Protein AF-0000000070730181 (afdb_homodimer)

Sequence (974 aa):
MPPKPFPQLSTDQENDLKLNTEQWALTNGLVMYPPNFDLHQVNVAPITLFPTPIPKTSFEQAIKVQKLYNELYINLITKRKDWLIDILQSLAEFDPDFSGKLFDVYQESITDGVLQPLSLGIFRSDYMVDSSEQQIKQIEFNTVSVSFGGLSTKIGQLQSFLNSTGFYDKKYNFRYYDEDELPISSSASDIAQGLADGNYFYNGEVANKDTIILFVVQPNERNCFDQRIIEYALFQEHGIRSFRVTLEDVDQMITKNNDKLYVKSTMDEISVVYYRSGYGPGDYDSNPTKTWNARLFLEKSQAIKCPSILTQLSGSKKIQQLLTNESVIKQTLPNIDDEELSSLLSTFVRILPFDDTEQGQEAAKLAFEKPENFVLKPQREGGGNNIYKQDIPAFLNKISKKDWGAYILMELINPETYRNKILRNGQTYHENIVSELGVFGTIVFDEQAGAIKSNKNAGWLLRSKFETSDEGGVAAGFGCVDNVYLYMPPKPFPQLSTDQENDLKLNTEQWALTNGLVMYPPNFDLHQVNVAPITLFPTPIPKTSFEQAIKVQKLYNELYINLITKRKDWLIDILQSLAEFDPDFSGKLFDVYQESITDGVLQPLSLGIFRSDYMVDSSEQQIKQIEFNTVSVSFGGLSTKIGQLQSFLNSTGFYDKKYNFRYYDEDELPISSSASDIAQGLADGNYFYNGEVANKDTIILFVVQPNERNCFDQRIIEYALFQEHGIRSFRVTLEDVDQMITKNNDKLYVKSTMDEISVVYYRSGYGPGDYDSNPTKTWNARLFLEKSQAIKCPSILTQLSGSKKIQQLLTNESVIKQTLPNIDDEELSSLLSTFVRILPFDDTEQGQEAAKLAFEKPENFVLKPQREGGGNNIYKQDIPAFLNKISKKDWGAYILMELINPETYRNKILRNGQTYHENIVSELGVFGTIVFDEQAGAIKSNKNAGWLLRSKFETSDEGGVAAGFGCVDNVYLY

pLDDT: mean 93.7, std 7.51, range [55.31, 98.94]

Nearest PDB structures (foldseek):
  1m0w-assembly1_B  TM=9.375E-01  e=1.917E-59  Saccharomyces cerevisiae
  1m0t-assembly1_A  TM=8.238E-01  e=1.088E-54  Saccharomyces cerevisiae
  1m0t-assembly1_B  TM=8.202E-01  e=9.733E-55  Saccharomyces cerevisiae
  8fbz-assembly1_B  TM=9.272E-01  e=2.894E-43  Homo sapiens
  2wyo-assembly2_A  TM=8.475E-01  e=1.582E-35  Trypanosoma brucei

Secondary structure (DSSP, 8-state):
-PPPPPP---HHHHHHHHHHHHHHHHHHT-EEPPTT--TTEEEEPPEESSPEEE-HHHHHHHHHHHHHHHHHHHHHHHTSHHHHHHHHHHHHHH-TTTHHHHHHHHHHHTTT--S--EEEEEEEEEEEEETTTTEEEEEEEE-SS---HHHHHHHHHHHHHHHHTTTTSTTSSS-SS-GGGS----HHHHHHHHHHHHHHHHTTS---SSSEEEEEE-TT-TTHHHHHHHHHHHHHHH---EEEEEGGGHHHHEEEETTEEEETTT-PEEEEEEESS-SSGGGGSSSHHHHHHHHHHHHSSSSEEET-HHHHHHT-HHHHHHTTSHHHHHHH-TT--HHHHHHHHTTPPPEEE-SSSHHHHHHHHHHHH-GGGEEEEESS-STT--EETTHHHHHHHHS-GGGGGGEEEEEPP-B-EE--EEEETTEEEE--EEEEEEEEEEEEEETTT--EEEEEEEEEEEEEEETT-S---TTTTSEEEE-EEE-/-PPPPPP---HHHHHHHHHHHHHHHHHHT-EEPPTT--TTEEEEPPEESSPEEE-HHHHHHHHHHHHHHHHHHHHHHHTSHHHHHHHHHHHHHH-TTTHHHHHHHHHHHTTT--S--EEEEEEEEEEEEETTTTEEEEEEEE-SS---HHHHHHHHHHHHHHHHTTTT-TTSSS-SS-GGGS----HHHHHHHHHHHHHHHHTTS---SSSEEEEEE-TT-TTHHHHHHHHHHHHHHH---EEEEEGGGHHHHEEEETTEEEETTT-PEEEEEEESS-SSGGGGSSSHHHHHHHHHHHHSSSSEEET-HHHHHHT-HHHHHHTTSHHHHHHH-TT--HHHHHHHHTTPPPEEE-SSSHHHHHHHHHHHH-GGGEEEEESS-STT--EETTHHHHHHHHS-GGGGGGEEEEEPP-B-EE--EEEETTEEEE--EEEEEEEEEEEEEETTT--EEEEEEEEEEEEEEETT-S---TTTTSEEEE-EEE-

InterPro domains:
  IPR004887 Glutathione synthase, substrate-binding domain [PF03199] (211-314)
  IPR005615 Glutathione synthase [PF03917] (12-486)
  IPR005615 Glutathione synthase [PIRSF001558] (6-487)
  IPR005615 Glutathione synthase [PTHR11130] (7-487)
  IPR005615 Glutathione synthase [TIGR01986] (16-486)
  IPR014042 Glutathione synthase, alpha-helical [G3DSA:1.10.1080.10] (65-350)
  IPR014049 Glutathione synthase, N-terminal, eukaryotic [G3DSA:3.30.1490.80] (16-429)
  IPR014709 Glutathione synthase, C-terminal, eukaryotic [G3DSA:3.30.1490.50] (351-417)
  IPR016185 Pre-ATP-grasp domain superfamily [SSF52440] (210-316)
  IPR037013 Glutathione synthase, substrate-binding domain superfamily [G3DSA:3.40.50.1760] (185-315)

Foldseek 3Di:
DDDDAFFDADPVLVVVLLVLLFVLQVVPLQWWADVPGDPVDIGRFWEFSAFDAAAQVQVVLQLVLVLVVVLLLLLCLAVVVVVLLVVLVVLCVLVVLASVLLNVLVCVLDVVHQQAQKAKWKKKWKWFQFPVPRHTATDFIAGALDFDLQSQQVQLVSNLVCQPQQSRPNVRPHRPADPVQRDGWQQLLLVLVLVQVLLCVLVVNDQDQQAAAEEAAAPPGRRCSRVVSSQVSNCVVRVHHYHYDYLLCCVVQWDADPLWIAGPVPRRTHQEYGYNASQFSVSCPVPVVSNSVSLSSNLNGNHHYSHHSSSRSCRWPVNVQVCLDLVSSCSSVVPQDPVSSVSVNSRHFHKAACDPDPSNVVLVVCCPPFQQFKKKDFRGDDWDGIQGRPRRVVVCVVDDSVSSRRIMITTDRRHDWDQTWIADPNDIDGAIKGKMKMWIWMWMARSHNSGTPDIDTNTIWIKMFHPPDPTGDSSVVGIGTHTYRYD/DDDDAFFDADPVLVVVLLVLLFVLQVVPLQWWADVVGDPVDIGRFWEFSAFDAAAQVQVVLQLVLVLVVVLLLLLCLAVVVVVLLVVLVVLCVLPVLASVLLNVLVCVLDVVHQQAQKAKWKKKWKWFQFPVVRHTATDFIAGALDFDLQSQQVQLVSNLVCQCQQSRPNVSPHRPADPVQRDGWQQLLLVLVLVQVLVCVLVVNDQDQQAAAEEAAAPPGRRCSRVVSSQVSNCVVRVHHYHYDYLLCCVVQWDADPQWIAGPVPRRTHAEYGYNASQFSVSCPVPVVSNSVSLSSNLNGNHHYSHHSSSRSSRWPVNVQVCLDLVSSCSSVVPQDPVSSVSVNSRHFHKAACDPDPSNVVLVVCCPPFQQFKKKDFRGDDWDGIQGRPRRVVVCVVDDSVSSRRIMITTDRRHDWGQTWIADPNDIDGAIKGKMKMWIWMWMARSHVSGTPDIDTNTIWIKMFHPPDPTGDSSVVGIGTHTYRYD

Radius of gyration: 32.36 Å; Cα contacts (8 Å, |Δi|>4): 2151; chains: 2; bounding box: 64×95×78 Å

Organism: Candida parapsilosis (strain CDC 317 / ATCC MYA-4646) (NCBI:txid578454)

Structure (mmCIF, N/CA/C/O backbone):
data_AF-0000000070730181-model_v1
#
loop_
_entity.id
_entity.type
_entity.pdbx_description
1 polymer 'Glutathione synthetase'
#
loop_
_atom_site.group_PDB
_atom_site.id
_atom_site.type_symbol
_atom_site.label_atom_id
_atom_site.label_alt_id
_atom_site.label_comp_id
_atom_site.label_asym_id
_atom_site.label_entity_id
_atom_site.label_seq_id
_atom_site.pdbx_PDB_ins_code
_atom_site.Cartn_x
_atom_site.Cartn_y
_atom_site.Cartn_z
_atom_site.occupancy
_atom_site.B_iso_or_equiv
_atom_site.auth_seq_id
_atom_site.auth_comp_id
_atom_site.auth_asym_id
_atom_site.auth_atom_id
_atom_site.pdbx_PDB_model_num
ATOM 1 N N . MET A 1 1 ? 29.719 -6.957 -20.734 1 76.62 1 MET A N 1
ATOM 2 C CA . MET A 1 1 ? 30.438 -6.297 -19.641 1 76.62 1 MET A CA 1
ATOM 3 C C . MET A 1 1 ? 30.016 -6.863 -18.297 1 76.62 1 MET A C 1
ATOM 5 O O . MET A 1 1 ? 28.875 -7.293 -18.125 1 76.62 1 MET A O 1
ATOM 9 N N . PRO A 1 2 ? 30.984 -7.023 -17.438 1 89.38 2 PRO A N 1
ATOM 10 C CA . PRO A 1 2 ? 30.609 -7.477 -16.094 1 89.38 2 PRO A CA 1
ATOM 11 C C . PRO A 1 2 ? 29.609 -6.543 -15.406 1 89.38 2 PRO A C 1
ATOM 13 O O . PRO A 1 2 ? 29.531 -5.363 -15.75 1 89.38 2 PRO A O 1
ATOM 16 N N . PRO A 1 3 ? 28.812 -7.113 -14.625 1 93.44 3 PRO A N 1
ATOM 17 C CA . PRO A 1 3 ? 27.844 -6.25 -13.93 1 93.44 3 PRO A CA 1
ATOM 18 C C . PRO A 1 3 ? 28.531 -5.273 -12.969 1 93.44 3 PRO A C 1
ATOM 20 O O . PRO A 1 3 ? 29.656 -5.523 -12.523 1 93.44 3 PRO A O 1
ATOM 23 N N . LYS A 1 4 ? 27.875 -4.148 -12.688 1 93.06 4 LYS A N 1
ATOM 24 C CA . LYS A 1 4 ? 28.344 -3.215 -11.672 1 93.06 4 LYS A CA 1
ATOM 25 C C . LYS A 1 4 ? 28.391 -3.885 -10.297 1 93.06 4 LYS A C 1
ATOM 27 O O . LYS A 1 4 ? 27.562 -4.73 -9.977 1 93.06 4 LYS A O 1
ATOM 32 N N . PRO A 1 5 ? 29.5 -3.625 -9.57 1 93.94 5 PRO A N 1
ATOM 33 C CA . PRO A 1 5 ? 29.469 -4.105 -8.188 1 93.94 5 PRO A CA 1
ATOM 34 C C . PRO A 1 5 ? 28.281 -3.557 -7.402 1 93.94 5 PRO A C 1
ATOM 36 O O . PRO A 1 5 ? 27.703 -2.533 -7.781 1 93.94 5 PRO A O 1
ATOM 39 N N . PHE A 1 6 ? 27.922 -4.262 -6.371 1 94.88 6 PHE A N 1
ATOM 40 C CA . PHE A 1 6 ? 26.859 -3.75 -5.508 1 94.88 6 PHE A CA 1
ATOM 41 C C . PHE A 1 6 ? 27.281 -2.436 -4.863 1 94.88 6 PHE A C 1
ATOM 43 O O . PHE A 1 6 ? 28.469 -2.203 -4.625 1 94.88 6 PHE A O 1
ATOM 50 N N . PRO A 1 7 ? 26.281 -1.549 -4.578 1 93.19 7 PRO A N 1
ATOM 51 C CA . PRO A 1 7 ? 26.609 -0.285 -3.91 1 93.19 7 PRO A CA 1
ATOM 52 C C . PRO A 1 7 ? 27.375 -0.483 -2.607 1 93.19 7 PRO A C 1
ATOM 54 O O . PRO A 1 7 ? 27.062 -1.396 -1.837 1 93.19 7 PRO A O 1
ATOM 57 N N . GLN A 1 8 ? 28.469 0.242 -2.434 1 92.31 8 GLN A N 1
ATOM 58 C CA . GLN A 1 8 ? 29.219 0.283 -1.181 1 92.31 8 GLN A CA 1
ATOM 59 C C . GLN A 1 8 ? 28.75 1.443 -0.303 1 92.31 8 GLN A C 1
ATOM 61 O O . GLN A 1 8 ? 29.047 2.605 -0.599 1 92.31 8 GLN A O 1
ATOM 66 N N . LEU A 1 9 ? 28.078 1.077 0.772 1 92 9 LEU A N 1
ATOM 67 C CA . LEU A 1 9 ? 27.453 2.082 1.624 1 92 9 LEU A CA 1
ATOM 68 C C . LEU A 1 9 ? 28.062 2.064 3.023 1 92 9 LEU A C 1
ATOM 70 O O . LEU A 1 9 ? 28.453 1.005 3.521 1 92 9 LEU A O 1
ATOM 74 N N . SER A 1 10 ? 28.234 3.207 3.617 1 91.88 10 SER A N 1
ATOM 75 C CA . SER A 1 10 ? 28.578 3.268 5.035 1 91.88 10 SER A CA 1
ATOM 76 C C . SER A 1 10 ? 27.484 2.656 5.895 1 91.88 10 SER A C 1
ATOM 78 O O . SER A 1 10 ? 26.375 2.387 5.41 1 91.88 10 SER A O 1
ATOM 80 N N . THR A 1 11 ? 27.781 2.377 7.141 1 93.06 11 THR A N 1
ATOM 81 C CA . THR A 1 11 ? 26.797 1.82 8.07 1 93.06 11 THR A CA 1
ATOM 82 C C . THR A 1 11 ? 25.578 2.729 8.18 1 93.06 11 THR A C 1
ATOM 84 O O . THR A 1 11 ? 24.438 2.25 8.18 1 93.06 11 THR A O 1
ATOM 87 N N . ASP A 1 12 ? 25.781 4.055 8.242 1 91.31 12 ASP A N 1
ATOM 88 C CA . ASP A 1 12 ? 24.688 5.016 8.352 1 91.31 12 ASP A CA 1
ATOM 89 C C . ASP A 1 12 ? 23.828 5.008 7.094 1 91.31 12 ASP A C 1
ATOM 91 O O . ASP A 1 12 ? 22.594 5.07 7.18 1 91.31 12 ASP A O 1
ATOM 95 N N . GLN A 1 13 ? 24.5 4.973 5.969 1 91.5 13 GLN A N 1
ATOM 96 C CA . GLN A 1 13 ? 23.781 4.934 4.695 1 91.5 13 GLN A CA 1
ATOM 97 C C . GLN A 1 13 ? 22.938 3.668 4.582 1 91.5 13 GLN A C 1
ATOM 99 O O . GLN A 1 13 ? 21.812 3.713 4.082 1 91.5 13 GLN A O 1
ATOM 104 N N . GLU A 1 14 ? 23.484 2.561 4.973 1 94.12 14 GLU A N 1
ATOM 105 C CA . GLU A 1 14 ? 22.75 1.298 4.918 1 94.12 14 GLU A CA 1
ATOM 106 C C . GLU A 1 14 ? 21.547 1.312 5.863 1 94.12 14 GLU A C 1
ATOM 108 O O . GLU A 1 14 ? 20.5 0.757 5.543 1 94.12 14 GLU A O 1
ATOM 113 N N . ASN A 1 15 ? 21.797 1.875 7.051 1 94.25 15 ASN A N 1
ATOM 114 C CA . ASN A 1 15 ? 20.672 2.014 7.98 1 94.25 15 ASN A CA 1
ATOM 115 C C . ASN A 1 15 ? 19.562 2.861 7.387 1 94.25 15 ASN A C 1
ATOM 117 O O . ASN A 1 15 ? 18.375 2.535 7.539 1 94.25 15 ASN A O 1
ATOM 121 N N . ASP A 1 16 ? 19.922 3.967 6.727 1 93.56 16 ASP A N 1
ATOM 122 C CA . ASP A 1 16 ? 18.938 4.809 6.055 1 93.56 16 ASP A CA 1
ATOM 123 C C . ASP A 1 16 ? 18.234 4.043 4.941 1 93.56 16 ASP A C 1
ATOM 125 O O . ASP A 1 16 ? 17.016 4.18 4.758 1 93.56 16 ASP A O 1
ATOM 129 N N . LEU A 1 17 ? 19.047 3.309 4.168 1 95.81 17 LEU A N 1
ATOM 130 C CA . LEU A 1 17 ? 18.484 2.482 3.107 1 95.81 17 LEU A CA 1
ATOM 131 C C . LEU A 1 17 ? 17.469 1.486 3.672 1 95.81 17 LEU A C 1
ATOM 133 O O . LEU A 1 17 ? 16.375 1.322 3.123 1 95.81 17 LEU A O 1
ATOM 137 N N . LYS A 1 18 ? 17.828 0.808 4.742 1 97.12 18 LYS A N 1
ATOM 138 C CA . LYS A 1 18 ? 16.969 -0.181 5.375 1 97.12 18 LYS A CA 1
ATOM 139 C C . LYS A 1 18 ? 15.664 0.455 5.848 1 97.12 18 LYS A C 1
ATOM 141 O O . LYS A 1 18 ? 14.578 -0.089 5.617 1 97.12 18 LYS A O 1
ATOM 146 N N . LEU A 1 19 ? 15.742 1.592 6.488 1 97.06 19 LEU A N 1
ATOM 147 C CA . LEU A 1 19 ? 14.57 2.301 6.984 1 97.06 19 LEU A CA 1
ATOM 148 C C . LEU A 1 19 ? 13.625 2.654 5.844 1 97.06 19 LEU A C 1
ATOM 150 O O . LEU A 1 19 ? 12.422 2.395 5.926 1 97.06 19 LEU A O 1
ATOM 154 N N . ASN A 1 20 ? 14.148 3.264 4.793 1 97.19 20 ASN A N 1
ATOM 155 C CA . ASN A 1 20 ? 13.328 3.684 3.666 1 97.19 20 ASN A CA 1
ATOM 156 C C . ASN A 1 20 ? 12.766 2.488 2.902 1 97.19 20 ASN A C 1
ATOM 158 O O . ASN A 1 20 ? 11.648 2.541 2.387 1 97.19 20 ASN A O 1
ATOM 162 N N . THR A 1 21 ? 13.555 1.367 2.818 1 98.56 21 THR A N 1
ATOM 163 C CA . THR A 1 21 ? 13.078 0.125 2.215 1 98.56 21 THR A CA 1
ATOM 164 C C . THR A 1 21 ? 11.859 -0.409 2.957 1 98.56 21 THR A C 1
ATOM 166 O O . THR A 1 21 ? 10.836 -0.701 2.344 1 98.56 21 THR A O 1
ATOM 169 N N . GLU A 1 22 ? 12.008 -0.498 4.262 1 98.69 22 GLU A N 1
ATOM 170 C CA . GLU A 1 22 ? 10.953 -1.104 5.074 1 98.69 22 GLU A CA 1
ATOM 171 C C . GLU A 1 22 ? 9.695 -0.247 5.07 1 98.69 22 GLU A C 1
ATOM 173 O O . GLU A 1 22 ? 8.586 -0.768 4.93 1 98.69 22 GLU A O 1
ATOM 178 N N . GLN A 1 23 ? 9.82 1.038 5.184 1 98.69 23 GLN A N 1
ATOM 179 C CA . GLN A 1 23 ? 8.641 1.896 5.23 1 98.69 23 GLN A CA 1
ATOM 180 C C . GLN A 1 23 ? 7.961 1.969 3.867 1 98.69 23 GLN A C 1
ATOM 182 O O . GLN A 1 23 ? 6.734 2.045 3.783 1 98.69 23 GLN A O 1
ATOM 187 N N . TRP A 1 24 ? 8.734 1.975 2.773 1 98.81 24 TRP A N 1
ATOM 188 C CA . TRP A 1 24 ? 8.109 1.915 1.455 1 98.81 24 TRP A CA 1
ATOM 189 C C . TRP A 1 24 ? 7.336 0.613 1.275 1 98.81 24 TRP A C 1
ATOM 191 O O . TRP A 1 24 ? 6.211 0.615 0.77 1 98.81 24 TRP A O 1
ATOM 201 N N . ALA A 1 25 ? 7.969 -0.509 1.654 1 98.88 25 ALA A N 1
ATOM 202 C CA . ALA A 1 25 ? 7.348 -1.825 1.523 1 98.88 25 ALA A CA 1
ATOM 203 C C . ALA A 1 25 ? 6.031 -1.891 2.295 1 98.88 25 ALA A C 1
ATOM 205 O O . ALA A 1 25 ? 5.016 -2.352 1.768 1 98.88 25 ALA A O 1
ATOM 206 N N . LEU A 1 26 ? 6.039 -1.375 3.518 1 98.81 26 LEU A N 1
ATOM 207 C CA . LEU A 1 26 ? 4.867 -1.396 4.387 1 98.81 26 LEU A CA 1
ATOM 208 C C . LEU A 1 26 ? 3.779 -0.472 3.85 1 98.81 26 LEU A C 1
ATOM 210 O O . LEU A 1 26 ? 2.588 -0.752 4.008 1 98.81 26 LEU A O 1
ATOM 214 N N . THR A 1 27 ? 4.141 0.577 3.176 1 98.81 27 THR A N 1
ATOM 215 C CA . THR A 1 27 ? 3.197 1.541 2.623 1 98.81 27 THR A CA 1
ATOM 216 C C . THR A 1 27 ? 2.568 1.007 1.339 1 98.81 27 THR A C 1
ATOM 218 O O . THR A 1 27 ? 1.432 1.353 1.008 1 98.81 27 THR A O 1
ATOM 221 N N . ASN A 1 28 ? 3.277 0.099 0.597 1 98.69 28 ASN A N 1
ATOM 222 C CA . ASN A 1 28 ? 2.859 -0.211 -0.766 1 98.69 28 ASN A CA 1
ATOM 223 C C . ASN A 1 28 ? 2.551 -1.696 -0.934 1 98.69 28 ASN A C 1
ATOM 225 O O . ASN A 1 28 ? 2.438 -2.188 -2.059 1 98.69 28 ASN A O 1
ATOM 229 N N . GLY A 1 29 ? 2.479 -2.398 0.138 1 98.56 29 GLY A N 1
ATOM 230 C CA . GLY A 1 29 ? 1.905 -3.732 0.091 1 98.56 29 GLY A CA 1
ATOM 231 C C . GLY A 1 29 ? 2.928 -4.812 -0.216 1 98.56 29 GLY A C 1
ATOM 232 O O . GLY A 1 29 ? 2.568 -5.906 -0.654 1 98.56 29 GLY A O 1
ATOM 233 N N . LEU A 1 30 ? 4.242 -4.516 -0.143 1 98.75 30 LEU A N 1
ATOM 234 C CA . LEU A 1 30 ? 5.273 -5.543 -0.214 1 98.75 30 LEU A CA 1
ATOM 235 C C . LEU A 1 30 ? 5.438 -6.242 1.132 1 98.75 30 LEU A C 1
ATOM 237 O O . LEU A 1 30 ? 6.477 -6.105 1.783 1 98.75 30 LEU A O 1
ATOM 241 N N . VAL A 1 31 ? 4.371 -7.043 1.486 1 98.62 31 VAL A N 1
ATOM 242 C CA . VAL A 1 31 ? 4.254 -7.523 2.859 1 98.62 31 VAL A CA 1
ATOM 243 C C . VAL A 1 31 ? 3.793 -8.977 2.859 1 98.62 31 VAL A C 1
ATOM 245 O O . VAL A 1 31 ? 3.357 -9.5 1.83 1 98.62 31 VAL A O 1
ATOM 248 N N . MET A 1 32 ? 3.926 -9.664 3.98 1 97.81 32 MET A N 1
ATOM 249 C CA . MET A 1 32 ? 3.445 -11.016 4.27 1 97.81 32 MET A CA 1
ATOM 250 C C . MET A 1 32 ? 3.041 -11.141 5.734 1 97.81 32 MET A C 1
ATOM 252 O O . MET A 1 32 ? 3.531 -10.398 6.586 1 97.81 32 MET A O 1
ATOM 256 N N . TYR A 1 33 ? 2.105 -12 6.02 1 97.44 33 TYR A N 1
ATOM 257 C CA . TYR A 1 33 ? 1.838 -12.344 7.414 1 97.44 33 TYR A CA 1
ATOM 258 C C . TYR A 1 33 ? 3.025 -13.07 8.031 1 97.44 33 TYR A C 1
ATOM 260 O O . TYR A 1 33 ? 3.645 -13.922 7.391 1 97.44 33 TYR A O 1
ATOM 268 N N . PRO A 1 34 ? 3.422 -12.672 9.219 1 94 34 PRO A N 1
ATOM 269 C CA . PRO A 1 34 ? 4.387 -13.508 9.938 1 94 34 PRO A CA 1
ATOM 270 C C . PRO A 1 34 ? 3.791 -14.828 10.414 1 94 34 PRO A C 1
ATOM 272 O O . PRO A 1 34 ? 2.582 -15.047 10.289 1 94 34 PRO A O 1
ATOM 275 N N . PRO A 1 35 ? 4.641 -15.844 10.852 1 90.69 35 PRO A N 1
ATOM 276 C CA . PRO A 1 35 ? 4.059 -17.047 11.461 1 90.69 35 PRO A CA 1
ATOM 277 C C . PRO A 1 35 ? 3.143 -16.719 12.641 1 90.69 35 PRO A C 1
ATOM 279 O O . PRO A 1 35 ? 3.43 -15.797 13.414 1 90.69 35 PRO A O 1
ATOM 282 N N . ASN A 1 36 ? 2.094 -17.375 12.828 1 91.69 36 ASN A N 1
ATOM 283 C CA . ASN A 1 36 ? 1.123 -17.141 13.891 1 91.69 36 ASN A CA 1
ATOM 284 C C . ASN A 1 36 ? 0.605 -15.711 13.883 1 91.69 36 ASN A C 1
ATOM 286 O O . ASN A 1 36 ? 0.628 -15.031 14.914 1 91.69 36 ASN A O 1
ATOM 290 N N . PHE A 1 37 ? 0.155 -15.305 12.805 1 94.44 37 PHE A N 1
ATOM 291 C CA . PHE A 1 37 ? -0.143 -13.898 12.57 1 94.44 37 PHE A CA 1
ATOM 292 C C . PHE A 1 37 ? -1.534 -13.547 13.078 1 94.44 37 PHE A C 1
ATOM 294 O O . PHE A 1 37 ? -2.398 -14.414 13.195 1 94.44 37 PHE A O 1
ATOM 301 N N . ASP A 1 38 ? -1.688 -12.219 13.453 1 95.81 38 ASP A N 1
ATOM 302 C CA . ASP A 1 38 ? -2.99 -11.57 13.555 1 95.81 38 ASP A CA 1
ATOM 303 C C . ASP A 1 38 ? -3.389 -10.93 12.219 1 95.81 38 ASP A C 1
ATOM 305 O O . ASP A 1 38 ? -2.541 -10.391 11.508 1 95.81 38 ASP A O 1
ATOM 309 N N . LEU A 1 39 ? -4.676 -10.945 11.953 1 96.69 39 LEU A N 1
ATOM 310 C CA . LEU A 1 39 ? -5.164 -10.5 10.648 1 96.69 39 LEU A CA 1
ATOM 311 C C . LEU A 1 39 ? -4.859 -9.023 10.438 1 96.69 39 LEU A C 1
ATOM 313 O O . LEU A 1 39 ? -4.801 -8.555 9.297 1 96.69 39 LEU A O 1
ATOM 317 N N . HIS A 1 40 ? -4.66 -8.242 11.539 1 97.62 40 HIS A N 1
ATOM 318 C CA . HIS A 1 40 ? -4.52 -6.797 11.422 1 97.62 40 HIS A CA 1
ATOM 319 C C . HIS A 1 40 ? -3.051 -6.383 11.422 1 97.62 40 HIS A C 1
ATOM 321 O O . HIS A 1 40 ? -2.734 -5.195 11.531 1 97.62 40 HIS A O 1
ATOM 327 N N . GLN A 1 41 ? -2.111 -7.289 11.352 1 97.38 41 GLN A N 1
ATOM 328 C CA . GLN A 1 41 ? -0.685 -7 11.453 1 97.38 41 GLN A CA 1
ATOM 329 C C . GLN A 1 41 ? 0.107 -7.734 10.375 1 97.38 41 GLN A C 1
ATOM 331 O O . GLN A 1 41 ? -0.154 -8.906 10.102 1 97.38 41 GLN A O 1
ATOM 336 N N . VAL A 1 42 ? 1.115 -7.07 9.781 1 98.06 42 VAL A N 1
ATOM 337 C CA . VAL A 1 42 ? 1.94 -7.703 8.758 1 98.06 42 VAL A CA 1
ATOM 338 C C . VAL A 1 42 ? 3.4 -7.305 8.953 1 98.06 42 VAL A C 1
ATOM 340 O O . VAL A 1 42 ? 3.699 -6.332 9.648 1 98.06 42 VAL A O 1
ATOM 343 N N . ASN A 1 43 ? 4.305 -8.078 8.359 1 97.56 43 ASN A N 1
ATOM 344 C CA . ASN A 1 43 ? 5.723 -7.77 8.219 1 97.56 43 ASN A CA 1
ATOM 345 C C . ASN A 1 43 ? 6.086 -7.457 6.77 1 97.56 43 ASN A C 1
ATOM 347 O O . ASN A 1 43 ? 5.359 -7.836 5.848 1 97.56 43 ASN A O 1
ATOM 351 N N . VAL A 1 44 ? 7.211 -6.723 6.648 1 98.19 44 VAL A N 1
ATOM 352 C CA . VAL A 1 44 ? 7.816 -6.621 5.324 1 98.19 44 VAL A CA 1
ATOM 353 C C . VAL A 1 44 ? 8.125 -8.016 4.789 1 98.19 44 VAL A C 1
ATOM 355 O O . VAL A 1 44 ? 8.609 -8.875 5.527 1 98.19 44 VAL A O 1
ATOM 358 N N . ALA A 1 45 ? 7.758 -8.32 3.539 1 97.94 45 ALA A N 1
ATOM 359 C CA . ALA A 1 45 ? 8.148 -9.586 2.922 1 97.94 45 ALA A CA 1
ATOM 360 C C . ALA A 1 45 ? 9.672 -9.734 2.891 1 97.94 45 ALA A C 1
ATOM 362 O O . ALA A 1 45 ? 10.398 -8.742 2.883 1 97.94 45 ALA A O 1
ATOM 363 N N . PRO A 1 46 ? 10.211 -10.969 2.967 1 97.25 46 PRO A N 1
ATOM 364 C CA . PRO A 1 46 ? 11.648 -11.125 2.734 1 97.25 46 PRO A CA 1
ATOM 365 C C . PRO A 1 46 ? 12.07 -10.656 1.344 1 97.25 46 PRO A C 1
ATOM 367 O O . PRO A 1 46 ? 11.531 -11.125 0.339 1 97.25 46 PRO A O 1
ATOM 370 N N . ILE A 1 47 ? 13.039 -9.758 1.255 1 98.25 47 ILE A N 1
ATOM 371 C CA . ILE A 1 47 ? 13.453 -9.188 -0.022 1 98.25 47 ILE A CA 1
ATOM 372 C C . ILE A 1 47 ? 14.969 -8.984 -0.033 1 98.25 47 ILE A C 1
ATOM 374 O O . ILE A 1 47 ? 15.617 -9.062 1.012 1 98.25 47 ILE A O 1
ATOM 378 N N . THR A 1 48 ? 15.523 -8.828 -1.197 1 97.62 48 THR A N 1
ATOM 379 C CA . THR A 1 48 ? 16.906 -8.359 -1.289 1 97.62 48 THR A CA 1
ATOM 380 C C . THR A 1 48 ? 16.969 -6.844 -1.162 1 97.62 48 THR A C 1
ATOM 382 O O . THR A 1 48 ? 16.047 -6.141 -1.574 1 97.62 48 THR A O 1
ATOM 385 N N . LEU A 1 49 ? 18.047 -6.379 -0.604 1 97.25 49 LEU A N 1
ATOM 386 C CA . LEU A 1 49 ? 18.219 -4.938 -0.466 1 97.25 49 LEU A CA 1
ATOM 387 C C . LEU A 1 49 ? 18.578 -4.305 -1.805 1 97.25 49 LEU A C 1
ATOM 389 O O . LEU A 1 49 ? 18.234 -3.148 -2.062 1 97.25 49 LEU A O 1
ATOM 393 N N . PHE A 1 50 ? 19.344 -5.023 -2.629 1 97.56 50 PHE A N 1
ATOM 394 C CA . PHE A 1 50 ? 19.734 -4.562 -3.955 1 97.56 50 PHE A CA 1
ATOM 395 C C . PHE A 1 50 ? 19.25 -5.523 -5.031 1 97.56 50 PHE A C 1
ATOM 397 O O . PHE A 1 50 ? 19.062 -6.715 -4.77 1 97.56 50 PHE A O 1
ATOM 404 N N . PRO A 1 51 ? 18.953 -4.984 -6.266 1 98 51 PRO A N 1
ATOM 405 C CA . PRO A 1 51 ? 18.641 -5.902 -7.363 1 98 51 PRO A CA 1
ATOM 406 C C . PRO A 1 51 ? 19.828 -6.797 -7.734 1 98 51 PRO A C 1
ATOM 408 O O . PRO A 1 51 ? 20.984 -6.383 -7.617 1 98 51 PRO A O 1
ATOM 411 N N . THR A 1 52 ? 19.562 -7.969 -8.102 1 97.62 52 THR A N 1
ATOM 412 C CA . THR A 1 52 ? 20.609 -8.938 -8.406 1 97.62 52 THR A CA 1
ATOM 413 C C . THR A 1 52 ? 20.891 -8.977 -9.906 1 97.62 52 THR A C 1
ATOM 415 O O . THR A 1 52 ? 19.969 -8.953 -10.719 1 97.62 52 THR A O 1
ATOM 418 N N . PRO A 1 53 ? 22.125 -9.062 -10.328 1 96.81 53 PRO A N 1
ATOM 419 C CA . PRO A 1 53 ? 22.5 -9.023 -11.742 1 96.81 53 PRO A CA 1
ATOM 420 C C . PRO A 1 53 ? 22.016 -10.25 -12.508 1 96.81 53 PRO A C 1
ATOM 422 O O . PRO A 1 53 ? 22.125 -11.375 -12.023 1 96.81 53 PRO A O 1
ATOM 425 N N . ILE A 1 54 ? 21.469 -10.047 -13.641 1 97 54 ILE A N 1
ATOM 426 C CA . ILE A 1 54 ? 21.094 -11.047 -14.633 1 97 54 ILE A CA 1
ATOM 427 C C . ILE A 1 54 ? 21.531 -10.578 -16.016 1 97 54 ILE A C 1
ATOM 429 O O . ILE A 1 54 ? 21.234 -9.453 -16.422 1 97 54 ILE A O 1
ATOM 433 N N . PRO A 1 55 ? 22.312 -11.359 -16.75 1 96.06 55 PRO A N 1
ATOM 434 C CA . PRO A 1 55 ? 22.656 -10.945 -18.109 1 96.06 55 PRO A CA 1
ATOM 435 C C . PRO A 1 55 ? 21.406 -10.648 -18.953 1 96.06 55 PRO A C 1
ATOM 437 O O . PRO A 1 55 ? 20.469 -11.445 -18.984 1 96.06 55 PRO A O 1
ATOM 440 N N . LYS A 1 56 ? 21.438 -9.5 -19.609 1 96.19 56 LYS A N 1
ATOM 441 C CA . LYS A 1 56 ? 20.312 -9.047 -20.422 1 96.19 56 LYS A CA 1
ATOM 442 C C . LYS A 1 56 ? 19.922 -10.094 -21.469 1 96.19 56 LYS A C 1
ATOM 444 O O . LYS A 1 56 ? 18.75 -10.336 -21.703 1 96.19 56 LYS A O 1
ATOM 449 N N . THR A 1 57 ? 20.891 -10.711 -22.094 1 95.44 57 THR A N 1
ATOM 450 C CA . THR A 1 57 ? 20.656 -11.719 -23.125 1 95.44 57 THR A CA 1
ATOM 451 C C . THR A 1 57 ? 19.906 -12.922 -22.547 1 95.44 57 THR A C 1
ATOM 453 O O . THR A 1 57 ? 19 -13.453 -23.172 1 95.44 57 THR A O 1
ATOM 456 N N . SER A 1 58 ? 20.344 -13.383 -21.359 1 96.06 58 SER A N 1
ATOM 457 C CA . SER A 1 58 ? 19.672 -14.5 -20.672 1 96.06 58 SER A CA 1
ATOM 458 C C . SER A 1 58 ? 18.234 -14.148 -20.328 1 96.06 58 SER A C 1
ATOM 460 O O . SER A 1 58 ? 17.328 -14.961 -20.531 1 96.06 58 SER A O 1
ATOM 462 N N . PHE A 1 59 ? 18.109 -13 -19.812 1 97.5 59 PHE A N 1
ATOM 463 C CA . PHE A 1 59 ? 16.781 -12.523 -19.453 1 97.5 59 PHE A CA 1
ATOM 464 C C . PHE A 1 59 ? 15.867 -12.5 -20.672 1 97.5 59 PHE A C 1
ATOM 466 O O . PHE A 1 59 ? 14.742 -13.008 -20.641 1 97.5 59 PHE A O 1
ATOM 473 N N . GLU A 1 60 ? 16.328 -11.891 -21.75 1 97.25 60 GLU A N 1
ATOM 474 C CA . GLU A 1 60 ? 15.547 -11.758 -22.969 1 97.25 60 GLU A CA 1
ATOM 475 C C . GLU A 1 60 ? 15.227 -13.125 -23.578 1 97.25 60 GLU A C 1
ATOM 477 O O . GLU A 1 60 ? 14.148 -13.32 -24.141 1 97.25 60 GLU A O 1
ATOM 482 N N . GLN A 1 61 ? 16.156 -14.031 -23.469 1 96.69 61 GLN A N 1
ATOM 483 C CA . GLN A 1 61 ? 15.898 -15.383 -23.953 1 96.69 61 GLN A CA 1
ATOM 484 C C . GLN A 1 61 ? 14.766 -16.047 -23.172 1 96.69 61 GLN A C 1
ATOM 486 O O . GLN A 1 61 ? 13.914 -16.719 -23.75 1 96.69 61 GLN A O 1
ATOM 491 N N . ALA A 1 62 ? 14.789 -15.898 -21.844 1 98.12 62 ALA A N 1
ATOM 492 C CA . ALA A 1 62 ? 13.734 -16.469 -21.016 1 98.12 62 ALA A CA 1
ATOM 493 C C . ALA A 1 62 ? 12.367 -15.898 -21.391 1 98.12 62 ALA A C 1
ATOM 495 O O . ALA A 1 62 ? 11.391 -16.641 -21.484 1 98.12 62 ALA A O 1
ATOM 496 N N . ILE A 1 63 ? 12.312 -14.586 -21.625 1 98.19 63 ILE A N 1
ATOM 497 C CA . ILE A 1 63 ? 11.07 -13.922 -22 1 98.19 63 ILE A CA 1
ATOM 498 C C . ILE A 1 63 ? 10.602 -14.43 -23.359 1 98.19 63 ILE A C 1
ATOM 500 O O . ILE A 1 63 ? 9.414 -14.688 -23.562 1 98.19 63 ILE A O 1
ATOM 504 N N . LYS A 1 64 ? 11.516 -14.602 -24.25 1 96.75 64 LYS A N 1
ATOM 505 C CA . LYS A 1 64 ? 11.219 -14.938 -25.641 1 96.75 64 LYS A CA 1
ATOM 506 C C . LYS A 1 64 ? 10.586 -16.312 -25.75 1 96.75 64 LYS A C 1
ATOM 508 O O . LYS A 1 64 ? 9.711 -16.547 -26.594 1 96.75 64 LYS A O 1
ATOM 513 N N . VAL A 1 65 ? 10.969 -17.234 -24.922 1 97.69 65 VAL A N 1
ATOM 514 C CA . VAL A 1 65 ? 10.57 -18.625 -25.125 1 97.69 65 VAL A CA 1
ATOM 515 C C . VAL A 1 65 ? 9.289 -18.922 -24.344 1 97.69 65 VAL A C 1
ATOM 517 O O . VAL A 1 65 ? 8.695 -19.984 -24.484 1 97.69 65 VAL A O 1
ATOM 520 N N . GLN A 1 66 ? 8.797 -17.984 -23.547 1 98.5 66 GLN A N 1
ATOM 521 C CA . GLN A 1 66 ? 7.699 -18.281 -22.625 1 98.5 66 GLN A CA 1
ATOM 522 C C . GLN A 1 66 ? 6.43 -18.641 -23.391 1 98.5 66 GLN A C 1
ATOM 524 O O . GLN A 1 66 ? 5.734 -19.594 -23.031 1 98.5 66 GLN A O 1
ATOM 529 N N . LYS A 1 67 ? 6.051 -17.859 -24.453 1 97.81 67 LYS A N 1
ATOM 530 C CA . LYS A 1 67 ? 4.848 -18.172 -25.203 1 97.81 67 LYS A CA 1
ATOM 531 C C . LYS A 1 67 ? 4.949 -19.547 -25.859 1 97.81 67 LYS A C 1
ATOM 533 O O . LYS A 1 67 ? 3.945 -20.25 -26 1 97.81 67 LYS A O 1
ATOM 538 N N . LEU A 1 68 ? 6.18 -19.859 -26.219 1 97.25 68 LEU A N 1
ATOM 539 C CA . LEU A 1 68 ? 6.406 -21.188 -26.797 1 97.25 68 LEU A CA 1
ATOM 540 C C . LEU A 1 68 ? 6.18 -22.281 -25.766 1 97.25 68 LEU A C 1
ATOM 542 O O . LEU A 1 68 ? 5.594 -23.312 -26.078 1 97.25 68 LEU A O 1
ATOM 546 N N . TYR A 1 69 ? 6.637 -22.078 -24.578 1 98.19 69 TYR A N 1
ATOM 547 C CA . TYR A 1 69 ? 6.379 -23.016 -23.5 1 98.19 69 TYR A CA 1
ATOM 548 C C . TYR A 1 69 ? 4.887 -23.141 -23.219 1 98.19 69 TYR A C 1
ATOM 550 O O . TYR A 1 69 ? 4.375 -24.234 -23 1 98.19 69 TYR A O 1
ATOM 558 N N . ASN A 1 70 ? 4.184 -21.953 -23.219 1 98.25 70 ASN A N 1
ATOM 559 C CA . ASN A 1 70 ? 2.732 -22.016 -23.062 1 98.25 70 ASN A CA 1
ATOM 560 C C . ASN A 1 70 ? 2.104 -22.969 -24.078 1 98.25 70 ASN A C 1
ATOM 562 O O . ASN A 1 70 ? 1.339 -23.859 -23.703 1 98.25 70 ASN A O 1
ATOM 566 N N . GLU A 1 71 ? 2.467 -22.781 -25.281 1 97.44 71 GLU A N 1
ATOM 567 C CA . GLU A 1 71 ? 1.9 -23.562 -26.375 1 97.44 71 GLU A CA 1
ATOM 568 C C . GLU A 1 71 ? 2.291 -25.047 -26.266 1 97.44 71 GLU A C 1
ATOM 570 O O . GLU A 1 71 ? 1.479 -25.922 -26.547 1 97.44 71 GLU A O 1
ATOM 575 N N . LEU A 1 72 ? 3.533 -25.25 -25.906 1 97.69 72 LEU A N 1
ATOM 576 C CA . LEU A 1 72 ? 4.023 -26.609 -25.75 1 97.69 72 LEU A CA 1
ATOM 577 C C . LEU A 1 72 ? 3.15 -27.406 -24.781 1 97.69 72 LEU A C 1
ATOM 579 O O . LEU A 1 72 ? 2.703 -28.5 -25.109 1 97.69 72 LEU A O 1
ATOM 583 N N . TYR A 1 73 ? 2.861 -26.875 -23.688 1 97.19 73 TYR A N 1
ATOM 584 C CA . TYR A 1 73 ? 2.119 -27.594 -22.656 1 97.19 73 TYR A CA 1
ATOM 585 C C . TYR A 1 73 ? 0.647 -27.719 -23.031 1 97.19 73 TYR A C 1
ATOM 587 O O . TYR A 1 73 ? 0.014 -28.734 -22.75 1 97.19 73 TYR A O 1
ATOM 595 N N . ILE A 1 74 ? 0.082 -26.688 -23.703 1 96.75 74 ILE A N 1
ATOM 596 C CA . ILE A 1 74 ? -1.32 -26.766 -24.094 1 96.75 74 ILE A CA 1
ATOM 597 C C . ILE A 1 74 ? -1.48 -27.812 -25.188 1 96.75 74 ILE A C 1
ATOM 599 O O . ILE A 1 74 ? -2.488 -28.531 -25.25 1 96.75 74 ILE A O 1
ATOM 603 N N . ASN A 1 75 ? -0.48 -27.953 -26.078 1 96.81 75 ASN A N 1
ATOM 604 C CA . ASN A 1 75 ? -0.545 -28.953 -27.141 1 96.81 75 ASN A CA 1
ATOM 605 C C . ASN A 1 75 ? -0.45 -30.375 -26.562 1 96.81 75 ASN A C 1
ATOM 607 O O . ASN A 1 75 ? -1.012 -31.312 -27.141 1 96.81 75 ASN A O 1
ATOM 611 N N . LEU A 1 76 ? 0.266 -30.531 -25.438 1 95.88 76 LEU A N 1
ATOM 612 C CA . LEU A 1 76 ? 0.269 -31.828 -24.75 1 95.88 76 LEU A CA 1
ATOM 613 C C . LEU A 1 76 ? -1.148 -32.25 -24.375 1 95.88 76 LEU A C 1
ATOM 615 O O . LEU A 1 76 ? -1.514 -33.406 -24.516 1 95.88 76 LEU A O 1
ATOM 619 N N . ILE A 1 77 ? -1.881 -31.25 -23.969 1 95.38 77 ILE A N 1
ATOM 620 C CA . ILE A 1 77 ? -3.211 -31.484 -23.406 1 95.38 77 ILE A CA 1
ATOM 621 C C . ILE A 1 77 ? -4.219 -31.672 -24.531 1 95.38 77 ILE A C 1
ATOM 623 O O . ILE A 1 77 ? -5.238 -32.344 -24.359 1 95.38 77 ILE A O 1
ATOM 627 N N . THR A 1 78 ? -3.93 -31.125 -25.719 1 95.88 78 THR A N 1
ATOM 628 C CA . THR A 1 78 ? -4.93 -31.062 -26.781 1 95.88 78 THR A CA 1
ATOM 629 C C . THR A 1 78 ? -4.543 -31.984 -27.922 1 95.88 78 THR A C 1
ATOM 631 O O . THR A 1 78 ? -5.336 -32.844 -28.344 1 95.88 78 THR A O 1
ATOM 634 N N . LYS A 1 79 ? -3.307 -31.969 -28.344 1 94.81 79 LYS A N 1
ATOM 635 C CA . LYS A 1 79 ? -2.877 -32.688 -29.547 1 94.81 79 LYS A CA 1
ATOM 636 C C . LYS A 1 79 ? -2.236 -34.031 -29.172 1 94.81 79 LYS A C 1
ATOM 638 O O . LYS A 1 79 ? -2.248 -34.969 -29.969 1 94.81 79 LYS A O 1
ATOM 643 N N . ARG A 1 80 ? -1.632 -34.062 -28.047 1 96.06 80 ARG A N 1
ATOM 644 C CA . ARG A 1 80 ? -0.989 -35.281 -27.578 1 96.06 80 ARG A CA 1
ATOM 645 C C . ARG A 1 80 ? -1.716 -35.844 -26.359 1 96.06 80 ARG A C 1
ATOM 647 O O . ARG A 1 80 ? -1.083 -36.375 -25.438 1 96.06 80 ARG A O 1
ATOM 654 N N . LYS A 1 81 ? -2.963 -35.719 -26.297 1 96.06 81 LYS A N 1
ATOM 655 C CA . LYS A 1 81 ? -3.742 -36 -25.094 1 96.06 81 LYS A CA 1
ATOM 656 C C . LYS A 1 81 ? -3.625 -37.469 -24.719 1 96.06 81 LYS A C 1
ATOM 658 O O . LYS A 1 81 ? -3.424 -37.812 -23.547 1 96.06 81 LYS A O 1
ATOM 663 N N . ASP A 1 82 ? -3.723 -38.344 -25.719 1 96.38 82 ASP A N 1
ATOM 664 C CA . ASP A 1 82 ? -3.652 -39.781 -25.438 1 96.38 82 ASP A CA 1
ATOM 665 C C . ASP A 1 82 ? -2.283 -40.156 -24.875 1 96.38 82 ASP A C 1
ATOM 667 O O . ASP A 1 82 ? -2.189 -40.938 -23.922 1 96.38 82 ASP A O 1
ATOM 671 N N . TRP A 1 83 ? -1.296 -39.656 -25.516 1 97 83 TRP A N 1
ATOM 672 C CA . TRP A 1 83 ? 0.067 -39.875 -25.047 1 97 83 TRP A CA 1
ATOM 673 C C . TRP A 1 83 ? 0.23 -39.375 -23.609 1 97 83 TRP A C 1
ATOM 675 O O . TRP A 1 83 ? 0.808 -40.062 -22.766 1 97 83 TRP A O 1
ATOM 685 N N . LEU A 1 84 ? -0.253 -38.188 -23.328 1 97.19 84 LEU A N 1
ATOM 686 C CA . LEU A 1 84 ? -0.195 -37.594 -22 1 97.19 84 LEU A CA 1
ATOM 687 C C . LEU A 1 84 ? -0.937 -38.469 -20.984 1 97.19 84 LEU A C 1
ATOM 689 O O . LEU A 1 84 ? -0.414 -38.75 -19.906 1 97.19 84 LEU A O 1
ATOM 693 N N . ILE A 1 85 ? -2.117 -38.906 -21.328 1 97.06 85 ILE A N 1
ATOM 694 C CA . ILE A 1 85 ? -2.965 -39.688 -20.438 1 97.06 85 ILE A CA 1
ATOM 695 C C . ILE A 1 85 ? -2.271 -41 -20.094 1 97.06 85 ILE A C 1
ATOM 697 O O . ILE A 1 85 ? -2.316 -41.438 -18.938 1 97.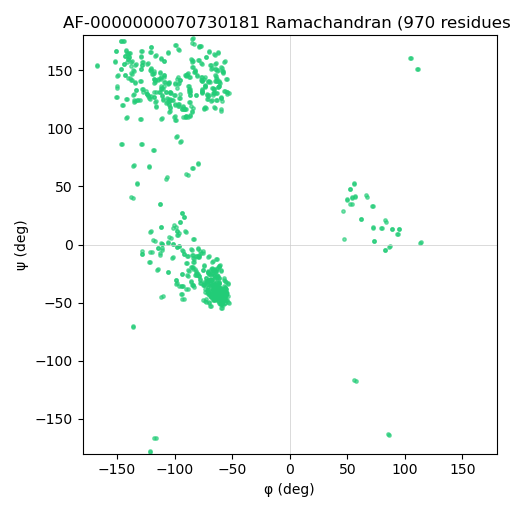06 85 ILE A O 1
ATOM 701 N N . ASP A 1 86 ? -1.63 -41.562 -21.047 1 96.19 86 ASP A N 1
ATOM 702 C CA . ASP A 1 86 ? -0.915 -42.812 -20.812 1 96.19 86 ASP A CA 1
ATOM 703 C C . ASP A 1 86 ? 0.193 -42.625 -19.781 1 96.19 86 ASP A C 1
ATOM 705 O O . ASP A 1 86 ? 0.361 -43.469 -18.891 1 96.19 86 ASP A O 1
ATOM 709 N N . ILE A 1 87 ? 0.906 -41.594 -19.953 1 93.19 87 ILE A N 1
ATOM 710 C CA . ILE A 1 87 ? 1.996 -41.312 -19.031 1 93.19 87 ILE A CA 1
ATOM 711 C C . ILE A 1 87 ? 1.432 -41.031 -17.641 1 93.19 87 ILE A C 1
ATOM 713 O O . ILE A 1 87 ? 1.947 -41.531 -16.641 1 93.19 87 ILE A O 1
ATOM 717 N N . LEU A 1 88 ? 0.393 -40.25 -17.531 1 94.44 88 LEU A N 1
ATOM 718 C CA . LEU A 1 88 ? -0.198 -39.875 -16.266 1 94.44 88 LEU A CA 1
ATOM 719 C C . LEU A 1 88 ? -0.775 -41.062 -15.531 1 94.44 88 LEU A C 1
ATOM 721 O O . LEU A 1 88 ? -0.72 -41.156 -14.305 1 94.44 88 LEU A O 1
ATOM 725 N N . GLN A 1 89 ? -1.343 -41.938 -16.312 1 94.5 89 GLN A N 1
ATOM 726 C CA . GLN A 1 89 ? -1.871 -43.156 -15.719 1 94.5 89 GLN A CA 1
ATOM 727 C C . GLN A 1 89 ? -0.766 -43.969 -15.039 1 94.5 89 GLN A C 1
ATOM 729 O O . GLN A 1 89 ? -0.951 -44.469 -13.93 1 94.5 89 GLN A O 1
ATOM 734 N N . SER A 1 90 ? 0.314 -44.062 -15.711 1 88.44 90 SER A N 1
ATOM 735 C CA . SER A 1 90 ? 1.465 -44.75 -15.141 1 88.44 90 SER A CA 1
ATOM 736 C C . SER A 1 90 ? 1.971 -44.031 -13.891 1 88.44 90 SER A C 1
ATOM 738 O O . SER A 1 90 ? 2.32 -44.688 -12.898 1 88.44 90 SER A O 1
ATOM 740 N N . LEU A 1 91 ? 2.049 -42.75 -13.93 1 86.75 91 LEU A N 1
ATOM 741 C CA . LEU A 1 91 ? 2.521 -41.938 -12.797 1 86.75 91 LEU A CA 1
ATOM 742 C C . LEU A 1 91 ? 1.587 -42.094 -11.602 1 86.75 91 LEU A C 1
ATOM 744 O O . LEU A 1 91 ? 2.033 -42.062 -10.453 1 86.75 91 LEU A O 1
ATOM 748 N N . ALA A 1 92 ? 0.327 -42.156 -11.891 1 90.56 92 ALA A N 1
ATOM 749 C CA . ALA A 1 92 ? -0.688 -42.281 -10.852 1 90.56 92 ALA A CA 1
ATOM 750 C C . ALA A 1 92 ? -0.432 -43.531 -9.984 1 90.56 92 ALA A C 1
ATOM 752 O O . ALA A 1 92 ? -0.705 -43.5 -8.781 1 90.56 92 ALA A O 1
ATOM 753 N N . GLU A 1 93 ? 0.15 -44.469 -10.562 1 87.94 93 GLU A N 1
ATOM 754 C CA . GLU A 1 93 ? 0.439 -45.719 -9.836 1 87.94 93 GLU A CA 1
ATOM 755 C C . GLU A 1 93 ? 1.567 -45.5 -8.828 1 87.94 93 GLU A C 1
ATOM 757 O O . GLU A 1 93 ? 1.58 -46.125 -7.766 1 87.94 93 GLU A O 1
ATOM 762 N N . PHE A 1 94 ? 2.457 -44.656 -9.156 1 81.31 94 PHE A N 1
ATOM 763 C CA . PHE A 1 94 ? 3.615 -44.438 -8.305 1 81.31 94 PHE A CA 1
ATOM 764 C C . PHE A 1 94 ? 3.262 -43.469 -7.168 1 81.31 94 PHE A C 1
ATOM 766 O O . PHE A 1 94 ? 3.934 -43.469 -6.133 1 81.31 94 PHE A O 1
ATOM 773 N N . ASP A 1 95 ? 2.271 -42.688 -7.293 1 85.5 95 ASP A N 1
ATOM 774 C CA . ASP A 1 95 ? 1.807 -41.719 -6.281 1 85.5 95 ASP A CA 1
ATOM 775 C C . ASP A 1 95 ? 0.285 -41.75 -6.156 1 85.5 95 ASP A C 1
ATOM 777 O O . ASP A 1 95 ? -0.388 -40.781 -6.449 1 85.5 95 ASP A O 1
ATOM 781 N N . PRO A 1 96 ? -0.211 -42.812 -5.664 1 89.44 96 PRO A N 1
ATOM 782 C CA . PRO A 1 96 ? -1.661 -43.031 -5.664 1 89.44 96 PRO A CA 1
ATOM 783 C C . PRO A 1 96 ? -2.4 -42.062 -4.758 1 89.44 96 PRO A C 1
ATOM 785 O O . PRO A 1 96 ? -3.576 -41.75 -4.988 1 89.44 96 PRO A O 1
ATOM 788 N N . ASP A 1 97 ? -1.695 -41.5 -3.787 1 90.06 97 ASP A N 1
ATOM 789 C CA . ASP A 1 97 ? -2.389 -40.75 -2.754 1 90.06 97 ASP A CA 1
ATOM 790 C C . ASP A 1 97 ? -2.537 -39.281 -3.16 1 90.06 97 ASP A C 1
ATOM 792 O O . ASP A 1 97 ? -3.262 -38.5 -2.512 1 90.06 97 ASP A O 1
ATOM 796 N N . PHE A 1 98 ? -1.902 -38.875 -4.195 1 92.44 98 PHE A N 1
ATOM 797 C CA . PHE A 1 98 ? -2.076 -37.5 -4.625 1 92.44 98 PHE A CA 1
ATOM 798 C C . PHE A 1 98 ? -2.26 -37.406 -6.137 1 92.44 98 PHE A C 1
ATOM 800 O O . PHE A 1 98 ? -3.381 -37.25 -6.621 1 92.44 98 PHE A O 1
ATOM 807 N N . SER A 1 99 ? -1.165 -37.656 -6.93 1 92.38 99 SER A N 1
ATOM 808 C CA . SER A 1 99 ? -1.303 -37.625 -8.383 1 92.38 99 SER A CA 1
ATOM 809 C C . SER A 1 99 ? -2.35 -38.625 -8.867 1 92.38 99 SER A C 1
ATOM 811 O O . SER A 1 99 ? -3.049 -38.375 -9.852 1 92.38 99 SER A O 1
ATOM 813 N N . GLY A 1 100 ? -2.352 -39.781 -8.203 1 94.94 100 GLY A N 1
ATOM 814 C CA . GLY A 1 100 ? -3.373 -40.75 -8.539 1 94.94 100 GLY A CA 1
ATOM 815 C C . GLY A 1 100 ? -4.785 -40.25 -8.297 1 94.94 100 GLY A C 1
ATOM 816 O O . GLY A 1 100 ? -5.676 -40.469 -9.117 1 94.94 100 GLY A O 1
ATOM 817 N N . LYS A 1 101 ? -4.969 -39.625 -7.172 1 96.38 101 LYS A N 1
ATOM 818 C CA . LYS A 1 101 ? -6.285 -39.094 -6.852 1 96.38 101 LYS A CA 1
ATOM 819 C C . LYS A 1 101 ? -6.66 -37.969 -7.816 1 96.38 101 LYS A C 1
ATOM 821 O O . LYS A 1 101 ? -7.82 -37.844 -8.203 1 96.38 101 LYS A O 1
ATOM 826 N N . LEU A 1 102 ? -5.715 -37.094 -8.156 1 96.88 102 LEU A N 1
ATOM 827 C CA . LEU A 1 102 ? -5.969 -36.062 -9.156 1 96.88 102 LEU A CA 1
ATOM 828 C C . LEU A 1 102 ? -6.391 -36.688 -10.484 1 96.88 102 LEU A C 1
ATOM 830 O O . LEU A 1 102 ? -7.309 -36.188 -11.148 1 96.88 102 LEU A O 1
ATOM 834 N N . PHE A 1 103 ? -5.719 -37.75 -10.852 1 97.19 103 PHE A N 1
ATOM 835 C CA . PHE A 1 103 ? -6.035 -38.438 -12.094 1 97.19 103 PHE A CA 1
ATOM 836 C C . PHE A 1 103 ? -7.43 -39.031 -12.039 1 97.19 103 PHE A C 1
ATOM 838 O O . PHE A 1 103 ? -8.172 -39 -13.023 1 97.19 103 PHE A O 1
ATOM 845 N N . ASP A 1 104 ? -7.75 -39.594 -10.883 1 97.62 104 ASP A N 1
ATOM 846 C CA . ASP A 1 104 ? -9.102 -40.094 -10.688 1 97.62 104 ASP A CA 1
ATOM 847 C C . ASP A 1 104 ? -10.141 -39 -10.875 1 97.62 104 ASP A C 1
ATOM 849 O O . ASP A 1 104 ? -11.188 -39.219 -11.492 1 97.62 104 ASP A O 1
ATOM 853 N N . VAL A 1 105 ? -9.898 -37.875 -10.281 1 97.69 105 VAL A N 1
ATOM 854 C CA . VAL A 1 105 ? -10.789 -36.75 -10.422 1 97.69 105 VAL A CA 1
ATOM 855 C C . VAL A 1 105 ? -10.945 -36.375 -11.891 1 97.69 105 VAL A C 1
ATOM 857 O O . VAL A 1 105 ? -12.047 -36.062 -12.352 1 97.69 105 VAL A O 1
ATOM 860 N N . TYR A 1 106 ? -9.867 -36.375 -12.625 1 97.12 106 TYR A N 1
ATOM 861 C CA . TYR A 1 106 ? -9.914 -36.094 -14.055 1 97.12 106 TYR A CA 1
ATOM 862 C C . TYR A 1 106 ? -10.828 -37.062 -14.773 1 97.12 106 TYR A C 1
ATOM 864 O O . TYR A 1 106 ? -11.742 -36.688 -15.484 1 97.12 106 TYR A O 1
ATOM 872 N N . GLN A 1 107 ? -10.586 -38.344 -14.547 1 97 107 GLN A N 1
ATOM 873 C CA . GLN A 1 107 ? -11.367 -39.406 -15.211 1 97 107 GLN A CA 1
ATOM 874 C C . GLN A 1 107 ? -12.852 -39.25 -14.898 1 97 107 GLN A C 1
ATOM 876 O O . GLN A 1 107 ? -13.695 -39.344 -15.789 1 97 107 GLN A O 1
ATOM 881 N N . GLU A 1 108 ? -13.086 -39 -13.664 1 97.31 108 GLU A N 1
ATOM 882 C CA . GLU A 1 108 ? -14.477 -38.844 -13.234 1 97.31 108 GLU A CA 1
ATOM 883 C C . GLU A 1 108 ? -15.109 -37.594 -13.852 1 97.31 108 GLU A C 1
ATOM 885 O O . GLU A 1 108 ? -16.297 -37.594 -14.156 1 97.31 108 GLU A O 1
ATOM 890 N N . SER A 1 109 ? -14.383 -36.594 -14 1 96.31 109 SER A N 1
ATOM 891 C CA . SER A 1 109 ? -14.898 -35.312 -14.461 1 96.31 109 SER A CA 1
ATOM 892 C C . SER A 1 109 ? -15.367 -35.375 -15.906 1 96.31 109 SER A C 1
ATOM 894 O O . SER A 1 109 ? -16.219 -34.594 -16.328 1 96.31 109 SER A O 1
ATOM 896 N N . ILE A 1 110 ? -14.922 -36.312 -16.688 1 94.56 110 ILE A N 1
ATOM 897 C CA . ILE A 1 110 ? -15.258 -36.344 -18.109 1 94.56 110 ILE A CA 1
ATOM 898 C C . ILE A 1 110 ? -16.188 -37.531 -18.391 1 94.56 110 ILE A C 1
ATOM 900 O O . ILE A 1 110 ? -16.547 -37.781 -19.547 1 94.56 110 ILE A O 1
ATOM 904 N N . THR A 1 111 ? -16.531 -38.281 -17.422 1 94.19 111 THR A N 1
ATOM 905 C CA . THR A 1 111 ? -17.312 -39.5 -17.594 1 94.19 111 THR A CA 1
ATOM 906 C C . THR A 1 111 ? -18.656 -39.188 -18.25 1 94.19 111 THR A C 1
ATOM 908 O O . THR A 1 111 ? -19.141 -39.938 -19.094 1 94.19 111 THR A O 1
ATOM 911 N N . ASP A 1 112 ? -19.297 -38.062 -17.859 1 91.19 112 ASP A N 1
ATOM 912 C CA . ASP A 1 112 ? -20.609 -37.688 -18.406 1 91.19 112 ASP A CA 1
ATOM 913 C C . ASP A 1 112 ? -20.469 -36.625 -19.484 1 91.19 112 ASP A C 1
ATOM 915 O O . ASP A 1 112 ? -21.453 -35.969 -19.828 1 91.19 112 ASP A O 1
ATOM 919 N N . GLY A 1 113 ? -19.297 -36.469 -19.969 1 91.25 113 GLY A N 1
ATOM 920 C CA . GLY A 1 113 ? -19.031 -35.469 -20.969 1 91.25 113 GLY A CA 1
ATOM 921 C C . GLY A 1 113 ? -18.312 -34.25 -20.422 1 91.25 113 GLY A C 1
ATOM 922 O O . GLY A 1 113 ? -18.328 -34 -19.203 1 91.25 113 GLY A O 1
ATOM 923 N N . VAL A 1 114 ? -17.734 -33.562 -21.344 1 92 114 VAL A N 1
ATOM 924 C CA . VAL A 1 114 ? -17 -32.375 -20.969 1 92 114 VAL A CA 1
ATOM 925 C C . VAL A 1 114 ? -17.969 -31.188 -20.891 1 92 114 VAL A C 1
ATOM 927 O O . VAL A 1 114 ? -18.594 -30.812 -21.891 1 92 114 VAL A O 1
ATOM 930 N N . LEU A 1 115 ? -18.062 -30.609 -19.703 1 93.38 115 LEU A N 1
ATOM 931 C CA . LEU A 1 115 ? -19.016 -29.531 -19.484 1 93.38 115 LEU A CA 1
ATOM 932 C C . LEU A 1 115 ? -18.422 -28.188 -19.922 1 93.38 115 LEU A C 1
ATOM 934 O O . LEU A 1 115 ? -19.172 -27.281 -20.328 1 93.38 115 LEU A O 1
ATOM 938 N N . GLN A 1 116 ? -17.141 -28.016 -19.734 1 97.06 116 GLN A N 1
ATOM 939 C CA . GLN A 1 116 ? -16.438 -26.797 -20.109 1 97.06 116 GLN A CA 1
ATOM 940 C C . GLN A 1 116 ? -15.195 -27.125 -20.922 1 97.06 116 GLN A C 1
ATOM 942 O O . GLN A 1 116 ? -14.164 -27.5 -20.375 1 97.06 116 GLN A O 1
ATOM 947 N N . PRO A 1 117 ? -15.211 -26.859 -22.188 1 96.75 117 PRO A N 1
ATOM 948 C CA . PRO A 1 117 ? -14.047 -27.188 -23.016 1 96.75 117 PRO A CA 1
ATOM 949 C C . PRO A 1 117 ? -12.922 -26.172 -22.906 1 96.75 117 PRO A C 1
ATOM 951 O O . PRO A 1 117 ? -11.758 -26.484 -23.156 1 96.75 117 PRO A O 1
ATOM 954 N N . LEU A 1 118 ? -13.289 -24.859 -22.531 1 98.31 118 LEU A N 1
ATOM 955 C CA . LEU A 1 118 ? -12.281 -23.812 -22.406 1 98.31 118 LEU A CA 1
ATOM 956 C C . LEU A 1 118 ? -11.492 -23.969 -21.109 1 98.31 118 LEU A C 1
ATOM 958 O O . LEU A 1 118 ? -12.047 -24.391 -20.078 1 98.31 118 LEU A O 1
ATOM 962 N N . SER A 1 119 ? -10.234 -23.703 -21.188 1 98.38 119 SER A N 1
ATOM 963 C CA . SER A 1 119 ? -9.328 -23.75 -20.031 1 98.38 119 SER A CA 1
ATOM 964 C C . SER A 1 119 ? -8.398 -22.531 -20.016 1 98.38 119 SER A C 1
ATOM 966 O O . SER A 1 119 ? -8.156 -21.906 -21.047 1 98.38 119 SER A O 1
ATOM 968 N N . LEU A 1 120 ? -8.023 -22.141 -18.844 1 98.81 120 LEU A N 1
ATOM 969 C CA . LEU A 1 120 ? -7.082 -21.047 -18.656 1 98.81 120 LEU A CA 1
ATOM 970 C C . LEU A 1 120 ? -5.82 -21.531 -17.953 1 98.81 120 LEU A C 1
ATOM 972 O O . LEU A 1 120 ? -5.898 -22.234 -16.938 1 98.81 120 LEU A O 1
ATOM 976 N N . GLY A 1 121 ? -4.656 -21.25 -18.562 1 98.69 121 GLY A N 1
ATOM 977 C CA . GLY A 1 121 ? -3.375 -21.484 -17.922 1 98.69 121 GLY A CA 1
ATOM 978 C C . GLY A 1 121 ? -2.701 -20.219 -17.453 1 98.69 121 GLY A C 1
ATOM 979 O O . GLY A 1 121 ? -2.615 -19.234 -18.203 1 98.69 121 GLY A O 1
ATOM 980 N N . ILE A 1 122 ? -2.355 -20.141 -16.219 1 98.81 122 ILE A N 1
ATOM 981 C CA . ILE A 1 122 ? -1.369 -19.219 -15.672 1 98.81 122 ILE A CA 1
ATOM 982 C C . ILE A 1 122 ? -0.129 -19.984 -15.227 1 98.81 122 ILE A C 1
ATOM 984 O O . ILE A 1 122 ? -0.158 -20.672 -14.203 1 98.81 122 ILE A O 1
ATOM 988 N N . PHE A 1 123 ? 0.919 -19.797 -15.992 1 98.81 123 PHE A N 1
ATOM 989 C CA . PHE A 1 123 ? 2.1 -20.641 -15.844 1 98.81 123 PHE A CA 1
ATOM 990 C C . PHE A 1 123 ? 3.307 -19.812 -15.414 1 98.81 123 PHE A C 1
ATOM 992 O O . PHE A 1 123 ? 3.277 -18.578 -15.484 1 98.81 123 PHE A O 1
ATOM 999 N N . ARG A 1 124 ? 4.277 -20.469 -14.93 1 98.44 124 ARG A N 1
ATOM 1000 C CA . ARG A 1 124 ? 5.578 -19.859 -14.664 1 98.44 124 ARG A CA 1
ATOM 1001 C C . ARG A 1 124 ? 6.711 -20.828 -15.008 1 98.44 124 ARG A C 1
ATOM 1003 O O . ARG A 1 124 ? 6.715 -21.969 -14.562 1 98.44 124 ARG A O 1
ATOM 1010 N N . SER A 1 125 ? 7.605 -20.422 -15.812 1 98.12 125 SER A N 1
ATOM 1011 C CA . SER A 1 125 ? 8.828 -21.156 -16.125 1 98.12 125 SER A CA 1
ATOM 1012 C C . SER A 1 125 ? 10.016 -20.609 -15.344 1 98.12 125 SER A C 1
ATOM 1014 O O . SER A 1 125 ? 10.359 -19.438 -15.477 1 98.12 125 SER A O 1
ATOM 1016 N N . ASP A 1 126 ? 10.609 -21.453 -14.555 1 96.31 126 ASP A N 1
ATOM 1017 C CA . ASP A 1 126 ? 11.711 -21.031 -13.695 1 96.31 126 ASP A CA 1
ATOM 1018 C C . ASP A 1 126 ? 13.062 -21.406 -14.297 1 96.31 126 ASP A C 1
ATOM 1020 O O . ASP A 1 126 ? 13.219 -22.516 -14.82 1 96.31 126 ASP A O 1
ATOM 1024 N N . TYR A 1 127 ? 14.016 -20.5 -14.203 1 96.75 127 TYR A N 1
ATOM 1025 C CA . TYR A 1 127 ? 15.328 -20.688 -14.797 1 96.75 127 TYR A CA 1
ATOM 1026 C C . TYR A 1 127 ? 16.438 -20.312 -13.812 1 96.75 127 TYR A C 1
ATOM 1028 O O . TYR A 1 127 ? 16.219 -19.5 -12.906 1 96.75 127 TYR A O 1
ATOM 1036 N N . MET A 1 128 ? 17.562 -20.875 -14.016 1 94.94 128 MET A N 1
ATOM 1037 C CA . MET A 1 128 ? 18.812 -20.359 -13.484 1 94.94 128 MET A CA 1
ATOM 1038 C C . MET A 1 128 ? 19.781 -20.016 -14.617 1 94.94 128 MET A C 1
ATOM 1040 O O . MET A 1 128 ? 19.719 -20.609 -15.695 1 94.94 128 MET A O 1
ATOM 1044 N N . VAL A 1 129 ? 20.531 -19.031 -14.359 1 93.94 129 VAL A N 1
ATOM 1045 C CA . VAL A 1 129 ? 21.578 -18.719 -15.312 1 93.94 129 VAL A CA 1
ATOM 1046 C C . VAL A 1 129 ? 22.812 -19.578 -15.016 1 93.94 129 VAL A C 1
ATOM 1048 O O . VAL A 1 129 ? 23.422 -19.453 -13.945 1 93.94 129 VAL A O 1
ATOM 1051 N N . ASP A 1 130 ? 23.125 -20.406 -15.914 1 92 130 ASP A N 1
ATOM 1052 C CA . ASP A 1 130 ? 24.297 -21.25 -15.766 1 92 130 ASP A CA 1
ATOM 1053 C C . ASP A 1 130 ? 25.578 -20.422 -15.93 1 92 130 ASP A C 1
ATOM 1055 O O . ASP A 1 130 ? 25.75 -19.719 -16.938 1 92 130 ASP A O 1
ATOM 1059 N N . SER A 1 131 ? 26.469 -20.531 -15.039 1 87.06 131 SER A N 1
ATOM 1060 C CA . SER A 1 131 ? 27.672 -19.703 -15 1 87.06 131 SER A CA 1
ATOM 1061 C C . SER A 1 131 ? 28.609 -20.047 -16.141 1 87.06 131 SER A C 1
ATOM 1063 O O . SER A 1 131 ? 29.359 -19.188 -16.609 1 87.06 131 SER A O 1
ATOM 1065 N N . SER A 1 132 ? 28.641 -21.25 -16.594 1 82.5 132 SER A N 1
ATOM 1066 C CA . SER A 1 132 ? 29.609 -21.703 -17.609 1 82.5 132 SER A CA 1
ATOM 1067 C C . SER A 1 132 ? 29.234 -21.156 -18.984 1 82.5 132 SER A C 1
ATOM 1069 O O . SER A 1 132 ? 30.125 -20.75 -19.75 1 82.5 132 SER A O 1
ATOM 1071 N N . GLU A 1 133 ? 28.016 -21.016 -19.312 1 82.06 133 GLU A N 1
ATOM 1072 C CA . GLU A 1 133 ? 27.594 -20.625 -20.656 1 82.06 133 GLU A CA 1
ATOM 1073 C C . GLU A 1 133 ? 26.812 -19.312 -20.641 1 82.06 133 GLU A C 1
ATOM 1075 O O . GLU A 1 133 ? 26.531 -18.75 -21.703 1 82.06 133 GLU A O 1
ATOM 1080 N N . GLN A 1 134 ? 26.516 -18.812 -19.484 1 86.75 134 GLN A N 1
ATOM 1081 C CA . GLN A 1 134 ? 25.688 -17.625 -19.328 1 86.75 134 GLN A CA 1
ATOM 1082 C C . GLN A 1 134 ? 24.359 -17.781 -20.062 1 86.75 134 GLN A C 1
ATOM 1084 O O . GLN A 1 134 ? 23.922 -16.875 -20.781 1 86.75 134 GLN A O 1
ATOM 1089 N N . GLN A 1 135 ? 23.875 -18.922 -20.078 1 91.25 135 GLN A N 1
ATOM 1090 C CA . GLN A 1 135 ? 22.594 -19.266 -20.672 1 91.25 135 GLN A CA 1
ATOM 1091 C C . GLN A 1 135 ? 21.594 -19.688 -19.609 1 91.25 135 GLN A C 1
ATOM 1093 O O . GLN A 1 135 ? 21.969 -20.219 -18.562 1 91.25 135 GLN A O 1
ATOM 1098 N N . ILE A 1 136 ? 20.406 -19.406 -19.875 1 94.94 136 ILE A N 1
ATOM 1099 C CA . ILE A 1 136 ? 19.359 -19.828 -18.953 1 94.94 136 ILE A CA 1
ATOM 1100 C C . ILE A 1 136 ? 19.141 -21.328 -19.078 1 94.94 136 ILE A C 1
ATOM 1102 O O . ILE A 1 136 ? 19.188 -21.875 -20.172 1 94.94 136 ILE A O 1
ATOM 1106 N N . LYS A 1 137 ? 19 -21.969 -17.984 1 95.94 137 LYS A N 1
ATOM 1107 C CA . LYS A 1 137 ? 18.609 -23.375 -17.906 1 95.94 137 LYS A CA 1
ATOM 1108 C C . LYS A 1 137 ? 17.344 -23.547 -17.078 1 95.94 137 LYS A C 1
ATOM 1110 O O . LYS A 1 137 ? 17.25 -23.031 -15.969 1 95.94 137 LYS A O 1
ATOM 1115 N N . GLN A 1 138 ? 16.422 -24.203 -17.625 1 95.44 138 GLN A N 1
ATOM 1116 C CA . GLN A 1 138 ? 15.109 -24.312 -17 1 95.44 138 GLN A CA 1
ATOM 1117 C C . GLN A 1 138 ? 15.141 -25.312 -15.828 1 95.44 138 GLN A C 1
ATOM 1119 O O . GLN A 1 138 ? 15.672 -26.406 -15.961 1 95.44 138 GLN A O 1
ATOM 1124 N N . ILE A 1 139 ? 14.609 -24.906 -14.742 1 90.56 139 ILE A N 1
ATOM 1125 C CA . ILE A 1 139 ? 14.547 -25.703 -13.523 1 90.56 139 ILE A CA 1
ATOM 1126 C C . ILE A 1 139 ? 13.219 -26.438 -13.453 1 90.56 139 ILE A C 1
ATOM 1128 O O . ILE A 1 139 ? 13.156 -27.594 -13.016 1 90.56 139 ILE A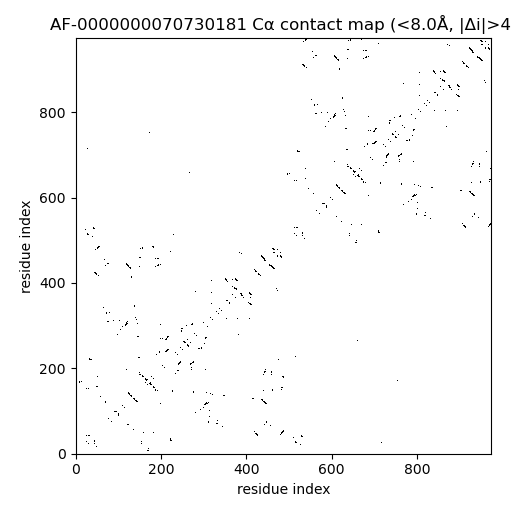 O 1
ATOM 1132 N N . GLU A 1 140 ? 12.195 -25.703 -13.805 1 92.06 140 GLU A N 1
ATOM 1133 C CA . GLU A 1 140 ? 10.852 -26.25 -13.648 1 92.06 140 GLU A CA 1
ATOM 1134 C C . GLU A 1 140 ? 9.812 -25.406 -14.367 1 92.06 140 GLU A C 1
ATOM 1136 O O . GLU A 1 140 ? 10.047 -24.219 -14.641 1 92.06 140 GLU A O 1
ATOM 1141 N N . PHE A 1 141 ? 8.734 -26.062 -14.734 1 95.88 141 PHE A N 1
ATOM 1142 C CA . PHE A 1 141 ? 7.551 -25.406 -15.273 1 95.88 141 PHE A CA 1
ATOM 1143 C C . PHE A 1 141 ? 6.359 -25.609 -14.352 1 95.88 141 PHE A C 1
ATOM 1145 O O . PHE A 1 141 ? 5.945 -26.734 -14.086 1 95.88 141 PHE A O 1
ATOM 1152 N N . ASN A 1 142 ? 5.801 -24.516 -13.82 1 96.06 142 ASN A N 1
ATOM 1153 C CA . ASN A 1 142 ? 4.688 -24.547 -12.875 1 96.06 142 ASN A CA 1
ATOM 1154 C C . ASN A 1 142 ? 3.357 -24.266 -13.562 1 96.06 142 ASN A C 1
ATOM 1156 O O . ASN A 1 142 ? 3.199 -23.234 -14.219 1 96.06 142 ASN A O 1
ATOM 1160 N N . THR A 1 143 ? 2.387 -25.125 -13.352 1 97.69 143 THR A N 1
ATOM 1161 C CA . THR A 1 143 ? 1.106 -24.984 -14.039 1 97.69 143 THR A CA 1
ATOM 1162 C C . THR A 1 143 ? -0 -24.641 -13.047 1 97.69 143 THR A C 1
ATOM 1164 O O . THR A 1 143 ? -1.135 -24.375 -13.445 1 97.69 143 THR A O 1
ATOM 1167 N N . VAL A 1 144 ? 0.298 -24.672 -11.781 1 97.25 144 VAL A N 1
ATOM 1168 C CA . VAL A 1 144 ? -0.744 -24.469 -10.773 1 97.25 144 VAL A CA 1
ATOM 1169 C C . VAL A 1 144 ? -0.184 -23.672 -9.594 1 97.25 144 VAL A C 1
ATOM 1171 O O . VAL A 1 144 ? 0.991 -23.828 -9.25 1 97.25 144 VAL A O 1
ATOM 1174 N N . SER A 1 145 ? -1.04 -22.844 -9 1 95.19 145 SER A N 1
ATOM 1175 C CA . SER A 1 145 ? -0.74 -22.078 -7.789 1 95.19 145 SER A CA 1
ATOM 1176 C C . SER A 1 145 ? 0.553 -21.281 -7.945 1 95.19 145 SER A C 1
ATOM 1178 O O . SER A 1 145 ? 1.457 -21.391 -7.113 1 95.19 145 SER A O 1
ATOM 1180 N N . VAL A 1 146 ? 0.667 -20.578 -9.078 1 95.69 146 VAL A N 1
ATOM 1181 C CA . VAL A 1 146 ? 1.847 -19.781 -9.391 1 95.69 146 VAL A CA 1
ATOM 1182 C C . VAL A 1 146 ? 1.843 -18.516 -8.555 1 95.69 146 VAL A C 1
ATOM 1184 O O . VAL A 1 146 ? 0.945 -17.672 -8.68 1 95.69 146 VAL A O 1
ATOM 1187 N N . SER A 1 147 ? 2.848 -18.375 -7.699 1 95.38 147 SER A N 1
ATOM 1188 C CA . SER A 1 147 ? 2.826 -17.312 -6.711 1 95.38 147 SER A CA 1
ATOM 1189 C C . SER A 1 147 ? 3.805 -16.188 -7.082 1 95.38 147 SER A C 1
ATOM 1191 O O . SER A 1 147 ? 4.562 -16.328 -8.047 1 95.38 147 SER A O 1
ATOM 1193 N N . PHE A 1 148 ? 3.658 -15.039 -6.438 1 97.62 148 PHE A N 1
ATOM 1194 C CA . PHE A 1 148 ? 4.57 -13.914 -6.293 1 97.62 148 PHE A CA 1
ATOM 1195 C C . PHE A 1 148 ? 4.547 -13.031 -7.539 1 97.62 148 PHE A C 1
ATOM 1197 O O . PHE A 1 148 ? 5.48 -12.266 -7.781 1 97.62 148 PHE A O 1
ATOM 1204 N N . GLY A 1 149 ? 3.525 -13.25 -8.391 1 98.31 149 GLY A N 1
ATOM 1205 C CA . GLY A 1 149 ? 3.316 -12.289 -9.461 1 98.31 149 GLY A CA 1
ATOM 1206 C C . GLY A 1 149 ? 3.008 -10.891 -8.953 1 98.31 149 GLY A C 1
ATOM 1207 O O . GLY A 1 149 ? 3.434 -9.898 -9.547 1 98.31 149 GLY A O 1
ATOM 1208 N N . GLY A 1 150 ? 2.244 -10.805 -7.852 1 98.62 150 GLY A N 1
ATOM 1209 C CA . GLY A 1 150 ? 1.918 -9.523 -7.25 1 98.62 150 GLY A CA 1
ATOM 1210 C C . GLY A 1 150 ? 3.119 -8.836 -6.625 1 98.62 150 GLY A C 1
ATOM 1211 O O . GLY A 1 150 ? 3.445 -7.703 -6.98 1 98.62 150 GLY A O 1
ATOM 1212 N N . LEU A 1 151 ? 3.865 -9.516 -5.746 1 98.69 151 LEU A N 1
ATOM 1213 C CA . LEU A 1 151 ? 4.973 -8.93 -4.996 1 98.69 151 LEU A CA 1
ATOM 1214 C C . LEU A 1 151 ? 6.16 -8.656 -5.91 1 98.69 151 LEU A C 1
ATOM 1216 O O . LEU A 1 151 ? 7 -7.801 -5.605 1 98.69 151 LEU A O 1
ATOM 1220 N N . SER A 1 152 ? 6.23 -9.414 -7.051 1 98.5 152 SER A N 1
ATOM 1221 C CA . SER A 1 152 ? 7.297 -9.141 -8.008 1 98.5 152 SER A CA 1
ATOM 1222 C C . SER A 1 152 ? 7.215 -7.719 -8.539 1 98.5 152 SER A C 1
ATOM 1224 O O . SER A 1 152 ? 8.242 -7.047 -8.695 1 98.5 152 SER A O 1
ATOM 1226 N N . THR A 1 153 ? 6 -7.262 -8.836 1 98.81 153 THR A N 1
ATOM 1227 C CA . THR A 1 153 ? 5.805 -5.891 -9.289 1 98.81 153 THR A CA 1
ATOM 1228 C C . THR A 1 153 ? 6.223 -4.898 -8.203 1 98.81 153 THR A C 1
ATOM 1230 O O . THR A 1 153 ? 6.887 -3.902 -8.492 1 98.81 153 THR A O 1
ATOM 1233 N N . LYS A 1 154 ? 5.914 -5.172 -6.961 1 98.81 154 LYS A N 1
ATOM 1234 C CA . LYS A 1 154 ? 6.152 -4.254 -5.848 1 98.81 154 LYS A CA 1
ATOM 1235 C C . LYS A 1 154 ? 7.645 -4.113 -5.562 1 98.81 154 LYS A C 1
ATOM 1237 O O . LYS A 1 154 ? 8.125 -3.012 -5.289 1 98.81 154 LYS A O 1
ATOM 1242 N N . ILE A 1 155 ? 8.406 -5.227 -5.586 1 98.75 155 ILE A N 1
ATOM 1243 C CA . ILE A 1 155 ? 9.836 -5.125 -5.301 1 98.75 155 ILE A CA 1
ATOM 1244 C C . ILE A 1 155 ? 10.531 -4.336 -6.41 1 98.75 155 ILE A C 1
ATOM 1246 O O . ILE A 1 155 ? 11.492 -3.615 -6.156 1 98.75 155 ILE A O 1
ATOM 1250 N N . GLY A 1 156 ? 10.117 -4.559 -7.703 1 98.5 156 GLY A N 1
ATOM 1251 C CA . GLY A 1 156 ? 10.641 -3.73 -8.781 1 98.5 156 GLY A CA 1
ATOM 1252 C C . GLY A 1 156 ? 10.398 -2.25 -8.57 1 98.5 156 GLY A C 1
ATOM 1253 O O . GLY A 1 156 ? 11.297 -1.431 -8.773 1 98.5 156 GLY A O 1
ATOM 1254 N N . GLN A 1 157 ? 9.156 -1.894 -8.125 1 98.56 157 GLN A N 1
ATOM 1255 C CA . GLN A 1 157 ? 8.805 -0.503 -7.852 1 98.56 157 GLN A CA 1
ATOM 1256 C C . GLN A 1 157 ? 9.641 0.056 -6.695 1 98.56 157 GLN A C 1
ATOM 1258 O O . GLN A 1 157 ? 10.109 1.193 -6.758 1 98.56 157 GLN A O 1
ATOM 1263 N N . LEU A 1 158 ? 9.805 -0.729 -5.664 1 98.62 158 LEU A N 1
ATOM 1264 C CA . LEU A 1 158 ? 10.602 -0.32 -4.512 1 98.62 158 LEU A CA 1
ATOM 1265 C C . LEU A 1 158 ? 12.031 0.006 -4.926 1 98.62 158 LEU A C 1
ATOM 1267 O O . LEU A 1 158 ? 12.539 1.087 -4.617 1 98.62 158 LEU A O 1
ATOM 1271 N N . GLN A 1 159 ? 12.672 -0.929 -5.582 1 98.12 159 GLN A N 1
ATOM 1272 C CA . GLN A 1 159 ? 14.094 -0.753 -5.875 1 98.12 159 GLN A CA 1
ATOM 1273 C C . GLN A 1 159 ? 14.305 0.321 -6.938 1 98.12 159 GLN A C 1
ATOM 1275 O O . GLN A 1 159 ? 15.32 1.02 -6.926 1 98.12 159 GLN A O 1
ATOM 1280 N N . SER A 1 160 ? 13.297 0.472 -7.867 1 97.19 160 SER A N 1
ATOM 1281 C CA . SER A 1 160 ? 13.328 1.62 -8.766 1 97.19 160 SER A CA 1
ATOM 1282 C C . SER A 1 160 ? 13.258 2.932 -7.992 1 97.19 160 SER A C 1
ATOM 1284 O O . SER A 1 160 ? 13.977 3.883 -8.305 1 97.19 160 SER A O 1
ATOM 1286 N N . PHE A 1 161 ? 12.375 3 -6.996 1 97.06 161 PHE A N 1
ATOM 1287 C CA . PHE A 1 161 ? 12.242 4.176 -6.145 1 97.06 161 PHE A CA 1
ATOM 1288 C C . PHE A 1 161 ? 13.555 4.469 -5.418 1 97.06 161 PHE A C 1
ATOM 1290 O O . PHE A 1 161 ? 14.039 5.605 -5.438 1 97.06 161 PHE A O 1
ATOM 1297 N N . LEU A 1 162 ? 14.102 3.463 -4.766 1 96.88 162 LEU A N 1
ATOM 1298 C CA . LEU A 1 162 ? 15.344 3.627 -4.008 1 96.88 162 LEU A CA 1
ATOM 1299 C C . LEU A 1 162 ? 16.469 4.09 -4.918 1 96.88 162 LEU A C 1
ATOM 1301 O O . LEU A 1 162 ? 17.25 4.965 -4.543 1 96.88 162 LEU A O 1
ATOM 1305 N N . ASN A 1 163 ? 16.547 3.496 -6.156 1 96.38 163 ASN A N 1
ATOM 1306 C CA . ASN A 1 163 ? 17.547 3.9 -7.133 1 96.38 163 ASN A CA 1
ATOM 1307 C C . ASN A 1 163 ? 17.359 5.348 -7.578 1 96.38 163 ASN A C 1
ATOM 1309 O O . ASN A 1 163 ? 18.312 6.129 -7.602 1 96.38 163 ASN A O 1
ATOM 1313 N N . SER A 1 164 ? 16.141 5.703 -7.891 1 93.94 164 SER A N 1
ATOM 1314 C CA . SER A 1 164 ? 15.828 7.016 -8.445 1 93.94 164 SER A CA 1
ATOM 1315 C C . SER A 1 164 ? 16 8.117 -7.406 1 93.94 164 SER A C 1
ATOM 1317 O O . SER A 1 164 ? 16.25 9.273 -7.75 1 93.94 164 SER A O 1
ATOM 1319 N N . THR A 1 165 ? 15.883 7.781 -6.125 1 93.44 165 THR A N 1
ATOM 1320 C CA . THR A 1 165 ? 15.992 8.773 -5.062 1 93.44 165 THR A CA 1
ATOM 1321 C C . THR A 1 165 ? 17.406 8.805 -4.488 1 93.44 165 THR A C 1
ATOM 1323 O O . THR A 1 165 ? 17.672 9.516 -3.52 1 93.44 165 THR A O 1
ATOM 1326 N N . GLY A 1 166 ? 18.297 7.969 -4.973 1 92.88 166 GLY A N 1
ATOM 1327 C CA . GLY A 1 166 ? 19.719 8.094 -4.699 1 92.88 166 GLY A CA 1
ATOM 1328 C C . GLY A 1 166 ? 20.188 7.25 -3.529 1 92.88 166 GLY A C 1
ATOM 1329 O O . GLY A 1 166 ? 21.328 7.379 -3.074 1 92.88 166 GLY A O 1
ATOM 1330 N N . PHE A 1 167 ? 19.375 6.289 -3.035 1 93.81 167 PHE A N 1
ATOM 1331 C CA . PHE A 1 167 ? 19.703 5.531 -1.836 1 93.81 167 PHE A CA 1
ATOM 1332 C C . PHE A 1 167 ? 20.797 4.512 -2.125 1 93.81 167 PHE A C 1
ATOM 1334 O O . PHE A 1 167 ? 21.406 3.973 -1.202 1 93.81 167 PHE A O 1
ATOM 1341 N N . TYR A 1 168 ? 21.031 4.199 -3.424 1 93.81 168 TYR A N 1
ATOM 1342 C CA . TYR A 1 168 ? 22.062 3.227 -3.779 1 93.81 168 TYR A CA 1
ATOM 1343 C C . TYR A 1 168 ? 23.391 3.914 -4.039 1 93.81 168 TYR A C 1
ATOM 1345 O O . TYR A 1 168 ? 24.422 3.25 -4.23 1 93.81 168 TYR A O 1
ATOM 1353 N N . ASP A 1 169 ? 23.328 5.227 -4.066 1 85.94 169 ASP A N 1
ATOM 1354 C CA . ASP A 1 169 ? 24.547 5.988 -4.34 1 85.94 169 ASP A CA 1
ATOM 1355 C C . ASP A 1 169 ? 25.188 6.484 -3.043 1 85.94 169 ASP A C 1
ATOM 1357 O O . ASP A 1 169 ? 24.484 6.973 -2.15 1 85.94 169 ASP A O 1
ATOM 1361 N N . LYS A 1 170 ? 26.453 6.266 -3.072 1 69.62 170 LYS A N 1
ATOM 1362 C CA . LYS A 1 170 ? 27.172 6.719 -1.886 1 69.62 170 LYS A CA 1
ATOM 1363 C C . LYS A 1 170 ? 27.125 8.234 -1.749 1 69.62 170 LYS A C 1
ATOM 1365 O O . LYS A 1 170 ? 27.312 8.773 -0.658 1 69.62 170 LYS A O 1
ATOM 1370 N N . LYS A 1 171 ? 26.922 8.828 -2.842 1 65.62 171 LYS A N 1
ATOM 1371 C CA . LYS A 1 171 ? 26.797 10.281 -2.777 1 65.62 171 LYS A CA 1
ATOM 1372 C C . LYS A 1 171 ? 25.344 10.719 -2.838 1 65.62 171 LYS A C 1
ATOM 1374 O O . LYS A 1 171 ? 25.047 11.914 -2.781 1 65.62 171 LYS A O 1
ATOM 1379 N N . TYR A 1 172 ? 24.312 9.898 -2.664 1 60.09 172 TYR A N 1
ATOM 1380 C CA . TYR A 1 172 ? 22.859 9.938 -2.59 1 60.09 172 TYR A CA 1
ATOM 1381 C C . TYR A 1 172 ? 22.266 10.766 -3.727 1 60.09 172 TYR A C 1
ATOM 1383 O O . TYR A 1 172 ? 21.047 10.93 -3.826 1 60.09 172 TYR A O 1
ATOM 1391 N N . ASN A 1 173 ? 23.062 11.242 -4.648 1 63.78 173 ASN A N 1
ATOM 1392 C CA . ASN A 1 173 ? 22.391 12.227 -5.484 1 63.78 173 ASN A CA 1
ATOM 1393 C C . ASN A 1 173 ? 22.188 11.711 -6.91 1 63.78 173 ASN A C 1
ATOM 1395 O O . ASN A 1 173 ? 21.562 12.375 -7.73 1 63.78 173 ASN A O 1
ATOM 1399 N N . PHE A 1 174 ? 22.625 10.477 -7.086 1 78.94 174 PHE A N 1
ATOM 1400 C CA . PHE A 1 174 ? 22.469 10.031 -8.461 1 78.94 174 PHE A CA 1
ATOM 1401 C C . PHE A 1 174 ? 21.969 8.586 -8.516 1 78.94 174 PHE A C 1
ATOM 1403 O O . PHE A 1 174 ? 22.109 7.852 -7.535 1 78.94 174 PHE A O 1
ATOM 1410 N N . ARG A 1 175 ? 21.328 8.312 -9.57 1 89.31 175 ARG A N 1
ATOM 1411 C CA . ARG A 1 175 ? 21 6.926 -9.867 1 89.31 175 ARG A CA 1
ATOM 1412 C C . ARG A 1 175 ? 22.266 6.078 -9.992 1 89.31 175 ARG A C 1
ATOM 1414 O O . ARG A 1 175 ? 23.25 6.5 -10.617 1 89.31 175 ARG A O 1
ATOM 1421 N N . TYR A 1 176 ? 22.281 4.977 -9.211 1 94 176 TYR A N 1
ATOM 1422 C CA . TYR A 1 176 ? 23.375 4.02 -9.352 1 94 176 TYR A CA 1
ATOM 1423 C C . TYR A 1 176 ? 23.203 3.178 -10.617 1 94 176 TYR A C 1
ATOM 1425 O O . TYR A 1 176 ? 24.156 2.977 -11.367 1 94 176 TYR A O 1
ATOM 1433 N N . TYR A 1 177 ? 21.953 2.66 -10.797 1 95.12 177 TYR A N 1
ATOM 1434 C CA . TYR A 1 177 ? 21.578 1.91 -11.992 1 95.12 177 TYR A CA 1
ATOM 1435 C C . TYR A 1 177 ? 20.875 2.805 -13 1 95.12 177 TYR A C 1
ATOM 1437 O O . TYR A 1 177 ? 20.078 3.666 -12.617 1 95.12 177 TYR A O 1
ATOM 1445 N N . ASP A 1 178 ? 21.078 2.623 -14.273 1 92.88 178 ASP A N 1
ATOM 1446 C CA . ASP A 1 178 ? 20.297 3.307 -15.297 1 92.88 178 ASP A CA 1
ATOM 1447 C C . ASP A 1 178 ? 18.859 2.797 -15.328 1 92.88 178 ASP A C 1
ATOM 1449 O O . ASP A 1 178 ? 18.594 1.679 -14.891 1 92.88 178 ASP A O 1
ATOM 1453 N N . GLU A 1 179 ? 18 3.617 -15.781 1 87.75 179 GLU A N 1
ATOM 1454 C CA . GLU A 1 179 ? 16.578 3.301 -15.758 1 87.75 179 GLU A CA 1
ATOM 1455 C C . GLU A 1 179 ? 16.281 2.002 -16.5 1 87.75 179 GLU A C 1
ATOM 1457 O O . GLU A 1 179 ? 15.445 1.209 -16.078 1 87.75 179 GLU A O 1
ATOM 1462 N N . ASP A 1 180 ? 16.906 1.749 -17.609 1 91.62 180 ASP A N 1
ATOM 1463 C CA . ASP A 1 180 ? 16.625 0.579 -18.438 1 91.62 180 ASP A CA 1
ATOM 1464 C C . ASP A 1 180 ? 17.25 -0.679 -17.844 1 91.62 180 ASP A C 1
ATOM 1466 O O . ASP A 1 180 ? 16.938 -1.795 -18.25 1 91.62 180 ASP A O 1
ATOM 1470 N N . GLU A 1 181 ? 18.047 -0.531 -16.797 1 96 181 GLU A N 1
ATOM 1471 C CA . GLU A 1 181 ? 18.719 -1.655 -16.141 1 96 181 GLU A CA 1
ATOM 1472 C C . GLU A 1 181 ? 17.844 -2.254 -15.039 1 96 181 GLU A C 1
ATOM 1474 O O . GLU A 1 181 ? 18.094 -3.367 -14.578 1 96 181 GLU A O 1
ATOM 1479 N N . LEU A 1 182 ? 16.812 -1.517 -14.609 1 96.81 182 LEU A N 1
ATOM 1480 C CA . LEU A 1 182 ? 15.945 -1.974 -13.539 1 96.81 182 LEU A CA 1
ATOM 1481 C C . LEU A 1 182 ? 14.492 -2.039 -14.008 1 96.81 182 LEU A C 1
ATOM 1483 O O . LEU A 1 182 ? 13.633 -1.323 -13.492 1 96.81 182 LEU A O 1
ATOM 1487 N N . PRO A 1 183 ? 14.25 -2.938 -14.906 1 97.81 183 PRO A N 1
ATOM 1488 C CA . PRO A 1 183 ? 12.852 -3.031 -15.328 1 97.81 183 PRO A CA 1
ATOM 1489 C C . PRO A 1 183 ? 11.922 -3.473 -14.203 1 97.81 183 PRO A C 1
ATOM 1491 O O . PRO A 1 183 ? 12.367 -4.105 -13.242 1 97.81 183 PRO A O 1
ATOM 1494 N N . ILE A 1 184 ? 10.703 -3.084 -14.227 1 98.31 184 ILE A N 1
ATOM 1495 C CA . ILE A 1 184 ? 9.672 -3.451 -13.266 1 98.31 184 ILE A CA 1
ATOM 1496 C C . ILE A 1 184 ? 8.719 -4.469 -13.891 1 98.31 184 ILE A C 1
ATOM 1498 O O . ILE A 1 184 ? 8.164 -4.227 -14.961 1 98.31 184 ILE A O 1
ATOM 1502 N N . SER A 1 185 ? 8.578 -5.594 -13.25 1 98.69 185 SER A N 1
ATOM 1503 C CA . SER A 1 185 ? 7.676 -6.625 -13.75 1 98.69 185 SER A CA 1
ATOM 1504 C C . SER A 1 185 ? 6.23 -6.137 -13.773 1 98.69 185 SER A C 1
ATOM 1506 O O . SER A 1 185 ? 5.75 -5.562 -12.789 1 98.69 185 SER A O 1
ATOM 1508 N N . SER A 1 186 ? 5.496 -6.383 -14.836 1 98.56 186 SER A N 1
ATOM 1509 C CA . SER A 1 186 ? 4.082 -6.031 -14.938 1 98.56 186 SER A CA 1
ATOM 1510 C C . SER A 1 186 ? 3.189 -7.211 -14.57 1 98.56 186 SER A C 1
ATOM 1512 O O . SER A 1 186 ? 2.021 -7.258 -14.961 1 98.56 186 SER A O 1
ATOM 1514 N N . SER A 1 187 ? 3.729 -8.172 -13.875 1 98.81 187 SER A N 1
ATOM 1515 C CA . SER A 1 187 ? 3.061 -9.445 -13.648 1 98.81 187 SER A CA 1
ATOM 1516 C C . SER A 1 187 ? 1.733 -9.258 -12.922 1 98.81 187 SER A C 1
ATOM 1518 O O . SER A 1 187 ? 0.765 -9.977 -13.195 1 98.81 187 SER A O 1
ATOM 1520 N N . ALA A 1 188 ? 1.605 -8.32 -11.953 1 98.62 188 ALA A N 1
ATOM 1521 C CA . ALA A 1 188 ? 0.345 -8.109 -11.25 1 98.62 188 ALA A CA 1
ATOM 1522 C C . ALA A 1 188 ? -0.786 -7.801 -12.227 1 98.62 188 ALA A C 1
ATOM 1524 O O . ALA A 1 188 ? -1.842 -8.438 -12.188 1 98.62 188 ALA A O 1
ATOM 1525 N N . SER A 1 189 ? -0.582 -6.855 -13.117 1 98.81 189 SER A N 1
ATOM 1526 C CA . SER A 1 189 ? -1.577 -6.438 -14.102 1 98.81 189 SER A CA 1
ATOM 1527 C C . SER A 1 189 ? -1.775 -7.504 -15.172 1 98.81 189 SER A C 1
ATOM 1529 O O . SER A 1 189 ? -2.895 -7.719 -15.648 1 98.81 189 SER A O 1
ATOM 1531 N N . ASP A 1 190 ? -0.662 -8.133 -15.586 1 98.88 190 ASP A N 1
ATOM 1532 C CA . ASP A 1 190 ? -0.729 -9.086 -16.688 1 98.88 190 ASP A CA 1
ATOM 1533 C C . ASP A 1 190 ? -1.444 -10.367 -16.266 1 98.88 190 ASP A C 1
ATOM 1535 O O . ASP A 1 190 ? -2.17 -10.969 -17.062 1 98.88 190 ASP A O 1
ATOM 1539 N N . ILE A 1 191 ? -1.188 -10.844 -15.07 1 98.94 191 ILE A N 1
ATOM 1540 C CA . ILE A 1 191 ? -1.897 -12.016 -14.57 1 98.94 191 ILE A CA 1
ATOM 1541 C C . ILE A 1 191 ? -3.379 -11.688 -14.398 1 98.94 191 ILE A C 1
ATOM 1543 O O . ILE A 1 191 ? -4.242 -12.5 -14.75 1 98.94 191 ILE A O 1
ATOM 1547 N N . ALA A 1 192 ? -3.709 -10.461 -13.844 1 98.88 192 ALA A N 1
ATOM 1548 C CA . ALA A 1 192 ? -5.098 -10.008 -13.766 1 98.88 192 ALA A CA 1
ATOM 1549 C C . ALA A 1 192 ? -5.75 -10.016 -15.148 1 98.88 192 ALA A C 1
ATOM 1551 O O . ALA A 1 192 ? -6.902 -10.43 -15.297 1 98.88 192 ALA A O 1
ATOM 1552 N N . GLN A 1 193 ? -5.008 -9.555 -16.125 1 98.88 193 GLN A N 1
ATOM 1553 C CA . GLN A 1 193 ? -5.508 -9.57 -17.5 1 98.88 193 GLN A CA 1
ATOM 1554 C C . GLN A 1 193 ? -5.793 -11 -17.953 1 98.88 193 GLN A C 1
ATOM 1556 O O . GLN A 1 193 ? -6.777 -11.242 -18.656 1 98.88 193 GLN A O 1
ATOM 1561 N N . GLY A 1 194 ? -4.867 -11.945 -17.609 1 98.88 194 GLY A N 1
ATOM 1562 C CA . GLY A 1 194 ? -5.121 -13.344 -17.938 1 98.88 194 GLY A CA 1
ATOM 1563 C C . GLY A 1 194 ? -6.426 -13.859 -17.359 1 98.88 194 GLY A C 1
ATOM 1564 O O . GLY A 1 194 ? -7.203 -14.516 -18.047 1 98.88 194 GLY A O 1
ATOM 1565 N N . LEU A 1 195 ? -6.723 -13.539 -16.125 1 98.88 195 LEU A N 1
ATOM 1566 C CA . LEU A 1 195 ? -7.977 -13.922 -15.477 1 98.88 195 LEU A CA 1
ATOM 1567 C C . LEU A 1 195 ? -9.164 -13.258 -16.172 1 98.88 195 LEU A C 1
ATOM 1569 O O . LEU A 1 195 ? -10.195 -13.898 -16.391 1 98.88 195 LEU A O 1
ATOM 1573 N N . ALA A 1 196 ? -8.992 -11.984 -16.5 1 98.88 196 ALA A N 1
ATOM 1574 C CA . ALA A 1 196 ? -10.047 -11.258 -17.219 1 98.88 196 ALA A CA 1
ATOM 1575 C C . ALA A 1 196 ? -10.32 -11.898 -18.578 1 98.88 196 ALA A C 1
ATOM 1577 O O . ALA A 1 196 ? -11.469 -11.922 -19.031 1 98.88 196 ALA A O 1
ATOM 1578 N N . ASP A 1 197 ? -9.242 -12.398 -19.266 1 98.88 197 ASP A N 1
ATOM 1579 C CA . ASP A 1 197 ? -9.43 -13.109 -20.531 1 98.88 197 ASP A CA 1
ATOM 1580 C C . ASP A 1 197 ? -10.297 -14.352 -20.344 1 98.88 197 ASP A C 1
ATOM 1582 O O . ASP A 1 197 ? -11.164 -14.641 -21.172 1 98.88 197 ASP A O 1
ATOM 1586 N N . GLY A 1 198 ? -10 -15.094 -19.234 1 98.88 198 GLY A N 1
ATOM 1587 C CA . GLY A 1 198 ? -10.875 -16.219 -18.922 1 98.88 198 GLY A CA 1
ATOM 1588 C C . GLY A 1 198 ? -12.328 -15.828 -18.797 1 98.88 198 GLY A C 1
ATOM 1589 O O . GLY A 1 198 ? -13.211 -16.469 -19.375 1 98.88 198 GLY A O 1
ATOM 1590 N N . ASN A 1 199 ? -12.594 -14.758 -18.031 1 98.88 199 ASN A N 1
ATOM 1591 C CA . ASN A 1 199 ? -13.953 -14.242 -17.875 1 98.88 199 ASN A CA 1
ATOM 1592 C C . ASN A 1 199 ? -14.562 -13.828 -19.203 1 98.88 199 ASN A C 1
ATOM 1594 O O . ASN A 1 199 ? -15.734 -14.109 -19.469 1 98.88 199 ASN A O 1
ATOM 1598 N N . TYR A 1 200 ? -13.797 -13.18 -20.047 1 98.81 200 TYR A N 1
ATOM 1599 C CA . TYR A 1 200 ? -14.234 -12.703 -21.359 1 98.81 200 TYR A CA 1
ATOM 1600 C C . TYR A 1 200 ? -14.695 -13.867 -22.234 1 98.81 200 TYR A C 1
ATOM 1602 O O . TYR A 1 200 ? -15.781 -13.82 -22.812 1 98.81 200 TYR A O 1
ATOM 1610 N N . PHE A 1 201 ? -13.953 -14.953 -22.312 1 98.69 201 PHE A N 1
ATOM 1611 C CA . PHE A 1 201 ? -14.266 -16.078 -23.203 1 98.69 201 PHE A CA 1
ATOM 1612 C C . PHE A 1 201 ? -15.383 -16.938 -22.609 1 98.69 201 PHE A C 1
ATOM 1614 O O . PHE A 1 201 ? -16.203 -17.5 -23.344 1 98.69 201 PHE A O 1
ATOM 1621 N N . TYR A 1 202 ? -15.406 -17.031 -21.266 1 98.62 202 TYR A N 1
ATOM 1622 C CA . TYR A 1 202 ? -16.531 -17.688 -20.625 1 98.62 202 TYR A CA 1
ATOM 1623 C C . TYR A 1 202 ? -17.859 -17.047 -21.047 1 98.62 202 TYR A C 1
ATOM 1625 O O . TYR A 1 202 ? -18.844 -17.75 -21.266 1 98.62 202 TYR A O 1
ATOM 1633 N N . ASN A 1 203 ? -17.812 -15.727 -21.172 1 98.5 203 ASN A N 1
ATOM 1634 C CA . ASN A 1 203 ? -19.016 -14.977 -21.469 1 98.5 203 ASN A CA 1
ATOM 1635 C C . ASN A 1 203 ? -19.203 -14.789 -22.984 1 98.5 203 ASN A C 1
ATOM 1637 O O . ASN A 1 203 ? -19.797 -13.812 -23.422 1 98.5 203 ASN A O 1
ATOM 1641 N N . GLY A 1 204 ? -18.656 -15.617 -23.812 1 97.69 204 GLY A N 1
ATOM 1642 C CA . GLY A 1 204 ? -18.875 -15.594 -25.25 1 97.69 204 GLY A CA 1
ATOM 1643 C C . GLY A 1 204 ? -18.203 -14.422 -25.922 1 97.69 204 GLY A C 1
ATOM 1644 O O . GLY A 1 204 ? -18.766 -13.812 -26.844 1 97.69 204 GLY A O 1
ATOM 1645 N N . GLU A 1 205 ? -17.047 -14.07 -25.328 1 97.56 205 GLU A N 1
ATOM 1646 C CA . GLU A 1 205 ? -16.25 -12.992 -25.906 1 97.56 205 GLU A CA 1
ATOM 1647 C C . GLU A 1 205 ? -16.969 -11.648 -25.781 1 97.56 205 GLU A C 1
ATOM 1649 O O . GLU A 1 205 ? -17 -10.875 -26.734 1 97.56 205 GLU A O 1
ATOM 1654 N N . VAL A 1 206 ? -17.547 -11.5 -24.656 1 96.5 206 VAL A N 1
ATOM 1655 C CA . VAL A 1 206 ? -18.203 -10.25 -24.281 1 96.5 206 VAL A CA 1
ATOM 1656 C C . VAL A 1 206 ? -17.641 -9.75 -22.953 1 96.5 206 VAL A C 1
ATOM 1658 O O . VAL A 1 206 ? -17.484 -10.531 -22 1 96.5 206 VAL A O 1
ATOM 1661 N N . ALA A 1 207 ? -17.312 -8.477 -22.984 1 93.62 207 ALA A N 1
ATOM 1662 C CA . ALA A 1 207 ? -16.938 -7.891 -21.703 1 93.62 207 ALA A CA 1
ATOM 1663 C C . ALA A 1 207 ? -18.062 -7.977 -20.688 1 93.62 207 ALA A C 1
ATOM 1665 O O . ALA A 1 207 ? -19.188 -7.555 -20.969 1 93.62 207 ALA A O 1
ATOM 1666 N N . ASN A 1 208 ? -17.922 -8.688 -19.641 1 95.88 208 ASN A N 1
ATOM 1667 C CA . ASN A 1 208 ? -18.938 -8.945 -18.625 1 95.88 208 ASN A CA 1
ATOM 1668 C C . ASN A 1 208 ? -18.375 -8.742 -17.219 1 95.88 208 ASN A C 1
ATOM 1670 O O . ASN A 1 208 ? -17.406 -9.383 -16.844 1 95.88 208 ASN A O 1
ATOM 1674 N N . LYS A 1 209 ? -18.984 -7.93 -16.469 1 93.94 209 LYS A N 1
ATOM 1675 C CA . LYS A 1 209 ? -18.547 -7.664 -15.109 1 93.94 209 LYS A CA 1
ATOM 1676 C C . LYS A 1 209 ? -19.469 -8.328 -14.094 1 93.94 209 LYS A C 1
ATOM 1678 O O . LYS A 1 209 ? -19.234 -8.242 -12.883 1 93.94 209 LYS A O 1
ATOM 1683 N N . ASP A 1 210 ? -20.484 -9.047 -14.547 1 94.38 210 ASP A N 1
ATOM 1684 C CA . ASP A 1 210 ? -21.469 -9.656 -13.664 1 94.38 210 ASP A CA 1
ATOM 1685 C C . ASP A 1 210 ? -21 -11.016 -13.164 1 94.38 210 ASP A C 1
ATOM 1687 O O . ASP A 1 210 ? -21.406 -11.469 -12.094 1 94.38 210 ASP A O 1
ATOM 1691 N N . THR A 1 211 ? -20.219 -11.703 -14 1 97.88 211 THR A N 1
ATOM 1692 C CA . THR A 1 211 ? -19.609 -12.938 -13.531 1 97.88 211 THR A CA 1
ATOM 1693 C C . THR A 1 211 ? -18.344 -12.648 -12.742 1 97.88 211 THR A C 1
ATOM 1695 O O . THR A 1 211 ? -17.672 -11.633 -12.977 1 97.88 211 THR A O 1
ATOM 1698 N N . ILE A 1 212 ? -18.047 -13.508 -11.773 1 97.62 212 ILE A N 1
ATOM 1699 C CA . ILE A 1 212 ? -16.922 -13.25 -10.875 1 97.62 212 ILE A CA 1
ATOM 1700 C C . ILE A 1 212 ? -15.906 -14.391 -10.977 1 97.62 212 ILE A C 1
ATOM 1702 O O . ILE A 1 212 ? -16.172 -15.406 -11.625 1 97.62 212 ILE A O 1
ATOM 1706 N N . ILE A 1 213 ? -14.758 -14.219 -10.398 1 98.69 213 ILE A N 1
ATOM 1707 C CA . ILE A 1 213 ? -13.695 -15.227 -10.383 1 98.69 213 ILE A CA 1
ATOM 1708 C C . ILE A 1 213 ? -13.586 -15.828 -8.984 1 98.69 213 ILE A C 1
ATOM 1710 O O . ILE A 1 213 ? -13.539 -15.102 -7.988 1 98.69 213 ILE A O 1
ATOM 1714 N N . LEU A 1 214 ? -13.555 -17.094 -8.891 1 98.81 214 LEU A N 1
ATOM 1715 C CA . LEU A 1 214 ? -13.375 -17.812 -7.633 1 98.81 214 LEU A CA 1
ATOM 1716 C C . LEU A 1 214 ? -11.898 -18.062 -7.355 1 98.81 214 LEU A C 1
ATOM 1718 O O . LEU A 1 214 ? -11.227 -18.75 -8.125 1 98.81 214 LEU A O 1
ATOM 1722 N N . PHE A 1 215 ? -11.375 -17.516 -6.32 1 98.81 215 PHE A N 1
ATOM 1723 C CA . PHE A 1 215 ? -10.031 -17.844 -5.836 1 98.81 215 PHE A CA 1
ATOM 1724 C C . PHE A 1 215 ? -10.078 -18.984 -4.836 1 98.81 215 PHE A C 1
ATOM 1726 O O . PHE A 1 215 ? -10.609 -18.844 -3.734 1 98.81 215 PHE A O 1
ATOM 1733 N N . VAL A 1 216 ? -9.578 -20.125 -5.207 1 98.75 216 VAL A N 1
ATOM 1734 C CA . VAL A 1 216 ? -9.445 -21.234 -4.277 1 98.75 216 VAL A CA 1
ATOM 1735 C C . VAL A 1 216 ? -8.125 -21.125 -3.523 1 98.75 216 VAL A C 1
ATOM 1737 O O . VAL A 1 216 ? -7.055 -21.359 -4.098 1 98.75 216 VAL A O 1
ATOM 1740 N N . VAL A 1 217 ? -8.211 -20.859 -2.256 1 98.06 217 VAL A N 1
ATOM 1741 C CA . VAL A 1 217 ? -7.02 -20.469 -1.512 1 98.06 217 VAL A CA 1
ATOM 1742 C C . VAL A 1 217 ? -6.789 -21.438 -0.358 1 98.06 217 VAL A C 1
ATOM 1744 O O . VAL A 1 217 ? -7.656 -22.25 -0.044 1 98.06 217 VAL A O 1
ATOM 1747 N N . GLN A 1 218 ? -5.586 -21.406 0.246 1 96.56 218 GLN A N 1
ATOM 1748 C CA . GLN A 1 218 ? -5.266 -22.188 1.428 1 96.56 218 GLN A CA 1
ATOM 1749 C C . GLN A 1 218 ? -5.797 -21.531 2.695 1 96.56 218 GLN A C 1
ATOM 1751 O O . GLN A 1 218 ? -5.887 -20.312 2.771 1 96.56 218 GLN A O 1
ATOM 1756 N N . PRO A 1 219 ? -6.219 -22.328 3.697 1 94.5 219 PRO A N 1
ATOM 1757 C CA . PRO A 1 219 ? -6.543 -21.719 4.996 1 94.5 219 PRO A CA 1
ATOM 1758 C C . PRO A 1 219 ? -5.336 -21.062 5.652 1 94.5 219 PRO A C 1
ATOM 1760 O O . PRO A 1 219 ? -4.215 -21.562 5.547 1 94.5 219 PRO A O 1
ATOM 1763 N N . ASN A 1 220 ? -5.543 -19.891 6.289 1 92.88 220 ASN A N 1
ATOM 1764 C CA . ASN A 1 220 ? -4.492 -19.172 7 1 92.88 220 ASN A CA 1
ATOM 1765 C C . ASN A 1 220 ? -3.312 -18.859 6.082 1 92.88 220 ASN A C 1
ATOM 1767 O O . ASN A 1 220 ? -2.16 -19.109 6.445 1 92.88 220 ASN A O 1
ATOM 1771 N N . GLU A 1 221 ? -3.629 -18.484 4.938 1 93.94 221 GLU A N 1
ATOM 1772 C CA . GLU A 1 221 ? -2.611 -18.188 3.934 1 93.94 221 GLU A CA 1
ATOM 1773 C C . GLU A 1 221 ? -1.769 -16.984 4.34 1 93.94 221 GLU A C 1
ATOM 1775 O O . GLU A 1 221 ? -2.268 -15.852 4.387 1 93.94 221 GLU A O 1
ATOM 1780 N N . ARG A 1 222 ? -0.477 -17.125 4.551 1 94.25 222 ARG A N 1
ATOM 1781 C CA . ARG A 1 222 ? 0.423 -16.062 4.969 1 94.25 222 ARG A CA 1
ATOM 1782 C C . ARG A 1 222 ? 0.788 -15.156 3.791 1 94.25 222 ARG A C 1
ATOM 1784 O O . ARG A 1 222 ? 1.075 -13.969 3.975 1 94.25 222 ARG A O 1
ATOM 1791 N N . ASN A 1 223 ? 0.814 -15.742 2.568 1 94.25 223 ASN A N 1
ATOM 1792 C CA . ASN A 1 223 ? 1.18 -15 1.369 1 94.25 223 ASN A CA 1
ATOM 1793 C C . ASN A 1 223 ? -0.051 -14.438 0.661 1 94.25 223 ASN A C 1
ATOM 1795 O O . ASN A 1 223 ? -0.043 -14.258 -0.559 1 94.25 223 ASN A O 1
ATOM 1799 N N . CYS A 1 224 ? -1.092 -14.188 1.362 1 97.69 224 CYS A N 1
ATOM 1800 C CA . CYS A 1 224 ? -2.35 -13.75 0.766 1 97.69 224 CYS A CA 1
ATOM 1801 C C . CYS A 1 224 ? -2.188 -12.406 0.069 1 97.69 224 CYS A C 1
ATOM 1803 O O . CYS A 1 224 ? -2.904 -12.102 -0.886 1 97.69 224 CYS A O 1
ATOM 1805 N N . PHE A 1 225 ? -1.247 -11.578 0.48 1 98.5 225 PHE A N 1
ATOM 1806 C CA . PHE A 1 225 ? -1.109 -10.234 -0.071 1 98.5 225 PHE A CA 1
ATOM 1807 C C . PHE A 1 225 ? -0.625 -10.289 -1.516 1 98.5 225 PHE A C 1
ATOM 1809 O O . PHE A 1 225 ? -0.98 -9.43 -2.326 1 98.5 225 PHE A O 1
ATOM 1816 N N . ASP A 1 226 ? 0.211 -11.297 -1.841 1 98.38 226 ASP A N 1
ATOM 1817 C CA . ASP A 1 226 ? 0.562 -11.539 -3.236 1 98.38 226 ASP A CA 1
ATOM 1818 C C . ASP A 1 226 ? -0.688 -11.734 -4.09 1 98.38 226 ASP A C 1
ATOM 1820 O O . ASP A 1 226 ? -0.787 -11.188 -5.191 1 98.38 226 ASP A O 1
ATOM 1824 N N . GLN A 1 227 ? -1.622 -12.477 -3.607 1 98.5 227 GLN A N 1
ATOM 1825 C CA . GLN A 1 227 ? -2.877 -12.758 -4.297 1 98.5 227 GLN A CA 1
ATOM 1826 C C . GLN A 1 227 ? -3.771 -11.516 -4.34 1 98.5 227 GLN A C 1
ATOM 1828 O O . GLN A 1 227 ? -4.414 -11.25 -5.355 1 98.5 227 GLN A O 1
ATOM 1833 N N . ARG A 1 228 ? -3.793 -10.82 -3.227 1 98.75 228 ARG A N 1
ATOM 1834 C CA . ARG A 1 228 ? -4.652 -9.641 -3.119 1 98.75 228 ARG A CA 1
ATOM 1835 C C . ARG A 1 228 ? -4.254 -8.578 -4.137 1 98.75 228 ARG A C 1
ATOM 1837 O O . ARG A 1 228 ? -5.117 -7.914 -4.715 1 98.75 228 ARG A O 1
ATOM 1844 N N . ILE A 1 229 ? -2.992 -8.406 -4.344 1 98.88 229 ILE A N 1
ATOM 1845 C CA . ILE A 1 229 ? -2.518 -7.438 -5.324 1 98.88 229 ILE A CA 1
ATOM 1846 C C . ILE A 1 229 ? -3.107 -7.762 -6.695 1 98.88 229 ILE A C 1
ATOM 1848 O O . ILE A 1 229 ? -3.555 -6.863 -7.41 1 98.88 229 ILE A O 1
ATOM 1852 N N . ILE A 1 230 ? -3.164 -9.016 -7.074 1 98.81 230 ILE A N 1
ATOM 1853 C CA . ILE A 1 230 ? -3.73 -9.453 -8.344 1 98.81 230 ILE A CA 1
ATOM 1854 C C . ILE A 1 230 ? -5.242 -9.227 -8.344 1 98.81 230 ILE A C 1
ATOM 1856 O O . ILE A 1 230 ? -5.809 -8.75 -9.328 1 98.81 230 ILE A O 1
ATOM 1860 N N . GLU A 1 231 ? -5.875 -9.594 -7.25 1 98.62 231 GLU A N 1
ATOM 1861 C CA . GLU A 1 231 ? -7.312 -9.406 -7.086 1 98.62 231 GLU A CA 1
ATOM 1862 C C . GLU A 1 231 ? -7.703 -7.938 -7.25 1 98.62 231 GLU A C 1
ATOM 1864 O O . GLU A 1 231 ? -8.68 -7.625 -7.93 1 98.62 231 GLU A O 1
ATOM 1869 N N . TYR A 1 232 ? -6.961 -7.062 -6.598 1 98.62 232 TYR A N 1
ATOM 1870 C CA . TYR A 1 232 ? -7.258 -5.637 -6.668 1 98.62 232 TYR A CA 1
ATOM 1871 C C . TYR A 1 232 ? -7.008 -5.098 -8.07 1 98.62 232 TYR A C 1
ATOM 1873 O O . TYR A 1 232 ? -7.754 -4.246 -8.562 1 98.62 232 TYR A O 1
ATOM 1881 N N . ALA A 1 233 ? -5.949 -5.551 -8.781 1 98.69 233 ALA A N 1
ATOM 1882 C CA . ALA A 1 233 ? -5.715 -5.172 -10.172 1 98.69 233 ALA A CA 1
ATOM 1883 C C . ALA A 1 233 ? -6.871 -5.617 -11.062 1 98.69 233 ALA A C 1
ATOM 1885 O O . ALA A 1 233 ? -7.305 -4.875 -11.945 1 98.69 233 ALA A O 1
ATOM 1886 N N . LEU A 1 234 ? -7.348 -6.859 -10.82 1 98.69 234 LEU A N 1
ATOM 1887 C CA . LEU A 1 234 ? -8.469 -7.41 -11.586 1 98.69 234 LEU A CA 1
ATOM 1888 C C . LEU A 1 234 ? -9.695 -6.516 -11.469 1 98.69 234 LEU A C 1
ATOM 1890 O O . LEU A 1 234 ? -10.344 -6.211 -12.477 1 98.69 234 LEU A O 1
ATOM 1894 N N . PHE A 1 235 ? -9.992 -6.062 -10.297 1 97.88 235 PHE A N 1
ATOM 1895 C CA . PHE A 1 235 ? -11.156 -5.211 -10.078 1 97.88 235 PHE A CA 1
ATOM 1896 C C . PHE A 1 235 ? -10.922 -3.811 -10.625 1 97.88 235 PHE A C 1
ATOM 1898 O O . PHE A 1 235 ? -11.773 -3.252 -11.312 1 97.88 235 PHE A O 1
ATOM 1905 N N . GLN A 1 236 ? -9.766 -3.219 -10.281 1 97.44 236 GLN A N 1
ATOM 1906 C CA . GLN A 1 236 ? -9.469 -1.837 -10.641 1 97.44 236 GLN A CA 1
ATOM 1907 C C . GLN A 1 236 ? -9.391 -1.667 -12.156 1 97.44 236 GLN A C 1
ATOM 1909 O O . GLN A 1 236 ? -9.828 -0.651 -12.695 1 97.44 236 GLN A O 1
ATOM 1914 N N . GLU A 1 237 ? -8.805 -2.643 -12.805 1 98.25 237 GLU A N 1
ATOM 1915 C CA . GLU A 1 237 ? -8.516 -2.494 -14.227 1 98.25 237 GLU A CA 1
ATOM 1916 C C . GLU A 1 237 ? -9.641 -3.064 -15.086 1 98.25 237 GLU A C 1
ATOM 1918 O O . GLU A 1 237 ? -9.859 -2.617 -16.219 1 98.25 237 GLU A O 1
ATOM 1923 N N . HIS A 1 238 ? -10.43 -4.043 -14.531 1 98.06 238 HIS A N 1
ATOM 1924 C CA . HIS A 1 238 ? -11.375 -4.742 -15.391 1 98.06 238 HIS A CA 1
ATOM 1925 C C . HIS A 1 238 ? -12.773 -4.73 -14.789 1 98.06 238 HIS A C 1
ATOM 1927 O O . HIS A 1 238 ? -13.742 -5.125 -15.445 1 98.06 238 HIS A O 1
ATOM 1933 N N . GLY A 1 239 ? -12.906 -4.266 -13.539 1 96.56 239 GLY A N 1
ATOM 1934 C CA . GLY A 1 239 ? -14.203 -4.223 -12.875 1 96.56 239 GLY A CA 1
ATOM 1935 C C . GLY A 1 239 ? -14.711 -5.598 -12.477 1 96.56 239 GLY A C 1
ATOM 1936 O O . GLY A 1 239 ? -15.898 -5.762 -12.188 1 96.56 239 GLY A O 1
ATOM 1937 N N . ILE A 1 240 ? -13.859 -6.656 -12.469 1 97.75 240 ILE A N 1
ATOM 1938 C CA . ILE A 1 240 ? -14.266 -8.023 -12.18 1 97.75 240 ILE A CA 1
ATOM 1939 C C . ILE A 1 240 ? -14.016 -8.344 -10.703 1 97.75 240 ILE A C 1
ATOM 1941 O O . ILE A 1 240 ? -12.891 -8.188 -10.219 1 97.75 240 ILE A O 1
ATOM 1945 N N . ARG A 1 241 ? -15.031 -8.805 -10.023 1 96.44 241 ARG A N 1
ATOM 1946 C CA . ARG A 1 241 ? -14.938 -9.148 -8.609 1 96.44 241 ARG A CA 1
ATOM 1947 C C . ARG A 1 241 ? -14.422 -10.57 -8.422 1 96.44 241 ARG A C 1
ATOM 1949 O O . ARG A 1 241 ? -14.43 -11.367 -9.367 1 96.44 241 ARG A O 1
ATOM 1956 N N . SER A 1 242 ? -13.914 -10.82 -7.262 1 96.75 242 SER A N 1
ATOM 1957 C CA . SER A 1 242 ? -13.461 -12.164 -6.906 1 96.75 242 SER A CA 1
ATOM 1958 C C . SER A 1 242 ? -14.07 -12.625 -5.586 1 96.75 242 SER A C 1
ATOM 1960 O O . SER A 1 242 ? -14.523 -11.797 -4.785 1 96.75 242 SER A O 1
ATOM 1962 N N . PHE A 1 243 ? -14.18 -13.859 -5.406 1 96.69 243 PHE A N 1
ATOM 1963 C CA . PHE A 1 243 ? -14.617 -14.516 -4.18 1 96.69 243 PHE A CA 1
ATOM 1964 C C . PHE A 1 243 ? -13.617 -15.578 -3.748 1 96.69 243 PHE A C 1
ATOM 1966 O O . PHE A 1 243 ? -13.078 -16.312 -4.582 1 96.69 243 PHE A O 1
ATOM 1973 N N . ARG A 1 244 ? -13.266 -15.617 -2.5 1 97.62 244 ARG A N 1
ATOM 1974 C CA . ARG A 1 244 ? -12.258 -16.547 -2.002 1 97.62 244 ARG A CA 1
ATOM 1975 C C . ARG A 1 244 ? -12.891 -17.688 -1.21 1 97.62 244 ARG A C 1
ATOM 1977 O O . ARG A 1 244 ? -13.836 -17.453 -0.449 1 97.62 244 ARG A O 1
ATOM 1984 N N . VAL A 1 245 ? -12.406 -18.859 -1.403 1 97.81 245 VAL A N 1
ATOM 1985 C CA . VAL A 1 245 ? -12.922 -20.016 -0.694 1 97.81 245 VAL A CA 1
ATOM 1986 C C . VAL A 1 245 ? -11.812 -21.047 -0.504 1 97.81 245 VAL A C 1
ATOM 1988 O O . VAL A 1 245 ? -10.883 -21.109 -1.312 1 97.81 245 VAL A O 1
ATOM 1991 N N . THR A 1 246 ? -11.781 -21.766 0.574 1 97.81 246 THR A N 1
ATOM 1992 C CA . THR A 1 246 ? -10.914 -22.938 0.719 1 97.81 246 THR A CA 1
ATOM 1993 C C . THR A 1 246 ? -11.562 -24.172 0.123 1 97.81 246 THR A C 1
ATOM 1995 O O . THR A 1 246 ? -12.789 -24.25 0.004 1 97.81 246 THR A O 1
ATOM 1998 N N . LEU A 1 247 ? -10.734 -25.156 -0.222 1 98.25 247 LEU A N 1
ATOM 1999 C CA . LEU A 1 247 ? -11.289 -26.391 -0.745 1 98.25 247 LEU A CA 1
ATOM 2000 C C . LEU A 1 247 ? -12.281 -27 0.239 1 98.25 247 LEU A C 1
ATOM 2002 O O . LEU A 1 247 ? -13.328 -27.516 -0.165 1 98.25 247 LEU A O 1
ATOM 2006 N N . GLU A 1 248 ? -11.984 -26.891 1.472 1 97.31 248 GLU A N 1
ATOM 2007 C CA . GLU A 1 248 ? -12.82 -27.469 2.518 1 97.31 248 GLU A CA 1
ATOM 2008 C C . GLU A 1 248 ? -14.18 -26.781 2.582 1 97.31 248 GLU A C 1
ATOM 2010 O O . GLU A 1 248 ? -15.18 -27.391 2.963 1 97.31 248 GLU A O 1
ATOM 2015 N N . ASP A 1 249 ? -14.25 -25.547 2.162 1 97.31 249 ASP A N 1
ATOM 2016 C CA . ASP A 1 249 ? -15.453 -24.75 2.365 1 97.31 249 ASP A CA 1
ATOM 2017 C C . ASP A 1 249 ? -16.281 -24.672 1.082 1 97.31 249 ASP A C 1
ATOM 2019 O O . ASP A 1 249 ? -17.344 -24.062 1.063 1 97.31 249 ASP A O 1
ATOM 2023 N N . VAL A 1 250 ? -15.867 -25.281 0.021 1 98.44 250 VAL A N 1
ATOM 2024 C CA . VAL A 1 250 ? -16.547 -25.172 -1.268 1 98.44 250 VAL A CA 1
ATOM 2025 C C . VAL A 1 250 ? -17.984 -25.672 -1.136 1 98.44 250 VAL A C 1
ATOM 2027 O O . VAL A 1 250 ? -18.922 -25 -1.596 1 98.44 250 VAL A O 1
ATOM 2030 N N . ASP A 1 251 ? -18.172 -26.797 -0.517 1 97.31 251 ASP A N 1
ATOM 2031 C CA . ASP A 1 251 ? -19.516 -27.391 -0.418 1 97.31 251 ASP A CA 1
ATOM 2032 C C . ASP A 1 251 ? -20.469 -26.469 0.327 1 97.31 251 ASP A C 1
ATOM 2034 O O . ASP A 1 251 ? -21.656 -26.438 0.036 1 97.31 251 ASP A O 1
ATOM 2038 N N . GLN A 1 252 ? -19.922 -25.766 1.25 1 97.06 252 GLN A N 1
ATOM 2039 C CA . GLN A 1 252 ? -20.75 -24.875 2.072 1 97.06 252 GLN A CA 1
ATOM 2040 C C . GLN A 1 252 ? -21.016 -23.547 1.359 1 97.06 252 GLN A C 1
ATOM 2042 O O . GLN A 1 252 ? -22.078 -22.953 1.544 1 97.06 252 GLN A O 1
ATOM 2047 N N . MET A 1 253 ? -20.156 -23.109 0.458 1 97.5 253 MET A N 1
ATOM 2048 C CA . MET A 1 253 ? -20.234 -21.719 0.002 1 97.5 253 MET A CA 1
ATOM 2049 C C . MET A 1 253 ? -20.609 -21.641 -1.474 1 97.5 253 MET A C 1
ATOM 2051 O O . MET A 1 253 ? -21.031 -20.594 -1.961 1 97.5 253 MET A O 1
ATOM 2055 N N . ILE A 1 254 ? -20.406 -22.688 -2.193 1 98.5 254 ILE A N 1
ATOM 2056 C CA . ILE A 1 254 ? -20.625 -22.703 -3.635 1 98.5 254 ILE A CA 1
ATOM 2057 C C . ILE A 1 254 ? -21.719 -23.703 -3.99 1 98.5 254 ILE A C 1
ATOM 2059 O O . ILE A 1 254 ? -21.812 -24.766 -3.391 1 98.5 254 ILE A O 1
ATOM 2063 N N . THR A 1 255 ? -22.547 -23.312 -4.895 1 98.5 255 THR A N 1
ATOM 2064 C CA . THR A 1 255 ? -23.594 -24.203 -5.398 1 98.5 255 THR A CA 1
ATOM 2065 C C . THR A 1 255 ? -23.578 -24.25 -6.922 1 98.5 255 THR A C 1
ATOM 2067 O O . THR A 1 255 ? -22.844 -23.484 -7.562 1 98.5 255 THR A O 1
ATOM 2070 N N . LYS A 1 256 ? -24.172 -25.234 -7.457 1 97.75 256 LYS A N 1
ATOM 2071 C CA . LYS A 1 256 ? -24.219 -25.469 -8.898 1 97.75 256 LYS A CA 1
ATOM 2072 C C . LYS A 1 256 ? -25.656 -25.562 -9.391 1 97.75 256 LYS A C 1
ATOM 2074 O O . LYS A 1 256 ? -26.5 -26.219 -8.75 1 97.75 256 LYS A O 1
ATOM 2079 N N . ASN A 1 257 ? -26.016 -24.828 -10.383 1 97.62 257 ASN A N 1
ATOM 2080 C CA . ASN A 1 257 ? -27.281 -24.891 -11.094 1 97.62 257 ASN A CA 1
ATOM 2081 C C . ASN A 1 257 ? -27.078 -24.969 -12.602 1 97.62 257 ASN A C 1
ATOM 2083 O O . ASN A 1 257 ? -26.469 -24.078 -13.195 1 97.62 257 ASN A O 1
ATOM 2087 N N . ASN A 1 258 ? -27.656 -26.031 -13.305 1 96.88 258 ASN A N 1
ATOM 2088 C CA . ASN A 1 258 ? -27.438 -26.266 -14.727 1 96.88 258 ASN A CA 1
ATOM 2089 C C . ASN A 1 258 ? -25.953 -26.234 -15.07 1 96.88 258 ASN A C 1
ATOM 2091 O O . ASN A 1 258 ? -25.547 -25.562 -16.016 1 96.88 258 ASN A O 1
ATOM 2095 N N . ASP A 1 259 ? -25.141 -26.781 -14.195 1 97.12 259 ASP A N 1
ATOM 2096 C CA . ASP A 1 259 ? -23.703 -27 -14.32 1 97.12 259 ASP A CA 1
ATOM 2097 C C . ASP A 1 259 ? -22.938 -25.688 -14.203 1 97.12 259 ASP A C 1
ATOM 2099 O O . ASP A 1 259 ? -21.719 -25.656 -14.398 1 97.12 259 ASP A O 1
ATOM 2103 N N . LYS A 1 260 ? -23.641 -24.594 -13.953 1 98.5 260 LYS A N 1
ATOM 2104 C CA . LYS A 1 260 ? -23 -23.312 -13.648 1 98.5 260 LYS A CA 1
ATOM 2105 C C . LYS A 1 260 ? -22.781 -23.156 -12.148 1 98.5 260 LYS A C 1
ATOM 2107 O O . LYS A 1 260 ? -23.594 -23.609 -11.344 1 98.5 260 LYS A O 1
ATOM 2112 N N . LEU A 1 261 ? -21.688 -22.516 -11.766 1 98.81 261 LEU A N 1
ATOM 2113 C CA . LEU A 1 261 ? -21.344 -22.328 -10.352 1 98.81 261 LEU A CA 1
ATOM 2114 C C . LEU A 1 261 ? -21.828 -20.969 -9.859 1 98.81 261 LEU A C 1
ATOM 2116 O O . LEU A 1 261 ? -21.734 -19.969 -10.57 1 98.81 261 LEU A O 1
ATOM 2120 N N . TYR A 1 262 ? -22.297 -20.922 -8.664 1 98.25 262 TYR A N 1
ATOM 2121 C CA . TYR A 1 262 ? -22.75 -19.703 -8.016 1 98.25 262 TYR A CA 1
ATOM 2122 C C . TYR A 1 262 ? -22.281 -19.641 -6.57 1 98.25 262 TYR A C 1
ATOM 2124 O O . TYR A 1 262 ? -22.188 -20.672 -5.895 1 98.25 262 TYR A O 1
ATOM 2132 N N . VAL A 1 263 ? -21.891 -18.469 -6.094 1 96 263 VAL A N 1
ATOM 2133 C CA . VAL A 1 263 ? -21.719 -18.25 -4.664 1 96 263 VAL A CA 1
ATOM 2134 C C . VAL A 1 263 ? -23.078 -18.297 -3.967 1 96 263 VAL A C 1
ATOM 2136 O O . VAL A 1 263 ? -23.984 -17.547 -4.32 1 96 263 VAL A O 1
ATOM 2139 N N . LYS A 1 264 ? -23.203 -19.156 -2.992 1 95.19 264 LYS A N 1
ATOM 2140 C CA . LYS A 1 264 ? -24.516 -19.391 -2.369 1 95.19 264 LYS A CA 1
ATOM 2141 C C . LYS A 1 264 ? -25.078 -18.094 -1.779 1 95.19 264 LYS A C 1
ATOM 2143 O O . LYS A 1 264 ? -26.281 -17.828 -1.91 1 95.19 264 LYS A O 1
ATOM 2148 N N . SER A 1 265 ? -24.266 -17.312 -1.144 1 89.12 265 SER A N 1
ATOM 2149 C CA . SER A 1 265 ? -24.734 -16.172 -0.374 1 89.12 265 SER A CA 1
ATOM 2150 C C . SER A 1 265 ? -25.203 -15.039 -1.29 1 89.12 265 SER A C 1
ATOM 2152 O O . SER A 1 265 ? -26.125 -14.297 -0.943 1 89.12 265 SER A O 1
ATOM 2154 N N . THR A 1 266 ? -24.609 -14.938 -2.529 1 88.75 266 THR A N 1
ATOM 2155 C CA . THR A 1 266 ? -24.891 -13.773 -3.369 1 88.75 266 THR A CA 1
ATOM 2156 C C . THR A 1 266 ? -25.484 -14.203 -4.707 1 88.75 266 THR A C 1
ATOM 2158 O O . THR A 1 266 ? -26.016 -13.375 -5.449 1 88.75 266 THR A O 1
ATOM 2161 N N . MET A 1 267 ? -25.359 -15.469 -5.02 1 92.88 267 MET A N 1
ATOM 2162 C CA . MET A 1 267 ? -25.797 -16.047 -6.285 1 92.88 267 MET A CA 1
ATOM 2163 C C . MET A 1 267 ? -25.047 -15.43 -7.461 1 92.88 267 MET A C 1
ATOM 2165 O O . MET A 1 267 ? -25.594 -15.328 -8.562 1 92.88 267 MET A O 1
ATOM 2169 N N . ASP A 1 268 ? -23.891 -14.867 -7.16 1 94.38 268 ASP A N 1
ATOM 2170 C CA . ASP A 1 268 ? -23 -14.453 -8.242 1 94.38 268 ASP A CA 1
ATOM 2171 C C . ASP A 1 268 ? -22.516 -15.656 -9.047 1 94.38 268 ASP A C 1
ATOM 2173 O O . ASP A 1 268 ? -22.094 -16.656 -8.477 1 94.38 268 ASP A O 1
ATOM 2177 N N . GLU A 1 269 ? -22.641 -15.547 -10.312 1 97.81 269 GLU A N 1
ATOM 2178 C CA . GLU A 1 269 ? -22.172 -16.625 -11.195 1 97.81 269 GLU A CA 1
ATOM 2179 C C . GLU A 1 269 ? -20.656 -16.609 -11.32 1 97.81 269 GLU A C 1
ATOM 2181 O O . GLU A 1 269 ? -20.047 -15.555 -11.484 1 97.81 269 GLU A O 1
ATOM 2186 N N . ILE A 1 270 ? -20.047 -17.734 -11.211 1 98.75 270 ILE A N 1
ATOM 2187 C CA . ILE A 1 270 ? -18.594 -17.891 -11.258 1 98.75 270 ILE A CA 1
ATOM 2188 C C . ILE A 1 270 ? -18.172 -18.297 -12.672 1 98.75 270 ILE A C 1
ATOM 2190 O O . ILE A 1 270 ? -18.594 -19.328 -13.18 1 98.75 270 ILE A O 1
ATOM 2194 N N . SER A 1 271 ? -17.312 -17.453 -13.273 1 98.88 271 SER A N 1
ATOM 2195 C CA . SER A 1 271 ? -16.875 -17.703 -14.641 1 98.88 271 SER A CA 1
ATOM 2196 C C . SER A 1 271 ? -15.562 -18.484 -14.664 1 98.88 271 SER A C 1
ATOM 2198 O O . SER A 1 271 ? -15.32 -19.281 -15.578 1 98.88 271 SER A O 1
ATOM 2200 N N . VAL A 1 272 ? -14.68 -18.219 -13.711 1 98.94 272 VAL A N 1
ATOM 2201 C CA . VAL A 1 272 ? -13.359 -18.828 -13.656 1 98.94 272 VAL A CA 1
ATOM 2202 C C . VAL A 1 272 ? -13.07 -19.312 -12.242 1 98.94 272 VAL A C 1
ATOM 2204 O O . VAL A 1 272 ? -13.383 -18.641 -11.266 1 98.94 272 VAL A O 1
ATOM 2207 N N . VAL A 1 273 ? -12.602 -20.5 -12.102 1 98.94 273 VAL A N 1
ATOM 2208 C CA . VAL A 1 273 ? -12.055 -21.016 -10.852 1 98.94 273 VAL A CA 1
ATOM 2209 C C . VAL A 1 273 ? -10.531 -20.953 -10.898 1 98.94 273 VAL A C 1
ATOM 2211 O O . VAL A 1 273 ? -9.891 -21.672 -11.68 1 98.94 273 VAL A O 1
ATOM 2214 N N . TYR A 1 274 ? -9.953 -20.109 -10.133 1 98.88 274 TYR A N 1
ATOM 2215 C CA . TYR A 1 274 ? -8.508 -19.875 -10.094 1 98.88 274 TYR A CA 1
ATOM 2216 C C . TYR A 1 274 ? -7.891 -20.516 -8.859 1 98.88 274 TYR A C 1
ATOM 2218 O O . TYR A 1 274 ? -8.156 -20.094 -7.73 1 98.88 274 TYR A O 1
ATOM 2226 N N . TYR A 1 275 ? -7.004 -21.453 -9.07 1 98.69 275 TYR A N 1
ATOM 2227 C CA . TYR A 1 275 ? -6.461 -22.25 -7.969 1 98.69 275 TYR A CA 1
ATOM 2228 C C . TYR A 1 275 ? -5.156 -21.641 -7.453 1 98.69 275 TYR A C 1
ATOM 2230 O O . TYR A 1 275 ? -4.156 -21.609 -8.172 1 98.69 275 TYR A O 1
ATOM 2238 N N . ARG A 1 276 ? -5.156 -21.219 -6.242 1 97.88 276 ARG A N 1
ATOM 2239 C CA . ARG A 1 276 ? -3.971 -20.875 -5.461 1 97.88 276 ARG A CA 1
ATOM 2240 C C . ARG A 1 276 ? -3.762 -21.859 -4.324 1 97.88 276 ARG A C 1
ATOM 2242 O O . ARG A 1 276 ? -3.072 -21.562 -3.346 1 97.88 276 ARG A O 1
ATOM 2249 N N . SER A 1 277 ? -4.438 -22.938 -4.445 1 96.5 277 SER A N 1
ATOM 2250 C CA . SER A 1 277 ? -4.387 -24.109 -3.59 1 96.5 277 SER A CA 1
ATOM 2251 C C . SER A 1 277 ? -4.582 -25.391 -4.402 1 96.5 277 SER A C 1
ATOM 2253 O O . SER A 1 277 ? -4.668 -25.344 -5.629 1 96.5 277 SER A O 1
ATOM 2255 N N . GLY A 1 278 ? -4.465 -26.531 -3.756 1 95.44 278 GLY A N 1
ATOM 2256 C CA . GLY A 1 278 ? -4.734 -27.797 -4.418 1 95.44 278 GLY A CA 1
ATOM 2257 C C . GLY A 1 278 ? -3.553 -28.328 -5.207 1 95.44 278 GLY A C 1
ATOM 2258 O O . GLY A 1 278 ? -3.719 -29.141 -6.121 1 95.44 278 GLY A O 1
ATOM 2259 N N . TYR A 1 279 ? -2.377 -27.828 -4.879 1 93.06 279 TYR A N 1
ATOM 2260 C CA . TYR A 1 279 ? -1.212 -28.203 -5.672 1 93.06 279 TYR A CA 1
ATOM 2261 C C . TYR A 1 279 ? -0.382 -29.266 -4.957 1 93.06 279 TYR A C 1
ATOM 2263 O O . TYR A 1 279 ? 0.505 -29.875 -5.559 1 93.06 279 TYR A O 1
ATOM 2271 N N . GLY A 1 280 ? -0.68 -29.516 -3.689 1 91.19 280 GLY A N 1
ATOM 2272 C CA . GLY A 1 280 ? 0.032 -30.531 -2.945 1 91.19 280 GLY A CA 1
ATOM 2273 C C . GLY A 1 280 ? -0.859 -31.312 -1.988 1 91.19 280 GLY A C 1
ATOM 2274 O O . GLY A 1 280 ? -1.983 -30.891 -1.704 1 91.19 280 GLY A O 1
ATOM 2275 N N . PRO A 1 281 ? -0.369 -32.438 -1.473 1 92.12 281 PRO A N 1
ATOM 2276 C CA . PRO A 1 281 ? -1.168 -33.281 -0.581 1 92.12 281 PRO A CA 1
ATOM 2277 C C . PRO A 1 281 ? -1.681 -32.5 0.644 1 92.12 281 PRO A C 1
ATOM 2279 O O . PRO A 1 281 ? -2.795 -32.781 1.109 1 92.12 281 PRO A O 1
ATOM 2282 N N . GLY A 1 282 ? -0.868 -31.594 1.147 1 92.25 282 GLY A N 1
ATOM 2283 C CA . GLY A 1 282 ? -1.243 -30.844 2.33 1 92.25 282 GLY A CA 1
ATOM 2284 C C . GLY A 1 282 ? -2.525 -30.047 2.15 1 92.25 282 GLY A C 1
ATOM 2285 O O . GLY A 1 282 ? -3.225 -29.75 3.125 1 92.25 282 GLY A O 1
ATOM 2286 N N . ASP A 1 283 ? -2.92 -29.734 1 1 95.12 283 ASP A N 1
ATOM 2287 C CA . ASP A 1 283 ? -4.121 -28.953 0.709 1 95.12 283 ASP A CA 1
ATOM 2288 C C . ASP A 1 283 ? -5.375 -29.812 0.807 1 95.12 283 ASP A C 1
ATOM 2290 O O . ASP A 1 283 ? -6.492 -29.297 0.84 1 95.12 283 ASP A O 1
ATOM 2294 N N . TYR A 1 284 ? -5.211 -31.109 0.918 1 96.19 284 TYR A N 1
ATOM 2295 C CA . TYR A 1 284 ? -6.348 -32.031 0.907 1 96.19 284 TYR A CA 1
ATOM 2296 C C . TYR A 1 284 ? -6.457 -32.781 2.229 1 96.19 284 TYR A C 1
ATOM 2298 O O . TYR A 1 284 ? -7.367 -33.594 2.418 1 96.19 284 TYR A O 1
ATOM 2306 N N . ASP A 1 285 ? -5.586 -32.438 3.156 1 92.44 285 ASP A N 1
ATOM 2307 C CA . ASP A 1 285 ? -5.426 -33.281 4.348 1 92.44 285 ASP A CA 1
ATOM 2308 C C . ASP A 1 285 ? -6.398 -32.844 5.445 1 92.44 285 ASP A C 1
ATOM 2310 O O . ASP A 1 285 ? -6.699 -33.625 6.348 1 92.44 285 ASP A O 1
ATOM 2314 N N . SER A 1 286 ? -6.793 -31.609 5.43 1 88.56 286 SER A N 1
ATOM 2315 C CA . SER A 1 286 ? -7.645 -31.125 6.508 1 88.56 286 SER A CA 1
ATOM 2316 C C . SER A 1 286 ? -8.93 -31.953 6.609 1 88.56 286 SER A C 1
ATOM 2318 O O . SER A 1 286 ? -9.328 -32.344 7.703 1 88.56 286 SER A O 1
ATOM 2320 N N . ASN A 1 287 ? -9.648 -32.219 5.594 1 94.06 287 ASN A N 1
ATOM 2321 C CA . ASN A 1 287 ? -10.805 -33.062 5.406 1 94.06 287 ASN A CA 1
ATOM 2322 C C . ASN A 1 287 ? -10.812 -33.688 4.012 1 94.06 287 ASN A C 1
ATOM 2324 O O . ASN A 1 287 ? -11.492 -33.219 3.111 1 94.06 287 ASN A O 1
ATOM 2328 N N . PRO A 1 288 ? -10.148 -34.781 3.922 1 96.06 288 PRO A N 1
ATOM 2329 C CA . PRO A 1 288 ? -9.891 -35.344 2.594 1 96.06 288 PRO A CA 1
ATOM 2330 C C . PRO A 1 288 ? -11.164 -35.562 1.783 1 96.06 288 PRO A C 1
ATOM 2332 O O . PRO A 1 288 ? -11.195 -35.25 0.585 1 96.06 288 PRO A O 1
ATOM 2335 N N . THR A 1 289 ? -12.203 -36.031 2.434 1 97 289 THR A N 1
ATOM 2336 C CA . THR A 1 289 ? -13.445 -36.25 1.705 1 97 289 THR A CA 1
ATOM 2337 C C . THR A 1 289 ? -13.984 -34.969 1.126 1 97 289 THR A C 1
ATOM 2339 O O . THR A 1 289 ? -14.312 -34.906 -0.06 1 97 289 THR A O 1
ATOM 2342 N N . LYS A 1 290 ? -14.062 -33.906 1.907 1 97.19 290 LYS A N 1
ATOM 2343 C CA . LYS A 1 290 ? -14.602 -32.625 1.472 1 97.19 290 LYS A CA 1
ATOM 2344 C C . LYS A 1 290 ? -13.711 -31.984 0.419 1 97.19 290 LYS A C 1
ATOM 2346 O O . LYS A 1 290 ? -14.195 -31.422 -0.564 1 97.19 290 LYS A O 1
ATOM 2351 N N . THR A 1 291 ? -12.453 -32.062 0.675 1 98.19 291 THR A N 1
ATOM 2352 C CA . THR A 1 291 ? -11.531 -31.344 -0.198 1 98.19 291 THR A CA 1
ATOM 2353 C C . THR A 1 291 ? -11.461 -32 -1.571 1 98.19 291 THR A C 1
ATOM 2355 O O . THR A 1 291 ? -11.492 -31.312 -2.598 1 98.19 291 THR A O 1
ATOM 2358 N N . TRP A 1 292 ? -11.391 -33.312 -1.64 1 98.25 292 TRP A N 1
ATOM 2359 C CA . TRP A 1 292 ? -11.375 -34.031 -2.922 1 98.25 292 TRP A CA 1
ATOM 2360 C C . TRP A 1 292 ? -12.711 -33.875 -3.641 1 98.25 292 TRP A C 1
ATOM 2362 O O . TRP A 1 292 ? -12.75 -33.719 -4.863 1 98.25 292 TRP A O 1
ATOM 2372 N N . ASN A 1 293 ? -13.805 -33.938 -2.865 1 98.12 293 ASN A N 1
ATOM 2373 C CA . ASN A 1 293 ? -15.117 -33.719 -3.463 1 98.12 293 ASN A CA 1
ATOM 2374 C C . ASN A 1 293 ? -15.219 -32.312 -4.055 1 98.12 293 ASN A C 1
ATOM 2376 O O . ASN A 1 293 ? -15.836 -32.125 -5.105 1 98.12 293 ASN A O 1
ATOM 2380 N N . ALA A 1 294 ? -14.703 -31.391 -3.307 1 98.62 294 ALA A N 1
ATOM 2381 C CA . ALA A 1 294 ? -14.703 -30.016 -3.791 1 98.62 294 ALA A CA 1
ATOM 2382 C C . ALA A 1 294 ? -13.969 -29.891 -5.125 1 98.62 294 ALA A C 1
ATOM 2384 O O . ALA A 1 294 ? -14.438 -29.219 -6.039 1 98.62 294 ALA A O 1
ATOM 2385 N N . ARG A 1 295 ? -12.797 -30.531 -5.227 1 98.5 295 ARG A N 1
ATOM 2386 C CA . ARG A 1 295 ? -12.023 -30.5 -6.465 1 98.5 295 ARG A CA 1
ATOM 2387 C C . ARG A 1 295 ? -12.836 -31.062 -7.633 1 98.5 295 ARG A C 1
ATOM 2389 O O . ARG A 1 295 ? -12.875 -30.453 -8.711 1 98.5 295 ARG A O 1
ATOM 2396 N N . LEU A 1 296 ? -13.484 -32.219 -7.438 1 98.44 296 LEU A N 1
ATOM 2397 C CA . LEU A 1 296 ? -14.305 -32.812 -8.477 1 98.44 296 LEU A CA 1
ATOM 2398 C C . LEU A 1 296 ? -15.5 -31.953 -8.82 1 98.44 296 LEU A C 1
ATOM 2400 O O . LEU A 1 296 ? -15.82 -31.75 -9.992 1 98.44 296 LEU A O 1
ATOM 2404 N N . PHE A 1 297 ? -16.141 -31.422 -7.754 1 98.38 297 PHE A N 1
ATOM 2405 C CA . PHE A 1 297 ? -17.328 -30.562 -7.898 1 98.38 297 PHE A CA 1
ATOM 2406 C C . PHE A 1 297 ? -17.016 -29.359 -8.773 1 98.38 297 PHE A C 1
ATOM 2408 O O . PHE A 1 297 ? -17.766 -29.047 -9.695 1 98.38 297 PHE A O 1
ATOM 2415 N N . LEU A 1 298 ? -15.906 -28.719 -8.555 1 98.75 298 LEU A N 1
ATOM 2416 C CA . LEU A 1 298 ? -15.516 -27.516 -9.305 1 98.75 298 LEU A CA 1
ATOM 2417 C C . LEU A 1 298 ? -15.086 -27.891 -10.719 1 98.75 298 LEU A C 1
ATOM 2419 O O . LEU A 1 298 ? -15.398 -27.172 -11.672 1 98.75 298 LEU A O 1
ATOM 2423 N N . GLU A 1 299 ? -14.352 -28.984 -10.852 1 98.31 299 GLU A N 1
ATOM 2424 C CA . GLU A 1 299 ? -13.898 -29.438 -12.164 1 98.31 299 GLU A CA 1
ATOM 2425 C C . GLU A 1 299 ? -15.078 -29.781 -13.07 1 98.31 299 GLU A C 1
ATOM 2427 O O . GLU A 1 299 ? -15.023 -29.531 -14.281 1 98.31 299 GLU A O 1
ATOM 2432 N N . LYS A 1 300 ? -16.109 -30.359 -12.5 1 97.56 300 LYS A N 1
ATOM 2433 C CA . LYS A 1 300 ? -17.297 -30.766 -13.25 1 97.56 300 LYS A CA 1
ATOM 2434 C C . LYS A 1 300 ? -18.328 -29.641 -13.297 1 97.56 300 LYS A C 1
ATOM 2436 O O . LYS A 1 300 ? -19.438 -29.797 -12.812 1 97.56 300 LYS A O 1
ATOM 2441 N N . SER A 1 301 ? -18.016 -28.562 -13.828 1 98.25 301 SER A N 1
ATOM 2442 C CA . SER A 1 301 ? -18.891 -27.391 -13.961 1 98.25 301 SER A CA 1
ATOM 2443 C C . SER A 1 301 ? -18.594 -26.625 -15.25 1 98.25 301 SER A C 1
ATOM 2445 O O . SER A 1 301 ? -17.656 -26.969 -15.977 1 98.25 301 SER A O 1
ATOM 2447 N N . GLN A 1 302 ? -19.359 -25.609 -15.562 1 98.25 302 GLN A N 1
ATOM 2448 C CA . GLN A 1 302 ? -19.188 -24.781 -16.766 1 98.25 302 GLN A CA 1
ATOM 2449 C C . GLN A 1 302 ? -18.141 -23.703 -16.531 1 98.25 302 GLN A C 1
ATOM 2451 O O . GLN A 1 302 ? -17.703 -23.047 -17.484 1 98.25 302 GLN A O 1
ATOM 2456 N N . ALA A 1 303 ? -17.719 -23.469 -15.273 1 98.88 303 ALA A N 1
ATOM 2457 C CA . ALA A 1 303 ? -16.672 -22.469 -15.039 1 98.88 303 ALA A CA 1
ATOM 2458 C C . ALA A 1 303 ? -15.359 -22.891 -15.703 1 98.88 303 ALA A C 1
ATOM 2460 O O . ALA A 1 303 ? -15.016 -24.078 -15.734 1 98.88 303 ALA A O 1
ATOM 2461 N N . ILE A 1 304 ? -14.641 -21.922 -16.234 1 98.88 304 ILE A N 1
ATOM 2462 C CA . ILE A 1 304 ? -13.312 -22.172 -16.781 1 98.88 304 ILE A CA 1
ATOM 2463 C C . ILE A 1 304 ? -12.336 -22.438 -15.625 1 98.88 304 ILE A C 1
ATOM 2465 O O . ILE A 1 304 ? -12.273 -21.656 -14.664 1 98.88 304 ILE A O 1
ATOM 2469 N N . LYS A 1 305 ? -11.656 -23.578 -15.688 1 98.75 305 LYS A N 1
ATOM 2470 C CA . LYS A 1 305 ? -10.703 -23.906 -14.633 1 98.75 305 LYS A CA 1
ATOM 2471 C C . LYS A 1 305 ? -9.32 -23.328 -14.938 1 98.75 305 LYS A C 1
ATOM 2473 O O . LYS A 1 305 ? -8.867 -23.391 -16.078 1 98.75 305 LYS A O 1
ATOM 2478 N N . CYS A 1 306 ? -8.656 -22.75 -13.984 1 98.81 306 CYS A N 1
ATOM 2479 C CA . CYS A 1 306 ? -7.301 -22.203 -14.055 1 98.81 306 CYS A CA 1
ATOM 2480 C C . CYS A 1 306 ? -6.438 -22.734 -12.922 1 98.81 306 CYS A C 1
ATOM 2482 O O . CYS A 1 306 ? -6.32 -22.109 -11.875 1 98.81 306 CYS A O 1
ATOM 2484 N N . PRO A 1 307 ? -5.809 -23.859 -13.055 1 98.25 307 PRO A N 1
ATOM 2485 C CA . PRO A 1 307 ? -5.895 -24.672 -14.266 1 98.25 307 PRO A CA 1
ATOM 2486 C C . PRO A 1 307 ? -6.93 -25.781 -14.156 1 98.25 307 PRO A C 1
ATOM 2488 O O . PRO A 1 307 ? -7.438 -26.062 -13.062 1 98.25 307 PRO A O 1
ATOM 2491 N N . SER A 1 308 ? -7.258 -26.406 -15.281 1 98 308 SER A N 1
ATOM 2492 C CA . SER A 1 308 ? -7.957 -27.688 -15.242 1 98 308 SER A CA 1
ATOM 2493 C C . SER A 1 308 ? -7.086 -28.766 -14.625 1 98 308 SER A C 1
ATOM 2495 O O . SER A 1 308 ? -5.867 -28.609 -14.508 1 98 308 SER A O 1
ATOM 2497 N N . ILE A 1 309 ? -7.707 -29.828 -14.234 1 97.06 309 ILE A N 1
ATOM 2498 C CA . ILE A 1 309 ? -6.973 -30.938 -13.609 1 97.06 309 ILE A CA 1
ATOM 2499 C C . ILE A 1 309 ? -5.957 -31.5 -14.594 1 97.06 309 ILE A C 1
ATOM 2501 O O . ILE A 1 309 ? -4.828 -31.828 -14.211 1 97.06 309 ILE A O 1
ATOM 2505 N N . LEU A 1 310 ? -6.348 -31.656 -15.812 1 97.06 310 LEU A N 1
ATOM 2506 C CA . LEU A 1 310 ? -5.426 -32.188 -16.812 1 97.06 310 LEU A CA 1
ATOM 2507 C C . LEU A 1 310 ? -4.246 -31.25 -17.031 1 97.06 310 LEU A C 1
ATOM 2509 O O . LEU A 1 310 ? -3.107 -31.688 -17.172 1 97.06 310 LEU A O 1
ATOM 2513 N N . THR A 1 311 ? -4.535 -29.922 -17.094 1 97.69 311 THR A N 1
ATOM 2514 C CA . THR A 1 311 ? -3.465 -28.938 -17.219 1 97.69 311 THR A CA 1
ATOM 2515 C C . THR A 1 311 ? -2.523 -29 -16.016 1 97.69 311 THR A C 1
ATOM 2517 O O . THR A 1 311 ? -1.303 -28.953 -16.188 1 97.69 311 THR A O 1
ATOM 2520 N N . GLN A 1 312 ? -3.037 -29.125 -14.812 1 97.06 312 GLN A N 1
ATOM 2521 C CA . GLN A 1 312 ? -2.211 -29.266 -13.617 1 97.06 312 GLN A CA 1
ATOM 2522 C C . GLN A 1 312 ? -1.31 -30.484 -13.719 1 97.06 312 GLN A C 1
ATOM 2524 O O . GLN A 1 312 ? -0.109 -30.406 -13.453 1 97.06 312 GLN A O 1
ATOM 2529 N N . LEU A 1 313 ? -1.862 -31.594 -14.141 1 96.19 313 LEU A N 1
ATOM 2530 C CA . LEU A 1 313 ? -1.136 -32.875 -14.219 1 96.19 313 LEU A CA 1
ATOM 2531 C C . LEU A 1 313 ? -0.071 -32.812 -15.305 1 96.19 313 LEU A C 1
ATOM 2533 O O . LEU A 1 313 ? 0.951 -33.5 -15.219 1 96.19 313 LEU A O 1
ATOM 2537 N N . SER A 1 314 ? -0.322 -32.031 -16.328 1 96.5 314 SER A N 1
ATOM 2538 C CA . SER A 1 314 ? 0.639 -31.906 -17.422 1 96.5 314 SER A CA 1
ATOM 2539 C C . SER A 1 314 ? 1.954 -31.312 -16.938 1 96.5 314 SER A C 1
ATOM 2541 O O . SER A 1 314 ? 2.984 -31.438 -17.594 1 96.5 314 SER A O 1
ATOM 2543 N N . GLY A 1 315 ? 1.934 -30.609 -15.781 1 94.81 315 GLY A N 1
ATOM 2544 C CA . GLY A 1 315 ? 3.129 -30 -15.227 1 94.81 315 GLY A CA 1
ATOM 2545 C C . GLY A 1 315 ? 3.975 -30.953 -14.414 1 94.81 315 GLY A C 1
ATOM 2546 O O . GLY A 1 315 ? 4.992 -30.562 -13.836 1 94.81 315 GLY A O 1
ATOM 2547 N N . SER A 1 316 ? 3.66 -32.219 -14.328 1 92.75 316 SER A N 1
ATOM 2548 C CA . SER A 1 316 ? 4.41 -33.188 -13.547 1 92.75 316 SER A CA 1
ATOM 2549 C C . SER A 1 316 ? 5.855 -33.281 -14.016 1 92.75 316 SER A C 1
ATOM 2551 O O . SER A 1 316 ? 6.145 -33.094 -15.203 1 92.75 316 SER A O 1
ATOM 2553 N N . LYS A 1 317 ? 6.777 -33.656 -13.133 1 90.88 317 LYS A N 1
ATOM 2554 C CA . LYS A 1 317 ? 8.211 -33.688 -13.406 1 90.88 317 LYS A CA 1
ATOM 2555 C C . LYS A 1 317 ? 8.555 -34.688 -14.484 1 90.88 317 LYS A C 1
ATOM 2557 O O . LYS A 1 317 ? 9.477 -34.469 -15.281 1 90.88 317 LYS A O 1
ATOM 2562 N N . LYS A 1 318 ? 7.871 -35.812 -14.5 1 90.25 318 LYS A N 1
ATOM 2563 C CA . LYS A 1 318 ? 8.102 -36.812 -15.539 1 90.25 318 LYS A CA 1
ATOM 2564 C C . LYS A 1 318 ? 7.797 -36.25 -16.922 1 90.25 318 LYS A C 1
ATOM 2566 O O . LYS A 1 318 ? 8.531 -36.5 -17.875 1 90.25 318 LYS A O 1
ATOM 2571 N N . ILE A 1 319 ? 6.723 -35.562 -17.031 1 93.62 319 ILE A N 1
ATOM 2572 C CA . ILE A 1 319 ? 6.359 -34.938 -18.297 1 93.62 319 ILE A CA 1
ATOM 2573 C C . ILE A 1 319 ? 7.426 -33.938 -18.703 1 93.62 319 ILE A C 1
ATOM 2575 O O . ILE A 1 319 ? 7.824 -33.875 -19.859 1 93.62 319 ILE A O 1
ATOM 2579 N N . GLN A 1 320 ? 7.844 -33.125 -17.766 1 94.12 320 GLN A N 1
ATOM 2580 C CA . GLN A 1 320 ? 8.891 -32.156 -18.031 1 94.12 320 GLN A CA 1
ATOM 2581 C C . GLN A 1 320 ? 10.164 -32.844 -18.516 1 94.12 320 GLN A C 1
ATOM 2583 O O . GLN A 1 320 ? 10.836 -32.344 -19.422 1 94.12 320 GLN A O 1
ATOM 2588 N N . GLN A 1 321 ? 10.484 -33.938 -17.922 1 92.75 321 GLN A N 1
ATOM 2589 C CA . GLN A 1 321 ? 11.625 -34.75 -18.359 1 92.75 321 GLN A CA 1
ATOM 2590 C C . GLN A 1 321 ? 11.453 -35.219 -19.797 1 92.75 321 GLN A C 1
ATOM 2592 O O . GLN A 1 321 ? 12.383 -35.094 -20.609 1 92.75 321 GLN A O 1
ATOM 2597 N N . LEU A 1 322 ? 10.297 -35.688 -20.141 1 92.75 322 LEU A N 1
ATOM 2598 C CA . LEU A 1 322 ? 10.031 -36.188 -21.484 1 92.75 322 LEU A CA 1
ATOM 2599 C C . LEU A 1 322 ? 10.062 -35.062 -22.516 1 92.75 322 LEU A C 1
ATOM 2601 O O . LEU A 1 322 ? 10.461 -35.281 -23.656 1 92.75 322 LEU A O 1
ATOM 2605 N N . LEU A 1 323 ? 9.703 -33.906 -22.094 1 94.5 323 LEU A N 1
ATOM 2606 C CA . LEU A 1 323 ? 9.633 -32.75 -22.984 1 94.5 323 LEU A CA 1
ATOM 2607 C C . LEU A 1 323 ? 11.023 -32.219 -23.297 1 94.5 323 LEU A C 1
ATOM 2609 O O . LEU A 1 323 ? 11.188 -31.359 -24.172 1 94.5 323 LEU A O 1
ATOM 2613 N N . THR A 1 324 ? 12.062 -32.75 -22.672 1 93.38 324 THR A N 1
ATOM 2614 C CA . THR A 1 324 ? 13.414 -32.344 -23.016 1 93.38 324 THR A CA 1
ATOM 2615 C C . THR A 1 324 ? 13.898 -33.094 -24.266 1 93.38 324 THR A C 1
ATOM 2617 O O . THR A 1 324 ? 14.938 -32.75 -24.828 1 93.38 324 THR A O 1
ATOM 2620 N N . ASN A 1 325 ? 13.125 -34.094 -24.672 1 93.12 325 ASN A N 1
ATOM 2621 C CA . ASN A 1 325 ? 13.453 -34.875 -25.859 1 93.12 325 ASN A CA 1
ATOM 2622 C C . ASN A 1 325 ? 13.008 -34.156 -27.141 1 93.12 325 ASN A C 1
ATOM 2624 O O . ASN A 1 325 ? 11.82 -33.844 -27.297 1 93.12 325 ASN A O 1
ATOM 2628 N N . GLU A 1 326 ? 13.914 -34.031 -28.062 1 95.12 326 GLU A N 1
ATOM 2629 C CA . GLU A 1 326 ? 13.672 -33.312 -29.297 1 95.12 326 GLU A CA 1
ATOM 2630 C C . GLU A 1 326 ? 12.516 -33.906 -30.094 1 95.12 326 GLU A C 1
ATOM 2632 O O . GLU A 1 326 ? 11.672 -33.219 -30.641 1 95.12 326 GLU A O 1
ATOM 2637 N N . SER A 1 327 ? 12.523 -35.219 -30.156 1 95 327 SER A N 1
ATOM 2638 C CA . SER A 1 327 ? 11.492 -35.906 -30.922 1 95 327 SER A CA 1
ATOM 2639 C C . SER A 1 327 ? 10.109 -35.656 -30.328 1 95 327 SER A C 1
ATOM 2641 O O . SER A 1 327 ? 9.141 -35.469 -31.062 1 95 327 SER A O 1
ATOM 2643 N N . VAL A 1 328 ? 10 -35.656 -29.016 1 95.44 328 VAL A N 1
ATOM 2644 C CA . VAL A 1 328 ? 8.734 -35.406 -28.344 1 95.44 328 VAL A CA 1
ATOM 2645 C C . VAL A 1 328 ? 8.281 -33.969 -28.609 1 95.44 328 VAL A C 1
ATOM 2647 O O . VAL A 1 328 ? 7.105 -33.719 -28.859 1 95.44 328 VAL A O 1
ATOM 2650 N N . ILE A 1 329 ? 9.219 -33 -28.578 1 96.62 329 ILE A N 1
ATOM 2651 C CA . ILE A 1 329 ? 8.914 -31.594 -28.828 1 96.62 329 ILE A CA 1
ATOM 2652 C C . ILE A 1 329 ? 8.359 -31.422 -30.25 1 96.62 329 ILE A C 1
ATOM 2654 O O . ILE A 1 329 ? 7.336 -30.766 -30.438 1 96.62 329 ILE A O 1
ATOM 2658 N N . LYS A 1 330 ? 9.023 -32.062 -31.203 1 96.44 330 LYS A N 1
ATOM 2659 C CA . LYS A 1 330 ? 8.625 -31.938 -32.594 1 96.44 330 LYS A CA 1
ATOM 2660 C C . LYS A 1 330 ? 7.25 -32.531 -32.844 1 96.44 330 LYS A C 1
ATOM 2662 O O . LYS A 1 330 ? 6.48 -32.062 -33.688 1 96.44 330 LYS A O 1
ATOM 2667 N N . GLN A 1 331 ? 6.961 -33.594 -32.094 1 96.69 331 GLN A N 1
ATOM 2668 C CA . GLN A 1 331 ? 5.641 -34.188 -32.219 1 96.69 331 GLN A CA 1
ATOM 2669 C C . GLN A 1 331 ? 4.57 -33.312 -31.578 1 96.69 331 GLN A C 1
ATOM 2671 O O . GLN A 1 331 ? 3.424 -33.281 -32.031 1 96.69 331 GLN A O 1
ATOM 2676 N N . THR A 1 332 ? 4.938 -32.594 -30.547 1 96.81 332 THR A N 1
ATOM 2677 C CA . THR A 1 332 ? 4 -31.781 -29.797 1 96.81 332 THR A CA 1
ATOM 2678 C C . THR A 1 332 ? 3.828 -30.422 -30.469 1 96.81 332 THR A C 1
ATOM 2680 O O . THR A 1 332 ? 2.752 -29.812 -30.406 1 96.81 332 THR A O 1
ATOM 2683 N N . LEU A 1 333 ? 4.918 -29.922 -31.047 1 96.19 333 LEU A N 1
ATOM 2684 C CA . LEU A 1 333 ? 4.922 -28.688 -31.828 1 96.19 333 LEU A CA 1
ATOM 2685 C C . LEU A 1 333 ? 5.332 -28.953 -33.281 1 96.19 333 LEU A C 1
ATOM 2687 O O . LEU A 1 333 ? 6.406 -28.531 -33.688 1 96.19 333 LEU A O 1
ATOM 2691 N N . PRO A 1 334 ? 4.41 -29.391 -34.031 1 91.44 334 PRO A N 1
ATOM 2692 C CA . PRO A 1 334 ? 4.789 -29.828 -35.375 1 91.44 334 PRO A CA 1
ATOM 2693 C C . PRO A 1 334 ? 5.227 -28.688 -36.281 1 91.44 334 PRO A C 1
ATOM 2695 O O . PRO A 1 334 ? 5.984 -28.891 -37.219 1 91.44 334 PRO A O 1
ATOM 2698 N N . ASN A 1 335 ? 4.789 -27.438 -36.062 1 92.25 335 ASN A N 1
ATOM 2699 C CA . ASN A 1 335 ? 5.113 -26.312 -36.938 1 92.25 335 ASN A CA 1
ATOM 2700 C C . ASN A 1 335 ? 6.277 -25.5 -36.375 1 92.25 335 ASN A C 1
ATOM 2702 O O . ASN A 1 335 ? 6.559 -24.391 -36.844 1 92.25 335 ASN A O 1
ATOM 2706 N N . ILE A 1 336 ? 6.945 -26.094 -35.344 1 95.12 336 ILE A N 1
ATOM 2707 C CA . ILE A 1 336 ? 8.047 -25.359 -34.719 1 95.12 336 ILE A CA 1
ATOM 2708 C C . ILE A 1 336 ? 9.188 -25.219 -35.719 1 95.12 336 ILE A C 1
ATOM 2710 O O . ILE A 1 336 ? 9.523 -26.172 -36.438 1 95.12 336 ILE A O 1
ATOM 2714 N N . ASP A 1 337 ? 9.695 -24.031 -35.938 1 95.88 337 ASP A N 1
ATOM 2715 C CA . ASP A 1 337 ? 10.828 -23.859 -36.844 1 95.88 337 ASP A CA 1
ATOM 2716 C C . ASP A 1 337 ? 12.148 -24.141 -36.125 1 95.88 337 ASP A C 1
ATOM 2718 O O . ASP A 1 337 ? 12.172 -24.344 -34.906 1 95.88 337 ASP A O 1
ATOM 2722 N N . ASP A 1 338 ? 13.164 -24.156 -36.844 1 96.38 338 ASP A N 1
ATOM 2723 C CA . ASP A 1 338 ? 14.461 -24.594 -36.344 1 96.38 338 ASP A CA 1
ATOM 2724 C C . ASP A 1 338 ? 14.984 -23.625 -35.281 1 96.38 338 ASP A C 1
ATOM 2726 O O . ASP A 1 338 ? 15.625 -24.031 -34.312 1 96.38 338 ASP A O 1
ATOM 2730 N N . GLU A 1 339 ? 14.75 -22.422 -35.531 1 96.5 339 GLU A N 1
ATOM 2731 C CA . GLU A 1 339 ? 15.227 -21.406 -34.562 1 96.5 339 GLU A CA 1
ATOM 2732 C C . GLU A 1 339 ? 14.508 -21.547 -33.219 1 96.5 339 GLU A C 1
ATOM 2734 O O . GLU A 1 339 ? 15.148 -21.5 -32.156 1 96.5 339 GLU A O 1
ATOM 2739 N N . GLU A 1 340 ? 13.234 -21.672 -33.281 1 96.25 340 GLU A N 1
ATOM 2740 C CA . GLU A 1 340 ? 12.43 -21.844 -32.062 1 96.25 340 GLU A CA 1
ATOM 2741 C C . GLU A 1 340 ? 12.812 -23.125 -31.344 1 96.25 340 GLU A C 1
ATOM 2743 O O . GLU A 1 340 ? 12.93 -23.141 -30.125 1 96.25 340 GLU A O 1
ATOM 2748 N N . LEU A 1 341 ? 12.953 -24.188 -32.125 1 96.88 341 LEU A N 1
ATOM 2749 C CA . LEU A 1 341 ? 13.336 -25.469 -31.562 1 96.88 341 LEU A CA 1
ATOM 2750 C C . LEU A 1 341 ? 14.68 -25.359 -30.844 1 96.88 341 LEU A C 1
ATOM 2752 O O . LEU A 1 341 ? 14.828 -25.828 -29.703 1 96.88 341 LEU A O 1
ATOM 2756 N N . SER A 1 342 ? 15.57 -24.766 -31.547 1 96.31 342 SER A N 1
ATOM 2757 C CA . SER A 1 342 ? 16.891 -24.594 -30.953 1 96.31 342 SER A CA 1
ATOM 2758 C C . SER A 1 342 ? 16.828 -23.766 -29.672 1 96.31 342 SER A C 1
ATOM 2760 O O . SER A 1 342 ? 17.531 -24.062 -28.703 1 96.31 342 SER A O 1
ATOM 2762 N N . SER A 1 343 ? 16.047 -22.75 -29.703 1 95.31 343 SER A N 1
ATOM 2763 C CA . SER A 1 343 ? 15.883 -21.875 -28.531 1 95.31 343 SER A CA 1
ATOM 2764 C C . SER A 1 343 ? 15.305 -22.656 -27.359 1 95.31 343 SER A C 1
ATOM 2766 O O . SER A 1 343 ? 15.758 -22.484 -26.219 1 95.31 343 SER A O 1
ATOM 2768 N N . LEU A 1 344 ? 14.352 -23.422 -27.578 1 95.94 344 LEU A N 1
ATOM 2769 C CA . LEU A 1 344 ? 13.727 -24.219 -26.547 1 95.94 344 LEU A CA 1
ATOM 2770 C C . LEU A 1 344 ? 14.711 -25.25 -25.984 1 95.94 344 LEU A C 1
ATOM 2772 O O . LEU A 1 344 ? 14.859 -25.391 -24.781 1 95.94 344 LEU A O 1
ATOM 2776 N N . LEU A 1 345 ? 15.398 -25.953 -26.891 1 95.88 345 LEU A N 1
ATOM 2777 C CA . LEU A 1 345 ? 16.328 -27.016 -26.516 1 95.88 345 LEU A CA 1
ATOM 2778 C C . LEU A 1 345 ? 17.469 -26.469 -25.672 1 95.88 345 LEU A C 1
ATOM 2780 O O . LEU A 1 345 ? 17.969 -27.141 -24.781 1 95.88 345 LEU A O 1
ATOM 2784 N N . SER A 1 346 ? 17.797 -25.297 -26.016 1 94.56 346 SER A N 1
ATOM 2785 C CA . SER A 1 346 ? 18.938 -24.688 -25.328 1 94.56 346 SER A CA 1
ATOM 2786 C C . SER A 1 346 ? 18.625 -24.422 -23.859 1 94.56 346 SER A C 1
ATOM 2788 O O . SER A 1 346 ? 19.531 -24.234 -23.047 1 94.56 346 SER A O 1
ATOM 2790 N N . THR A 1 347 ? 17.359 -24.35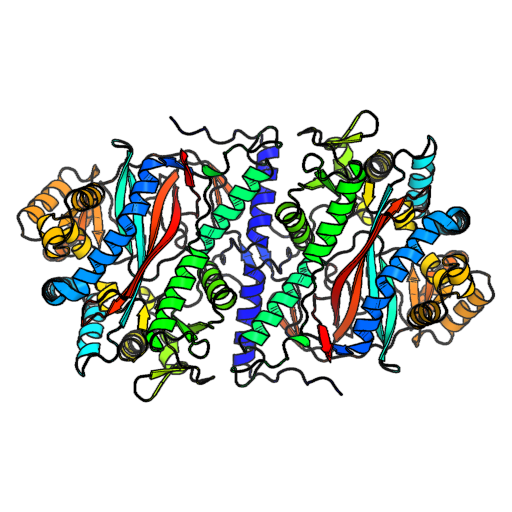9 -23.453 1 96.12 347 THR A N 1
ATOM 2791 C CA . THR A 1 347 ? 16.984 -24.047 -22.078 1 96.12 347 THR A CA 1
ATOM 2792 C C . THR A 1 347 ? 17.016 -25.297 -21.203 1 96.12 347 THR A C 1
ATOM 2794 O O . THR A 1 347 ? 16.969 -25.188 -19.984 1 96.12 347 THR A O 1
ATOM 2797 N N . PHE A 1 348 ? 17.062 -26.438 -21.781 1 94.69 348 PHE A N 1
ATOM 2798 C CA . PHE A 1 348 ? 16.922 -27.672 -21.016 1 94.69 348 PHE A CA 1
ATOM 2799 C C . PHE A 1 348 ? 18.266 -28.141 -20.469 1 94.69 348 PHE A C 1
ATOM 2801 O O . PHE A 1 348 ? 19.312 -27.891 -21.078 1 94.69 348 PHE A O 1
ATOM 2808 N N . VAL A 1 349 ? 18.172 -28.672 -19.312 1 91.38 349 VAL A N 1
ATOM 2809 C CA . VAL A 1 349 ? 19.281 -29.469 -18.781 1 91.38 349 VAL A CA 1
ATOM 2810 C C . VAL A 1 349 ? 19 -30.953 -18.969 1 91.38 349 VAL A C 1
ATOM 2812 O O . VAL A 1 349 ? 17.875 -31.328 -19.312 1 91.38 349 VAL A O 1
ATOM 2815 N N . ARG A 1 350 ? 20.016 -31.672 -18.672 1 90.38 350 ARG A N 1
ATOM 2816 C CA . ARG A 1 350 ? 19.844 -33.125 -18.781 1 90.38 350 ARG A CA 1
ATOM 2817 C C . ARG A 1 350 ? 18.984 -33.656 -17.641 1 90.38 350 ARG A C 1
ATOM 2819 O O . ARG A 1 350 ? 19.312 -33.438 -16.469 1 90.38 350 ARG A O 1
ATOM 2826 N N . ILE A 1 351 ? 17.875 -34.219 -17.984 1 91.94 351 ILE A N 1
ATOM 2827 C CA . ILE A 1 351 ? 17.016 -34.875 -17.031 1 91.94 351 ILE A CA 1
ATOM 2828 C C . ILE A 1 351 ? 16.812 -36.344 -17.438 1 91.94 351 ILE A C 1
ATOM 2830 O O . ILE A 1 351 ? 16.438 -36.625 -18.562 1 91.94 351 ILE A O 1
ATOM 2834 N N . LEU A 1 352 ? 17.094 -37.219 -16.5 1 91.75 352 LEU A N 1
ATOM 2835 C CA . LEU A 1 352 ? 16.984 -38.656 -16.781 1 91.75 352 LEU A CA 1
ATOM 2836 C C . LEU A 1 352 ? 15.875 -39.281 -15.953 1 91.75 352 LEU A C 1
ATOM 2838 O O . LEU A 1 352 ? 15.672 -38.938 -14.797 1 91.75 352 LEU A O 1
ATOM 2842 N N . PRO A 1 353 ? 15.188 -40.219 -16.578 1 87.19 353 PRO A N 1
ATOM 2843 C CA . PRO A 1 353 ? 14.195 -40.969 -15.805 1 87.19 353 PRO A CA 1
ATOM 2844 C C . PRO A 1 353 ? 14.82 -42.062 -14.945 1 87.19 353 PRO A C 1
ATOM 2846 O O . PRO A 1 353 ? 15.984 -42.406 -15.141 1 87.19 353 PRO A O 1
ATOM 2849 N N . PHE A 1 354 ? 14.109 -42.469 -13.938 1 84.69 354 PHE A N 1
ATOM 2850 C CA . PHE A 1 354 ? 14.516 -43.625 -13.156 1 84.69 354 PHE A CA 1
ATOM 2851 C C . PHE A 1 354 ? 13.617 -44.812 -13.461 1 84.69 354 PHE A C 1
ATOM 2853 O O . PHE A 1 354 ? 12.961 -45.344 -12.562 1 84.69 354 PHE A O 1
ATOM 2860 N N . ASP A 1 355 ? 13.586 -45.156 -14.648 1 79.44 355 ASP A N 1
ATOM 2861 C CA . ASP A 1 355 ? 12.797 -46.312 -15.062 1 79.44 355 ASP A CA 1
ATOM 2862 C C . ASP A 1 355 ? 13.68 -47.406 -15.672 1 79.44 355 ASP A C 1
ATOM 2864 O O . ASP A 1 355 ? 14.898 -47.406 -15.469 1 79.44 355 ASP A O 1
ATOM 2868 N N . ASP A 1 356 ? 13.023 -48.406 -16.359 1 81.38 356 ASP A N 1
ATOM 2869 C CA . ASP A 1 356 ? 13.773 -49.562 -16.828 1 81.38 356 ASP A CA 1
ATOM 2870 C C . ASP A 1 356 ? 14.328 -49.344 -18.219 1 81.38 356 ASP A C 1
ATOM 2872 O O . ASP A 1 356 ? 14.906 -50.25 -18.828 1 81.38 356 ASP A O 1
ATOM 2876 N N . THR A 1 357 ? 14.234 -48.156 -18.641 1 85.19 357 THR A N 1
ATOM 2877 C CA . THR A 1 357 ? 14.781 -47.844 -19.953 1 85.19 357 THR A CA 1
ATOM 2878 C C . THR A 1 357 ? 16.297 -47.688 -19.891 1 85.19 357 THR A C 1
ATOM 2880 O O . THR A 1 357 ? 16.875 -47.688 -18.812 1 85.19 357 THR A O 1
ATOM 2883 N N . GLU A 1 358 ? 16.906 -47.594 -21.062 1 90.38 358 GLU A N 1
ATOM 2884 C CA . GLU A 1 358 ? 18.344 -47.375 -21.125 1 90.38 358 GLU A CA 1
ATOM 2885 C C . GLU A 1 358 ? 18.734 -46.094 -20.391 1 90.38 358 GLU A C 1
ATOM 2887 O O . GLU A 1 358 ? 19.734 -46.062 -19.672 1 90.38 358 GLU A O 1
ATOM 2892 N N . GLN A 1 359 ? 18 -45.094 -20.578 1 90.06 359 GLN A N 1
ATOM 2893 C CA . GLN A 1 359 ? 18.25 -43.812 -19.875 1 90.06 359 GLN A CA 1
ATOM 2894 C C . GLN A 1 359 ? 18.062 -43.969 -18.375 1 90.06 359 GLN A C 1
ATOM 2896 O O . GLN A 1 359 ? 18.781 -43.344 -17.594 1 90.06 359 GLN A O 1
ATOM 2901 N N . GLY A 1 360 ? 17.125 -44.781 -18.031 1 89.75 360 GLY A N 1
ATOM 2902 C CA . GLY A 1 360 ? 16.906 -45.062 -16.609 1 89.75 360 GLY A CA 1
ATOM 2903 C C . GLY A 1 360 ? 18.062 -45.781 -15.961 1 89.75 360 GLY A C 1
ATOM 2904 O O . GLY A 1 360 ? 18.438 -45.469 -14.82 1 89.75 360 GLY A O 1
ATOM 2905 N N . GLN A 1 361 ? 18.578 -46.688 -16.688 1 91.44 361 GLN A N 1
ATOM 2906 C CA . GLN A 1 361 ? 19.75 -47.406 -16.188 1 91.44 361 GLN A CA 1
ATOM 2907 C C . GLN A 1 361 ? 20.953 -46.469 -16.062 1 91.44 361 GLN A C 1
ATOM 2909 O O . GLN A 1 361 ? 21.719 -46.562 -15.102 1 91.44 361 GLN A O 1
ATOM 2914 N N . GLU A 1 362 ? 21.016 -45.688 -17.016 1 93.75 362 GLU A N 1
ATOM 2915 C CA . GLU A 1 362 ? 22.078 -44.688 -16.938 1 93.75 362 GLU A CA 1
ATOM 2916 C C . GLU A 1 362 ? 21.891 -43.781 -15.711 1 93.75 362 GLU A C 1
ATOM 2918 O O . GLU A 1 362 ? 22.859 -43.469 -15.023 1 93.75 362 GLU A O 1
ATOM 2923 N N . ALA A 1 363 ? 20.703 -43.344 -15.477 1 93.5 363 ALA A N 1
ATOM 2924 C CA . ALA A 1 363 ? 20.391 -42.5 -14.328 1 93.5 363 ALA A CA 1
ATOM 2925 C C . ALA A 1 363 ? 20.812 -43.188 -13.023 1 93.5 363 ALA A C 1
ATOM 2927 O O . ALA A 1 363 ? 21.406 -42.531 -12.148 1 93.5 363 ALA A O 1
ATOM 2928 N N . ALA A 1 364 ? 20.484 -44.406 -12.945 1 92.81 364 ALA A N 1
ATOM 2929 C CA . ALA A 1 364 ? 20.844 -45.188 -11.758 1 92.81 364 ALA A CA 1
ATOM 2930 C C . ALA A 1 364 ? 22.359 -45.219 -11.555 1 92.81 364 ALA A C 1
ATOM 2932 O O . ALA A 1 364 ? 22.844 -45.031 -10.43 1 92.81 364 ALA A O 1
ATOM 2933 N N . LYS A 1 365 ? 23 -45.438 -12.594 1 94.88 365 LYS A N 1
ATOM 2934 C CA . LYS A 1 365 ? 24.469 -45.469 -12.531 1 94.88 365 LYS A CA 1
ATOM 2935 C C . LYS A 1 365 ? 25.016 -44.125 -12.078 1 94.88 365 LYS A C 1
ATOM 2937 O O . LYS A 1 365 ? 25.859 -44.062 -11.18 1 94.88 365 LYS A O 1
ATOM 2942 N N . LEU A 1 366 ? 24.594 -43.125 -12.68 1 95.12 366 LEU A N 1
ATOM 2943 C CA . LEU A 1 366 ? 25.078 -41.781 -12.391 1 95.12 366 LEU A CA 1
ATOM 2944 C C . LEU A 1 366 ? 24.719 -41.375 -10.969 1 95.12 366 LEU A C 1
ATOM 2946 O O . LEU A 1 366 ? 25.5 -40.688 -10.297 1 95.12 366 LEU A O 1
ATOM 2950 N N . ALA A 1 367 ? 23.578 -41.75 -10.523 1 94.94 367 ALA A N 1
ATOM 2951 C CA . ALA A 1 367 ? 23.094 -41.406 -9.195 1 94.94 367 ALA A CA 1
ATOM 2952 C C . ALA A 1 367 ? 24 -41.969 -8.109 1 94.94 367 ALA A C 1
ATOM 2954 O O . ALA A 1 367 ? 24.141 -41.406 -7.031 1 94.94 367 ALA A O 1
ATOM 2955 N N . PHE A 1 368 ? 24.625 -43.031 -8.398 1 95.12 368 PHE A N 1
ATOM 2956 C CA . PHE A 1 368 ? 25.484 -43.688 -7.418 1 95.12 368 PHE A CA 1
ATOM 2957 C C . PHE A 1 368 ? 26.938 -43.312 -7.648 1 95.12 368 PHE A C 1
ATOM 2959 O O . PHE A 1 368 ? 27.703 -43.125 -6.691 1 95.12 368 PHE A O 1
ATOM 2966 N N . GLU A 1 369 ? 27.344 -43.125 -8.82 1 96.12 369 GLU A N 1
ATOM 2967 C CA . GLU A 1 369 ? 28.75 -42.906 -9.125 1 96.12 369 GLU A CA 1
ATOM 2968 C C . GLU A 1 369 ? 29.141 -41.438 -9.047 1 96.12 369 GLU A C 1
ATOM 2970 O O . GLU A 1 369 ? 30.25 -41.094 -8.664 1 96.12 369 GLU A O 1
ATOM 2975 N N . LYS A 1 370 ? 28.25 -40.625 -9.5 1 96.5 370 LYS A N 1
ATOM 2976 C CA . LYS A 1 370 ? 28.531 -39.188 -9.539 1 96.5 370 LYS A CA 1
ATOM 2977 C C . LYS A 1 370 ? 27.375 -38.406 -8.969 1 96.5 370 LYS A C 1
ATOM 2979 O O . LYS A 1 370 ? 26.875 -37.469 -9.602 1 96.5 370 LYS A O 1
ATOM 2984 N N . PRO A 1 371 ? 26.969 -38.75 -7.805 1 94.75 371 PRO A N 1
ATOM 2985 C CA . PRO A 1 371 ? 25.797 -38.062 -7.23 1 94.75 371 PRO A CA 1
ATOM 2986 C C . PRO A 1 371 ? 26.016 -36.594 -7.039 1 94.75 371 PRO A C 1
ATOM 2988 O O . PRO A 1 371 ? 25.047 -35.812 -7.016 1 94.75 371 PRO A O 1
ATOM 2991 N N . GLU A 1 372 ? 27.25 -36.062 -7.004 1 92.62 372 GLU A N 1
ATOM 2992 C CA . GLU A 1 372 ? 27.594 -34.656 -6.73 1 92.62 372 GLU A CA 1
ATOM 2993 C C . GLU A 1 372 ? 27.094 -33.75 -7.844 1 92.62 372 GLU A C 1
ATOM 2995 O O . GLU A 1 372 ? 26.984 -32.531 -7.656 1 92.62 372 GLU A O 1
ATOM 3000 N N . ASN A 1 373 ? 26.719 -34.312 -8.969 1 92.94 373 ASN A N 1
ATOM 3001 C CA . ASN A 1 373 ? 26.344 -33.531 -10.125 1 92.94 373 ASN A CA 1
ATOM 3002 C C . ASN A 1 373 ? 24.828 -33.531 -10.328 1 92.94 373 ASN A C 1
ATOM 3004 O O . ASN A 1 373 ? 24.328 -32.969 -11.312 1 92.94 373 ASN A O 1
ATOM 3008 N N . PHE A 1 374 ? 24.109 -34.125 -9.336 1 93.19 374 PHE A N 1
ATOM 3009 C CA . PHE A 1 374 ? 22.719 -34.375 -9.68 1 93.19 374 PHE A CA 1
ATOM 3010 C C . PHE A 1 374 ? 21.797 -34.031 -8.5 1 93.19 374 PHE A C 1
ATOM 3012 O O . PHE A 1 374 ? 22.266 -33.875 -7.375 1 93.19 374 PHE A O 1
ATOM 3019 N N . VAL A 1 375 ? 20.609 -33.781 -8.789 1 90.69 375 VAL A N 1
ATOM 3020 C CA . VAL A 1 375 ? 19.516 -33.656 -7.832 1 90.69 375 VAL A CA 1
ATOM 3021 C C . VAL A 1 375 ? 18.391 -34.625 -8.203 1 90.69 375 VAL A C 1
ATOM 3023 O O . VAL A 1 375 ? 18.062 -34.781 -9.383 1 90.69 375 VAL A O 1
ATOM 3026 N N . LEU A 1 376 ? 17.969 -35.375 -7.227 1 91.31 376 LEU A N 1
ATOM 3027 C CA . LEU A 1 376 ? 16.844 -36.281 -7.371 1 91.31 376 LEU A CA 1
ATOM 3028 C C . LEU A 1 376 ? 15.539 -35.594 -6.949 1 91.31 376 LEU A C 1
ATOM 3030 O O . LEU A 1 376 ? 15.414 -35.125 -5.816 1 91.31 376 LEU A O 1
ATOM 3034 N N . LYS A 1 377 ? 14.578 -35.469 -7.867 1 87.69 377 LYS A N 1
ATOM 3035 C CA . LYS A 1 377 ? 13.336 -34.719 -7.613 1 87.69 377 LYS A CA 1
ATOM 3036 C C . LYS A 1 377 ? 12.125 -35.656 -7.711 1 87.69 377 LYS A C 1
ATOM 3038 O O . LYS A 1 377 ? 11.992 -36.406 -8.672 1 87.69 377 LYS A O 1
ATOM 3043 N N . PRO A 1 378 ? 11.25 -35.594 -6.715 1 82.88 378 PRO A N 1
ATOM 3044 C CA . PRO A 1 378 ? 10 -36.344 -6.801 1 82.88 378 PRO A CA 1
ATOM 3045 C C . PRO A 1 378 ? 8.961 -35.688 -7.691 1 82.88 378 PRO A C 1
ATOM 3047 O O . PRO A 1 378 ? 9.172 -34.531 -8.133 1 82.88 378 PRO A O 1
ATOM 3050 N N . GLN A 1 379 ? 7.891 -36.344 -7.984 1 72.81 379 GLN A N 1
ATOM 3051 C CA . GLN A 1 379 ? 6.859 -35.844 -8.883 1 72.81 379 GLN A CA 1
ATOM 3052 C C . GLN A 1 379 ? 6.07 -34.688 -8.242 1 72.81 379 GLN A C 1
ATOM 3054 O O . GLN A 1 379 ? 5.492 -33.875 -8.938 1 72.81 379 GLN A O 1
ATOM 3059 N N . ARG A 1 380 ? 6.035 -34.594 -7.016 1 63.84 380 ARG A N 1
ATOM 3060 C CA . ARG A 1 380 ? 5.219 -33.625 -6.312 1 63.84 380 ARG A CA 1
ATOM 3061 C C . ARG A 1 380 ? 5.848 -32.219 -6.383 1 63.84 380 ARG A C 1
ATOM 3063 O O . ARG A 1 380 ? 7.055 -32.094 -6.613 1 63.84 380 ARG A O 1
ATOM 3070 N N . GLU A 1 381 ? 4.875 -31.203 -6.559 1 59.22 381 GLU A N 1
ATOM 3071 C CA . GLU A 1 381 ? 5.332 -29.828 -6.496 1 59.22 381 GLU A CA 1
ATOM 3072 C C . GLU A 1 381 ? 5.668 -29.422 -5.066 1 59.22 381 GLU A C 1
ATOM 3074 O O . GLU A 1 381 ? 5.344 -30.141 -4.117 1 59.22 381 GLU A O 1
ATOM 3079 N N . GLY A 1 382 ? 6.43 -28.375 -4.77 1 55.47 382 GLY A N 1
ATOM 3080 C CA . GLY A 1 382 ? 6.711 -27.797 -3.469 1 55.47 382 GLY A CA 1
ATOM 3081 C C . GLY A 1 382 ? 8.148 -27.984 -3.023 1 55.47 382 GLY A C 1
ATOM 3082 O O . GLY A 1 382 ? 8.836 -28.875 -3.523 1 55.47 382 GLY A O 1
ATOM 3083 N N . GLY A 1 383 ? 8.625 -27.078 -2.252 1 57.19 383 GLY A N 1
ATOM 3084 C CA . GLY A 1 383 ? 9.984 -27.094 -1.724 1 57.19 383 GLY A CA 1
ATOM 3085 C C . GLY A 1 383 ? 10.188 -28.125 -0.622 1 57.19 383 GLY A C 1
ATOM 3086 O O . GLY A 1 383 ? 9.219 -28.547 0.013 1 57.19 383 GLY A O 1
ATOM 3087 N N . GLY A 1 384 ? 11.25 -28.734 -0.531 1 59.56 384 GLY A N 1
ATOM 3088 C CA . GLY A 1 384 ? 11.672 -29.516 0.618 1 59.56 384 GLY A CA 1
ATOM 3089 C C . GLY A 1 384 ? 11.758 -31.016 0.331 1 59.56 384 GLY A C 1
ATOM 3090 O O . GLY A 1 384 ? 12.195 -31.781 1.181 1 59.56 384 GLY A O 1
ATOM 3091 N N . ASN A 1 385 ? 11.461 -31.422 -0.928 1 69.56 385 ASN A N 1
ATOM 3092 C CA . ASN A 1 385 ? 11.398 -32.844 -1.184 1 69.56 385 ASN A CA 1
ATOM 3093 C C . ASN A 1 385 ? 12.555 -33.312 -2.07 1 69.56 385 ASN A C 1
ATOM 3095 O O . ASN A 1 385 ? 12.695 -34.5 -2.346 1 69.56 385 ASN A O 1
ATOM 3099 N N . ASN A 1 386 ? 13.336 -32.438 -2.527 1 82.19 386 ASN A N 1
ATOM 3100 C CA . ASN A 1 386 ? 14.445 -32.781 -3.398 1 82.19 386 ASN A CA 1
ATOM 3101 C C . ASN A 1 386 ? 15.609 -33.406 -2.611 1 82.19 386 ASN A C 1
ATOM 3103 O O . ASN A 1 386 ? 15.812 -33.062 -1.442 1 82.19 386 ASN A O 1
ATOM 3107 N N . ILE A 1 387 ? 16.312 -34.375 -3.188 1 88 387 ILE A N 1
ATOM 3108 C CA . ILE A 1 387 ? 17.516 -35 -2.627 1 88 387 ILE A CA 1
ATOM 3109 C C . ILE A 1 387 ? 18.734 -34.594 -3.447 1 88 387 ILE A C 1
ATOM 3111 O O . ILE A 1 387 ? 18.781 -34.812 -4.66 1 88 387 ILE A O 1
ATOM 3115 N N . TYR A 1 388 ? 19.672 -34.062 -2.688 1 88.88 388 TYR A N 1
ATOM 3116 C CA . TYR A 1 388 ? 20.766 -33.438 -3.426 1 88.88 388 TYR A CA 1
ATOM 3117 C C . TYR A 1 388 ? 22.062 -34.219 -3.262 1 88.88 388 TYR A C 1
ATOM 3119 O O . TYR A 1 388 ? 22.391 -34.656 -2.16 1 88.88 388 TYR A O 1
ATOM 3127 N N . LYS A 1 389 ? 22.781 -34.406 -4.301 1 93 389 LYS A N 1
ATOM 3128 C CA . LYS A 1 389 ? 24.203 -34.75 -4.34 1 93 389 LYS A CA 1
ATOM 3129 C C . LYS A 1 389 ? 24.453 -36.062 -3.557 1 93 389 LYS A C 1
ATOM 3131 O O . LYS A 1 389 ? 23.828 -37.094 -3.826 1 93 389 LYS A O 1
ATOM 3136 N N . GLN A 1 390 ? 25.25 -35.844 -2.514 1 92.56 390 GLN A N 1
ATOM 3137 C CA . GLN A 1 390 ? 25.734 -37.031 -1.815 1 92.56 390 GLN A CA 1
ATOM 3138 C C . GLN A 1 390 ? 24.609 -37.719 -1.033 1 92.56 390 GLN A C 1
ATOM 3140 O O . GLN A 1 390 ? 24.75 -38.844 -0.598 1 92.56 390 GLN A O 1
ATOM 3145 N N . ASP A 1 391 ? 23.547 -37.094 -0.936 1 93 391 ASP A N 1
ATOM 3146 C CA . ASP A 1 391 ? 22.422 -37.688 -0.205 1 93 391 ASP A CA 1
ATOM 3147 C C . ASP A 1 391 ? 21.625 -38.625 -1.088 1 93 391 ASP A C 1
ATOM 3149 O O . ASP A 1 391 ? 20.828 -39.406 -0.589 1 93 391 ASP A O 1
ATOM 3153 N N . ILE A 1 392 ? 21.891 -38.656 -2.371 1 94.5 392 ILE A N 1
ATOM 3154 C CA . ILE A 1 392 ? 21.094 -39.375 -3.338 1 94.5 392 ILE A CA 1
ATOM 3155 C C . ILE A 1 392 ? 21.281 -40.875 -3.139 1 94.5 392 ILE A C 1
ATOM 3157 O O . ILE A 1 392 ? 20.312 -41.625 -2.98 1 94.5 392 ILE A O 1
ATOM 3161 N N . PRO A 1 393 ? 22.547 -41.344 -3.061 1 95.06 393 PRO A N 1
ATOM 3162 C CA . PRO A 1 393 ? 22.734 -42.781 -2.908 1 95.06 393 PRO A CA 1
ATOM 3163 C C . PRO A 1 393 ? 22.109 -43.312 -1.622 1 95.06 393 PRO A C 1
ATOM 3165 O O . PRO A 1 393 ? 21.438 -44.375 -1.643 1 95.06 393 PRO A O 1
ATOM 3168 N N . ALA A 1 394 ? 22.328 -42.625 -0.579 1 95.12 394 ALA A N 1
ATOM 3169 C CA . ALA A 1 394 ? 21.766 -43.062 0.698 1 95.12 394 ALA A CA 1
ATOM 3170 C C . ALA A 1 394 ? 20.234 -43.125 0.63 1 95.12 394 ALA A C 1
ATOM 3172 O O . ALA A 1 394 ? 19.625 -44.031 1.194 1 95.12 394 ALA A O 1
ATOM 3173 N N . PHE A 1 395 ? 19.688 -42.156 0.015 1 94 395 PHE A N 1
ATOM 3174 C CA . PHE A 1 395 ? 18.234 -42.125 -0.113 1 94 395 PHE A CA 1
ATOM 3175 C C . PHE A 1 395 ? 17.734 -43.281 -0.972 1 94 395 PHE A C 1
ATOM 3177 O O . PHE A 1 395 ? 16.781 -43.969 -0.605 1 94 395 PHE A O 1
ATOM 3184 N N . LEU A 1 396 ? 18.375 -43.5 -2.121 1 93.56 396 LEU A N 1
ATOM 3185 C CA . LEU A 1 396 ? 17.953 -44.531 -3.059 1 93.56 396 LEU A CA 1
ATOM 3186 C C . LEU A 1 396 ? 18.078 -45.906 -2.434 1 93.56 396 LEU A C 1
ATOM 3188 O O . LEU A 1 396 ? 17.297 -46.812 -2.729 1 93.56 396 LEU A O 1
ATOM 3192 N N . ASN A 1 397 ? 19 -46 -1.546 1 93.69 397 ASN A N 1
ATOM 3193 C CA . ASN A 1 397 ? 19.188 -47.281 -0.857 1 93.69 397 ASN A CA 1
ATOM 3194 C C . ASN A 1 397 ? 18.094 -47.531 0.178 1 93.69 397 ASN A C 1
ATOM 3196 O O . ASN A 1 397 ? 17.859 -48.656 0.59 1 93.69 397 ASN A O 1
ATOM 3200 N N . LYS A 1 398 ? 17.5 -46.5 0.586 1 93.38 398 LYS A N 1
ATOM 3201 C CA . LYS A 1 398 ? 16.484 -46.594 1.629 1 93.38 398 LYS A CA 1
ATOM 3202 C C . LYS A 1 398 ? 15.117 -46.938 1.035 1 93.38 398 LYS A C 1
ATOM 3204 O O . LYS A 1 398 ? 14.234 -47.438 1.743 1 93.38 398 LYS A O 1
ATOM 3209 N N . ILE A 1 399 ? 14.961 -46.719 -0.189 1 88.38 399 ILE A N 1
ATOM 3210 C CA . ILE A 1 399 ? 13.656 -47 -0.785 1 88.38 399 ILE A CA 1
ATOM 3211 C C . ILE A 1 399 ? 13.766 -48.188 -1.755 1 88.38 399 ILE A C 1
ATOM 3213 O O . ILE A 1 399 ? 14.859 -48.5 -2.223 1 88.38 399 ILE A O 1
ATOM 3217 N N . SER A 1 400 ? 12.594 -48.812 -2.047 1 88.56 400 SER A N 1
ATOM 3218 C CA . SER A 1 400 ? 12.57 -49.969 -2.969 1 88.56 400 SER A CA 1
ATOM 3219 C C . SER A 1 400 ? 12.852 -49.5 -4.398 1 88.56 400 SER A C 1
ATOM 3221 O O . SER A 1 400 ? 12.398 -48.438 -4.824 1 88.56 400 SER A O 1
ATOM 3223 N N . LYS A 1 401 ? 13.586 -50.281 -5.074 1 87.62 401 LYS A N 1
ATOM 3224 C CA . LYS A 1 401 ? 13.906 -50 -6.473 1 87.62 401 LYS A CA 1
ATOM 3225 C C . LYS A 1 401 ? 12.633 -49.781 -7.293 1 87.62 401 LYS A C 1
ATOM 3227 O O . LYS A 1 401 ? 12.625 -49 -8.25 1 87.62 401 LYS A O 1
ATOM 3232 N N . LYS A 1 402 ? 11.609 -50.469 -6.949 1 84.12 402 LYS A N 1
ATOM 3233 C CA . LYS A 1 402 ? 10.336 -50.344 -7.66 1 84.12 402 LYS A CA 1
ATOM 3234 C C . LYS A 1 402 ? 9.781 -48.938 -7.562 1 84.12 402 LYS A C 1
ATOM 3236 O O . LYS A 1 402 ? 8.961 -48.5 -8.383 1 84.12 402 LYS A O 1
ATOM 3241 N N . ASP A 1 403 ? 10.297 -48.156 -6.551 1 85.19 403 ASP A N 1
ATOM 3242 C CA . ASP A 1 403 ? 9.781 -46.812 -6.293 1 85.19 403 ASP A CA 1
ATOM 3243 C C . ASP A 1 403 ? 10.664 -45.75 -6.941 1 85.19 403 ASP A C 1
ATOM 3245 O O . ASP A 1 403 ? 10.328 -44.562 -6.93 1 85.19 403 ASP A O 1
ATOM 3249 N N . TRP A 1 404 ? 11.734 -46.188 -7.574 1 86.69 404 TRP A N 1
ATOM 3250 C CA . TRP A 1 404 ? 12.664 -45.219 -8.18 1 86.69 404 TRP A CA 1
ATOM 3251 C C . TRP A 1 404 ? 11.992 -44.469 -9.305 1 86.69 404 TRP A C 1
ATOM 3253 O O . TRP A 1 404 ? 12.336 -43.312 -9.562 1 86.69 404 TRP A O 1
ATOM 3263 N N . GLY A 1 405 ? 11.055 -45.094 -9.914 1 81.62 405 GLY A N 1
ATOM 3264 C CA . GLY A 1 405 ? 10.367 -44.5 -11.039 1 81.62 405 GLY A CA 1
ATOM 3265 C C . GLY A 1 405 ? 9.594 -43.25 -10.664 1 81.62 405 GLY A C 1
ATOM 3266 O O . GLY A 1 405 ? 9.211 -42.469 -11.539 1 81.62 405 GLY A O 1
ATOM 3267 N N . ALA A 1 406 ? 9.438 -43.031 -9.391 1 83.38 406 ALA A N 1
ATOM 3268 C CA . ALA A 1 406 ? 8.727 -41.875 -8.898 1 83.38 406 ALA A CA 1
ATOM 3269 C C . ALA A 1 406 ? 9.617 -40.625 -8.922 1 83.38 406 ALA A C 1
ATOM 3271 O O . ALA A 1 406 ? 9.156 -39.531 -8.641 1 83.38 406 ALA A O 1
ATOM 3272 N N . TYR A 1 407 ? 10.844 -40.875 -9.305 1 87.81 407 TYR A N 1
ATOM 3273 C CA . TYR A 1 407 ? 11.805 -39.781 -9.273 1 87.81 407 TYR A CA 1
ATOM 3274 C C . TYR A 1 407 ? 12.422 -39.562 -10.648 1 87.81 407 TYR A C 1
ATOM 3276 O O . TYR A 1 407 ? 12.344 -40.438 -11.516 1 87.81 407 TYR A O 1
ATOM 3284 N N . ILE A 1 408 ? 12.883 -38.375 -10.844 1 88.81 408 ILE A N 1
ATOM 3285 C CA . ILE A 1 408 ? 13.742 -38.031 -11.977 1 88.81 408 ILE A CA 1
ATOM 3286 C C . ILE A 1 408 ? 15.102 -37.562 -11.477 1 88.81 408 ILE A C 1
ATOM 3288 O O . ILE A 1 408 ? 15.219 -37.094 -10.344 1 88.81 408 ILE A O 1
ATOM 3292 N N . LEU A 1 409 ? 16.094 -37.844 -12.234 1 92.62 409 LEU A N 1
ATOM 3293 C CA . LEU A 1 409 ? 17.438 -37.375 -11.938 1 92.62 409 LEU A CA 1
ATOM 3294 C C . LEU A 1 409 ? 17.828 -36.219 -12.844 1 92.62 409 LEU A C 1
ATOM 3296 O O . LEU A 1 409 ? 17.891 -36.375 -14.07 1 92.62 409 LEU A O 1
ATOM 3300 N N . MET A 1 410 ? 18.016 -35.062 -12.281 1 92.19 410 MET A N 1
ATOM 3301 C CA . MET A 1 410 ? 18.312 -33.844 -13.055 1 92.19 410 MET A CA 1
ATOM 3302 C C . MET A 1 410 ? 19.734 -33.375 -12.789 1 92.19 410 MET A C 1
ATOM 3304 O O . MET A 1 410 ? 20.203 -33.406 -11.648 1 92.19 410 MET A O 1
ATOM 3308 N N . GLU A 1 411 ? 20.391 -33.062 -13.859 1 92.06 411 GLU A N 1
ATOM 3309 C CA . GLU A 1 411 ? 21.719 -32.5 -13.703 1 92.06 411 GLU A CA 1
ATOM 3310 C C . GLU A 1 411 ? 21.656 -31.141 -12.992 1 92.06 411 GLU A C 1
ATOM 3312 O O . GLU A 1 411 ? 20.75 -30.344 -13.25 1 92.06 411 GLU A O 1
ATOM 3317 N N . LEU A 1 412 ? 22.641 -30.953 -12.125 1 90.38 412 LEU A N 1
ATOM 3318 C CA . LEU A 1 412 ? 22.672 -29.703 -11.375 1 90.38 412 LEU A CA 1
ATOM 3319 C C . LEU A 1 412 ? 23.109 -28.547 -12.266 1 90.38 412 LEU A C 1
ATOM 3321 O O . LEU A 1 412 ? 23.984 -28.703 -13.117 1 90.38 412 LEU A O 1
ATOM 3325 N N . ILE A 1 413 ? 22.406 -27.453 -12.125 1 90.06 413 ILE A N 1
ATOM 3326 C CA . ILE A 1 413 ? 22.797 -26.188 -12.75 1 90.06 413 ILE A CA 1
ATOM 3327 C C . ILE A 1 413 ? 23.766 -25.438 -11.836 1 90.06 413 ILE A C 1
ATOM 3329 O O . ILE A 1 413 ? 23.562 -25.406 -10.617 1 90.06 413 ILE A O 1
ATOM 3333 N N . ASN A 1 414 ? 24.844 -24.969 -12.367 1 88.31 414 ASN A N 1
ATOM 3334 C CA . ASN A 1 414 ? 25.781 -24.172 -11.594 1 88.31 414 ASN A CA 1
ATOM 3335 C C . ASN A 1 414 ? 25.531 -22.688 -11.773 1 88.31 414 ASN A C 1
ATOM 3337 O O . ASN A 1 414 ? 26.172 -22.031 -12.609 1 88.31 414 ASN A O 1
ATOM 3341 N N . PRO A 1 415 ? 24.688 -22.234 -10.938 1 89.12 415 PRO A N 1
ATOM 3342 C CA . PRO A 1 415 ? 24.328 -20.828 -11.117 1 89.12 415 PRO A CA 1
ATOM 3343 C C . PRO A 1 415 ? 25.422 -19.875 -10.609 1 89.12 415 PRO A C 1
ATOM 3345 O O . PRO A 1 415 ? 26.25 -20.266 -9.789 1 89.12 415 PRO A O 1
ATOM 3348 N N . GLU A 1 416 ? 25.406 -18.719 -11.156 1 87.62 416 GLU A N 1
ATOM 3349 C CA . GLU A 1 416 ? 26.266 -17.656 -10.602 1 87.62 416 GLU A CA 1
ATOM 3350 C C . GLU A 1 416 ? 25.734 -17.188 -9.242 1 87.62 416 GLU A C 1
ATOM 3352 O O . GLU A 1 416 ? 24.531 -17.141 -9.016 1 87.62 416 GLU A O 1
ATOM 3357 N N . THR A 1 417 ? 26.641 -16.953 -8.398 1 91.62 417 THR A N 1
ATOM 3358 C CA . THR A 1 417 ? 26.281 -16.453 -7.078 1 91.62 417 THR A CA 1
ATOM 3359 C C . THR A 1 417 ? 26.688 -14.992 -6.926 1 91.62 417 THR A C 1
ATOM 3361 O O . THR A 1 417 ? 27.672 -14.547 -7.535 1 91.62 417 THR A O 1
ATOM 3364 N N . TYR A 1 418 ? 25.906 -14.273 -6.203 1 94.25 418 TYR A N 1
ATOM 3365 C CA . TYR A 1 418 ? 26.203 -12.875 -5.922 1 94.25 418 TYR A CA 1
ATOM 3366 C C . TYR A 1 418 ? 26.109 -12.586 -4.43 1 94.25 418 TYR A C 1
ATOM 3368 O O . TYR A 1 418 ? 25.266 -13.156 -3.73 1 94.25 418 TYR A O 1
ATOM 3376 N N . ARG A 1 419 ? 27.016 -11.773 -3.898 1 93.94 419 ARG A N 1
ATOM 3377 C CA . ARG A 1 419 ? 27 -11.414 -2.484 1 93.94 419 ARG A CA 1
ATOM 3378 C C . ARG A 1 419 ? 26.062 -10.242 -2.221 1 93.94 419 ARG A C 1
ATOM 3380 O O . ARG A 1 419 ? 26.5 -9.141 -1.881 1 93.94 419 ARG A O 1
ATOM 3387 N N . ASN A 1 420 ? 24.781 -10.422 -2.408 1 95.81 420 ASN A N 1
ATOM 3388 C CA . ASN A 1 420 ? 23.75 -9.438 -2.121 1 95.81 420 ASN A CA 1
ATOM 3389 C C . ASN A 1 420 ? 23.328 -9.484 -0.656 1 95.81 420 ASN A C 1
ATOM 3391 O O . ASN A 1 420 ? 23.938 -10.188 0.151 1 95.81 420 ASN A O 1
ATOM 3395 N N . LYS A 1 421 ? 22.453 -8.617 -0.233 1 95.5 421 LYS A N 1
ATOM 3396 C CA . LYS A 1 421 ? 21.938 -8.57 1.127 1 95.5 421 LYS A CA 1
ATOM 3397 C C . LYS A 1 421 ? 20.453 -8.93 1.153 1 95.5 421 LYS A C 1
ATOM 3399 O O . LYS A 1 421 ? 19.672 -8.453 0.322 1 95.5 421 LYS A O 1
ATOM 3404 N N . ILE A 1 422 ? 20.047 -9.828 2.023 1 95.56 422 ILE A N 1
ATOM 3405 C CA . ILE A 1 422 ? 18.656 -10.211 2.203 1 95.56 422 ILE A CA 1
ATOM 3406 C C . ILE A 1 422 ? 18.109 -9.57 3.471 1 95.56 422 ILE A C 1
ATOM 3408 O O . ILE A 1 422 ? 18.734 -9.617 4.527 1 95.56 422 ILE A O 1
ATOM 3412 N N . LEU A 1 423 ? 17.031 -8.859 3.34 1 96.38 423 LEU A N 1
ATOM 3413 C CA . LEU A 1 423 ? 16.297 -8.289 4.469 1 96.38 423 LEU A CA 1
ATOM 3414 C C . LEU A 1 423 ? 15.133 -9.18 4.863 1 96.38 423 LEU A C 1
ATOM 3416 O O . LEU A 1 423 ? 14.242 -9.438 4.051 1 96.38 423 LEU A O 1
ATOM 3420 N N . ARG A 1 424 ? 15.086 -9.695 6.082 1 93.88 424 ARG A N 1
ATOM 3421 C CA . ARG A 1 424 ? 14.047 -10.586 6.598 1 93.88 424 ARG A CA 1
ATOM 3422 C C . ARG A 1 424 ? 13.789 -10.32 8.078 1 93.88 424 ARG A C 1
ATOM 3424 O O . ARG A 1 424 ? 14.703 -10.414 8.898 1 93.88 424 ARG A O 1
ATOM 3431 N N . ASN A 1 425 ? 12.562 -9.953 8.422 1 91.69 425 ASN A N 1
ATOM 3432 C CA . ASN A 1 425 ? 12.156 -9.695 9.797 1 91.69 425 ASN A CA 1
ATOM 3433 C C . ASN A 1 425 ? 13.062 -8.664 10.461 1 91.69 425 ASN A C 1
ATOM 3435 O O . ASN A 1 425 ? 13.539 -8.875 11.586 1 91.69 425 ASN A O 1
ATOM 3439 N N . GLY A 1 426 ? 13.398 -7.684 9.688 1 92.06 426 GLY A N 1
ATOM 3440 C CA . GLY A 1 426 ? 14.164 -6.566 10.219 1 92.06 426 GLY A CA 1
ATOM 3441 C C . GLY A 1 426 ? 15.656 -6.836 10.273 1 92.06 426 GLY A C 1
ATOM 3442 O O . GLY A 1 426 ? 16.438 -5.949 10.617 1 92.06 426 GLY A O 1
ATOM 3443 N N . GLN A 1 427 ? 16.047 -7.996 9.945 1 93.81 427 GLN A N 1
ATOM 3444 C CA . GLN A 1 427 ? 17.469 -8.359 9.961 1 93.81 427 GLN A CA 1
ATOM 3445 C C . GLN A 1 427 ? 18.047 -8.422 8.547 1 93.81 427 GLN A C 1
ATOM 3447 O O . GLN A 1 427 ? 17.375 -8.898 7.629 1 93.81 427 GLN A O 1
ATOM 3452 N N . THR A 1 428 ? 19.281 -7.91 8.422 1 94.75 428 THR A N 1
ATOM 3453 C CA . THR A 1 428 ? 19.969 -7.945 7.145 1 94.75 428 THR A CA 1
ATOM 3454 C C . THR A 1 428 ? 21.016 -9.062 7.125 1 94.75 428 THR A C 1
ATOM 3456 O O . THR A 1 428 ? 21.875 -9.125 7.992 1 94.75 428 THR A O 1
ATOM 3459 N N . TYR A 1 429 ? 20.922 -9.945 6.156 1 92.44 429 TYR A N 1
ATOM 3460 C CA . TYR A 1 429 ? 21.875 -11.039 5.965 1 92.44 429 TYR A CA 1
ATOM 3461 C C . TYR A 1 429 ? 22.766 -10.781 4.762 1 92.44 429 TYR A C 1
ATOM 3463 O O . TYR A 1 429 ? 22.281 -10.516 3.66 1 92.44 429 TYR A O 1
ATOM 3471 N N . HIS A 1 430 ? 24.016 -10.758 5.07 1 89.94 430 HIS A N 1
ATOM 3472 C CA . HIS A 1 430 ? 25 -10.602 4.016 1 89.94 430 HIS A CA 1
ATOM 3473 C C . HIS A 1 430 ? 25.594 -11.945 3.6 1 89.94 430 HIS A C 1
ATOM 3475 O O . HIS A 1 430 ? 26.5 -12.461 4.254 1 89.94 430 HIS A O 1
ATOM 3481 N N . GLU A 1 431 ? 24.984 -12.547 2.568 1 86.25 431 GLU A N 1
ATOM 3482 C CA . GLU A 1 431 ? 25.422 -13.875 2.137 1 86.25 431 GLU A CA 1
ATOM 3483 C C . GLU A 1 431 ? 25.406 -13.984 0.614 1 86.25 431 GLU A C 1
ATOM 3485 O O . GLU A 1 431 ? 24.828 -13.148 -0.074 1 86.25 431 GLU A O 1
ATOM 3490 N N . ASN A 1 432 ? 26.172 -14.969 0.197 1 92.19 432 ASN A N 1
ATOM 3491 C CA . ASN A 1 432 ? 26.047 -15.328 -1.209 1 92.19 432 ASN A CA 1
ATOM 3492 C C . ASN A 1 432 ? 24.656 -15.898 -1.513 1 92.19 432 ASN A C 1
ATOM 3494 O O . ASN A 1 432 ? 24.141 -16.719 -0.757 1 92.19 432 ASN A O 1
ATOM 3498 N N . ILE A 1 433 ? 24.125 -15.297 -2.572 1 93.75 433 ILE A N 1
ATOM 3499 C CA . ILE A 1 433 ? 22.781 -15.758 -2.895 1 93.75 433 ILE A CA 1
ATOM 3500 C C . ILE A 1 433 ? 22.75 -16.328 -4.309 1 93.75 433 ILE A C 1
ATOM 3502 O O . ILE A 1 433 ? 23.625 -16.016 -5.129 1 93.75 433 ILE A O 1
ATOM 3506 N N . VAL A 1 434 ? 21.844 -17.266 -4.551 1 93.12 434 VAL A N 1
ATOM 3507 C CA . VAL A 1 434 ? 21.516 -17.812 -5.867 1 93.12 434 VAL A CA 1
ATOM 3508 C C . VAL A 1 434 ? 20.109 -17.359 -6.262 1 93.12 434 VAL A C 1
ATOM 3510 O O . VAL A 1 434 ? 19.188 -17.344 -5.43 1 93.12 434 VAL A O 1
ATOM 3513 N N . SER A 1 435 ? 20.016 -16.922 -7.516 1 95.06 435 SER A N 1
ATOM 3514 C CA . SER A 1 435 ? 18.734 -16.391 -7.961 1 95.06 435 SER A CA 1
ATOM 3515 C C . SER A 1 435 ? 18.094 -17.281 -9.023 1 95.06 435 SER A C 1
ATOM 3517 O O . SER A 1 435 ? 18.797 -17.906 -9.812 1 95.06 435 SER A O 1
ATOM 3519 N N . GLU A 1 436 ? 16.828 -17.391 -8.961 1 95.38 436 GLU A N 1
ATOM 3520 C CA . GLU A 1 436 ? 16 -18.094 -9.945 1 95.38 436 GLU A CA 1
ATOM 3521 C C . GLU A 1 436 ? 15.039 -17.125 -10.641 1 95.38 436 GLU A C 1
ATOM 3523 O O . GLU A 1 436 ? 14.273 -16.422 -9.984 1 95.38 436 GLU A O 1
ATOM 3528 N N . LEU A 1 437 ? 15.156 -17.094 -11.953 1 97.62 437 LEU A N 1
ATOM 3529 C CA . LEU A 1 437 ? 14.289 -16.234 -12.766 1 97.62 437 LEU A CA 1
ATOM 3530 C C . LEU A 1 437 ? 13.047 -17 -13.203 1 97.62 437 LEU A C 1
ATOM 3532 O O . LEU A 1 437 ? 13.148 -18.062 -13.828 1 97.62 437 LEU A O 1
ATOM 3536 N N . GLY A 1 438 ? 11.906 -16.578 -12.781 1 98.19 438 GLY A N 1
ATOM 3537 C CA . GLY A 1 438 ? 10.641 -17.109 -13.266 1 98.19 438 GLY A CA 1
ATOM 3538 C C . GLY A 1 438 ? 9.945 -16.203 -14.258 1 98.19 438 GLY A C 1
ATOM 3539 O O . GLY A 1 438 ? 9.867 -14.984 -14.047 1 98.19 438 GLY A O 1
ATOM 3540 N N . VAL A 1 439 ? 9.508 -16.734 -15.398 1 98.81 439 VAL A N 1
ATOM 3541 C CA . VAL A 1 439 ? 8.734 -15.969 -16.375 1 98.81 439 VAL A CA 1
ATOM 3542 C C . VAL A 1 439 ? 7.297 -16.484 -16.406 1 98.81 439 VAL A C 1
ATOM 3544 O O . VAL A 1 439 ? 7.066 -17.688 -16.594 1 98.81 439 VAL A O 1
ATOM 3547 N N . PHE A 1 440 ? 6.348 -15.5 -16.25 1 98.88 440 PHE A N 1
ATOM 3548 C CA . PHE A 1 440 ? 4.934 -15.859 -16.234 1 98.88 440 PHE A CA 1
ATOM 3549 C C . PHE A 1 440 ? 4.363 -15.867 -17.641 1 98.88 440 PHE A C 1
ATOM 3551 O O . PHE A 1 440 ? 4.793 -15.086 -18.5 1 98.88 440 PHE A O 1
ATOM 3558 N N . GLY A 1 441 ? 3.404 -16.75 -17.875 1 98.88 441 GLY A N 1
ATOM 3559 C CA . GLY A 1 441 ? 2.607 -16.781 -19.094 1 98.88 441 GLY A CA 1
ATOM 3560 C C . GLY A 1 441 ? 1.145 -17.094 -18.844 1 98.88 441 GLY A C 1
ATOM 3561 O O . GLY A 1 441 ? 0.812 -17.828 -17.906 1 98.88 441 GLY A O 1
ATOM 3562 N N . THR A 1 442 ? 0.248 -16.453 -19.625 1 98.88 442 THR A N 1
ATOM 3563 C CA . THR A 1 442 ? -1.178 -16.766 -19.578 1 98.88 442 THR A CA 1
ATOM 3564 C C . THR A 1 442 ? -1.668 -17.281 -20.922 1 98.88 442 THR A C 1
ATOM 3566 O O . THR A 1 442 ? -1.216 -16.812 -21.969 1 98.88 442 THR A O 1
ATOM 3569 N N . ILE A 1 443 ? -2.562 -18.234 -20.906 1 98.81 443 ILE A N 1
ATOM 3570 C CA . ILE A 1 443 ? -3.064 -18.797 -22.156 1 98.81 443 ILE A CA 1
ATOM 3571 C C . ILE A 1 443 ? -4.496 -19.297 -21.953 1 98.81 443 ILE A C 1
ATOM 3573 O O . ILE A 1 443 ? -4.805 -19.938 -20.953 1 98.81 443 ILE A O 1
ATOM 3577 N N . VAL A 1 444 ? -5.418 -18.859 -22.797 1 98.81 444 VAL A N 1
ATOM 3578 C CA . VAL A 1 444 ? -6.77 -19.406 -22.875 1 98.81 444 VAL A CA 1
ATOM 3579 C C . VAL A 1 444 ? -6.898 -20.297 -24.109 1 98.81 444 VAL A C 1
ATOM 3581 O O . VAL A 1 444 ? -6.477 -19.922 -25.203 1 98.81 444 VAL A O 1
ATOM 3584 N N . PHE A 1 445 ? -7.441 -21.5 -23.922 1 98.44 445 PHE A N 1
ATOM 3585 C CA . PHE A 1 445 ? -7.5 -22.438 -25.031 1 98.44 445 PHE A CA 1
ATOM 3586 C C . PHE A 1 445 ? -8.688 -23.391 -24.875 1 98.44 445 PHE A C 1
ATOM 3588 O O . PHE A 1 445 ? -9.266 -23.484 -23.797 1 98.44 445 PHE A O 1
ATOM 3595 N N . ASP A 1 446 ? -9.117 -23.953 -25.984 1 98 446 ASP A N 1
ATOM 3596 C CA . ASP A 1 446 ? -10.141 -24.984 -26 1 98 446 ASP A CA 1
ATOM 3597 C C . ASP A 1 446 ? -9.508 -26.375 -25.891 1 98 446 ASP A C 1
ATOM 3599 O O . ASP A 1 446 ? -8.844 -26.844 -26.828 1 98 446 ASP A O 1
ATOM 3603 N N . GLU A 1 447 ? -9.672 -27.062 -24.797 1 95.19 447 GLU A N 1
ATOM 3604 C CA . GLU A 1 447 ? -9.023 -28.344 -24.5 1 95.19 447 GLU A CA 1
ATOM 3605 C C . GLU A 1 447 ? -9.5 -29.438 -25.453 1 95.19 447 GLU A C 1
ATOM 3607 O O . GLU A 1 447 ? -8.812 -30.453 -25.625 1 95.19 447 GLU A O 1
ATOM 3612 N N . GLN A 1 448 ? -10.609 -29.281 -26.047 1 92.75 448 GLN A N 1
ATOM 3613 C CA . GLN A 1 448 ? -11.164 -30.297 -26.938 1 92.75 448 GLN A CA 1
ATOM 3614 C C . GLN A 1 448 ? -10.75 -30.016 -28.391 1 92.75 448 GLN A C 1
ATOM 3616 O O . GLN A 1 448 ? -10.25 -30.922 -29.078 1 92.75 448 GLN A O 1
ATOM 3621 N N . ALA A 1 449 ? -10.906 -28.75 -28.766 1 92.62 449 ALA A N 1
ATOM 3622 C CA . ALA A 1 449 ? -10.648 -28.406 -30.172 1 92.62 449 ALA A CA 1
ATOM 3623 C C . ALA A 1 449 ? -9.18 -28.062 -30.375 1 92.62 449 ALA A C 1
ATOM 3625 O O . ALA A 1 449 ? -8.68 -28.141 -31.5 1 92.62 449 ALA A O 1
ATOM 3626 N N . GLY A 1 450 ? -8.508 -27.688 -29.344 1 93.62 450 GLY A N 1
ATOM 3627 C CA . GLY A 1 450 ? -7.094 -27.375 -29.422 1 93.62 450 GLY A CA 1
ATOM 3628 C C . GLY A 1 450 ? -6.832 -25.938 -29.812 1 93.62 450 GLY A C 1
ATOM 3629 O O . GLY A 1 450 ? -5.684 -25.484 -29.828 1 93.62 450 GLY A O 1
ATOM 3630 N N . ALA A 1 451 ? -7.875 -25.188 -30.047 1 96.19 451 ALA A N 1
ATOM 3631 C CA . ALA A 1 451 ? -7.723 -23.797 -30.484 1 96.19 451 ALA A CA 1
ATOM 3632 C C . ALA A 1 451 ? -7.207 -22.922 -29.344 1 96.19 451 ALA A C 1
ATOM 3634 O O . ALA A 1 451 ? -7.73 -22.969 -28.234 1 96.19 451 ALA A O 1
ATOM 3635 N N . ILE A 1 452 ? -6.184 -22.203 -29.578 1 97.25 452 ILE A N 1
ATOM 3636 C CA . ILE A 1 452 ? -5.656 -21.219 -28.641 1 97.25 452 ILE A CA 1
ATOM 3637 C C . ILE A 1 452 ? -6.371 -19.875 -28.828 1 97.25 452 ILE A C 1
ATOM 3639 O O . ILE A 1 452 ? -6.379 -19.328 -29.938 1 97.25 452 ILE A O 1
ATOM 3643 N N . LYS A 1 453 ? -6.977 -19.344 -27.797 1 98.12 453 LYS A N 1
ATOM 3644 C CA . LYS A 1 453 ? -7.758 -18.125 -27.875 1 98.12 453 LYS A CA 1
ATOM 3645 C C . LYS A 1 453 ? -6.914 -16.906 -27.469 1 98.12 453 LYS A C 1
ATOM 3647 O O . LYS A 1 453 ? -7.129 -15.805 -27.969 1 98.12 453 LYS A O 1
ATOM 3652 N N . SER A 1 454 ? -6.051 -17.062 -26.547 1 98.31 454 SER A N 1
ATOM 3653 C CA . SER A 1 454 ? -5.113 -16.047 -26.078 1 98.31 454 SER A CA 1
ATOM 3654 C C . SER A 1 454 ? -3.824 -16.672 -25.562 1 98.31 454 SER A C 1
ATOM 3656 O O . SER A 1 454 ? -3.854 -17.734 -24.938 1 98.31 454 SER A O 1
ATOM 3658 N N . ASN A 1 455 ? -2.66 -16.188 -25.891 1 98.69 455 ASN A N 1
ATOM 3659 C CA . ASN A 1 455 ? -1.334 -16.625 -25.453 1 98.69 455 ASN A CA 1
ATOM 3660 C C . ASN A 1 455 ? -0.406 -15.43 -25.219 1 98.69 455 ASN A C 1
ATOM 3662 O O . ASN A 1 455 ? 0.032 -14.781 -26.172 1 98.69 455 ASN A O 1
ATOM 3666 N N . LYS A 1 456 ? -0.066 -15.148 -23.922 1 98.81 456 LYS A N 1
ATOM 3667 C CA . LYS A 1 456 ? 0.657 -13.922 -23.578 1 98.81 456 LYS A CA 1
ATOM 3668 C C . LYS A 1 456 ? 1.754 -14.195 -22.562 1 98.81 456 LYS A C 1
ATOM 3670 O O . LYS A 1 456 ? 1.67 -15.148 -21.797 1 98.81 456 LYS A O 1
ATOM 3675 N N . ASN A 1 457 ? 2.857 -13.422 -22.688 1 98.69 457 ASN A N 1
ATOM 3676 C CA . ASN A 1 457 ? 3.717 -13.258 -21.516 1 98.69 457 ASN A CA 1
ATOM 3677 C C . ASN A 1 457 ? 3.023 -12.453 -20.422 1 98.69 457 ASN A C 1
ATOM 3679 O O . ASN A 1 457 ? 2.148 -11.633 -20.703 1 98.69 457 ASN A O 1
ATOM 3683 N N . ALA A 1 458 ? 3.375 -12.711 -19.188 1 98.88 458 ALA A N 1
ATOM 3684 C CA . ALA A 1 458 ? 2.693 -12.008 -18.094 1 98.88 458 ALA A CA 1
ATOM 3685 C C . ALA A 1 458 ? 3.686 -11.539 -17.047 1 98.88 458 ALA A C 1
ATOM 3687 O O . ALA A 1 458 ? 3.434 -11.68 -15.844 1 98.88 458 ALA A O 1
ATOM 3688 N N . GLY A 1 459 ? 4.801 -11.062 -17.469 1 98.69 459 GLY A N 1
ATOM 3689 C CA . GLY A 1 459 ? 5.812 -10.547 -16.562 1 98.69 459 GLY A CA 1
ATOM 3690 C C . GLY A 1 459 ? 6.746 -11.617 -16.031 1 98.69 459 GLY A C 1
ATOM 3691 O O . GLY A 1 459 ? 6.91 -12.664 -16.656 1 98.69 459 GLY A O 1
ATOM 3692 N N . TRP A 1 460 ? 7.52 -11.297 -14.898 1 98.81 460 TRP A N 1
ATOM 3693 C CA . TRP A 1 460 ? 8.547 -12.195 -14.375 1 98.81 460 TRP A CA 1
ATOM 3694 C C . TRP A 1 460 ? 8.711 -12.008 -12.875 1 98.81 460 TRP A C 1
ATOM 3696 O O . TRP A 1 460 ? 8.141 -11.086 -12.289 1 98.81 460 TRP A O 1
ATOM 3706 N N . LEU A 1 461 ? 9.375 -12.922 -12.328 1 97.81 461 LEU A N 1
ATOM 3707 C CA . LEU A 1 461 ? 9.727 -12.961 -10.914 1 97.81 461 LEU A CA 1
ATOM 3708 C C . LEU A 1 461 ? 11.18 -13.383 -10.727 1 97.81 461 LEU A C 1
ATOM 3710 O O . LEU A 1 461 ? 11.664 -14.289 -11.414 1 97.81 461 LEU A O 1
ATOM 3714 N N . LEU A 1 462 ? 11.898 -12.617 -9.977 1 98.19 462 LEU A N 1
ATOM 3715 C CA . LEU A 1 462 ? 13.18 -13.125 -9.5 1 98.19 462 LEU A CA 1
ATOM 3716 C C . LEU A 1 462 ? 13.102 -13.523 -8.031 1 98.19 462 LEU A C 1
ATOM 3718 O O . LEU A 1 462 ? 12.656 -12.727 -7.199 1 98.19 462 LEU A O 1
ATOM 3722 N N . ARG A 1 463 ? 13.375 -14.758 -7.738 1 96.69 463 ARG A N 1
ATOM 3723 C CA . ARG A 1 463 ? 13.5 -15.25 -6.371 1 96.69 463 ARG A CA 1
ATOM 3724 C C . ARG A 1 463 ? 14.953 -15.578 -6.043 1 96.69 463 ARG A C 1
ATOM 3726 O O . ARG A 1 463 ? 15.68 -16.094 -6.891 1 96.69 463 ARG A O 1
ATOM 3733 N N . SER A 1 464 ? 15.344 -15.227 -4.844 1 95.81 464 SER A N 1
ATOM 3734 C CA . SER A 1 464 ? 16.703 -15.531 -4.422 1 95.81 464 SER A CA 1
ATOM 3735 C C . SER A 1 464 ? 16.734 -16.234 -3.072 1 95.81 464 SER A C 1
ATOM 3737 O O . SER A 1 464 ? 15.766 -16.156 -2.309 1 95.81 464 SER A O 1
ATOM 3739 N N . LYS A 1 465 ? 17.734 -17.031 -2.881 1 91.62 465 LYS A N 1
ATOM 3740 C CA . LYS A 1 465 ? 17.969 -17.75 -1.627 1 91.62 465 LYS A CA 1
ATOM 3741 C C . LYS A 1 465 ? 19.453 -17.781 -1.285 1 91.62 465 LYS A C 1
ATOM 3743 O O . LYS A 1 465 ? 20.297 -17.5 -2.137 1 91.62 465 LYS A O 1
ATOM 3748 N N . PHE A 1 466 ? 19.672 -18.109 -0.053 1 89.31 466 PHE A N 1
ATOM 3749 C CA . PHE A 1 466 ? 21.062 -18.344 0.33 1 89.31 466 PHE A CA 1
ATOM 3750 C C . PHE A 1 466 ? 21.656 -19.484 -0.481 1 89.31 466 PHE A C 1
ATOM 3752 O O . PHE A 1 466 ? 21 -20.484 -0.734 1 89.31 466 PHE A O 1
ATOM 3759 N N . GLU A 1 467 ? 22.859 -19.281 -0.878 1 84 467 GLU A N 1
ATOM 3760 C CA . GLU A 1 467 ? 23.562 -20.328 -1.611 1 84 467 GLU A CA 1
ATOM 3761 C C . GLU A 1 467 ? 23.594 -21.641 -0.823 1 84 467 GLU A C 1
ATOM 3763 O O . GLU A 1 467 ? 23.531 -22.719 -1.406 1 84 467 GLU A O 1
ATOM 3768 N N . THR A 1 468 ? 23.641 -21.438 0.47 1 76.81 468 THR A N 1
ATOM 3769 C CA . THR A 1 468 ? 23.766 -22.594 1.344 1 76.81 468 THR A CA 1
ATOM 3770 C C . THR A 1 468 ? 22.406 -23.297 1.513 1 76.81 468 THR A C 1
ATOM 3772 O O . THR A 1 468 ? 22.344 -24.422 2.027 1 76.81 468 THR A O 1
ATOM 3775 N N . SER A 1 469 ? 21.422 -22.594 1.043 1 73.62 469 SER A N 1
ATOM 3776 C CA . SER A 1 469 ? 20.094 -23.188 1.166 1 73.62 469 SER A CA 1
ATOM 3777 C C . SER A 1 469 ? 19.781 -24.078 -0.021 1 73.62 469 SER A C 1
ATOM 3779 O O . SER A 1 469 ? 19.969 -23.703 -1.174 1 73.62 469 SER A O 1
ATOM 3781 N N . ASP A 1 470 ? 19.297 -25.234 0.332 1 61.72 470 ASP A N 1
ATOM 3782 C CA . ASP A 1 470 ? 18.938 -26.156 -0.745 1 61.72 470 ASP A CA 1
ATOM 3783 C C . ASP A 1 470 ? 17.531 -25.859 -1.27 1 61.72 470 ASP A C 1
ATOM 3785 O O . ASP A 1 470 ? 17.188 -26.25 -2.391 1 61.72 470 ASP A O 1
ATOM 3789 N N . GLU A 1 471 ? 16.797 -25.188 -0.425 1 63 471 GLU A N 1
ATOM 3790 C CA . GLU A 1 471 ? 15.422 -24.891 -0.838 1 63 471 GLU A CA 1
ATOM 3791 C C . GLU A 1 471 ? 15.242 -23.406 -1.131 1 63 471 GLU A C 1
ATOM 3793 O O . GLU A 1 471 ? 15.914 -22.562 -0.528 1 63 471 GLU A O 1
ATOM 3798 N N . GLY A 1 472 ? 14.43 -23.047 -2.135 1 57.09 472 GLY A N 1
ATOM 3799 C CA . GLY A 1 472 ? 14.32 -21.672 -2.588 1 57.09 472 GLY A CA 1
ATOM 3800 C C . GLY A 1 472 ? 12.945 -21.062 -2.34 1 57.09 472 GLY A C 1
ATOM 3801 O O . GLY A 1 472 ? 12.727 -19.875 -2.594 1 57.09 472 GLY A O 1
ATOM 3802 N N . GLY A 1 473 ? 11.984 -21.797 -1.825 1 67.12 473 GLY A N 1
ATOM 3803 C CA . GLY A 1 473 ? 10.648 -21.266 -1.652 1 67.12 473 GLY A CA 1
ATOM 3804 C C . GLY A 1 473 ? 10.586 -20.109 -0.657 1 67.12 473 GLY A C 1
ATOM 3805 O O . GLY A 1 473 ? 11.031 -20.25 0.484 1 67.12 473 GLY A O 1
ATOM 3806 N N . VAL A 1 474 ? 10.086 -18.969 -0.996 1 74.75 474 VAL A N 1
ATOM 3807 C CA . VAL A 1 474 ? 9.977 -17.781 -0.151 1 74.75 474 VAL A CA 1
ATOM 3808 C C . VAL A 1 474 ? 8.953 -18.031 0.953 1 74.75 474 VAL A C 1
ATOM 3810 O O . VAL A 1 474 ? 9.234 -17.812 2.133 1 74.75 474 VAL A O 1
ATOM 3813 N N . ALA A 1 475 ? 7.883 -18.578 0.6 1 59.66 475 ALA A N 1
ATOM 3814 C CA . ALA A 1 475 ? 6.793 -18.828 1.542 1 59.66 475 ALA A CA 1
ATOM 3815 C C . ALA A 1 475 ? 7.191 -19.875 2.578 1 59.66 475 ALA A C 1
ATOM 3817 O O . ALA A 1 475 ? 6.711 -19.844 3.713 1 59.66 475 ALA A O 1
ATOM 3818 N N . ALA A 1 476 ? 8.148 -20.641 2.08 1 57.28 476 ALA A N 1
ATOM 3819 C CA . ALA A 1 476 ? 8.617 -21.703 2.965 1 57.28 476 ALA A CA 1
ATOM 3820 C C . ALA A 1 476 ? 9.703 -21.188 3.91 1 57.28 476 ALA A C 1
ATOM 3822 O O . ALA A 1 476 ? 10.125 -21.906 4.824 1 57.28 476 ALA A O 1
ATOM 3823 N N . GLY A 1 477 ? 10.07 -19.891 3.691 1 69.56 477 GLY A N 1
ATOM 3824 C CA . GLY A 1 477 ? 11.016 -19.266 4.602 1 69.56 477 GLY A CA 1
ATOM 3825 C C . GLY A 1 477 ? 12.453 -19.375 4.137 1 69.56 477 GLY A C 1
ATOM 3826 O O . GLY A 1 477 ? 13.375 -18.938 4.84 1 69.56 477 GLY A O 1
ATOM 3827 N N . PHE A 1 478 ? 12.641 -19.844 2.887 1 71.62 478 PHE A N 1
ATOM 3828 C CA . PHE A 1 478 ? 14.008 -20.125 2.457 1 71.62 478 PHE A CA 1
ATOM 3829 C C . PHE A 1 478 ? 14.492 -19.047 1.483 1 71.62 478 PHE A C 1
ATOM 3831 O O . PHE A 1 478 ? 15.695 -18.859 1.305 1 71.62 478 PHE A O 1
ATOM 3838 N N . GLY A 1 479 ? 13.523 -18.438 0.874 1 88.19 479 GLY A N 1
ATOM 3839 C CA . GLY A 1 479 ? 13.875 -17.484 -0.166 1 88.19 479 GLY A CA 1
ATOM 3840 C C . GLY A 1 479 ? 13.359 -16.094 0.107 1 88.19 479 GLY A C 1
ATOM 3841 O O . GLY A 1 479 ? 12.914 -15.789 1.218 1 88.19 479 GLY A O 1
ATOM 3842 N N . CYS A 1 480 ? 13.633 -15.227 -0.835 1 95.44 480 CYS A N 1
ATOM 3843 C CA . CYS A 1 480 ? 13.141 -13.859 -0.784 1 95.44 480 CYS A CA 1
ATOM 3844 C C . CYS A 1 480 ? 12.781 -13.352 -2.176 1 95.44 480 CYS A C 1
ATOM 3846 O O . CYS A 1 480 ? 13.164 -13.961 -3.178 1 95.44 480 CYS A O 1
ATOM 3848 N N . VAL A 1 481 ? 11.922 -12.406 -2.178 1 97.88 481 VAL A N 1
ATOM 3849 C CA . VAL A 1 481 ? 11.578 -11.742 -3.434 1 97.88 481 VAL A CA 1
ATOM 3850 C C . VAL A 1 481 ? 12.703 -10.789 -3.84 1 97.88 481 VAL A C 1
ATOM 3852 O O . VAL A 1 481 ? 13.203 -10.023 -3.014 1 97.88 481 VAL A O 1
ATOM 3855 N N . ASP A 1 482 ? 13.117 -10.875 -5.047 1 97.94 482 ASP A N 1
ATOM 3856 C CA . ASP A 1 482 ? 14.242 -10.133 -5.617 1 97.94 482 ASP A CA 1
ATOM 3857 C C . ASP A 1 482 ? 13.836 -9.438 -6.914 1 97.94 482 ASP A C 1
ATOM 3859 O O . ASP A 1 482 ? 12.703 -9.586 -7.379 1 97.94 482 ASP A O 1
ATOM 3863 N N . ASN A 1 483 ? 14.625 -8.539 -7.398 1 98.19 483 ASN A N 1
ATOM 3864 C CA . ASN A 1 483 ? 14.445 -7.895 -8.695 1 98.19 483 ASN A CA 1
ATOM 3865 C C . ASN A 1 483 ? 15.711 -7.984 -9.547 1 98.19 483 ASN A C 1
ATOM 3867 O O . ASN A 1 483 ? 16.812 -8.164 -9.016 1 98.19 483 ASN A O 1
ATOM 3871 N N . VAL A 1 484 ? 15.531 -7.879 -10.836 1 98.25 484 VAL A N 1
ATOM 3872 C CA . VAL A 1 484 ? 16.656 -8.047 -11.766 1 98.25 484 VAL A CA 1
ATOM 3873 C C . VAL A 1 484 ? 17.359 -6.707 -11.961 1 98.25 484 VAL A C 1
ATOM 3875 O O . VAL A 1 484 ? 16.719 -5.664 -12.078 1 98.25 484 VAL A O 1
ATOM 3878 N N . TYR A 1 485 ? 18.688 -6.727 -11.898 1 98 485 TYR A N 1
ATOM 3879 C CA . TYR A 1 485 ? 19.578 -5.75 -12.531 1 98 485 TYR A CA 1
ATOM 3880 C C . TYR A 1 485 ? 20.125 -6.289 -13.844 1 98 485 TYR A C 1
ATOM 3882 O O . TYR A 1 485 ? 20.969 -7.188 -13.844 1 98 485 TYR A O 1
ATOM 3890 N N . LEU A 1 486 ? 19.609 -5.723 -14.961 1 97.88 486 LEU A N 1
ATOM 3891 C CA . LEU A 1 486 ? 20 -6.242 -16.266 1 97.88 486 LEU A CA 1
ATOM 3892 C C . LEU A 1 486 ? 21.281 -5.57 -16.75 1 97.88 486 LEU A C 1
ATOM 3894 O O . LEU A 1 486 ? 21.359 -4.34 -16.812 1 97.88 486 LEU A O 1
ATOM 3898 N N . TYR A 1 487 ? 22.266 -6.398 -17.156 1 95.75 487 TYR A N 1
ATOM 3899 C CA . TYR A 1 487 ? 23.516 -5.852 -17.641 1 95.75 487 TYR A CA 1
ATOM 3900 C C . TYR A 1 487 ? 23.922 -6.488 -18.969 1 95.75 487 TYR A C 1
ATOM 3902 O O . TYR A 1 487 ? 23.453 -7.582 -19.297 1 95.75 487 TYR A O 1
ATOM 3910 N N . MET B 1 1 ? -33 14.781 2.945 1 76.88 1 MET B N 1
ATOM 3911 C CA . MET B 1 1 ? -33.406 13.422 3.293 1 76.88 1 MET B CA 1
ATOM 3912 C C . MET B 1 1 ? -32.469 12.828 4.344 1 76.88 1 MET B C 1
ATOM 3914 O O . MET B 1 1 ? -31.281 13.156 4.383 1 76.88 1 MET B O 1
ATOM 3918 N N . PRO B 1 2 ? -33.062 12.125 5.277 1 89.31 2 PRO B N 1
ATOM 3919 C CA . PRO B 1 2 ? -32.188 11.461 6.262 1 89.31 2 PRO B CA 1
ATOM 3920 C C . PRO B 1 2 ? -31.203 10.508 5.613 1 89.31 2 PRO B C 1
ATOM 3922 O O . PRO B 1 2 ? -31.422 10.023 4.504 1 89.31 2 PRO B O 1
ATOM 3925 N N . PRO B 1 3 ? -30.094 10.422 6.203 1 93.19 3 PRO B N 1
ATOM 3926 C CA . PRO B 1 3 ? -29.109 9.492 5.633 1 93.19 3 PRO B CA 1
ATOM 3927 C C . PRO B 1 3 ? -29.578 8.039 5.684 1 93.19 3 PRO B C 1
ATOM 3929 O O . PRO B 1 3 ? -30.422 7.688 6.508 1 93.19 3 PRO B O 1
ATOM 3932 N N . LYS B 1 4 ? -29.031 7.211 4.789 1 92.69 4 LYS B N 1
ATOM 3933 C CA . LYS B 1 4 ? -29.281 5.77 4.84 1 92.69 4 LYS B CA 1
ATOM 3934 C C . LYS B 1 4 ? -28.766 5.176 6.152 1 92.69 4 LYS B C 1
ATOM 3936 O O . LYS B 1 4 ? -27.75 5.621 6.688 1 92.69 4 LYS B O 1
ATOM 3941 N N . PRO B 1 5 ? -29.594 4.293 6.754 1 93.81 5 PRO B N 1
ATOM 3942 C CA . PRO B 1 5 ? -29.016 3.578 7.895 1 93.81 5 PRO B CA 1
ATOM 3943 C C . PRO B 1 5 ? -27.734 2.826 7.539 1 93.81 5 PRO B C 1
ATOM 3945 O O . PRO B 1 5 ? -27.484 2.541 6.363 1 93.81 5 PRO B O 1
ATOM 3948 N N . PHE B 1 6 ? -26.953 2.561 8.539 1 94.69 6 PHE B N 1
ATOM 3949 C CA . PHE B 1 6 ? -25.766 1.752 8.297 1 94.69 6 PHE B CA 1
ATOM 3950 C C . PHE B 1 6 ? -26.141 0.355 7.82 1 94.69 6 PHE B C 1
ATOM 3952 O O . PHE B 1 6 ? -27.203 -0.159 8.188 1 94.69 6 PHE B O 1
ATOM 3959 N N . PRO B 1 7 ? -25.281 -0.271 6.984 1 92.94 7 PRO B N 1
ATOM 3960 C CA . PRO B 1 7 ? -25.562 -1.636 6.531 1 92.94 7 PRO B CA 1
ATOM 3961 C C . PRO B 1 7 ? -25.797 -2.607 7.684 1 92.94 7 PRO B C 1
ATOM 3963 O O . PRO B 1 7 ? -25.094 -2.551 8.695 1 92.94 7 PRO B O 1
ATOM 3966 N N . GLN B 1 8 ? -26.875 -3.361 7.641 1 92.12 8 GLN B N 1
ATOM 3967 C CA . GLN B 1 8 ? -27.156 -4.449 8.578 1 92.12 8 GLN B CA 1
ATOM 3968 C C . GLN B 1 8 ? -26.609 -5.773 8.047 1 92.12 8 GLN B C 1
ATOM 3970 O O . GLN B 1 8 ? -27.156 -6.336 7.098 1 92.12 8 GLN B O 1
ATOM 3975 N N . LEU B 1 9 ? -25.578 -6.238 8.695 1 92.19 9 LEU B N 1
ATOM 3976 C CA . LEU B 1 9 ? -24.875 -7.422 8.219 1 92.19 9 LEU B CA 1
ATOM 3977 C C . LEU B 1 9 ? -24.953 -8.555 9.227 1 92.19 9 LEU B C 1
ATOM 3979 O O . LEU B 1 9 ? -24.984 -8.32 10.438 1 92.19 9 LEU B O 1
ATOM 3983 N N . SER B 1 10 ? -25.109 -9.773 8.766 1 92.06 10 SER B N 1
ATOM 3984 C CA . SER B 1 10 ? -24.969 -10.93 9.641 1 92.06 10 SER B CA 1
ATOM 3985 C C . SER B 1 10 ? -23.547 -11.016 10.219 1 92.06 10 SER B C 1
ATOM 3987 O O . SER B 1 10 ? -22.656 -10.305 9.773 1 92.06 10 SER B O 1
ATOM 3989 N N . THR B 1 11 ? -23.375 -11.812 11.242 1 92.94 11 THR B N 1
ATOM 3990 C CA . THR B 1 11 ? -22.062 -12.008 11.859 1 92.94 11 THR B CA 1
ATOM 3991 C C . THR B 1 11 ? -21.047 -12.477 10.828 1 92.94 11 THR B C 1
ATOM 3993 O O . THR B 1 11 ? -19.922 -11.984 10.797 1 92.94 11 THR B O 1
ATOM 3996 N N . ASP B 1 12 ? -21.438 -13.398 9.953 1 91.31 12 ASP B N 1
ATOM 3997 C CA . ASP B 1 12 ? -20.547 -13.922 8.93 1 91.31 12 ASP B CA 1
ATOM 3998 C C . ASP B 1 12 ? -20.156 -12.836 7.926 1 91.31 12 ASP B C 1
ATOM 4000 O O . ASP B 1 12 ? -19 -12.75 7.512 1 91.31 12 ASP B O 1
ATOM 4004 N N . GLN B 1 13 ? -21.156 -12.078 7.523 1 91.44 13 GLN B N 1
ATOM 4005 C CA . GLN B 1 13 ? -20.906 -10.984 6.59 1 91.44 13 GLN B CA 1
ATOM 4006 C C . GLN B 1 13 ? -19.953 -9.953 7.188 1 91.44 13 GLN B C 1
ATOM 4008 O O . GLN B 1 13 ? -19.078 -9.43 6.492 1 91.44 13 GLN B O 1
ATOM 4013 N N . GLU B 1 14 ? -20.141 -9.625 8.438 1 94.06 14 GLU B N 1
ATOM 4014 C CA . GLU B 1 14 ? -19.281 -8.656 9.102 1 94.06 14 GLU B CA 1
ATOM 4015 C C . GLU B 1 14 ? -17.844 -9.188 9.227 1 94.06 14 GLU B C 1
ATOM 4017 O O . GLU B 1 14 ? -16.891 -8.422 9.109 1 94.06 14 GLU B O 1
ATOM 4022 N N . ASN B 1 15 ? -17.766 -10.477 9.555 1 94.19 15 ASN B N 1
ATOM 4023 C CA . ASN B 1 15 ? -16.453 -11.086 9.602 1 94.19 15 ASN B CA 1
ATOM 4024 C C . ASN B 1 15 ? -15.742 -11.008 8.258 1 94.19 15 ASN B C 1
ATOM 4026 O O . ASN B 1 15 ? -14.539 -10.734 8.195 1 94.19 15 ASN B O 1
ATOM 4030 N N . ASP B 1 16 ? -16.484 -11.281 7.172 1 93.69 16 ASP B N 1
ATOM 4031 C CA . ASP B 1 16 ? -15.922 -11.156 5.828 1 93.69 16 ASP B CA 1
ATOM 4032 C C . ASP B 1 16 ? -15.516 -9.711 5.531 1 93.69 16 ASP B C 1
ATOM 4034 O O . ASP B 1 16 ? -14.469 -9.477 4.922 1 93.69 16 ASP B O 1
ATOM 4038 N N . LEU B 1 17 ? -16.406 -8.789 5.922 1 96 17 LEU B N 1
ATOM 4039 C CA . LEU B 1 17 ? -16.109 -7.375 5.75 1 96 17 LEU B CA 1
ATOM 4040 C C . LEU B 1 17 ? -14.82 -7 6.48 1 96 17 LEU B C 1
ATOM 4042 O O . LEU B 1 17 ? -13.969 -6.312 5.926 1 96 17 LEU B O 1
ATOM 4046 N N . LYS B 1 18 ? -14.688 -7.434 7.711 1 97.12 18 LYS B N 1
ATOM 4047 C CA . LYS B 1 18 ? -13.516 -7.133 8.523 1 97.12 18 LYS B CA 1
ATOM 4048 C C . LYS B 1 18 ? -12.25 -7.691 7.879 1 97.12 18 LYS B C 1
ATOM 4050 O O . LYS B 1 18 ? -11.234 -6.996 7.793 1 97.12 18 LYS B O 1
ATOM 4055 N N . LEU B 1 19 ? -12.297 -8.906 7.422 1 97 19 LEU B N 1
ATOM 4056 C CA . LEU B 1 19 ? -11.156 -9.555 6.781 1 97 19 LEU B CA 1
ATOM 4057 C C . LEU B 1 19 ? -10.711 -8.773 5.551 1 97 19 LEU B C 1
ATOM 4059 O O . LEU B 1 19 ? -9.523 -8.484 5.391 1 97 19 LEU B O 1
ATOM 4063 N N . ASN B 1 20 ? -11.648 -8.469 4.672 1 97.31 20 ASN B N 1
ATOM 4064 C CA . ASN B 1 20 ? -11.328 -7.762 3.438 1 97.31 20 ASN B CA 1
ATOM 4065 C C . ASN B 1 20 ? -10.867 -6.332 3.711 1 97.31 20 ASN B C 1
ATOM 4067 O O . ASN B 1 20 ? -10.008 -5.805 3.004 1 97.31 20 ASN B O 1
ATOM 4071 N N . THR B 1 21 ? -11.445 -5.668 4.766 1 98.56 21 THR B N 1
ATOM 4072 C CA . THR B 1 21 ? -11.008 -4.344 5.195 1 98.56 21 THR B CA 1
ATOM 4073 C C . THR B 1 21 ? -9.547 -4.363 5.613 1 98.56 21 THR B C 1
ATOM 4075 O O . THR B 1 21 ? -8.75 -3.551 5.137 1 98.56 21 THR B O 1
ATOM 4078 N N . GLU B 1 22 ? -9.227 -5.301 6.465 1 98.62 22 GLU B N 1
ATOM 4079 C CA . GLU B 1 22 ? -7.887 -5.355 7.031 1 98.62 22 GLU B CA 1
ATOM 4080 C C . GLU B 1 22 ? -6.852 -5.703 5.965 1 98.62 22 GLU B C 1
ATOM 4082 O O . GLU B 1 22 ? -5.785 -5.086 5.906 1 98.62 22 GLU B O 1
ATOM 4087 N N . GLN B 1 23 ? -7.137 -6.637 5.117 1 98.62 23 GLN B N 1
ATOM 4088 C CA . GLN B 1 23 ? -6.16 -7.039 4.109 1 98.62 23 GLN B CA 1
ATOM 4089 C C . GLN B 1 23 ? -5.992 -5.957 3.045 1 98.62 23 GLN B C 1
ATOM 4091 O O . GLN B 1 23 ? -4.891 -5.75 2.531 1 98.62 23 GLN B O 1
ATOM 4096 N N . TRP B 1 24 ? -7.074 -5.262 2.68 1 98.75 24 TRP B N 1
ATOM 4097 C CA . TRP B 1 24 ? -6.926 -4.137 1.763 1 98.75 24 TRP B CA 1
ATOM 4098 C C . TRP B 1 24 ? -6.062 -3.043 2.379 1 98.75 24 TRP B C 1
ATOM 4100 O O . TRP B 1 24 ? -5.184 -2.486 1.712 1 98.75 24 TRP B O 1
ATOM 4110 N N . ALA B 1 25 ? -6.34 -2.705 3.639 1 98.88 25 ALA B N 1
ATOM 4111 C CA . ALA B 1 25 ? -5.602 -1.663 4.344 1 98.88 25 ALA B CA 1
ATOM 4112 C C . ALA B 1 25 ? -4.109 -1.99 4.398 1 98.88 25 ALA B C 1
ATOM 4114 O O . ALA B 1 25 ? -3.27 -1.138 4.102 1 98.88 25 ALA B O 1
ATOM 4115 N N . LEU B 1 26 ? -3.791 -3.238 4.707 1 98.81 26 LEU B N 1
ATOM 4116 C CA . LEU B 1 26 ? -2.41 -3.688 4.832 1 98.81 26 LEU B CA 1
ATOM 4117 C C . LEU B 1 26 ? -1.721 -3.707 3.471 1 98.81 26 LEU B C 1
ATOM 4119 O O . LEU B 1 26 ? -0.517 -3.457 3.375 1 98.81 26 LEU B O 1
ATOM 4123 N N . THR B 1 27 ? -2.451 -3.936 2.422 1 98.81 27 THR B N 1
ATOM 4124 C CA . THR B 1 27 ? -1.91 -3.994 1.069 1 98.81 27 THR B CA 1
ATOM 4125 C C . THR B 1 27 ? -1.668 -2.59 0.524 1 98.81 27 THR B C 1
ATOM 4127 O O . THR B 1 27 ? -0.774 -2.383 -0.301 1 98.81 27 THR B O 1
ATOM 4130 N N . ASN B 1 28 ? -2.436 -1.563 1.009 1 98.75 28 ASN B N 1
ATOM 4131 C CA . ASN B 1 28 ? -2.449 -0.276 0.322 1 98.75 28 ASN B CA 1
ATOM 4132 C C . ASN B 1 28 ? -1.982 0.853 1.237 1 98.75 28 ASN B C 1
ATOM 4134 O O . ASN B 1 28 ? -2.168 2.029 0.922 1 98.75 28 ASN B O 1
ATOM 4138 N N . GLY B 1 29 ? -1.445 0.512 2.357 1 98.56 29 GLY B N 1
ATOM 4139 C CA . GLY B 1 29 ? -0.713 1.494 3.141 1 98.56 29 GLY B CA 1
ATOM 4140 C C . GLY B 1 29 ? -1.593 2.258 4.113 1 98.56 29 GLY B C 1
ATOM 4141 O O . GLY B 1 29 ? -1.23 3.348 4.559 1 98.56 29 GLY B O 1
ATOM 4142 N N . LEU B 1 30 ? -2.838 1.803 4.367 1 98.75 30 LEU B N 1
ATOM 4143 C CA . LEU B 1 30 ? -3.654 2.357 5.441 1 98.75 30 LEU B CA 1
ATOM 4144 C C . LEU B 1 30 ? -3.248 1.771 6.789 1 98.75 30 LEU B C 1
ATOM 4146 O O . LEU B 1 30 ? -4.02 1.032 7.406 1 98.75 30 LEU B O 1
ATOM 4150 N N . VAL B 1 31 ? -2.01 2.186 7.238 1 98.62 31 VAL B N 1
ATOM 4151 C CA . VAL B 1 31 ? -1.368 1.483 8.344 1 98.62 31 VAL B CA 1
ATOM 4152 C C . VAL B 1 31 ? -0.709 2.492 9.281 1 98.62 31 VAL B C 1
ATOM 4154 O O . VAL B 1 31 ? -0.566 3.668 8.938 1 98.62 31 VAL B O 1
ATOM 4157 N N . MET B 1 32 ? -0.35 2.07 10.477 1 97.81 32 MET B N 1
ATOM 4158 C CA . MET B 1 32 ? 0.406 2.797 11.5 1 97.81 32 MET B CA 1
ATOM 4159 C C . MET B 1 32 ? 1.291 1.848 12.297 1 97.81 32 MET B C 1
ATOM 4161 O O . MET B 1 32 ? 0.999 0.655 12.398 1 97.81 32 MET B O 1
ATOM 4165 N N . TYR B 1 33 ? 2.393 2.34 12.789 1 97.5 33 TYR B N 1
ATOM 4166 C CA . TYR B 1 33 ? 3.16 1.561 13.75 1 97.5 33 TYR B CA 1
ATOM 4167 C C . TYR B 1 33 ? 2.381 1.375 15.047 1 97.5 33 TYR B C 1
ATOM 4169 O O . TYR B 1 33 ? 1.731 2.307 15.531 1 97.5 33 TYR B O 1
ATOM 4177 N N . PRO B 1 34 ? 2.346 0.17 15.562 1 94.06 34 PRO B N 1
ATOM 4178 C CA . PRO B 1 34 ? 1.82 0.007 16.922 1 94.06 34 PRO B CA 1
ATOM 4179 C C . PRO B 1 34 ? 2.744 0.594 17.984 1 94.06 34 PRO B C 1
ATOM 4181 O O . PRO B 1 34 ? 3.859 1.019 17.672 1 94.06 34 PRO B O 1
ATOM 4184 N N . PRO B 1 35 ? 2.264 0.789 19.281 1 90.75 35 PRO B N 1
ATOM 4185 C CA . PRO B 1 35 ? 3.199 1.189 20.328 1 90.75 35 PRO B CA 1
ATOM 4186 C C . PRO B 1 35 ? 4.391 0.242 20.453 1 90.75 35 PRO B C 1
ATOM 4188 O O . PRO B 1 35 ? 4.234 -0.972 20.312 1 90.75 35 PRO B O 1
ATOM 4191 N N . ASN B 1 36 ? 5.539 0.694 20.703 1 91.75 36 ASN B N 1
ATOM 4192 C CA . ASN B 1 36 ? 6.762 -0.092 20.828 1 91.75 36 ASN B CA 1
ATOM 4193 C C . ASN B 1 36 ? 7.012 -0.925 19.578 1 91.75 36 ASN B C 1
ATOM 4195 O O . ASN B 1 36 ? 7.234 -2.135 19.656 1 91.75 36 ASN B O 1
ATOM 4199 N N . PHE B 1 37 ? 6.992 -0.308 18.5 1 94.5 37 PHE B N 1
ATOM 4200 C CA . PHE B 1 37 ? 6.965 -0.987 17.219 1 94.5 37 PHE B CA 1
ATOM 4201 C C . PHE B 1 37 ? 8.375 -1.373 16.781 1 94.5 37 PHE B C 1
ATOM 4203 O O . PHE B 1 37 ? 9.352 -0.762 17.203 1 94.5 37 PHE B O 1
ATOM 4210 N N . ASP B 1 38 ? 8.438 -2.486 15.953 1 95.94 38 ASP B N 1
ATOM 4211 C CA . ASP B 1 38 ? 9.578 -2.77 15.086 1 95.94 38 ASP B CA 1
ATOM 4212 C C . ASP B 1 38 ? 9.398 -2.119 13.719 1 95.94 38 ASP B C 1
ATOM 4214 O O . ASP B 1 38 ? 8.289 -2.072 13.18 1 95.94 38 ASP B O 1
ATOM 4218 N N . LEU B 1 39 ? 10.5 -1.698 13.141 1 96.81 39 LEU B N 1
ATOM 4219 C CA . LEU B 1 39 ? 10.445 -0.932 11.906 1 96.81 39 LEU B CA 1
ATOM 4220 C C . LEU B 1 39 ? 9.859 -1.769 10.773 1 96.81 39 LEU B C 1
ATOM 4222 O O . LEU B 1 39 ? 9.336 -1.223 9.797 1 96.81 39 LEU B O 1
ATOM 4226 N N . HIS B 1 40 ? 9.93 -3.123 10.883 1 97.69 40 HIS B N 1
ATOM 4227 C CA . HIS B 1 40 ? 9.523 -3.99 9.781 1 97.69 40 HIS B CA 1
ATOM 4228 C C . HIS B 1 40 ? 8.094 -4.488 9.961 1 97.69 40 HIS B C 1
ATOM 4230 O O . HIS B 1 40 ? 7.652 -5.383 9.242 1 97.69 40 HIS B O 1
ATOM 4236 N N . GLN B 1 41 ? 7.336 -4.008 10.914 1 97.44 41 GLN B N 1
ATOM 4237 C CA . GLN B 1 41 ? 6 -4.5 11.234 1 97.44 41 GLN B CA 1
ATOM 4238 C C . GLN B 1 41 ? 5.023 -3.344 11.438 1 97.44 41 GLN B C 1
ATOM 4240 O O . GLN B 1 41 ? 5.359 -2.342 12.07 1 97.44 41 GLN B O 1
ATOM 4245 N N . VAL B 1 42 ? 3.781 -3.49 10.922 1 98.12 42 VAL B N 1
ATOM 4246 C CA . VAL B 1 42 ? 2.775 -2.447 11.086 1 98.12 42 VAL B CA 1
ATOM 4247 C C . VAL B 1 42 ? 1.417 -3.08 11.383 1 98.12 42 VAL B C 1
ATOM 4249 O O . VAL B 1 42 ? 1.218 -4.273 11.148 1 98.12 42 VAL B O 1
ATOM 4252 N N . ASN B 1 43 ? 0.504 -2.281 11.93 1 97.62 43 ASN B N 1
ATOM 4253 C CA . ASN B 1 43 ? -0.911 -2.598 12.086 1 97.62 43 ASN B CA 1
ATOM 4254 C C . ASN B 1 43 ? -1.78 -1.773 11.148 1 97.62 43 ASN B C 1
ATOM 4256 O O . ASN B 1 43 ? -1.354 -0.724 10.664 1 97.62 43 ASN B O 1
ATOM 4260 N N . VAL B 1 44 ? -2.982 -2.332 10.898 1 98.19 44 VAL B N 1
ATOM 4261 C CA . VAL B 1 44 ? -4.004 -1.502 10.266 1 98.19 44 VAL B CA 1
ATOM 4262 C C . VAL B 1 44 ? -4.246 -0.253 11.109 1 98.19 44 VAL B C 1
ATOM 4264 O O . VAL B 1 44 ? -4.312 -0.33 12.344 1 98.19 44 VAL B O 1
ATOM 4267 N N . ALA B 1 45 ? -4.273 0.939 10.5 1 97.94 45 ALA B N 1
ATOM 4268 C CA . ALA B 1 45 ? -4.641 2.15 11.227 1 97.94 45 ALA B CA 1
ATOM 4269 C C . ALA B 1 45 ? -6.039 2.025 11.828 1 97.94 45 ALA B C 1
ATOM 4271 O O . ALA B 1 45 ? -6.875 1.276 11.32 1 97.94 45 ALA B O 1
ATOM 4272 N N . PRO B 1 46 ? -6.32 2.67 12.977 1 97.25 46 PRO B N 1
ATOM 4273 C CA . PRO B 1 46 ? -7.707 2.717 13.438 1 97.25 46 PRO B CA 1
ATOM 4274 C C . PRO B 1 46 ? -8.641 3.389 12.438 1 97.25 46 PRO B C 1
ATOM 4276 O O . PRO B 1 46 ? -8.398 4.523 12.023 1 97.25 46 PRO B O 1
ATOM 4279 N N . ILE B 1 47 ? -9.719 2.723 12.039 1 98.25 47 ILE B N 1
ATOM 4280 C CA . ILE B 1 47 ? -10.617 3.244 11.016 1 98.25 47 ILE B CA 1
ATOM 4281 C C . ILE B 1 47 ? -12.055 2.887 11.367 1 98.25 47 ILE B C 1
ATOM 4283 O O . ILE B 1 47 ? -12.305 2.055 12.242 1 98.25 47 ILE B O 1
ATOM 4287 N N . THR B 1 48 ? -12.992 3.57 10.758 1 97.56 48 THR B N 1
ATOM 4288 C CA . THR B 1 48 ? -14.375 3.123 10.82 1 97.56 48 THR B CA 1
ATOM 4289 C C . THR B 1 48 ? -14.641 2.043 9.773 1 97.56 48 THR B C 1
ATOM 4291 O O . THR B 1 48 ? -14.031 2.043 8.703 1 97.56 48 THR B O 1
ATOM 4294 N N . LEU B 1 49 ? -15.531 1.156 10.117 1 97.19 49 LEU B N 1
ATOM 4295 C CA . LEU B 1 49 ? -15.883 0.096 9.18 1 97.19 49 LEU B CA 1
ATOM 4296 C C . LEU B 1 49 ? -16.766 0.632 8.055 1 97.19 49 LEU B C 1
ATOM 4298 O O . LEU B 1 49 ? -16.719 0.134 6.926 1 97.19 49 LEU B O 1
ATOM 4302 N N . PHE B 1 50 ? -17.625 1.598 8.367 1 97.44 50 PHE B N 1
ATOM 4303 C CA . PHE B 1 50 ? -18.5 2.234 7.395 1 97.44 50 PHE B CA 1
ATOM 4304 C C . PHE B 1 50 ? -18.25 3.736 7.336 1 97.44 50 PHE B C 1
ATOM 4306 O O . PHE B 1 50 ? -17.797 4.332 8.312 1 97.44 50 PHE B O 1
ATOM 4313 N N . PRO B 1 51 ? -18.484 4.355 6.125 1 97.94 51 PRO B N 1
ATOM 4314 C CA . PRO B 1 51 ? -18.406 5.82 6.09 1 97.94 51 PRO B CA 1
ATOM 4315 C C . PRO B 1 51 ? -19.484 6.484 6.938 1 97.94 51 PRO B C 1
ATOM 4317 O O . PRO B 1 51 ? -20.594 5.949 7.074 1 97.94 51 PRO B O 1
ATOM 4320 N N . THR B 1 52 ? -19.188 7.555 7.52 1 97.56 52 THR B N 1
ATOM 4321 C CA . THR B 1 52 ? -20.109 8.234 8.414 1 97.56 52 THR B CA 1
ATOM 4322 C C . THR B 1 52 ? -20.859 9.344 7.684 1 97.56 52 THR B C 1
ATOM 4324 O O . THR B 1 52 ? -20.266 10.086 6.898 1 97.56 52 THR B O 1
ATOM 4327 N N . PRO B 1 53 ? -22.141 9.508 7.91 1 96.75 53 PRO B N 1
ATOM 4328 C CA . PRO B 1 53 ? -22.969 10.492 7.199 1 96.75 53 PRO B CA 1
ATOM 4329 C C . PRO B 1 53 ? -22.578 11.93 7.516 1 96.75 53 PRO B C 1
ATOM 4331 O O . PRO B 1 53 ? -22.328 12.273 8.68 1 96.75 53 PRO B O 1
ATOM 4334 N N . ILE B 1 54 ? -22.484 12.742 6.539 1 96.88 54 ILE B N 1
ATOM 4335 C CA . ILE B 1 54 ? -22.297 14.188 6.59 1 96.88 54 ILE B CA 1
ATOM 4336 C C . ILE B 1 54 ? -23.234 14.859 5.594 1 96.88 54 ILE B C 1
ATOM 4338 O O . ILE B 1 54 ? -23.281 14.484 4.418 1 96.88 54 ILE B O 1
ATOM 4342 N N . PRO B 1 55 ? -24.094 15.773 6.023 1 95.94 55 PRO B N 1
ATOM 4343 C CA . PRO B 1 55 ? -24.922 16.484 5.043 1 95.94 55 PRO B CA 1
ATOM 4344 C C . PRO B 1 55 ? -24.094 17.125 3.924 1 95.94 55 PRO B C 1
ATOM 4346 O O . PRO B 1 55 ? -23.109 17.797 4.191 1 95.94 55 PRO B O 1
ATOM 4349 N N . LYS B 1 56 ? -24.516 16.859 2.701 1 96.12 56 LYS B N 1
ATOM 4350 C CA . LYS B 1 56 ? -23.812 17.359 1.521 1 96.12 56 LYS B CA 1
ATOM 4351 C C . LYS B 1 56 ? -23.641 18.875 1.586 1 96.12 56 LYS B C 1
ATOM 4353 O O . LYS B 1 56 ? -22.578 19.406 1.239 1 96.12 56 LYS B O 1
ATOM 4358 N N . THR B 1 57 ? -24.656 19.594 2.012 1 95.31 57 THR B N 1
ATOM 4359 C CA . THR B 1 57 ? -24.609 21.047 2.096 1 95.31 57 THR B CA 1
ATOM 4360 C C . THR B 1 57 ? -23.547 21.5 3.084 1 95.31 57 THR B C 1
ATOM 4362 O O . THR B 1 57 ? -22.812 22.469 2.82 1 95.31 57 THR B O 1
ATOM 4365 N N . SER B 1 58 ? -23.469 20.828 4.258 1 95.94 58 SER B N 1
ATOM 4366 C CA . SER B 1 58 ? -22.453 21.141 5.258 1 95.94 58 SER B CA 1
ATOM 4367 C C . SER B 1 58 ? -21.047 20.891 4.715 1 95.94 58 SER B C 1
ATOM 4369 O O . SER B 1 58 ? -20.156 21.719 4.906 1 95.94 58 SER B O 1
ATOM 4371 N N . PHE B 1 59 ? -20.938 19.781 4.109 1 97.44 59 PHE B N 1
ATOM 4372 C CA . PHE B 1 59 ? -19.656 19.422 3.51 1 97.44 59 PHE B CA 1
ATOM 4373 C C . PHE B 1 59 ? -19.234 20.469 2.488 1 97.44 59 PHE B C 1
ATOM 4375 O O . PHE B 1 59 ? -18.094 20.938 2.518 1 97.44 59 PHE B O 1
ATOM 4382 N N . GLU B 1 60 ? -20.109 20.812 1.58 1 97.19 60 GLU B N 1
ATOM 4383 C CA . GLU B 1 60 ? -19.828 21.781 0.521 1 97.19 60 GLU B CA 1
ATOM 4384 C C .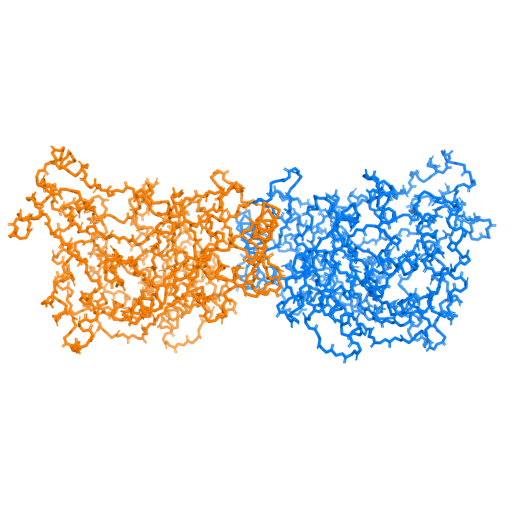 GLU B 1 60 ? -19.516 23.156 1.1 1 97.19 60 GLU B C 1
ATOM 4386 O O . GLU B 1 60 ? -18.672 23.875 0.566 1 97.19 60 GLU B O 1
ATOM 4391 N N . GLN B 1 61 ? -20.188 23.516 2.139 1 96.62 61 GLN B N 1
ATOM 4392 C CA . GLN B 1 61 ? -19.891 24.781 2.797 1 96.62 61 GLN B CA 1
ATOM 4393 C C . GLN B 1 61 ? -18.484 24.797 3.357 1 96.62 61 GLN B C 1
ATOM 4395 O O . GLN B 1 61 ? -17.781 25.797 3.244 1 96.62 61 GLN B O 1
ATOM 4400 N N . ALA B 1 62 ? -18.078 23.703 4.008 1 98.06 62 ALA B N 1
ATOM 4401 C CA . ALA B 1 62 ? -16.734 23.609 4.559 1 98.06 62 ALA B CA 1
ATOM 4402 C C . ALA B 1 62 ? -15.68 23.75 3.465 1 98.06 62 ALA B C 1
ATOM 4404 O O . ALA B 1 62 ? -14.68 24.453 3.645 1 98.06 62 ALA B O 1
ATOM 4405 N N . ILE B 1 63 ? -15.922 23.094 2.33 1 98.12 63 ILE B N 1
ATOM 4406 C CA . ILE B 1 63 ? -15 23.141 1.2 1 98.12 63 ILE B CA 1
ATOM 4407 C C . ILE B 1 63 ? -14.945 24.578 0.652 1 98.12 63 ILE B C 1
ATOM 4409 O O . ILE B 1 63 ? -13.867 25.078 0.334 1 98.12 63 ILE B O 1
ATOM 4413 N N . LYS B 1 64 ? -16.062 25.203 0.584 1 96.69 64 LYS B N 1
ATOM 4414 C CA . LYS B 1 64 ? -16.203 26.516 -0.055 1 96.69 64 LYS B CA 1
ATOM 4415 C C . LYS B 1 64 ? -15.43 27.594 0.712 1 96.69 64 LYS B C 1
ATOM 4417 O O . LYS B 1 64 ? -14.859 28.5 0.111 1 96.69 64 LYS B O 1
ATOM 4422 N N . VAL B 1 65 ? -15.359 27.484 2.006 1 97.62 65 VAL B N 1
ATOM 4423 C CA . VAL B 1 65 ? -14.836 28.594 2.803 1 97.62 65 VAL B CA 1
ATOM 4424 C C . VAL B 1 65 ? -13.336 28.391 3.039 1 97.62 65 VAL B C 1
ATOM 4426 O O . VAL B 1 65 ? -12.664 29.281 3.551 1 97.62 65 VAL B O 1
ATOM 4429 N N . GLN B 1 66 ? -12.742 27.266 2.613 1 98.38 66 GLN B N 1
ATOM 4430 C CA . GLN B 1 66 ? -11.375 26.953 2.996 1 98.38 66 GLN B CA 1
ATOM 4431 C C . GLN B 1 66 ? -10.391 27.969 2.42 1 98.38 66 GLN B C 1
ATOM 4433 O O . GLN B 1 66 ? -9.469 28.406 3.109 1 98.38 66 GLN B O 1
ATOM 4438 N N . LYS B 1 67 ? -10.484 28.406 1.146 1 97.31 67 LYS B N 1
ATOM 4439 C CA . LYS B 1 67 ? -9.57 29.375 0.541 1 97.31 67 LYS B CA 1
ATOM 4440 C C . LYS B 1 67 ? -9.664 30.734 1.232 1 97.31 67 LYS B C 1
ATOM 4442 O O . LYS B 1 67 ? -8.664 31.453 1.343 1 97.31 67 LYS B O 1
ATOM 4447 N N . LEU B 1 68 ? -10.891 30.906 1.649 1 97.25 68 LEU B N 1
ATOM 4448 C CA . LEU B 1 68 ? -11.094 32.156 2.383 1 97.25 68 LEU B CA 1
ATOM 4449 C C . LEU B 1 68 ? -10.367 32.125 3.723 1 97.25 68 LEU B C 1
ATOM 4451 O O . LEU B 1 68 ? -9.781 33.125 4.137 1 97.25 68 LEU B O 1
ATOM 4455 N N . TYR B 1 69 ? -10.445 31.016 4.395 1 98.12 69 TYR B N 1
ATOM 4456 C CA . TYR B 1 69 ? -9.695 30.859 5.629 1 98.12 69 TYR B CA 1
ATOM 4457 C C . TYR B 1 69 ? -8.195 30.969 5.379 1 98.12 69 TYR B C 1
ATOM 4459 O O . TYR B 1 69 ? -7.477 31.594 6.156 1 98.12 69 TYR B O 1
ATOM 4467 N N . ASN B 1 70 ? -7.727 30.328 4.258 1 98.19 70 ASN B N 1
ATOM 4468 C CA . ASN B 1 70 ? -6.32 30.484 3.914 1 98.19 70 ASN B CA 1
ATOM 4469 C C . ASN B 1 70 ? -5.93 31.969 3.834 1 98.19 70 ASN B C 1
ATOM 4471 O O . ASN B 1 70 ? -4.953 32.375 4.457 1 98.19 70 ASN B O 1
ATOM 4475 N N . GLU B 1 71 ? -6.699 32.688 3.131 1 97.31 71 GLU B N 1
ATOM 4476 C CA . GLU B 1 71 ? -6.414 34.094 2.9 1 97.31 71 GLU B CA 1
ATOM 4477 C C . GLU B 1 71 ? -6.508 34.906 4.199 1 97.31 71 GLU B C 1
ATOM 4479 O O . GLU B 1 71 ? -5.711 35.812 4.43 1 97.31 71 GLU B O 1
ATOM 4484 N N . LEU B 1 72 ? -7.508 34.562 4.973 1 97.56 72 LEU B N 1
ATOM 4485 C CA . LEU B 1 72 ? -7.699 35.25 6.246 1 97.56 72 LEU B CA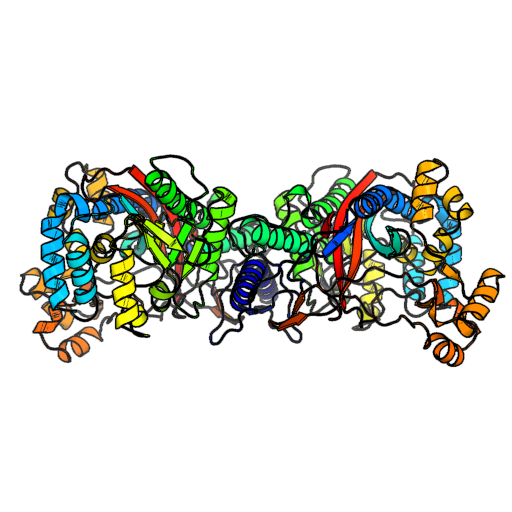 1
ATOM 4486 C C . LEU B 1 72 ? -6.434 35.156 7.098 1 97.56 72 LEU B C 1
ATOM 4488 O O . LEU B 1 72 ? -5.953 36.188 7.594 1 97.56 72 LEU B O 1
ATOM 4492 N N . TYR B 1 73 ? -5.879 34.062 7.223 1 97 73 TYR B N 1
ATOM 4493 C CA . TYR B 1 73 ? -4.727 33.844 8.094 1 97 73 TYR B CA 1
ATOM 4494 C C . TYR B 1 73 ? -3.469 34.469 7.484 1 97 73 TYR B C 1
AT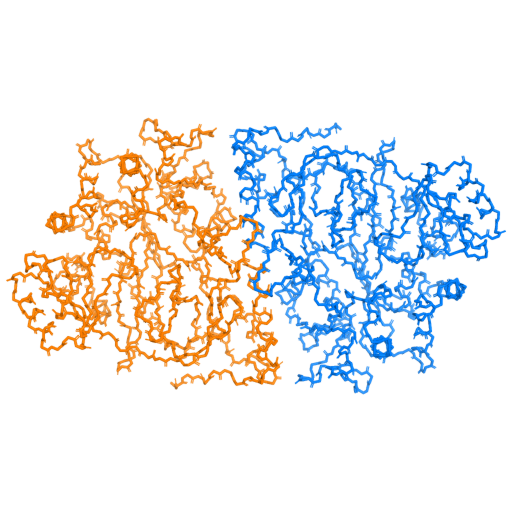OM 4496 O O . TYR B 1 73 ? -2.619 35 8.195 1 97 73 TYR B O 1
ATOM 4504 N N . ILE B 1 74 ? -3.34 34.375 6.145 1 96.69 74 ILE B N 1
ATOM 4505 C CA . ILE B 1 74 ? -2.166 34.969 5.504 1 96.69 74 ILE B CA 1
ATOM 4506 C C . ILE B 1 74 ? -2.223 36.5 5.617 1 96.69 74 ILE B C 1
ATOM 4508 O O . ILE B 1 74 ? -1.19 37.156 5.785 1 96.69 74 ILE B O 1
ATOM 4512 N N . ASN B 1 75 ? -3.414 37.062 5.547 1 96.69 75 ASN B N 1
ATOM 4513 C CA . ASN B 1 75 ? -3.553 38.531 5.68 1 96.69 75 ASN B CA 1
ATOM 4514 C C . ASN B 1 75 ? -3.232 39 7.094 1 96.69 75 ASN B C 1
ATOM 4516 O O . ASN B 1 75 ? -2.754 40.094 7.289 1 96.69 75 ASN B O 1
ATOM 4520 N N . LEU B 1 76 ? -3.496 38.125 8.094 1 95.81 76 LEU B N 1
ATOM 4521 C CA . LEU B 1 76 ? -3.066 38.438 9.453 1 95.81 76 LEU B CA 1
ATOM 4522 C C . LEU B 1 76 ? -1.556 38.656 9.508 1 95.81 76 LEU B C 1
ATOM 4524 O O . LEU B 1 76 ? -1.076 39.562 10.188 1 95.81 76 LEU B O 1
ATOM 4528 N N . ILE B 1 77 ? -0.894 37.844 8.766 1 95.31 77 ILE B N 1
ATOM 4529 C CA . ILE B 1 77 ? 0.563 37.781 8.812 1 95.31 77 ILE B CA 1
ATOM 4530 C C . ILE B 1 77 ? 1.152 38.906 7.973 1 95.31 77 ILE B C 1
ATOM 4532 O O . ILE B 1 77 ? 2.26 39.375 8.242 1 95.31 77 ILE B O 1
ATOM 4536 N N . THR B 1 78 ? 0.411 39.375 6.98 1 95.88 78 THR B N 1
ATOM 4537 C CA . THR B 1 78 ? 0.982 40.312 6.008 1 95.88 78 THR B CA 1
ATOM 4538 C C . THR B 1 78 ? 0.388 41.719 6.168 1 95.88 78 THR B C 1
ATOM 4540 O O . THR B 1 78 ? 1.122 42.688 6.277 1 95.88 78 THR B O 1
ATOM 4543 N N . LYS B 1 79 ? -0.907 41.812 6.336 1 94.81 79 LYS B N 1
ATOM 4544 C CA . LYS B 1 79 ? -1.591 43.094 6.34 1 94.81 79 LYS B CA 1
ATOM 4545 C C . LYS B 1 79 ? -1.852 43.562 7.766 1 94.81 79 LYS B C 1
ATOM 4547 O O . LYS B 1 79 ? -1.959 44.781 8.008 1 94.81 79 LYS B O 1
ATOM 4552 N N . ARG B 1 80 ? -2.029 42.656 8.633 1 96 80 ARG B N 1
ATOM 4553 C CA . ARG B 1 80 ? -2.273 43 10.031 1 96 80 ARG B CA 1
ATOM 4554 C C . ARG B 1 80 ? -1.101 42.562 10.906 1 96 80 ARG B C 1
ATOM 4556 O O . ARG B 1 80 ? -1.296 42.094 12.031 1 96 80 ARG B O 1
ATOM 4563 N N . LYS B 1 81 ? 0.059 42.625 10.406 1 96.06 81 LYS B N 1
ATOM 4564 C CA . LYS B 1 81 ? 1.232 42.031 11.047 1 96.06 81 LYS B CA 1
ATOM 4565 C C . LYS B 1 81 ? 1.486 42.656 12.406 1 96.06 81 LYS B C 1
ATOM 4567 O O . LYS B 1 81 ? 1.748 41.969 13.391 1 96.06 81 LYS B O 1
ATOM 4572 N N . ASP B 1 82 ? 1.374 44 12.461 1 96.38 82 ASP B N 1
ATOM 4573 C CA . ASP B 1 82 ? 1.636 44.688 13.719 1 96.38 82 ASP B CA 1
ATOM 4574 C C . ASP B 1 82 ? 0.612 44.281 14.781 1 96.38 82 ASP B C 1
ATOM 4576 O O . ASP B 1 82 ? 0.969 44.062 15.945 1 96.38 82 ASP B O 1
ATOM 4580 N N . TRP B 1 83 ? -0.598 44.281 14.359 1 97 83 TRP B N 1
ATOM 4581 C CA . TRP B 1 83 ? -1.67 43.844 15.25 1 97 83 TRP B CA 1
ATOM 4582 C C . TRP B 1 83 ? -1.422 42.438 15.758 1 97 83 TRP B C 1
ATOM 4584 O O . TRP B 1 83 ? -1.566 42.156 16.953 1 97 83 TRP B O 1
ATOM 4594 N N . LEU B 1 84 ? -1.072 41.531 14.859 1 97.19 84 LEU B N 1
ATOM 4595 C CA . LEU B 1 84 ? -0.776 40.156 15.188 1 97.19 84 LEU B CA 1
ATOM 4596 C C . LEU B 1 84 ? 0.39 40.062 16.172 1 97.19 84 LEU B C 1
ATOM 4598 O O . LEU B 1 84 ? 0.312 39.344 17.172 1 97.19 84 LEU B O 1
ATOM 4602 N N . ILE B 1 85 ? 1.438 40.781 15.914 1 97.06 85 ILE B N 1
ATOM 4603 C CA . ILE B 1 85 ? 2.646 40.75 16.719 1 97.06 85 ILE B CA 1
ATOM 4604 C C . ILE B 1 85 ? 2.328 41.219 18.141 1 97.06 85 ILE B C 1
ATOM 4606 O O . ILE B 1 85 ? 2.826 40.656 19.125 1 97.06 85 ILE B O 1
ATOM 4610 N N . ASP B 1 86 ? 1.51 42.219 18.234 1 96.19 86 ASP B N 1
ATOM 4611 C CA . ASP B 1 86 ? 1.123 42.719 19.547 1 96.19 86 ASP B CA 1
ATOM 4612 C C . ASP B 1 86 ? 0.411 41.656 20.375 1 96.19 86 ASP B C 1
ATOM 4614 O O . ASP B 1 86 ? 0.684 41.5 21.562 1 96.19 86 ASP B O 1
ATOM 4618 N N . ILE B 1 87 ? -0.47 41 19.734 1 93.19 87 ILE B N 1
ATOM 4619 C CA . ILE B 1 87 ? -1.219 39.938 20.406 1 93.19 87 ILE B CA 1
ATOM 4620 C C . ILE B 1 87 ? -0.275 38.812 20.797 1 93.19 87 ILE B C 1
ATOM 4622 O O . ILE B 1 87 ? -0.34 38.312 21.922 1 93.19 87 ILE B O 1
ATOM 4626 N N . LEU B 1 88 ? 0.6 38.406 19.922 1 94.44 88 LEU B N 1
ATOM 4627 C CA . LEU B 1 88 ? 1.513 37.312 20.172 1 94.44 88 LEU B CA 1
ATOM 4628 C C . LEU B 1 88 ? 2.482 37.625 21.297 1 94.44 88 LEU B C 1
ATOM 4630 O O . LEU B 1 88 ? 2.854 36.75 22.078 1 94.44 88 LEU B O 1
ATOM 4634 N N . GLN B 1 89 ? 2.893 38.844 21.312 1 94.5 89 GLN B N 1
ATOM 4635 C CA . GLN B 1 89 ? 3.773 39.281 22.391 1 94.5 89 GLN B CA 1
ATOM 4636 C C . GLN B 1 89 ? 3.1 39.094 23.75 1 94.5 89 GLN B C 1
ATOM 4638 O O . GLN B 1 89 ? 3.721 38.625 24.703 1 94.5 89 GLN B O 1
ATOM 4643 N N . SER B 1 90 ? 1.883 39.5 23.781 1 88.44 90 SER B N 1
ATOM 4644 C CA . SER B 1 90 ? 1.112 39.344 25.016 1 88.44 90 SER B CA 1
ATOM 4645 C C . SER B 1 90 ? 0.946 37.844 25.359 1 88.44 90 SER B C 1
ATOM 4647 O O . SER B 1 90 ? 1.055 37.469 26.531 1 88.44 90 SER B O 1
ATOM 4649 N N . LEU B 1 91 ? 0.654 37.031 24.406 1 86.75 91 LEU B N 1
ATOM 4650 C CA . LEU B 1 91 ? 0.466 35.594 24.609 1 86.75 91 LEU B CA 1
ATOM 4651 C C . LEU B 1 91 ? 1.757 34.938 25.094 1 86.75 91 LEU B C 1
ATOM 4653 O O . LEU B 1 91 ? 1.721 34 25.875 1 86.75 91 LEU B O 1
ATOM 4657 N N . ALA B 1 92 ? 2.84 35.406 24.562 1 90.5 92 ALA B N 1
ATOM 4658 C CA . ALA B 1 92 ? 4.152 34.875 24.906 1 90.5 92 ALA B CA 1
ATOM 4659 C C . ALA B 1 92 ? 4.398 34.969 26.406 1 90.5 92 ALA B C 1
ATOM 4661 O O . ALA B 1 92 ? 5.051 34.125 27 1 90.5 92 ALA B O 1
ATOM 4662 N N . GLU B 1 93 ? 3.822 35.938 27 1 87.81 93 GLU B N 1
ATOM 4663 C CA . GLU B 1 93 ? 3.992 36.125 28.438 1 87.81 93 GLU B CA 1
ATOM 4664 C C . GLU B 1 93 ? 3.252 35.062 29.234 1 87.81 93 GLU B C 1
ATOM 4666 O O . GLU B 1 93 ? 3.693 34.688 30.312 1 87.81 93 GLU B O 1
ATOM 4671 N N . PHE B 1 94 ? 2.18 34.625 28.703 1 81.56 94 PHE B N 1
ATOM 4672 C CA . PHE B 1 94 ? 1.354 33.625 29.406 1 81.56 94 PHE B CA 1
ATOM 4673 C C . PHE B 1 94 ? 1.915 32.219 29.219 1 81.56 94 PHE B C 1
ATOM 4675 O O . PHE B 1 94 ? 1.632 31.328 30.016 1 81.56 94 PHE B O 1
ATOM 4682 N N . ASP B 1 95 ? 2.666 31.969 28.219 1 85.69 95 ASP B N 1
ATOM 4683 C CA . ASP B 1 95 ? 3.287 30.688 27.922 1 85.69 95 ASP B CA 1
ATOM 4684 C C . ASP B 1 95 ? 4.746 30.859 27.516 1 85.69 95 ASP B C 1
ATOM 4686 O O . ASP B 1 95 ? 5.117 30.547 26.375 1 85.69 95 ASP B O 1
ATOM 4690 N N . PRO B 1 96 ? 5.539 31.25 28.438 1 89.5 96 PRO B N 1
ATOM 4691 C CA . PRO B 1 96 ? 6.918 31.625 28.109 1 89.5 96 PRO B CA 1
ATOM 4692 C C . PRO B 1 96 ? 7.754 30.438 27.641 1 89.5 96 PRO B C 1
ATOM 4694 O O . PRO B 1 96 ? 8.727 30.609 26.906 1 89.5 96 PRO B O 1
ATOM 4697 N N . ASP B 1 97 ? 7.328 29.234 28.016 1 89.88 97 ASP B N 1
ATOM 4698 C CA . ASP B 1 97 ? 8.195 28.078 27.797 1 89.88 97 ASP B CA 1
ATOM 4699 C C . ASP B 1 97 ? 7.961 27.469 26.406 1 89.88 97 ASP B C 1
ATOM 4701 O O . ASP B 1 97 ? 8.734 26.609 25.969 1 89.88 97 ASP B O 1
ATOM 4705 N N . PHE B 1 98 ? 6.965 27.891 25.734 1 92.44 98 PHE B N 1
ATOM 4706 C CA . PHE B 1 98 ? 6.766 27.359 24.391 1 92.44 98 PHE B CA 1
ATOM 4707 C C . PHE B 1 98 ? 6.418 28.469 23.406 1 92.44 98 PHE B C 1
ATOM 4709 O O . PHE B 1 98 ? 7.266 28.891 22.625 1 92.44 98 PHE B O 1
ATOM 4716 N N . SER B 1 99 ? 5.176 29.062 23.516 1 92.38 99 SER B N 1
ATOM 4717 C CA . SER B 1 99 ? 4.812 30.141 22.609 1 92.38 99 SER B CA 1
ATOM 4718 C C . SER B 1 99 ? 5.785 31.312 22.734 1 92.38 99 SER B C 1
ATOM 4720 O O . SER B 1 99 ? 6.062 32 21.75 1 92.38 99 SER B O 1
ATOM 4722 N N . GLY B 1 100 ? 6.191 31.562 23.984 1 94.94 100 GLY B N 1
ATOM 4723 C CA . GLY B 1 100 ? 7.184 32.594 24.188 1 94.94 100 GLY B CA 1
ATOM 4724 C C . GLY B 1 100 ? 8.5 32.312 23.484 1 94.94 100 GLY B C 1
ATOM 4725 O O . GLY B 1 100 ? 9.086 33.219 22.859 1 94.94 100 GLY B O 1
ATOM 4726 N N . LYS B 1 101 ? 8.945 31.109 23.578 1 96.38 101 LYS B N 1
ATOM 4727 C CA . LYS B 1 101 ? 10.18 30.719 22.922 1 96.38 101 LYS B CA 1
ATOM 4728 C C . LYS B 1 101 ? 10.031 30.781 21.391 1 96.38 101 LYS B C 1
ATOM 4730 O O . LYS B 1 101 ? 10.961 31.172 20.688 1 96.38 101 LYS B O 1
ATOM 4735 N N . LEU B 1 102 ? 8.898 30.344 20.875 1 96.88 102 LEU B N 1
ATOM 4736 C CA . LEU B 1 102 ? 8.633 30.469 19.438 1 96.88 102 LEU B CA 1
ATOM 4737 C C . LEU B 1 102 ? 8.688 31.938 19.016 1 96.88 102 LEU B C 1
ATOM 4739 O O . LEU B 1 102 ? 9.242 32.25 17.953 1 96.88 102 LEU B O 1
ATOM 4743 N N . PHE B 1 103 ? 8.109 32.781 19.812 1 97.19 103 PHE B N 1
ATOM 4744 C CA . PHE B 1 103 ? 8.094 34.188 19.516 1 97.19 103 PHE B CA 1
ATOM 4745 C C . PHE B 1 103 ? 9.508 34.781 19.531 1 97.19 103 PHE B C 1
ATOM 4747 O O . PHE B 1 103 ? 9.867 35.594 18.703 1 97.19 103 PHE B O 1
ATOM 4754 N N . ASP B 1 104 ? 10.281 34.312 20.5 1 97.62 104 ASP B N 1
ATOM 4755 C CA . ASP B 1 104 ? 11.68 34.719 20.547 1 97.62 104 ASP B CA 1
ATOM 4756 C C . ASP B 1 104 ? 12.414 34.312 19.266 1 97.62 104 ASP B C 1
ATOM 4758 O O . ASP B 1 104 ? 13.211 35.062 18.734 1 97.62 104 ASP B O 1
ATOM 4762 N N . VAL B 1 105 ? 12.195 33.094 18.859 1 97.69 105 VAL B N 1
ATOM 4763 C CA . VAL B 1 105 ? 12.805 32.594 17.625 1 97.69 105 VAL B CA 1
ATOM 4764 C C . VAL B 1 105 ? 12.398 33.5 16.453 1 97.69 105 VAL B C 1
ATOM 4766 O O . VAL B 1 105 ? 13.219 33.812 15.602 1 97.69 105 VAL B O 1
ATOM 4769 N N . TYR B 1 106 ? 11.156 33.875 16.391 1 97.19 106 TYR B N 1
ATOM 4770 C CA . TYR B 1 106 ? 10.68 34.75 15.344 1 97.19 106 TYR B CA 1
ATOM 4771 C C . TYR B 1 106 ? 11.438 36.094 15.367 1 97.19 106 TYR B C 1
ATOM 4773 O O . TYR B 1 106 ? 11.992 36.5 14.352 1 97.19 106 TYR B O 1
ATOM 4781 N N . GLN B 1 107 ? 11.492 36.688 16.531 1 97 107 GLN B N 1
ATOM 4782 C CA . GLN B 1 107 ? 12.156 38 16.656 1 97 107 GLN B CA 1
ATOM 4783 C C . GLN B 1 107 ? 13.625 37.906 16.234 1 97 107 GLN B C 1
ATOM 4785 O O . GLN B 1 107 ? 14.125 38.75 15.516 1 97 107 GLN B O 1
ATOM 4790 N N . GLU B 1 108 ? 14.219 36.844 16.688 1 97.38 108 GLU B N 1
ATOM 4791 C CA . GLU B 1 108 ? 15.625 36.656 16.359 1 97.38 108 GLU B CA 1
ATOM 4792 C C . GLU B 1 108 ? 15.812 36.438 14.859 1 97.38 108 GLU B C 1
ATOM 4794 O O . GLU B 1 108 ? 16.812 36.844 14.281 1 97.38 108 GLU B O 1
ATOM 4799 N N . SER B 1 109 ? 14.93 35.781 14.266 1 96.38 109 SER B N 1
ATOM 4800 C CA . SER B 1 109 ? 15.047 35.375 12.867 1 96.38 109 SER B CA 1
ATOM 4801 C C . SER B 1 109 ? 15.016 36.594 11.945 1 96.38 109 SER B C 1
ATOM 4803 O O . SER B 1 109 ? 15.539 36.531 10.828 1 96.38 109 SER B O 1
ATOM 4805 N N . ILE B 1 110 ? 14.492 37.719 12.344 1 94.62 110 ILE B N 1
ATOM 4806 C CA . ILE B 1 110 ? 14.336 38.844 11.445 1 94.62 110 ILE B CA 1
ATOM 4807 C C . ILE B 1 110 ? 15.289 39.969 11.852 1 94.62 110 ILE B C 1
ATOM 4809 O O . ILE B 1 110 ? 15.266 41.031 11.266 1 94.62 110 ILE B O 1
ATOM 4813 N N . THR B 1 111 ? 16.047 39.781 12.859 1 94.12 111 THR B N 1
ATOM 4814 C CA . THR B 1 111 ? 16.922 40.812 13.406 1 94.12 111 THR B CA 1
ATOM 4815 C C . THR B 1 111 ? 17.875 41.312 12.336 1 94.12 111 THR B C 1
ATOM 4817 O O . THR B 1 111 ? 18.172 42.5 12.273 1 94.12 111 THR B O 1
ATOM 4820 N N . ASP B 1 112 ? 18.438 40.406 11.516 1 91.12 112 ASP B N 1
ATOM 4821 C CA . ASP B 1 112 ? 19.406 40.781 10.492 1 91.12 112 ASP B CA 1
ATOM 4822 C C . ASP B 1 112 ? 18.734 40.906 9.125 1 91.12 112 ASP B C 1
ATOM 4824 O O . ASP B 1 112 ? 19.422 40.875 8.094 1 91.12 112 ASP B O 1
ATOM 4828 N N . GLY B 1 113 ? 17.453 40.969 9.141 1 91.31 113 GLY B N 1
ATOM 4829 C CA . GLY B 1 113 ? 16.703 41.031 7.895 1 91.31 113 GLY B CA 1
ATOM 4830 C C . GLY B 1 113 ? 16.016 39.719 7.547 1 91.31 113 GLY B C 1
ATOM 4831 O O . GLY B 1 113 ? 16.406 38.656 8.047 1 91.31 113 GLY B O 1
ATOM 4832 N N . VAL B 1 114 ? 15.07 39.875 6.707 1 92.12 114 VAL B N 1
ATOM 4833 C CA . VAL B 1 114 ? 14.328 38.719 6.262 1 92.12 114 VAL B CA 1
ATOM 4834 C C . VAL B 1 114 ? 15.07 38.031 5.105 1 92.12 114 VAL B C 1
ATOM 4836 O O . VAL B 1 114 ? 15.258 38.656 4.047 1 92.12 114 VAL B O 1
ATOM 4839 N N . LEU B 1 115 ? 15.477 36.812 5.32 1 93.44 115 LEU B N 1
ATOM 4840 C CA . LEU B 1 115 ? 16.266 36.094 4.316 1 93.44 115 LEU B CA 1
ATOM 4841 C C . LEU B 1 115 ? 15.359 35.469 3.254 1 93.44 115 LEU B C 1
ATOM 4843 O O . LEU B 1 115 ? 15.766 35.312 2.1 1 93.44 115 LEU B O 1
ATOM 4847 N N . GLN B 1 116 ? 14.203 35 3.67 1 97.12 116 GLN B N 1
ATOM 4848 C CA . GLN B 1 116 ? 13.227 34.406 2.775 1 97.12 116 GLN B CA 1
ATOM 4849 C C . GLN B 1 116 ? 11.844 35 2.961 1 97.12 116 GLN B C 1
ATOM 4851 O O . GLN B 1 116 ? 11.125 34.688 3.906 1 97.12 116 GLN B O 1
ATOM 4856 N N . PRO B 1 117 ? 11.398 35.781 2.031 1 96.75 117 PRO B N 1
ATOM 4857 C CA . PRO B 1 117 ? 10.094 36.438 2.201 1 96.75 117 PRO B CA 1
ATOM 4858 C C . PRO B 1 117 ? 8.93 35.531 1.873 1 96.75 117 PRO B C 1
ATOM 4860 O O . PRO B 1 117 ? 7.812 35.719 2.357 1 96.75 117 PRO B O 1
ATOM 4863 N N . LEU B 1 118 ? 9.188 34.469 0.99 1 98.25 118 LEU B N 1
ATOM 4864 C CA . LEU B 1 118 ? 8.125 33.531 0.614 1 98.25 118 LEU B CA 1
ATOM 4865 C C . LEU B 1 118 ? 7.852 32.531 1.735 1 98.25 118 LEU B C 1
ATOM 4867 O O . LEU B 1 118 ? 8.773 32.125 2.443 1 98.25 118 LEU B O 1
ATOM 4871 N N . SER B 1 119 ? 6.609 32.219 1.91 1 98.38 119 SER B N 1
ATOM 4872 C CA . SER B 1 119 ? 6.16 31.25 2.904 1 98.38 119 SER B CA 1
ATOM 4873 C C . SER B 1 119 ? 5.121 30.297 2.318 1 98.38 119 SER B C 1
ATOM 4875 O O . SER B 1 119 ? 4.453 30.625 1.338 1 98.38 119 SER B O 1
ATOM 4877 N N . LEU B 1 120 ? 5.098 29.109 2.809 1 98.81 120 LEU B N 1
ATOM 4878 C CA . LEU B 1 120 ? 4.117 28.109 2.41 1 98.81 120 LEU B CA 1
ATOM 4879 C C . LEU B 1 120 ? 3.258 27.688 3.598 1 98.81 120 LEU B C 1
ATOM 4881 O O . LEU B 1 120 ? 3.779 27.391 4.676 1 98.81 120 LEU B O 1
ATOM 4885 N N . GLY B 1 121 ? 1.929 27.781 3.416 1 98.69 121 GLY B N 1
ATOM 4886 C CA . GLY B 1 121 ? 0.996 27.234 4.391 1 98.69 121 GLY B CA 1
ATOM 4887 C C . GLY B 1 121 ? 0.323 25.969 3.928 1 98.69 121 GLY B C 1
ATOM 4888 O O . GLY B 1 121 ? -0.159 25.891 2.797 1 98.69 121 GLY B O 1
ATOM 4889 N N . ILE B 1 122 ? 0.398 24.938 4.699 1 98.81 122 ILE B N 1
ATOM 4890 C CA . ILE B 1 122 ? -0.486 23.781 4.641 1 98.81 122 ILE B CA 1
ATOM 4891 C C . ILE B 1 122 ? -1.364 23.734 5.887 1 98.81 122 ILE B C 1
ATOM 4893 O O . ILE B 1 122 ? -0.888 23.406 6.98 1 98.81 122 ILE B O 1
ATOM 4897 N N . PHE B 1 123 ? -2.617 24.031 5.664 1 98.75 123 PHE B N 1
ATOM 4898 C CA . PHE B 1 123 ? -3.531 24.266 6.773 1 98.75 123 PHE B CA 1
ATOM 4899 C C . PHE B 1 123 ? -4.641 23.234 6.801 1 98.75 123 PHE B C 1
ATOM 4901 O O . PHE B 1 123 ? -4.832 22.5 5.828 1 98.75 123 PHE B O 1
ATOM 4908 N N . ARG B 1 124 ? -5.285 23.141 7.898 1 98.44 124 ARG B N 1
ATOM 4909 C CA . ARG B 1 124 ? -6.5 22.344 8.023 1 98.44 124 ARG B CA 1
ATOM 4910 C C . ARG B 1 124 ? -7.516 23.031 8.93 1 98.44 124 ARG B C 1
ATOM 4912 O O . ARG B 1 124 ? -7.188 23.438 10.047 1 98.44 124 ARG B O 1
ATOM 4919 N N . SER B 1 125 ? -8.68 23.234 8.469 1 98.06 125 SER B N 1
ATOM 4920 C CA . SER B 1 125 ? -9.797 23.734 9.25 1 98.06 125 SER B CA 1
ATOM 4921 C C . SER B 1 125 ? -10.727 22.609 9.68 1 98.06 125 SER B C 1
ATOM 4923 O O . SER B 1 125 ? -11.281 21.906 8.836 1 98.06 125 SER B O 1
ATOM 4925 N N . ASP B 1 126 ? -10.883 22.469 10.961 1 96.25 126 ASP B N 1
ATOM 4926 C CA . ASP B 1 126 ? -11.688 21.375 11.5 1 96.25 126 ASP B CA 1
ATOM 4927 C C . ASP B 1 126 ? -13.086 21.859 11.883 1 96.25 126 ASP B C 1
ATOM 4929 O O . ASP B 1 126 ? -13.234 22.938 12.461 1 96.25 126 ASP B O 1
ATOM 4933 N N . TYR B 1 127 ? -14.086 21.047 11.57 1 96.69 127 TYR B N 1
ATOM 4934 C CA . TYR B 1 127 ? -15.477 21.406 11.812 1 96.69 127 TYR B CA 1
ATOM 4935 C C . TYR B 1 127 ? -16.234 20.25 12.453 1 96.69 127 TYR B C 1
ATOM 4937 O O . TYR B 1 127 ? -15.859 19.094 12.297 1 96.69 127 TYR B O 1
ATOM 4945 N N . MET B 1 128 ? -17.25 20.594 13.141 1 94.81 128 MET B N 1
ATOM 4946 C CA . MET B 1 128 ? -18.328 19.656 13.477 1 94.81 128 MET B CA 1
ATOM 4947 C C . MET B 1 128 ? -19.656 20.125 12.898 1 94.81 128 MET B C 1
ATOM 4949 O O . MET B 1 128 ? -19.859 21.328 12.695 1 94.81 128 MET B O 1
ATOM 4953 N N . VAL B 1 129 ? -20.422 19.188 12.547 1 93.69 129 VAL B N 1
ATOM 4954 C CA . VAL B 1 129 ? -21.766 19.531 12.125 1 93.69 129 VAL B CA 1
ATOM 4955 C C . VAL B 1 129 ? -22.688 19.656 13.344 1 93.69 129 VAL B C 1
ATOM 4957 O O . VAL B 1 129 ? -22.906 18.688 14.062 1 93.69 129 VAL B O 1
ATOM 4960 N N . ASP B 1 130 ? -23.125 20.828 13.547 1 91.75 130 ASP B N 1
ATOM 4961 C CA . ASP B 1 130 ? -24.047 21.062 14.656 1 91.75 130 ASP B CA 1
ATOM 4962 C C . ASP B 1 130 ? -25.422 20.469 14.375 1 91.75 130 ASP B C 1
ATOM 4964 O O . ASP B 1 130 ? -26.016 20.734 13.336 1 91.75 130 ASP B O 1
ATOM 4968 N N . SER B 1 131 ? -25.922 19.719 15.266 1 86.69 131 SER B N 1
ATOM 4969 C CA . SER B 1 131 ? -27.156 18.969 15.07 1 86.69 131 SER B CA 1
ATOM 4970 C C . SER B 1 131 ? -28.359 19.891 14.992 1 86.69 131 SER B C 1
ATOM 4972 O O . SER B 1 131 ? -29.359 19.578 14.328 1 86.69 131 SER B O 1
ATOM 4974 N N . SER B 1 132 ? -28.359 21.016 15.641 1 82 132 SER B N 1
ATOM 4975 C CA . SER B 1 132 ? -29.516 21.906 15.711 1 82 132 SER B CA 1
ATOM 4976 C C . SER B 1 132 ? -29.719 22.656 14.398 1 82 132 SER B C 1
ATOM 4978 O O . SER B 1 132 ? -30.859 22.828 13.953 1 82 132 SER B O 1
ATOM 4980 N N . GLU B 1 133 ? -28.719 22.969 13.695 1 81.56 133 GLU B N 1
ATOM 4981 C CA . GLU B 1 133 ? -28.828 23.812 12.508 1 81.56 133 GLU B CA 1
ATOM 4982 C C . GLU B 1 133 ? -28.297 23.078 11.273 1 81.56 133 GLU B C 1
ATOM 4984 O O . GLU B 1 133 ? -28.469 23.562 10.148 1 81.56 133 GLU B O 1
ATOM 4989 N N . GLN B 1 134 ? -27.734 21.938 11.445 1 86.5 134 GLN B N 1
ATOM 4990 C CA . GLN B 1 134 ? -27.078 21.188 10.367 1 86.5 134 GLN B CA 1
ATOM 4991 C C . GLN B 1 134 ? -26.062 22.062 9.633 1 86.5 134 GLN B C 1
ATOM 4993 O O . GLN B 1 134 ? -26.031 22.078 8.398 1 86.5 134 GLN B O 1
ATOM 4998 N N . GLN B 1 135 ? -25.438 22.891 10.328 1 90.81 135 GLN B N 1
ATOM 4999 C CA . GLN B 1 135 ? -24.391 23.766 9.82 1 90.81 135 GLN B CA 1
ATOM 5000 C C . GLN B 1 135 ? -23.031 23.391 10.406 1 90.81 135 GLN B C 1
ATOM 5002 O O . GLN B 1 135 ? -22.953 22.891 11.531 1 90.81 135 GLN B O 1
ATOM 5007 N N . ILE B 1 136 ? -22.078 23.594 9.641 1 94.81 136 ILE B N 1
ATOM 5008 C CA . ILE B 1 136 ? -20.734 23.328 10.141 1 94.81 136 ILE B CA 1
ATOM 5009 C C . ILE B 1 136 ? -20.328 24.422 11.117 1 94.81 136 ILE B C 1
ATOM 5011 O O . ILE B 1 136 ? -20.656 25.594 10.922 1 94.81 136 ILE B O 1
ATOM 5015 N N . LYS B 1 137 ? -19.75 24.047 12.172 1 95.81 137 LYS B N 1
ATOM 5016 C CA . LYS B 1 137 ? -19.125 24.938 13.141 1 95.81 137 LYS B CA 1
ATOM 5017 C C . LYS B 1 137 ? -17.641 24.641 13.312 1 95.81 137 LYS B C 1
ATOM 5019 O O . LYS B 1 137 ? -17.266 23.484 13.531 1 95.81 137 LYS B O 1
ATOM 5024 N N . GLN B 1 138 ? -16.875 25.609 13.195 1 95.31 138 GLN B N 1
ATOM 5025 C CA . GLN B 1 138 ? -15.422 25.422 13.211 1 95.31 138 GLN B CA 1
ATOM 5026 C C . GLN B 1 138 ? -14.906 25.188 14.625 1 95.31 138 GLN B C 1
ATOM 5028 O O . GLN B 1 138 ? -15.266 25.906 15.555 1 95.31 138 GLN B O 1
ATOM 5033 N N . ILE B 1 139 ? -14.109 24.188 14.766 1 90.44 139 ILE B N 1
ATOM 5034 C CA . ILE B 1 139 ? -13.516 23.797 16.031 1 90.44 139 ILE B CA 1
ATOM 5035 C C . ILE B 1 139 ? -12.141 24.438 16.188 1 90.44 139 ILE B C 1
ATOM 5037 O O . ILE B 1 139 ? -11.75 24.844 17.281 1 90.44 139 ILE B O 1
ATOM 5041 N N . GLU B 1 140 ? -11.43 24.391 15.094 1 92 140 GLU B N 1
ATOM 5042 C CA . GLU B 1 140 ? -10.039 24.844 15.148 1 92 140 GLU B CA 1
ATOM 5043 C C . GLU B 1 140 ? -9.453 25.016 13.75 1 92 140 GLU B C 1
ATOM 5045 O O . GLU B 1 140 ? -9.961 24.422 12.789 1 92 140 GLU B O 1
ATOM 5050 N N . PHE B 1 141 ? -8.469 25.875 13.688 1 95.81 141 PHE B N 1
ATOM 5051 C CA . PHE B 1 141 ? -7.648 26.047 12.492 1 95.81 141 PHE B CA 1
ATOM 5052 C C . PHE B 1 141 ? -6.199 25.656 12.773 1 95.81 141 PHE B C 1
ATOM 5054 O O . PHE B 1 141 ? -5.551 26.25 13.641 1 95.81 141 PHE B O 1
ATOM 5061 N N . ASN B 1 142 ? -5.68 24.656 12.062 1 96 142 ASN B N 1
ATOM 5062 C CA . ASN B 1 142 ? -4.328 24.141 12.258 1 96 142 ASN B CA 1
ATOM 5063 C C . ASN B 1 142 ? -3.365 24.688 11.203 1 96 142 ASN B C 1
ATOM 5065 O O . ASN B 1 142 ? -3.604 24.547 10.008 1 96 142 ASN B O 1
ATOM 5069 N N . THR B 1 143 ? -2.256 25.234 11.648 1 97.69 143 THR B N 1
ATOM 5070 C CA . THR B 1 143 ? -1.316 25.875 10.727 1 97.69 143 THR B CA 1
ATOM 5071 C C . THR B 1 143 ? -0.014 25.078 10.656 1 97.69 143 THR B C 1
ATOM 5073 O O . THR B 1 143 ? 0.861 25.375 9.844 1 97.69 143 THR B O 1
ATOM 5076 N N . VAL B 1 144 ? 0.141 24.109 11.5 1 97.31 144 VAL B N 1
ATOM 5077 C CA . VAL B 1 144 ? 1.414 23.391 11.578 1 97.31 144 VAL B CA 1
ATOM 5078 C C . VAL B 1 144 ? 1.165 21.906 11.852 1 97.31 144 VAL B C 1
ATOM 5080 O O . VAL B 1 144 ? 0.216 21.562 12.555 1 97.31 144 VAL B O 1
ATOM 5083 N N . SER B 1 145 ? 2.027 21.062 11.281 1 95.38 145 SER B N 1
ATOM 5084 C CA . SER B 1 145 ? 2.033 19.609 11.5 1 95.38 145 SER B CA 1
ATOM 5085 C C . SER B 1 145 ? 0.656 19.016 11.25 1 95.38 145 SER B C 1
ATOM 5087 O O . SER B 1 145 ? 0.112 18.312 12.102 1 95.38 145 SER B O 1
ATOM 5089 N N . VAL B 1 146 ? 0.061 19.391 10.125 1 95.75 146 VAL B N 1
ATOM 5090 C CA . VAL B 1 146 ? -1.267 18.922 9.742 1 95.75 146 VAL B CA 1
ATOM 5091 C C . VAL B 1 146 ? -1.187 17.484 9.266 1 95.75 146 VAL B C 1
ATOM 5093 O O . VAL B 1 146 ? -0.526 17.188 8.266 1 95.75 146 VAL B O 1
ATOM 5096 N N . SER B 1 147 ? -1.858 16.594 9.984 1 95.44 147 SER B N 1
ATOM 5097 C CA . SER B 1 147 ? -1.683 15.172 9.734 1 95.44 147 SER B CA 1
ATOM 5098 C C . SER B 1 147 ? -2.893 14.586 9.016 1 95.44 147 SER B C 1
ATOM 5100 O O . SER B 1 147 ? -3.898 15.273 8.82 1 95.44 147 SER B O 1
ATOM 5102 N N . PHE B 1 148 ? -2.727 13.383 8.469 1 97.56 148 PHE B N 1
ATOM 5103 C CA . PHE B 1 148 ? -3.709 12.414 8 1 97.56 148 PHE B CA 1
ATOM 5104 C C . PHE B 1 148 ? -4.238 12.789 6.625 1 97.56 148 PHE B C 1
ATOM 5106 O O . PHE B 1 148 ? -5.305 12.328 6.215 1 97.56 148 PHE B O 1
ATOM 5113 N N . GLY B 1 149 ? -3.531 13.727 5.969 1 98.31 149 GLY B N 1
ATOM 5114 C CA . GLY B 1 149 ? -3.838 13.953 4.566 1 98.31 149 GLY B CA 1
ATOM 5115 C C . GLY B 1 149 ? -3.604 12.727 3.703 1 98.31 149 GLY B C 1
ATOM 5116 O O . GLY B 1 149 ? -4.34 12.484 2.746 1 98.31 149 GLY B O 1
ATOM 5117 N N . GLY B 1 150 ? -2.555 11.953 4.016 1 98.62 150 GLY B N 1
ATOM 5118 C CA . GLY B 1 150 ? -2.254 10.734 3.289 1 98.62 150 GLY B CA 1
ATOM 5119 C C . GLY B 1 150 ? -3.273 9.633 3.525 1 98.62 150 GLY B C 1
ATOM 5120 O O . GLY B 1 150 ? -3.879 9.125 2.578 1 98.62 150 GLY B O 1
ATOM 5121 N N . LEU B 1 151 ? -3.564 9.281 4.789 1 98.69 151 LEU B N 1
ATOM 5122 C CA . LEU B 1 151 ? -4.434 8.164 5.141 1 98.69 151 LEU B CA 1
ATOM 5123 C C . LEU B 1 151 ? -5.887 8.484 4.809 1 98.69 151 LEU B C 1
ATOM 5125 O O . LEU B 1 151 ? -6.699 7.574 4.617 1 98.69 151 LEU B O 1
ATOM 5129 N N . SER B 1 152 ? -6.215 9.82 4.75 1 98.5 152 SER B N 1
ATOM 5130 C CA . SER B 1 152 ? -7.57 10.195 4.355 1 98.5 152 SER B CA 1
ATOM 5131 C C . SER B 1 152 ? -7.898 9.688 2.955 1 98.5 152 SER B C 1
ATOM 5133 O O . SER B 1 152 ? -9.008 9.219 2.703 1 98.5 152 SER B O 1
ATOM 5135 N N . THR B 1 153 ? -6.941 9.812 2.039 1 98.81 153 THR B N 1
ATOM 5136 C CA . THR B 1 153 ? -7.129 9.305 0.685 1 98.81 153 THR B CA 1
ATOM 5137 C C . THR B 1 153 ? -7.312 7.789 0.7 1 98.81 153 THR B C 1
ATOM 5139 O O . THR B 1 153 ? -8.188 7.258 0.01 1 98.81 153 THR B O 1
ATOM 5142 N N . LYS B 1 154 ? -6.574 7.074 1.511 1 98.81 154 LYS B N 1
ATOM 5143 C CA . LYS B 1 154 ? -6.566 5.613 1.538 1 98.81 154 LYS B CA 1
ATOM 5144 C C . LYS B 1 154 ? -7.883 5.07 2.092 1 98.81 154 LYS B C 1
ATOM 5146 O O . LYS B 1 154 ? -8.414 4.082 1.583 1 98.81 154 LYS B O 1
ATOM 5151 N N . ILE B 1 155 ? -8.414 5.684 3.178 1 98.75 155 ILE B N 1
ATOM 5152 C CA . ILE B 1 155 ? -9.664 5.176 3.738 1 98.75 155 ILE B CA 1
ATOM 5153 C C . ILE B 1 155 ? -10.805 5.387 2.744 1 98.75 155 ILE B C 1
ATOM 5155 O O . ILE B 1 155 ? -11.727 4.578 2.67 1 98.75 155 ILE B O 1
ATOM 5159 N N . GLY B 1 156 ? -10.812 6.57 2.033 1 98.5 156 GLY B N 1
ATOM 5160 C CA . GLY B 1 156 ? -11.797 6.762 0.976 1 98.5 156 GLY B CA 1
ATOM 5161 C C . GLY B 1 156 ? -11.727 5.691 -0.097 1 98.5 156 GLY B C 1
ATOM 5162 O O . GLY B 1 156 ? -12.766 5.172 -0.529 1 98.5 156 GLY B O 1
ATOM 5163 N N . GLN B 1 157 ? -10.492 5.32 -0.524 1 98.56 157 GLN B N 1
ATOM 5164 C CA . GLN B 1 157 ? -10.297 4.281 -1.526 1 98.56 157 GLN B CA 1
ATOM 5165 C C . GLN B 1 157 ? -10.766 2.924 -1.01 1 98.56 157 GLN B C 1
ATOM 5167 O O . GLN B 1 157 ? -11.406 2.164 -1.74 1 98.56 157 GLN B O 1
ATOM 5172 N N . LEU B 1 158 ? -10.461 2.635 0.225 1 98.62 158 LEU B N 1
ATOM 5173 C CA . LEU B 1 158 ? -10.875 1.38 0.841 1 98.62 158 LEU B CA 1
ATOM 5174 C C . LEU B 1 158 ? -12.398 1.251 0.838 1 98.62 158 LEU B C 1
ATOM 5176 O O . LEU B 1 158 ? -12.938 0.245 0.375 1 98.62 158 LEU B O 1
ATOM 5180 N N . GLN B 1 159 ? -13.062 2.23 1.371 1 98.06 159 GLN B N 1
ATOM 5181 C CA . GLN B 1 159 ? -14.508 2.113 1.546 1 98.06 159 GLN B CA 1
ATOM 5182 C C . GLN B 1 159 ? -15.227 2.184 0.204 1 98.06 159 GLN B C 1
ATOM 5184 O O . GLN B 1 159 ? -16.281 1.565 0.027 1 98.06 159 GLN B O 1
ATOM 5189 N N . SER B 1 160 ? -14.633 2.949 -0.772 1 97.06 160 SER B N 1
ATOM 5190 C CA . SER B 1 160 ? -15.148 2.879 -2.137 1 97.06 160 SER B CA 1
ATOM 5191 C C . SER B 1 160 ? -15.031 1.466 -2.699 1 97.06 160 SER B C 1
ATOM 5193 O O . SER B 1 160 ? -15.953 0.97 -3.346 1 97.06 160 SER B O 1
ATOM 5195 N N . PHE B 1 161 ? -13.891 0.808 -2.471 1 97 161 PHE B N 1
ATOM 5196 C CA . PHE B 1 161 ? -13.672 -0.565 -2.908 1 97 161 PHE B CA 1
ATOM 5197 C C . PHE B 1 161 ? -14.688 -1.505 -2.273 1 97 161 PHE B C 1
ATOM 5199 O O . PHE B 1 161 ? -15.32 -2.301 -2.969 1 97 161 PHE B O 1
ATOM 5206 N N . LEU B 1 162 ? -14.82 -1.428 -0.959 1 96.81 162 LEU B N 1
ATOM 5207 C CA . LEU B 1 162 ? -15.742 -2.297 -0.236 1 96.81 162 LEU B CA 1
ATOM 5208 C C . LEU B 1 162 ? -17.172 -2.098 -0.725 1 96.81 162 LEU B C 1
ATOM 5210 O O . LEU B 1 162 ? -17.906 -3.066 -0.904 1 96.81 162 LEU B O 1
ATOM 5214 N N . ASN B 1 163 ? -17.562 -0.797 -0.963 1 96.25 163 ASN B N 1
ATOM 5215 C CA . ASN B 1 163 ? -18.891 -0.487 -1.487 1 96.25 163 ASN B CA 1
ATOM 5216 C C . ASN B 1 163 ? -19.078 -1.057 -2.889 1 96.25 163 ASN B C 1
ATOM 5218 O O . ASN B 1 163 ? -20.094 -1.695 -3.168 1 96.25 163 ASN B O 1
ATOM 5222 N N . SER B 1 164 ? -18.109 -0.854 -3.75 1 93.75 164 SER B N 1
ATOM 5223 C CA . SER B 1 164 ? -18.219 -1.235 -5.156 1 93.75 164 SER B CA 1
ATOM 5224 C C . SER B 1 164 ? -18.203 -2.752 -5.32 1 93.75 164 SER B C 1
ATOM 5226 O O . SER B 1 164 ? -18.734 -3.281 -6.293 1 93.75 164 SER B O 1
ATOM 5228 N N . THR B 1 165 ? -17.609 -3.488 -4.367 1 93.25 165 THR B N 1
ATOM 5229 C CA . THR B 1 165 ? -17.516 -4.941 -4.465 1 93.25 165 THR B CA 1
ATOM 5230 C C . THR B 1 165 ? -18.641 -5.613 -3.686 1 93.25 165 THR B C 1
ATOM 5232 O O . THR B 1 165 ? -18.688 -6.84 -3.576 1 93.25 165 THR B O 1
ATOM 5235 N N . GLY B 1 166 ? -19.5 -4.855 -3.041 1 92.5 166 GLY B N 1
ATOM 5236 C CA . GLY B 1 166 ? -20.75 -5.375 -2.506 1 92.5 166 GLY B CA 1
ATOM 5237 C C . GLY B 1 166 ? -20.656 -5.77 -1.044 1 92.5 166 GLY B C 1
ATOM 5238 O O . GLY B 1 166 ? -21.578 -6.371 -0.497 1 92.5 166 GLY B O 1
ATOM 5239 N N . PHE B 1 167 ? -19.594 -5.379 -0.321 1 93.62 167 PHE B N 1
ATOM 5240 C CA . PHE B 1 167 ? -19.375 -5.832 1.048 1 93.62 167 PHE B CA 1
ATOM 5241 C C . PHE B 1 167 ? -20.328 -5.125 2.006 1 93.62 167 PHE B C 1
ATOM 5243 O O . PHE B 1 167 ? -20.516 -5.562 3.143 1 93.62 167 PHE B O 1
ATOM 5250 N N . TYR B 1 168 ? -20.906 -3.982 1.572 1 93.38 168 TYR B N 1
ATOM 5251 C CA . TYR B 1 168 ? -21.828 -3.25 2.438 1 93.38 168 TYR B CA 1
ATOM 5252 C C . TYR B 1 168 ? -23.266 -3.697 2.211 1 93.38 168 TYR B C 1
ATOM 5254 O O . TYR B 1 168 ? -24.172 -3.277 2.932 1 93.38 168 TYR B O 1
ATOM 5262 N N . ASP B 1 169 ? -23.438 -4.508 1.182 1 85.06 169 ASP B N 1
ATOM 5263 C CA . ASP B 1 169 ? -24.797 -4.953 0.854 1 85.06 169 ASP B CA 1
ATOM 5264 C C . ASP B 1 169 ? -25.094 -6.309 1.495 1 85.06 169 ASP B C 1
ATOM 5266 O O . ASP B 1 169 ? -24.328 -7.258 1.343 1 85.06 169 ASP B O 1
ATOM 5270 N N . LYS B 1 170 ? -26.203 -6.266 2.133 1 69.06 170 LYS B N 1
ATOM 5271 C CA . LYS B 1 170 ? -26.609 -7.527 2.754 1 69.06 170 LYS B CA 1
ATOM 5272 C C . LYS B 1 170 ? -26.859 -8.602 1.703 1 69.06 170 LYS B C 1
ATOM 5274 O O . LYS B 1 170 ? -26.781 -9.797 1.998 1 69.06 170 LYS B O 1
ATOM 5279 N N . LYS B 1 171 ? -27.203 -8.141 0.615 1 63.06 171 LYS B N 1
ATOM 5280 C CA . LYS B 1 171 ? -27.453 -9.117 -0.448 1 63.06 171 LYS B CA 1
ATOM 5281 C C . LYS B 1 171 ? -26.234 -9.242 -1.358 1 63.06 171 LYS B C 1
ATOM 5283 O O . LYS B 1 171 ? -26.25 -9.984 -2.34 1 63.06 171 LYS B O 1
ATOM 5288 N N . TYR B 1 172 ? -25.156 -8.742 -1.036 1 58.88 172 TYR B N 1
ATOM 5289 C CA . TYR B 1 172 ? -23.797 -8.758 -1.564 1 58.88 172 TYR B CA 1
ATOM 5290 C C . TYR B 1 172 ? -23.797 -8.516 -3.068 1 58.88 172 TYR B C 1
ATOM 5292 O O . TYR B 1 172 ? -22.969 -9.078 -3.793 1 58.88 172 TYR B O 1
ATOM 5300 N N . ASN B 1 173 ? -24.703 -7.832 -3.598 1 62.19 173 ASN B N 1
ATOM 5301 C CA . ASN B 1 173 ? -24.656 -7.805 -5.055 1 62.19 173 ASN B CA 1
ATOM 5302 C C . ASN B 1 173 ? -24.703 -6.375 -5.59 1 62.19 173 ASN B C 1
ATOM 5304 O O . ASN B 1 173 ? -24.5 -6.148 -6.785 1 62.19 173 ASN B O 1
ATOM 5308 N N . PHE B 1 174 ? -24.891 -5.457 -4.641 1 76.69 174 PHE B N 1
ATOM 5309 C CA . PHE B 1 174 ? -25.016 -4.121 -5.207 1 76.69 174 PHE B CA 1
ATOM 5310 C C . PHE B 1 174 ? -24.312 -3.094 -4.32 1 76.69 174 PHE B C 1
ATOM 5312 O O . PHE B 1 174 ? -23.984 -3.385 -3.17 1 76.69 174 PHE B O 1
ATOM 5319 N N . ARG B 1 175 ? -23.984 -2.055 -4.93 1 88.56 175 ARG B N 1
ATOM 5320 C CA . ARG B 1 175 ? -23.531 -0.886 -4.18 1 88.56 175 ARG B CA 1
ATOM 5321 C C . ARG B 1 175 ? -24.609 -0.424 -3.193 1 88.56 175 ARG B C 1
ATOM 5323 O O . ARG B 1 175 ? -25.781 -0.338 -3.543 1 88.56 175 ARG B O 1
ATOM 5330 N N . TYR B 1 176 ? -24.188 -0.364 -1.887 1 93.75 176 TYR B N 1
ATOM 5331 C CA . TYR B 1 176 ? -25.094 0.195 -0.883 1 93.75 176 TYR B CA 1
ATOM 5332 C C . TYR B 1 176 ? -25.203 1.707 -1.032 1 93.75 176 TYR B C 1
ATOM 5334 O O . TYR B 1 176 ? -26.297 2.262 -0.991 1 93.75 176 TYR B O 1
ATOM 5342 N N . TYR B 1 177 ? -24 2.369 -1.177 1 94.94 177 TYR B N 1
ATOM 5343 C CA . TYR B 1 177 ? -23.922 3.805 -1.421 1 94.94 177 TYR B CA 1
ATOM 5344 C C . TYR B 1 177 ? -23.734 4.098 -2.904 1 94.94 177 TYR B C 1
ATOM 5346 O O . TYR B 1 177 ? -23.016 3.385 -3.6 1 94.94 177 TYR B O 1
ATOM 5354 N N . ASP B 1 178 ? -24.328 5.129 -3.426 1 92.56 178 ASP B N 1
ATOM 5355 C CA . ASP B 1 178 ? -24.062 5.586 -4.785 1 92.56 178 ASP B CA 1
ATOM 5356 C C . ASP B 1 178 ? -22.641 6.164 -4.902 1 92.56 178 ASP B C 1
ATOM 5358 O O . ASP B 1 178 ? -22.062 6.594 -3.904 1 92.56 178 ASP B O 1
ATOM 5362 N N . GLU B 1 179 ? -22.141 6.117 -6.078 1 87.38 179 GLU B N 1
ATOM 5363 C CA . GLU B 1 179 ? -20.75 6.539 -6.297 1 87.38 179 GLU B CA 1
ATOM 5364 C C . GLU B 1 179 ? -20.531 7.98 -5.848 1 87.38 179 GLU B C 1
ATOM 5366 O O . GLU B 1 179 ? -19.484 8.305 -5.289 1 87.38 179 GLU B O 1
ATOM 5371 N N . ASP B 1 180 ? -21.453 8.867 -6.078 1 91.44 180 ASP B N 1
ATOM 5372 C CA . ASP B 1 180 ? -21.281 10.289 -5.766 1 91.44 180 ASP B CA 1
ATOM 5373 C C . ASP B 1 180 ? -21.469 10.539 -4.27 1 91.44 180 ASP B C 1
ATOM 5375 O O . ASP B 1 180 ? -21.141 11.617 -3.775 1 91.44 180 ASP B O 1
ATOM 5379 N N . GLU B 1 181 ? -21.859 9.523 -3.529 1 95.81 181 GLU B N 1
ATOM 5380 C CA . GLU B 1 181 ? -22.094 9.648 -2.092 1 95.81 181 GLU B CA 1
ATOM 5381 C C . GLU B 1 181 ? -20.812 9.344 -1.304 1 95.81 181 GLU B C 1
ATOM 5383 O O . GLU B 1 181 ? -20.734 9.664 -0.118 1 95.81 181 GLU B O 1
ATOM 5388 N N . LEU B 1 182 ? -19.828 8.711 -1.96 1 96.69 182 LEU B N 1
ATOM 5389 C CA . LEU B 1 182 ? -18.594 8.336 -1.295 1 96.69 182 LEU B CA 1
ATOM 5390 C C . LEU B 1 182 ? -17.391 8.961 -1.993 1 96.69 182 LEU B C 1
ATOM 5392 O O . LEU B 1 182 ? -16.531 8.25 -2.52 1 96.69 182 LEU B O 1
ATOM 5396 N N . PRO B 1 183 ? -17.312 10.258 -1.9 1 97.75 183 PRO B N 1
ATOM 5397 C CA . PRO B 1 183 ? -16.141 10.859 -2.539 1 97.75 183 PRO B CA 1
ATOM 5398 C C . PRO B 1 183 ? -14.828 10.445 -1.873 1 97.75 183 PRO B C 1
ATOM 5400 O O . PRO B 1 183 ? -14.82 10.055 -0.704 1 97.75 183 PRO B O 1
ATOM 5403 N N . ILE B 1 184 ? -13.766 10.406 -2.59 1 98.31 184 ILE B N 1
ATOM 5404 C CA . ILE B 1 184 ? -12.422 10.086 -2.109 1 98.31 184 ILE B CA 1
ATOM 5405 C C . ILE B 1 184 ? -11.586 11.359 -2.021 1 98.31 184 ILE B C 1
ATOM 5407 O O . ILE B 1 184 ? -11.469 12.102 -3.002 1 98.31 184 ILE B O 1
ATOM 5411 N N . SER B 1 185 ? -11.062 11.633 -0.861 1 98.69 185 SER B N 1
ATOM 5412 C CA . SER B 1 185 ? -10.227 12.82 -0.674 1 98.69 185 SER B CA 1
ATOM 5413 C C . SER B 1 185 ? -8.977 12.758 -1.538 1 98.69 185 SER B C 1
ATOM 5415 O O . SER B 1 185 ? -8.289 11.734 -1.576 1 98.69 185 SER B O 1
ATOM 5417 N N . SER B 1 186 ? -8.609 13.82 -2.205 1 98.56 186 SER B N 1
ATOM 5418 C CA . SER B 1 186 ? -7.391 13.906 -3.002 1 98.56 186 SER B CA 1
ATOM 5419 C C . SER B 1 186 ? -6.25 14.531 -2.205 1 98.56 186 SER B C 1
ATOM 5421 O O . SER B 1 186 ? -5.289 15.039 -2.783 1 98.56 186 SER B O 1
ATOM 5423 N N . SER B 1 187 ? -6.371 14.531 -0.911 1 98.81 187 SER B N 1
ATOM 5424 C CA . SER B 1 187 ? -5.477 15.297 -0.045 1 98.81 187 SER B CA 1
ATOM 5425 C C . SER B 1 187 ? -4.027 14.844 -0.214 1 98.81 187 SER B C 1
ATOM 5427 O O . SER B 1 187 ? -3.109 15.664 -0.158 1 98.81 187 SER B O 1
ATOM 5429 N N . ALA B 1 188 ? -3.729 13.531 -0.408 1 98.62 188 ALA B N 1
ATOM 5430 C CA . ALA B 1 188 ? -2.355 13.07 -0.583 1 98.62 188 ALA B CA 1
ATOM 5431 C C . ALA B 1 188 ? -1.678 13.781 -1.749 1 98.62 188 ALA B C 1
ATOM 5433 O O . ALA B 1 188 ? -0.584 14.336 -1.599 1 98.62 188 ALA B O 1
ATOM 5434 N N . SER B 1 189 ? -2.316 13.812 -2.902 1 98.81 189 SER B N 1
ATOM 5435 C CA . SER B 1 189 ? -1.781 14.438 -4.105 1 98.81 189 SER B CA 1
ATOM 5436 C C . SER B 1 189 ? -1.788 15.961 -3.988 1 98.81 189 SER B C 1
ATOM 5438 O O . SER B 1 189 ? -0.87 16.625 -4.469 1 98.81 189 SER B O 1
ATOM 5440 N N . ASP B 1 190 ? -2.855 16.5 -3.389 1 98.88 190 ASP B N 1
ATOM 5441 C CA . ASP B 1 190 ? -3.01 17.953 -3.326 1 98.88 190 ASP B CA 1
ATOM 5442 C C . ASP B 1 190 ? -2 18.562 -2.359 1 98.88 190 ASP B C 1
ATOM 5444 O O . ASP B 1 190 ? -1.494 19.656 -2.602 1 98.88 190 ASP B O 1
ATOM 5448 N N . ILE B 1 191 ? -1.769 17.938 -1.234 1 98.94 191 ILE B N 1
ATOM 5449 C CA . ILE B 1 191 ? -0.76 18.422 -0.305 1 98.94 191 ILE B CA 1
ATOM 5450 C C . ILE B 1 191 ? 0.625 18.328 -0.942 1 98.94 191 ILE B C 1
ATOM 5452 O O . ILE B 1 191 ? 1.44 19.25 -0.821 1 98.94 191 ILE B O 1
ATOM 5456 N N . ALA B 1 192 ? 0.921 17.172 -1.654 1 98.88 192 ALA B N 1
ATOM 5457 C CA . ALA B 1 192 ? 2.166 17.047 -2.41 1 98.88 192 ALA B CA 1
ATOM 5458 C C . ALA B 1 192 ? 2.314 18.188 -3.412 1 98.88 192 ALA B C 1
ATOM 5460 O O . ALA B 1 192 ? 3.402 18.75 -3.572 1 98.88 192 ALA B O 1
ATOM 5461 N N . GLN B 1 193 ? 1.225 18.5 -4.066 1 98.88 193 GLN B N 1
ATOM 5462 C CA . GLN B 1 193 ? 1.237 19.625 -5.004 1 98.88 193 GLN B CA 1
ATOM 5463 C C . GLN B 1 193 ? 1.57 20.922 -4.297 1 98.88 193 GLN B C 1
ATOM 5465 O O . GLN B 1 193 ? 2.295 21.766 -4.84 1 98.88 193 GLN B O 1
ATOM 5470 N N . GLY B 1 194 ? 0.979 21.125 -3.084 1 98.88 194 GLY B N 1
ATOM 5471 C CA . GLY B 1 194 ? 1.329 22.312 -2.305 1 98.88 194 GLY B CA 1
ATOM 5472 C C . GLY B 1 194 ? 2.814 22.422 -2.023 1 98.88 194 GLY B C 1
ATOM 5473 O O . GLY B 1 194 ? 3.406 23.484 -2.186 1 98.88 194 GLY B O 1
ATOM 5474 N N . LEU B 1 195 ? 3.451 21.328 -1.653 1 98.88 195 LEU B N 1
ATOM 5475 C CA . LEU B 1 195 ? 4.891 21.297 -1.42 1 98.88 195 LEU B CA 1
ATOM 5476 C C . LEU B 1 195 ? 5.656 21.594 -2.707 1 98.88 195 LEU B C 1
ATOM 5478 O O . LEU B 1 195 ? 6.641 22.328 -2.695 1 98.88 195 LEU B O 1
ATOM 5482 N N . ALA B 1 196 ? 5.191 21 -3.791 1 98.88 196 ALA B N 1
ATOM 5483 C CA . ALA B 1 196 ? 5.809 21.234 -5.094 1 98.88 196 ALA B CA 1
ATOM 5484 C C . ALA B 1 196 ? 5.711 22.703 -5.488 1 98.88 196 ALA B C 1
ATOM 5486 O O . ALA B 1 196 ? 6.625 23.25 -6.113 1 98.88 196 ALA B O 1
ATOM 5487 N N . ASP B 1 197 ? 4.551 23.359 -5.152 1 98.88 197 ASP B N 1
ATOM 5488 C CA . ASP B 1 197 ? 4.418 24.797 -5.406 1 98.88 197 ASP B CA 1
ATOM 5489 C C . ASP B 1 197 ? 5.484 25.594 -4.652 1 98.88 197 ASP B C 1
ATOM 5491 O O . ASP B 1 197 ? 6.059 26.531 -5.199 1 98.88 197 ASP B O 1
ATOM 5495 N N . GLY B 1 198 ? 5.703 25.188 -3.367 1 98.81 198 GLY B N 1
ATOM 5496 C CA . GLY B 1 198 ? 6.789 25.828 -2.641 1 98.81 198 GLY B CA 1
ATOM 5497 C C . GLY B 1 198 ? 8.133 25.703 -3.344 1 98.81 198 GLY B C 1
ATOM 5498 O O . GLY B 1 198 ? 8.852 26.688 -3.486 1 98.81 198 GLY B O 1
ATOM 5499 N N . ASN B 1 199 ? 8.461 24.5 -3.803 1 98.88 199 ASN B N 1
ATOM 5500 C CA . ASN B 1 199 ? 9.688 24.25 -4.547 1 98.88 199 ASN B CA 1
ATOM 5501 C C . ASN B 1 199 ? 9.75 25.078 -5.824 1 98.88 199 ASN B C 1
ATOM 5503 O O . ASN B 1 199 ? 10.797 25.641 -6.156 1 98.88 199 ASN B O 1
ATOM 5507 N N . TYR B 1 200 ? 8.656 25.188 -6.539 1 98.81 200 TYR B N 1
ATOM 5508 C CA . TYR B 1 200 ? 8.555 25.922 -7.789 1 98.81 200 TYR B CA 1
ATOM 5509 C C . TYR B 1 200 ? 8.875 27.406 -7.574 1 98.81 200 TYR B C 1
ATOM 5511 O O . TYR B 1 200 ? 9.68 27.984 -8.305 1 98.81 200 TYR B O 1
ATOM 5519 N N . PHE B 1 201 ? 8.32 28.047 -6.555 1 98.69 201 PHE B N 1
ATOM 5520 C CA . PHE B 1 201 ? 8.5 29.484 -6.32 1 98.69 201 PHE B CA 1
ATOM 5521 C C . PHE B 1 201 ? 9.867 29.766 -5.711 1 98.69 201 PHE B C 1
ATOM 5523 O O . PHE B 1 201 ? 10.469 30.797 -5.98 1 98.69 201 PHE B O 1
ATOM 5530 N N . TYR B 1 202 ? 10.352 28.812 -4.887 1 98.62 202 TYR B N 1
ATOM 5531 C CA . TYR B 1 202 ? 11.719 28.938 -4.395 1 98.62 202 TYR B CA 1
ATOM 5532 C C . TYR B 1 202 ? 12.703 29.047 -5.551 1 98.62 202 TYR B C 1
ATOM 5534 O O . TYR B 1 202 ? 13.672 29.812 -5.48 1 98.62 202 TYR B O 1
ATOM 5542 N N . ASN B 1 203 ? 12.414 28.297 -6.594 1 98.5 203 ASN B N 1
ATOM 5543 C CA . ASN B 1 203 ? 13.32 28.219 -7.734 1 98.5 203 ASN B CA 1
ATOM 5544 C C . ASN B 1 203 ? 12.961 29.266 -8.797 1 98.5 203 ASN B C 1
ATOM 5546 O O . ASN B 1 203 ? 13.227 29.062 -9.984 1 98.5 203 ASN B O 1
ATOM 5550 N N . GLY B 1 204 ? 12.305 30.328 -8.469 1 97.69 204 GLY B N 1
ATOM 5551 C CA . GLY B 1 204 ? 12.023 31.422 -9.375 1 97.69 204 GLY B CA 1
ATOM 5552 C C . GLY B 1 204 ? 10.977 31.078 -10.422 1 97.69 204 GLY B C 1
ATOM 5553 O O . GLY B 1 204 ? 11.109 31.469 -11.586 1 97.69 204 GLY B O 1
ATOM 5554 N N . GLU B 1 205 ? 10.047 30.234 -9.961 1 97.56 205 GLU B N 1
ATOM 5555 C CA . GLU B 1 205 ? 8.945 29.844 -10.828 1 97.56 205 GLU B CA 1
ATOM 5556 C C . GLU B 1 205 ? 9.438 29.016 -12.008 1 97.56 205 GLU B C 1
ATOM 5558 O O . GLU B 1 205 ? 9.039 29.234 -13.148 1 97.56 205 GLU B O 1
ATOM 5563 N N . VAL B 1 206 ? 10.32 28.141 -11.664 1 96.5 206 VAL B N 1
ATOM 5564 C CA . VAL B 1 206 ? 10.852 27.172 -12.609 1 96.5 206 VAL B CA 1
ATOM 5565 C C . VAL B 1 206 ? 10.711 25.766 -12.039 1 96.5 206 VAL B C 1
ATOM 5567 O O . VAL B 1 206 ? 11.008 25.531 -10.867 1 96.5 206 VAL B O 1
ATOM 5570 N N . ALA B 1 207 ? 10.18 24.922 -12.906 1 93.69 207 ALA B N 1
ATOM 5571 C CA . ALA B 1 207 ? 10.156 23.516 -12.484 1 93.69 207 ALA B CA 1
ATOM 5572 C C . ALA B 1 207 ? 11.57 23 -12.219 1 93.69 207 ALA B C 1
ATOM 5574 O O . ALA B 1 207 ? 12.461 23.156 -13.062 1 93.69 207 ALA B O 1
ATOM 5575 N N . ASN B 1 208 ? 11.883 22.625 -11.047 1 95.75 208 ASN B N 1
ATOM 5576 C CA . ASN B 1 208 ? 13.211 22.203 -10.609 1 95.75 208 ASN B CA 1
ATOM 5577 C C . ASN B 1 208 ? 13.148 20.922 -9.766 1 95.75 208 ASN B C 1
ATOM 5579 O O . ASN B 1 208 ? 12.461 20.891 -8.742 1 95.75 208 ASN B O 1
ATOM 5583 N N . LYS B 1 209 ? 13.828 19.938 -10.156 1 93.75 209 LYS B N 1
ATOM 5584 C CA . LYS B 1 209 ? 13.844 18.672 -9.422 1 93.75 209 LYS B CA 1
ATOM 5585 C C . LYS B 1 209 ? 15.148 18.484 -8.664 1 93.75 209 LYS B C 1
ATOM 5587 O O . LYS B 1 209 ? 15.336 17.484 -7.969 1 93.75 209 LYS B O 1
ATOM 5592 N N . ASP B 1 210 ? 16.047 19.469 -8.719 1 94.31 210 ASP B N 1
ATOM 5593 C CA . ASP B 1 210 ? 17.359 19.359 -8.086 1 94.31 210 ASP B CA 1
ATOM 5594 C C . ASP B 1 210 ? 17.297 19.781 -6.621 1 94.31 210 ASP B C 1
ATOM 5596 O O . ASP B 1 210 ? 18.125 19.344 -5.809 1 94.31 210 ASP B O 1
ATOM 5600 N N . THR B 1 211 ? 16.406 20.734 -6.328 1 97.81 211 THR B N 1
ATOM 5601 C CA . THR B 1 211 ? 16.203 21.078 -4.93 1 97.81 211 THR B CA 1
ATOM 5602 C C . THR B 1 211 ? 15.234 20.094 -4.27 1 97.81 211 THR B C 1
ATOM 5604 O O . THR B 1 211 ? 14.383 19.5 -4.941 1 97.81 211 THR B O 1
ATOM 5607 N N . ILE B 1 212 ? 15.414 19.875 -2.973 1 97.44 212 ILE B N 1
ATOM 5608 C CA . ILE B 1 212 ? 14.633 18.859 -2.277 1 97.44 212 ILE B CA 1
ATOM 5609 C C . ILE B 1 212 ? 13.836 19.5 -1.145 1 97.44 212 ILE B C 1
ATOM 5611 O O . ILE B 1 212 ? 14.023 20.688 -0.84 1 97.44 212 ILE B O 1
ATOM 5615 N N . ILE B 1 213 ? 12.938 18.781 -0.558 1 98.75 213 ILE B N 1
ATOM 5616 C CA . ILE B 1 213 ? 12.125 19.234 0.559 1 98.75 213 ILE B CA 1
ATOM 5617 C C . ILE B 1 213 ? 12.578 18.562 1.849 1 98.75 213 ILE B C 1
ATOM 5619 O O . ILE B 1 213 ? 12.758 17.344 1.885 1 98.75 213 ILE B O 1
ATOM 5623 N N . LEU B 1 214 ? 12.773 19.297 2.863 1 98.88 214 LEU B N 1
ATOM 5624 C CA . LEU B 1 214 ? 13.148 18.781 4.176 1 98.88 214 LEU B CA 1
ATOM 5625 C C . LEU B 1 214 ? 11.906 18.5 5.016 1 98.88 214 LEU B C 1
ATOM 5627 O O . LEU B 1 214 ? 11.133 19.422 5.32 1 98.88 214 LEU B O 1
ATOM 5631 N N . PHE B 1 215 ? 11.68 17.297 5.371 1 98.81 215 PHE B N 1
ATOM 5632 C CA . PHE B 1 215 ? 10.648 16.922 6.332 1 98.81 215 PHE B CA 1
ATOM 5633 C C . PHE B 1 215 ? 11.203 16.906 7.75 1 98.81 215 PHE B C 1
ATOM 5635 O O . PHE B 1 215 ? 12.039 16.078 8.094 1 98.81 215 PHE B O 1
ATOM 5642 N N . VAL B 1 216 ? 10.797 17.844 8.555 1 98.75 216 VAL B N 1
ATOM 5643 C CA . VAL B 1 216 ? 11.164 17.844 9.969 1 98.75 216 VAL B CA 1
ATOM 5644 C C . VAL B 1 216 ? 10.172 17 10.758 1 98.75 216 VAL B C 1
ATOM 5646 O O . VAL B 1 216 ? 9.023 17.406 10.969 1 98.75 216 VAL B O 1
ATOM 5649 N N . VAL B 1 217 ? 10.633 15.883 11.242 1 98.06 217 VAL B N 1
ATOM 5650 C CA . VAL B 1 217 ? 9.711 14.883 11.773 1 98.06 217 VAL B CA 1
ATOM 5651 C C . VAL B 1 217 ? 10.031 14.602 13.234 1 98.06 217 VAL B C 1
ATOM 5653 O O . VAL B 1 217 ? 11.07 15.039 13.742 1 98.06 217 VAL B O 1
ATOM 5656 N N . GLN B 1 218 ? 9.109 13.938 13.961 1 96.62 218 GLN B N 1
ATOM 5657 C CA . GLN B 1 218 ? 9.328 13.508 15.336 1 96.62 218 GLN B CA 1
ATOM 5658 C C . GLN B 1 218 ? 10.133 12.211 15.391 1 96.62 218 GLN B C 1
ATOM 5660 O O . GLN B 1 218 ? 10.039 11.383 14.484 1 96.62 218 GLN B O 1
ATOM 5665 N N . PRO B 1 219 ? 11 12.031 16.406 1 94.5 219 PRO B N 1
ATOM 5666 C CA . PRO B 1 219 ? 11.633 10.719 16.594 1 94.5 219 PRO B CA 1
ATOM 5667 C C . PRO B 1 219 ? 10.625 9.609 16.875 1 94.5 219 PRO B C 1
ATOM 5669 O O . PRO B 1 219 ? 9.633 9.836 17.562 1 94.5 219 PRO B O 1
ATOM 5672 N N . ASN B 1 220 ? 10.844 8.414 16.297 1 92.94 220 ASN B N 1
ATOM 5673 C CA . ASN B 1 220 ? 9.984 7.254 16.531 1 92.94 220 ASN B CA 1
ATOM 5674 C C . ASN B 1 220 ? 8.531 7.555 16.172 1 92.94 220 ASN B C 1
ATOM 5676 O O . ASN B 1 220 ? 7.625 7.258 16.953 1 92.94 220 ASN B O 1
ATOM 5680 N N . GLU B 1 221 ? 8.375 8.219 15.133 1 93.81 221 GLU B N 1
ATOM 5681 C CA . GLU B 1 22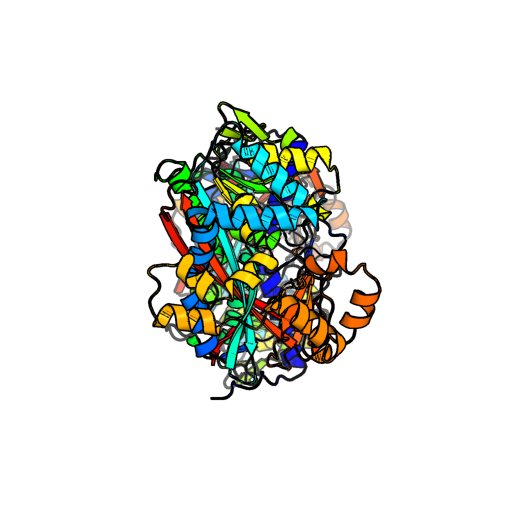1 ? 7.043 8.625 14.688 1 93.81 221 GLU B CA 1
ATOM 5682 C C . GLU B 1 221 ? 6.203 7.414 14.297 1 93.81 221 GLU B C 1
ATOM 5684 O O . GLU B 1 221 ? 6.492 6.742 13.297 1 93.81 221 GLU B O 1
ATOM 5689 N N . ARG B 1 222 ? 5.102 7.141 14.945 1 94.19 222 ARG B N 1
ATOM 5690 C CA . ARG B 1 222 ? 4.23 6 14.68 1 94.19 222 ARG B CA 1
ATOM 5691 C C . ARG B 1 222 ? 3.359 6.25 13.453 1 94.19 222 ARG B C 1
ATOM 5693 O O . ARG B 1 222 ? 2.967 5.305 12.766 1 94.19 222 ARG B O 1
ATOM 5700 N N . ASN B 1 223 ? 3.029 7.535 13.203 1 94.25 223 ASN B N 1
ATOM 5701 C CA . ASN B 1 223 ? 2.172 7.898 12.078 1 94.25 223 ASN B CA 1
ATOM 5702 C C . ASN B 1 223 ? 2.99 8.258 10.844 1 94.25 223 ASN B C 1
ATOM 5704 O O . ASN B 1 223 ? 2.545 9.047 10.008 1 94.25 223 ASN B O 1
ATOM 5708 N N . CYS B 1 224 ? 4.152 7.746 10.703 1 97.69 224 CYS B N 1
ATOM 5709 C CA . CYS B 1 224 ? 5.055 8.109 9.625 1 97.69 224 CYS B CA 1
ATOM 5710 C C . CYS B 1 224 ? 4.457 7.746 8.266 1 97.69 224 CYS B C 1
ATOM 5712 O O . CYS B 1 224 ? 4.758 8.383 7.258 1 97.69 224 CYS B O 1
ATOM 5714 N N . PHE B 1 225 ? 3.588 6.758 8.195 1 98.5 225 PHE B N 1
ATOM 5715 C CA . PHE B 1 225 ? 3.066 6.285 6.914 1 98.5 225 PHE B CA 1
ATOM 5716 C C . PHE B 1 225 ? 2.145 7.324 6.289 1 98.5 225 PHE B C 1
ATOM 5718 O O . PHE B 1 225 ? 2.066 7.438 5.066 1 98.5 225 PHE B O 1
ATOM 5725 N N . ASP B 1 226 ? 1.417 8.086 7.141 1 98.38 226 ASP B N 1
ATOM 5726 C CA . ASP B 1 226 ? 0.666 9.234 6.641 1 98.38 226 ASP B CA 1
ATOM 5727 C C . ASP B 1 226 ? 1.575 10.195 5.879 1 98.38 226 ASP B C 1
ATOM 5729 O O . ASP B 1 226 ? 1.215 10.68 4.805 1 98.38 226 ASP B O 1
ATOM 5733 N N . GLN B 1 227 ? 2.723 10.453 6.395 1 98.56 227 GLN B N 1
ATOM 5734 C CA . GLN B 1 227 ? 3.705 11.352 5.793 1 98.56 227 GLN B CA 1
ATOM 5735 C C . GLN B 1 227 ? 4.324 10.727 4.547 1 98.56 227 GLN B C 1
ATOM 5737 O O . GLN B 1 227 ? 4.543 11.422 3.545 1 98.56 227 GLN B O 1
ATOM 5742 N N . ARG B 1 228 ? 4.605 9.445 4.648 1 98.75 228 ARG B N 1
ATOM 5743 C CA . ARG B 1 228 ? 5.254 8.742 3.545 1 98.75 228 ARG B CA 1
ATOM 5744 C C . ARG B 1 228 ? 4.379 8.766 2.297 1 98.75 228 ARG B C 1
ATOM 5746 O O . ARG B 1 228 ? 4.883 8.906 1.181 1 98.75 228 ARG B O 1
ATOM 5753 N N . ILE B 1 229 ? 3.105 8.617 2.473 1 98.81 229 ILE B N 1
ATOM 5754 C CA . ILE B 1 229 ? 2.182 8.656 1.343 1 98.81 229 ILE B CA 1
ATOM 5755 C C . ILE B 1 229 ? 2.324 9.984 0.605 1 98.81 229 ILE B C 1
ATOM 5757 O O . ILE B 1 229 ? 2.361 10.016 -0.627 1 98.81 229 ILE B O 1
ATOM 5761 N N . ILE B 1 230 ? 2.451 11.086 1.312 1 98.81 230 ILE B N 1
ATOM 5762 C CA . ILE B 1 230 ? 2.627 12.414 0.724 1 98.81 230 ILE B CA 1
ATOM 5763 C C . ILE B 1 230 ? 3.996 12.5 0.055 1 98.81 230 ILE B C 1
ATOM 5765 O O . ILE B 1 230 ? 4.121 13.031 -1.054 1 98.81 230 ILE B O 1
ATOM 5769 N N . GLU B 1 231 ? 5.008 12 0.734 1 98.62 231 GLU B N 1
ATOM 5770 C CA . GLU B 1 231 ? 6.371 11.992 0.21 1 98.62 231 GLU B CA 1
ATOM 5771 C C . GLU B 1 231 ? 6.445 11.234 -1.114 1 98.62 231 GLU B C 1
ATOM 5773 O O . GLU B 1 231 ? 7.078 11.703 -2.064 1 98.62 231 GLU B O 1
ATOM 5778 N N . TYR B 1 232 ? 5.824 10.07 -1.151 1 98.62 232 TYR B N 1
ATOM 5779 C CA . TYR B 1 232 ? 5.848 9.258 -2.361 1 98.62 232 TYR B CA 1
ATOM 5780 C C . TYR B 1 232 ? 5.066 9.922 -3.484 1 98.62 232 TYR B C 1
ATOM 5782 O O . TYR B 1 232 ? 5.461 9.859 -4.652 1 98.62 232 TYR B O 1
ATOM 5790 N N . ALA B 1 233 ? 3.92 10.578 -3.195 1 98.69 233 ALA B N 1
ATOM 5791 C CA . ALA B 1 233 ? 3.18 11.344 -4.195 1 98.69 233 ALA B CA 1
ATOM 5792 C C . ALA B 1 233 ? 4.027 12.484 -4.754 1 98.69 233 ALA B C 1
ATOM 5794 O O . ALA B 1 233 ? 4.02 12.742 -5.957 1 98.69 233 ALA B O 1
ATOM 5795 N N . LEU B 1 234 ? 4.746 13.18 -3.846 1 98.69 234 LEU B N 1
ATOM 5796 C CA . LEU B 1 234 ? 5.617 14.281 -4.238 1 98.69 234 LEU B CA 1
ATOM 5797 C C . LEU B 1 234 ? 6.656 13.812 -5.254 1 98.69 234 LEU B C 1
ATOM 5799 O O . LEU B 1 234 ? 6.875 14.477 -6.27 1 98.69 234 LEU B O 1
ATOM 5803 N N . PHE B 1 235 ? 7.254 12.695 -5.027 1 97.81 235 PHE B N 1
ATOM 5804 C CA . PHE B 1 235 ? 8.281 12.164 -5.922 1 97.81 235 PHE B CA 1
ATOM 5805 C C . PHE B 1 235 ? 7.652 11.641 -7.207 1 97.81 235 PHE B C 1
ATOM 5807 O O . PHE B 1 235 ? 8.133 11.93 -8.305 1 97.81 235 PHE B O 1
ATOM 5814 N N . GLN B 1 236 ? 6.602 10.82 -7.078 1 97.38 236 GLN B N 1
ATOM 5815 C CA . GLN B 1 236 ? 5.992 10.156 -8.219 1 97.38 236 GLN B CA 1
ATOM 5816 C C . GLN B 1 236 ? 5.383 11.172 -9.188 1 97.38 236 GLN B C 1
ATOM 5818 O O . GLN B 1 236 ? 5.453 11 -10.406 1 97.38 236 GLN B O 1
ATOM 5823 N N . GLU B 1 237 ? 4.785 12.195 -8.633 1 98.19 237 GLU B N 1
ATOM 5824 C CA . GLU B 1 237 ? 4.016 13.117 -9.461 1 98.19 237 GLU B CA 1
ATOM 5825 C C . GLU B 1 237 ? 4.867 14.305 -9.898 1 98.19 237 GLU B C 1
ATOM 5827 O O . GLU B 1 237 ? 4.625 14.898 -10.953 1 98.19 237 GLU B O 1
ATOM 5832 N N . HIS B 1 238 ? 5.934 14.648 -9.117 1 98.06 238 HIS B N 1
ATOM 5833 C CA . HIS B 1 238 ? 6.641 15.891 -9.398 1 98.06 238 HIS B CA 1
ATOM 5834 C C . HIS B 1 238 ? 8.141 15.656 -9.531 1 98.06 238 HIS B C 1
ATOM 5836 O O . HIS B 1 238 ? 8.883 16.547 -9.938 1 98.06 238 HIS B O 1
ATOM 5842 N N . GLY B 1 239 ? 8.602 14.43 -9.203 1 96.56 239 GLY B N 1
ATOM 5843 C CA . GLY B 1 239 ? 10.016 14.109 -9.289 1 96.56 239 GLY B CA 1
ATOM 5844 C C . GLY B 1 239 ? 10.836 14.773 -8.195 1 96.56 239 GLY B C 1
ATOM 5845 O O . GLY B 1 239 ? 12.062 14.836 -8.289 1 96.56 239 GLY B O 1
ATOM 5846 N N . ILE B 1 240 ? 10.219 15.32 -7.117 1 97.81 240 ILE B N 1
ATOM 5847 C CA . ILE B 1 240 ? 10.906 16.047 -6.059 1 97.81 240 ILE B CA 1
ATOM 5848 C C . ILE B 1 240 ? 11.211 15.109 -4.898 1 97.81 240 ILE B C 1
ATOM 5850 O O . ILE B 1 240 ? 10.312 14.461 -4.359 1 97.81 240 ILE B O 1
ATOM 5854 N N . ARG B 1 241 ? 12.461 15.055 -4.5 1 96.31 241 ARG B N 1
ATOM 5855 C CA . ARG B 1 241 ? 12.898 14.195 -3.404 1 96.31 241 ARG B CA 1
ATOM 5856 C C . ARG B 1 241 ? 12.711 14.891 -2.059 1 96.31 241 ARG B C 1
ATOM 5858 O O . ARG B 1 241 ? 12.531 16.109 -2.002 1 96.31 241 ARG B O 1
ATOM 5865 N N . SER B 1 242 ? 12.68 14.102 -1.035 1 96.75 242 SER B N 1
ATOM 5866 C CA . SER B 1 242 ? 12.586 14.625 0.324 1 96.75 242 SER B CA 1
ATOM 5867 C C . SER B 1 242 ? 13.672 14.031 1.218 1 96.75 242 SER B C 1
ATOM 5869 O O . SER B 1 242 ? 14.219 12.969 0.911 1 96.75 242 SER B O 1
ATOM 5871 N N . PHE B 1 243 ? 14.023 14.711 2.217 1 96.56 243 PHE B N 1
ATOM 5872 C CA . PHE B 1 243 ? 14.945 14.281 3.264 1 96.56 243 PHE B CA 1
ATOM 5873 C C . PHE B 1 243 ? 14.328 14.484 4.641 1 96.56 243 PHE B C 1
ATOM 5875 O O . PHE B 1 243 ? 13.664 15.492 4.891 1 96.56 243 PHE B O 1
ATOM 5882 N N . ARG B 1 244 ? 14.422 13.508 5.5 1 97.62 244 ARG B N 1
ATOM 5883 C CA . ARG B 1 244 ? 13.797 13.562 6.816 1 97.62 244 ARG B CA 1
ATOM 5884 C C . ARG B 1 244 ? 14.836 13.805 7.906 1 97.62 244 ARG B C 1
ATOM 5886 O O . ARG B 1 244 ? 15.93 13.242 7.863 1 97.62 244 ARG B O 1
ATOM 5893 N N . VAL B 1 245 ? 14.508 14.633 8.836 1 97.88 245 VAL B N 1
ATOM 5894 C CA . VAL B 1 245 ? 15.406 14.93 9.945 1 97.88 245 VAL B CA 1
ATOM 5895 C C . VAL B 1 245 ? 14.594 15.266 11.195 1 97.88 245 VAL B C 1
ATOM 5897 O O . VAL B 1 245 ? 13.477 15.773 11.094 1 97.88 245 VAL B O 1
ATOM 5900 N N . THR B 1 246 ? 15.039 14.922 12.367 1 97.88 246 THR B N 1
ATOM 5901 C CA . THR B 1 246 ? 14.469 15.422 13.609 1 97.88 246 THR B CA 1
ATOM 5902 C C . THR B 1 246 ? 15.07 16.766 13.984 1 97.88 246 THR B C 1
ATOM 5904 O O . THR B 1 246 ? 16.188 17.094 13.562 1 97.88 246 THR B O 1
ATOM 5907 N N . LEU B 1 247 ? 14.344 17.531 14.781 1 98.25 247 LEU B N 1
ATOM 5908 C CA . LEU B 1 247 ? 14.875 18.812 15.234 1 98.25 247 LEU B CA 1
ATOM 5909 C C . LEU B 1 247 ? 16.219 18.609 15.922 1 98.25 247 LEU B C 1
ATOM 5911 O O . LEU B 1 247 ? 17.141 19.406 15.727 1 98.25 247 LEU B O 1
ATOM 5915 N N . GLU B 1 248 ? 16.328 17.578 16.641 1 97.38 248 GLU B N 1
ATOM 5916 C CA . GLU B 1 248 ? 17.547 17.297 17.406 1 97.38 248 GLU B CA 1
ATOM 5917 C C . GLU B 1 248 ? 18.719 17.031 16.469 1 97.38 248 GLU B C 1
ATOM 5919 O O . GLU B 1 248 ? 19.875 17.297 16.828 1 97.38 248 GLU B O 1
ATOM 5924 N N . ASP B 1 249 ? 18.453 16.562 15.297 1 97.38 249 ASP B N 1
ATOM 5925 C CA . ASP B 1 249 ? 19.531 16.094 14.414 1 97.38 249 ASP B CA 1
ATOM 5926 C C . ASP B 1 249 ? 19.859 17.141 13.344 1 97.38 249 ASP B C 1
ATOM 5928 O O . ASP B 1 249 ? 20.75 16.922 12.523 1 97.38 249 ASP B O 1
ATOM 5932 N N . VAL B 1 250 ? 19.203 18.266 13.32 1 98.44 250 VAL B N 1
ATOM 5933 C CA . VAL B 1 250 ? 19.391 19.266 12.281 1 98.44 250 VAL B CA 1
ATOM 5934 C C . VAL B 1 250 ? 20.859 19.719 12.242 1 98.44 250 VAL B C 1
ATOM 5936 O O . VAL B 1 250 ? 21.453 19.781 11.172 1 98.44 250 VAL B O 1
ATOM 5939 N N . ASP B 1 251 ? 21.406 20 13.391 1 97.38 251 ASP B N 1
ATOM 5940 C CA . ASP B 1 251 ? 22.781 20.531 13.438 1 97.38 251 ASP B CA 1
ATOM 5941 C C . ASP B 1 251 ? 23.766 19.531 12.852 1 97.38 251 ASP B C 1
ATOM 5943 O O . ASP B 1 251 ? 24.781 19.922 12.273 1 97.38 251 ASP B O 1
ATOM 5947 N N . GLN B 1 252 ? 23.469 18.297 13.031 1 97.12 252 GLN B N 1
ATOM 5948 C CA . GLN B 1 252 ? 24.359 17.25 12.57 1 97.12 252 GLN B CA 1
ATOM 5949 C C . GLN B 1 252 ? 24.172 16.969 11.078 1 97.12 252 GLN B C 1
ATOM 5951 O O . GLN B 1 252 ? 25.125 16.609 10.375 1 97.12 252 GLN B O 1
ATOM 5956 N N . MET B 1 253 ? 23.016 17.234 10.508 1 97.62 253 MET B N 1
ATOM 5957 C CA . MET B 1 253 ? 22.703 16.688 9.188 1 97.62 253 MET B CA 1
ATOM 5958 C C . MET B 1 253 ? 22.547 17.812 8.164 1 97.62 253 MET B C 1
ATOM 5960 O O . MET B 1 253 ? 22.625 17.578 6.957 1 97.62 253 MET B O 1
ATOM 5964 N N . ILE B 1 254 ? 22.281 18.984 8.602 1 98.56 254 ILE B N 1
ATOM 5965 C CA . ILE B 1 254 ? 22 20.109 7.711 1 98.56 254 ILE B CA 1
ATOM 5966 C C . ILE B 1 254 ? 23.062 21.188 7.891 1 98.56 254 ILE B C 1
ATOM 5968 O O . ILE B 1 254 ? 23.516 21.438 9.008 1 98.56 254 ILE B O 1
ATOM 5972 N N . THR B 1 255 ? 23.469 21.766 6.809 1 98.44 255 THR B N 1
ATOM 5973 C CA . THR B 1 255 ? 24.406 22.875 6.844 1 98.44 255 THR B CA 1
ATOM 5974 C C . THR B 1 255 ? 23.875 24.047 6.016 1 98.44 255 THR B C 1
ATOM 5976 O O . THR B 1 255 ? 22.875 23.922 5.316 1 98.44 255 THR B O 1
ATOM 5979 N N . LYS B 1 256 ? 24.406 25.172 6.242 1 97.75 256 LYS B N 1
ATOM 5980 C CA . LYS B 1 256 ? 24 26.406 5.57 1 97.75 256 LYS B CA 1
ATOM 5981 C C . LYS B 1 256 ? 25.188 27.078 4.883 1 97.75 256 LYS B C 1
ATOM 5983 O O . LYS B 1 256 ? 26.281 27.141 5.449 1 97.75 256 LYS B O 1
ATOM 5988 N N . ASN B 1 257 ? 25.062 27.422 3.654 1 97.62 257 ASN B N 1
ATOM 5989 C CA . ASN B 1 257 ? 26.016 28.188 2.865 1 97.62 257 ASN B CA 1
ATOM 5990 C C . ASN B 1 257 ? 25.328 29.328 2.123 1 97.62 257 ASN B C 1
ATOM 5992 O O . ASN B 1 257 ? 24.422 29.094 1.328 1 97.62 257 ASN B O 1
ATOM 5996 N N . ASN B 1 258 ? 25.797 30.625 2.322 1 96.88 258 ASN B N 1
ATOM 5997 C CA . ASN B 1 258 ? 25.156 31.812 1.764 1 96.88 258 ASN B CA 1
ATOM 5998 C C . ASN B 1 258 ? 23.656 31.812 2.045 1 96.88 258 ASN B C 1
ATOM 6000 O O . ASN B 1 258 ? 22.844 32 1.136 1 96.88 258 ASN B O 1
ATOM 6004 N N . ASP B 1 259 ? 23.281 31.359 3.223 1 97.06 259 ASP B N 1
ATOM 6005 C CA . ASP B 1 259 ? 21.938 31.359 3.807 1 97.06 259 ASP B CA 1
ATOM 6006 C C . ASP B 1 259 ? 21.062 30.312 3.146 1 97.06 259 ASP B C 1
ATOM 6008 O O . ASP B 1 259 ? 19.859 30.234 3.424 1 97.06 259 ASP B O 1
ATOM 6012 N N . LYS B 1 260 ? 21.625 29.531 2.227 1 98.5 260 LYS B N 1
ATOM 6013 C CA . LYS B 1 260 ? 20.922 28.391 1.663 1 98.5 260 LYS B CA 1
ATOM 6014 C C . LYS B 1 260 ? 21.203 27.125 2.471 1 98.5 260 LYS B C 1
ATOM 6016 O O . LYS B 1 260 ? 22.297 26.953 2.994 1 98.5 260 LYS B O 1
ATOM 6021 N N . LEU B 1 261 ? 20.219 26.25 2.578 1 98.81 261 LEU B N 1
ATOM 6022 C CA . LEU B 1 261 ? 20.344 25.016 3.354 1 98.81 261 LEU B CA 1
ATOM 6023 C C . LEU B 1 261 ? 20.75 23.859 2.461 1 98.81 261 LEU B C 1
ATOM 6025 O O . LEU B 1 261 ? 20.266 23.734 1.333 1 98.81 261 LEU B O 1
ATOM 6029 N N . TYR B 1 262 ? 21.578 23.016 2.955 1 98.25 262 TYR B N 1
ATOM 6030 C CA . TYR B 1 262 ? 22.031 21.812 2.256 1 98.25 262 TYR B CA 1
ATOM 6031 C C . TYR B 1 262 ? 22.062 20.609 3.193 1 98.25 262 TYR B C 1
ATOM 6033 O O . TYR B 1 262 ? 22.359 20.75 4.379 1 98.25 262 TYR B O 1
ATOM 6041 N N . VAL B 1 263 ? 21.688 19.422 2.713 1 95.94 263 VAL B N 1
ATOM 6042 C CA . VAL B 1 263 ? 21.984 18.188 3.43 1 95.94 263 VAL B CA 1
ATOM 6043 C C . VAL B 1 263 ? 23.484 17.922 3.406 1 95.94 263 VAL B C 1
ATOM 6045 O O . VAL B 1 263 ? 24.094 17.859 2.336 1 95.94 263 VAL B O 1
ATOM 6048 N N . LYS B 1 264 ? 24.062 17.781 4.559 1 95.12 264 LYS B N 1
ATOM 6049 C CA . LYS B 1 264 ? 25.516 17.672 4.66 1 95.12 264 LYS B CA 1
ATOM 6050 C C . LYS B 1 264 ? 26.062 16.5 3.842 1 95.12 264 LYS B C 1
ATOM 6052 O O . LYS B 1 264 ? 27.078 16.625 3.164 1 95.12 264 LYS B O 1
ATOM 6057 N N . SER B 1 265 ? 25.406 15.375 3.881 1 89.12 265 SER B N 1
ATOM 6058 C CA . SER B 1 265 ? 25.922 14.141 3.303 1 89.12 265 SER B CA 1
ATOM 6059 C C . SER B 1 265 ? 25.875 14.188 1.779 1 89.12 265 SER B C 1
ATOM 6061 O O . SER B 1 265 ? 26.734 13.594 1.112 1 89.12 265 SER B O 1
ATOM 6063 N N . THR B 1 266 ? 24.891 14.953 1.197 1 89.38 266 THR B N 1
ATOM 6064 C CA . THR B 1 266 ? 24.688 14.875 -0.244 1 89.38 266 THR B CA 1
ATOM 6065 C C . THR B 1 266 ? 24.844 16.25 -0.886 1 89.38 266 THR B C 1
ATOM 6067 O O . THR B 1 266 ? 24.953 16.359 -2.109 1 89.38 266 THR B O 1
ATOM 6070 N N . MET B 1 267 ? 24.812 17.281 -0.073 1 93.12 267 MET B N 1
ATOM 6071 C CA . MET B 1 267 ? 24.875 18.672 -0.503 1 93.12 267 MET B CA 1
ATOM 6072 C C . MET B 1 267 ? 23.688 19.031 -1.394 1 93.12 267 MET B C 1
ATOM 6074 O O . MET B 1 267 ? 23.797 19.875 -2.275 1 93.12 267 MET B O 1
ATOM 6078 N N . ASP B 1 268 ? 22.625 18.25 -1.257 1 94.5 268 ASP B N 1
ATOM 6079 C CA . ASP B 1 268 ? 21.359 18.641 -1.885 1 94.5 268 ASP B CA 1
ATOM 6080 C C . ASP B 1 268 ? 20.844 19.938 -1.284 1 94.5 268 ASP B C 1
ATOM 6082 O O . ASP B 1 268 ? 20.781 20.094 -0.061 1 94.5 268 ASP B O 1
ATOM 6086 N N . GLU B 1 269 ? 20.5 20.844 -2.141 1 97.88 269 GLU B N 1
ATOM 6087 C CA . GLU B 1 269 ? 19.938 22.109 -1.687 1 97.88 269 GLU B CA 1
ATOM 6088 C C . GLU B 1 269 ? 18.484 21.953 -1.257 1 97.88 269 GLU B C 1
ATOM 6090 O O . GLU B 1 269 ? 17.703 21.297 -1.938 1 97.88 269 GLU B O 1
ATOM 6095 N N . ILE B 1 270 ? 18.141 22.484 -0.141 1 98.75 270 ILE B N 1
ATOM 6096 C CA . ILE B 1 270 ? 16.797 22.391 0.425 1 98.75 270 ILE B CA 1
ATOM 6097 C C . ILE B 1 270 ? 15.992 23.641 0.062 1 98.75 270 ILE B C 1
ATOM 6099 O O . ILE B 1 270 ? 16.375 24.75 0.417 1 98.75 270 ILE B O 1
ATOM 6103 N N . SER B 1 271 ? 14.859 23.422 -0.635 1 98.88 271 SER B N 1
ATOM 6104 C CA . SER B 1 271 ? 14.031 24.531 -1.078 1 98.88 271 SER B CA 1
ATOM 6105 C C . SER B 1 271 ? 12.93 24.844 -0.07 1 98.88 271 SER B C 1
ATOM 6107 O O . SER B 1 271 ? 12.531 26 0.089 1 98.88 271 SER B O 1
ATOM 6109 N N . VAL B 1 272 ? 12.391 23.812 0.567 1 98.94 272 VAL B N 1
ATOM 6110 C CA . VAL B 1 272 ? 11.273 23.953 1.498 1 98.94 272 VAL B CA 1
ATOM 6111 C C . VAL B 1 272 ? 11.562 23.156 2.773 1 98.94 272 VAL B C 1
ATOM 6113 O O . VAL B 1 272 ? 12.078 22.047 2.717 1 98.94 272 VAL B O 1
ATOM 6116 N N . VAL B 1 273 ? 11.352 23.734 3.896 1 98.94 273 VAL B N 1
ATOM 6117 C CA . VAL B 1 273 ? 11.344 23.047 5.184 1 98.94 273 VAL B CA 1
ATOM 6118 C C . VAL B 1 273 ? 9.898 22.797 5.621 1 98.94 273 VAL B C 1
ATOM 6120 O O . VAL B 1 273 ? 9.156 23.734 5.914 1 98.94 273 VAL B O 1
ATOM 6123 N N . TYR B 1 274 ? 9.492 21.578 5.605 1 98.88 274 TYR B N 1
ATOM 6124 C CA . TYR B 1 274 ? 8.133 21.172 5.934 1 98.88 274 TYR B CA 1
ATOM 6125 C C . TYR B 1 274 ? 8.07 20.547 7.324 1 98.88 274 TYR B C 1
ATOM 6127 O O . TYR B 1 274 ? 8.633 19.484 7.566 1 98.88 274 TYR B O 1
ATOM 6135 N N . TYR B 1 275 ? 7.316 21.188 8.211 1 98.69 275 TYR B N 1
ATOM 6136 C CA . TYR B 1 275 ? 7.305 20.781 9.609 1 98.69 275 TYR B CA 1
ATOM 6137 C C . TYR B 1 275 ? 6.172 19.797 9.883 1 98.69 275 TYR B C 1
ATOM 6139 O O . TYR B 1 275 ? 4.996 20.156 9.781 1 98.69 275 TYR B O 1
ATOM 6147 N N . ARG B 1 276 ? 6.508 18.609 10.258 1 97.88 276 ARG B N 1
ATOM 6148 C CA . ARG B 1 276 ? 5.613 17.625 10.844 1 97.88 276 ARG B CA 1
ATOM 6149 C C . ARG B 1 276 ? 5.957 17.375 12.305 1 97.88 276 ARG B C 1
ATOM 6151 O O . ARG B 1 276 ? 5.602 16.328 12.867 1 97.88 276 ARG B O 1
ATOM 6158 N N . SER B 1 277 ? 6.719 18.25 12.812 1 96.44 277 SER B N 1
ATOM 6159 C CA . SER B 1 277 ? 7.148 18.359 14.203 1 96.44 277 SER B CA 1
ATOM 6160 C C . SER B 1 277 ? 7.262 19.828 14.633 1 96.44 277 SER B C 1
ATOM 6162 O O . SER B 1 277 ? 6.922 20.734 13.867 1 96.44 277 SER B O 1
ATOM 6164 N N . GLY B 1 278 ? 7.551 20.062 15.891 1 95.5 278 GLY B N 1
ATOM 6165 C CA . GLY B 1 278 ? 7.785 21.406 16.375 1 95.5 278 GLY B CA 1
ATOM 6166 C C . GLY B 1 278 ? 6.508 22.156 16.703 1 95.5 278 GLY B C 1
ATOM 6167 O O . GLY B 1 278 ? 6.488 23.391 16.75 1 95.5 278 GLY B O 1
ATOM 6168 N N . TYR B 1 279 ? 5.438 21.406 16.922 1 93.12 279 TYR B N 1
ATOM 6169 C CA . TYR B 1 279 ? 4.152 22.062 17.125 1 93.12 279 TYR B CA 1
ATOM 6170 C C . TYR B 1 279 ? 3.785 22.078 18.609 1 93.12 279 TYR B C 1
ATOM 6172 O O . TYR B 1 279 ? 2.857 22.766 19.016 1 93.12 279 TYR B O 1
ATOM 6180 N N . GLY B 1 280 ? 4.52 21.328 19.422 1 91.19 280 GLY B N 1
ATOM 6181 C CA . GLY B 1 280 ? 4.27 21.312 20.844 1 91.19 280 GLY B CA 1
ATOM 6182 C C . GLY B 1 280 ? 5.535 21.234 21.672 1 91.19 280 GLY B C 1
ATOM 6183 O O . GLY B 1 280 ? 6.609 20.938 21.156 1 91.19 280 GLY B O 1
ATOM 6184 N N . PRO B 1 281 ? 5.438 21.469 22.969 1 92.12 281 PRO B N 1
ATOM 6185 C CA . PRO B 1 281 ? 6.609 21.469 23.859 1 92.12 281 PRO B CA 1
ATOM 6186 C C . PRO B 1 281 ? 7.375 20.156 23.812 1 92.12 281 PRO B C 1
ATOM 6188 O O . PRO B 1 281 ? 8.609 20.156 23.906 1 92.12 281 PRO B O 1
ATOM 6191 N N . GLY B 1 282 ? 6.645 19.047 23.672 1 92.25 282 GLY B N 1
ATOM 6192 C CA . GLY B 1 282 ? 7.27 17.734 23.656 1 92.25 282 GLY B CA 1
ATOM 6193 C C . GLY B 1 282 ? 8.273 17.578 22.531 1 92.25 282 GLY B C 1
ATOM 6194 O O . GLY B 1 282 ? 9.203 16.766 22.641 1 92.25 282 GLY B O 1
ATOM 6195 N N . ASP B 1 283 ? 8.203 18.297 21.516 1 95.12 283 ASP B N 1
ATOM 6196 C CA . ASP B 1 283 ? 9.109 18.219 20.375 1 95.12 283 ASP B CA 1
ATOM 6197 C C . ASP B 1 283 ? 10.438 18.906 20.656 1 95.12 283 ASP B C 1
ATOM 6199 O O . ASP B 1 283 ? 11.406 18.719 19.922 1 95.12 283 ASP B O 1
ATOM 6203 N N . TYR B 1 284 ? 10.531 19.609 21.75 1 96.19 284 TYR B N 1
ATOM 6204 C CA . TYR B 1 284 ? 11.719 20.391 22.047 1 96.19 284 TYR B CA 1
ATOM 6205 C C . TYR B 1 284 ? 12.383 19.906 23.344 1 96.19 284 TYR B C 1
ATOM 6207 O O . TYR B 1 284 ? 13.414 20.422 23.75 1 96.19 284 TYR B O 1
ATOM 6215 N N . ASP B 1 285 ? 11.836 18.844 23.906 1 92.31 285 ASP B N 1
ATOM 6216 C CA . ASP B 1 285 ? 12.211 18.453 25.266 1 92.31 285 ASP B CA 1
ATOM 6217 C C . ASP B 1 285 ? 13.422 17.516 25.25 1 92.31 285 ASP B C 1
ATOM 6219 O O . ASP B 1 285 ? 14.133 17.406 26.25 1 92.31 285 ASP B O 1
ATOM 6223 N N . SER B 1 286 ? 13.602 16.797 24.188 1 88.44 286 SER B N 1
ATOM 6224 C CA . SER B 1 286 ? 14.68 15.812 24.156 1 88.44 286 SER B CA 1
ATOM 6225 C C . SER B 1 286 ? 16.031 16.469 24.406 1 88.44 286 SER B C 1
ATOM 6227 O O . SER B 1 286 ? 16.828 15.984 25.203 1 88.44 286 SER B O 1
ATOM 6229 N N . ASN B 1 287 ? 16.391 17.516 23.781 1 94.06 287 ASN B N 1
ATOM 6230 C CA . ASN B 1 287 ? 17.547 18.406 23.922 1 94.06 287 ASN B CA 1
ATOM 6231 C C . ASN B 1 287 ? 17.172 19.859 23.594 1 94.06 287 ASN B C 1
ATOM 6233 O O . ASN B 1 287 ? 17.422 20.312 22.484 1 94.06 287 ASN B O 1
ATOM 6237 N N . PRO B 1 288 ? 16.703 20.516 24.578 1 96.12 288 PRO B N 1
ATOM 6238 C CA . PRO B 1 288 ? 16.109 21.812 24.328 1 96.12 288 PRO B CA 1
ATOM 6239 C C . PRO B 1 288 ? 17.047 22.766 23.594 1 96.12 288 PRO B C 1
ATOM 6241 O O . PRO B 1 288 ? 16.625 23.484 22.688 1 96.12 288 PRO B O 1
ATOM 6244 N N . THR B 1 289 ? 18.297 22.75 23.969 1 97.06 289 THR B N 1
ATOM 6245 C CA . THR B 1 289 ? 19.25 23.656 23.328 1 97.06 289 THR B CA 1
ATOM 6246 C C . THR B 1 289 ? 19.359 23.344 21.828 1 97.06 289 THR B C 1
ATOM 6248 O O . THR B 1 289 ? 19.25 24.234 20.984 1 97.06 289 THR B O 1
ATOM 6251 N N . LYS B 1 290 ? 19.531 22.094 21.469 1 97.25 290 LYS B N 1
ATOM 6252 C CA . LYS B 1 290 ? 19.688 21.688 20.078 1 97.25 290 LYS B CA 1
ATOM 6253 C C . LYS B 1 290 ? 18.391 21.906 19.281 1 97.25 290 LYS B C 1
ATOM 6255 O O . LYS B 1 290 ? 18.438 22.359 18.141 1 97.25 290 LYS B O 1
ATOM 6260 N N . THR B 1 291 ? 17.328 21.562 19.906 1 98.19 291 THR B N 1
ATOM 6261 C CA . THR B 1 291 ? 16.062 21.609 19.172 1 98.19 291 THR B CA 1
ATOM 6262 C C . THR B 1 291 ? 15.641 23.047 18.906 1 98.19 291 THR B C 1
ATOM 6264 O O . THR B 1 291 ? 15.219 23.391 17.797 1 98.19 291 THR B O 1
ATOM 6267 N N . TRP B 1 292 ? 15.773 23.938 19.891 1 98.25 292 TRP B N 1
ATOM 6268 C CA . TRP B 1 292 ? 15.43 25.344 19.688 1 98.25 292 TRP B CA 1
ATOM 6269 C C . TRP B 1 292 ? 16.406 26 18.719 1 98.25 292 TRP B C 1
ATOM 6271 O O . TRP B 1 292 ? 16.016 26.828 17.906 1 98.25 292 TRP B O 1
ATOM 6281 N N . ASN B 1 293 ? 17.703 25.656 18.844 1 98.12 293 ASN B N 1
ATOM 6282 C CA . ASN B 1 293 ? 18.688 26.156 17.891 1 98.12 293 ASN B CA 1
ATOM 6283 C C . ASN B 1 293 ? 18.359 25.719 16.469 1 98.12 293 ASN B C 1
ATOM 6285 O O . ASN B 1 293 ? 18.562 26.484 15.523 1 98.12 293 ASN B O 1
ATOM 6289 N N . ALA B 1 294 ? 17.984 24.469 16.375 1 98.62 294 ALA B N 1
ATOM 6290 C CA . ALA B 1 294 ? 17.609 23.953 15.07 1 98.62 294 ALA B CA 1
ATOM 6291 C C . ALA B 1 294 ? 16.453 24.766 14.469 1 98.62 294 ALA B C 1
ATOM 6293 O O . ALA B 1 294 ? 16.469 25.078 13.273 1 98.62 294 ALA B O 1
ATOM 6294 N N . ARG B 1 295 ? 15.43 25.062 15.281 1 98.5 295 ARG B N 1
ATOM 6295 C CA . ARG B 1 295 ? 14.297 25.844 14.812 1 98.5 295 ARG B CA 1
ATOM 6296 C C . ARG B 1 295 ? 14.742 27.203 14.289 1 98.5 295 ARG B C 1
ATOM 6298 O O . ARG B 1 295 ? 14.32 27.625 13.219 1 98.5 295 ARG B O 1
ATOM 6305 N N . LEU B 1 296 ? 15.594 27.906 15.047 1 98.44 296 LEU B N 1
ATOM 6306 C CA . LEU B 1 296 ? 16.109 29.203 14.641 1 98.44 296 LEU B CA 1
ATOM 6307 C C . LEU B 1 296 ? 16.969 29.094 13.391 1 98.44 296 LEU B C 1
ATOM 6309 O O . LEU B 1 296 ? 16.844 29.891 12.469 1 98.44 296 LEU B O 1
ATOM 6313 N N . PHE B 1 297 ? 17.844 28.062 13.383 1 98.38 297 PHE B N 1
ATOM 6314 C CA . PHE B 1 297 ? 18.75 27.812 12.266 1 98.38 297 PHE B CA 1
ATOM 6315 C C . PHE B 1 297 ? 17.969 27.641 10.961 1 98.38 297 PHE B C 1
ATOM 6317 O O . PHE B 1 297 ? 18.312 28.25 9.953 1 98.38 297 PHE B O 1
ATOM 6324 N N . LEU B 1 298 ? 16.922 26.875 10.977 1 98.75 298 LEU B N 1
ATOM 6325 C CA . LEU B 1 298 ? 16.109 26.609 9.789 1 98.75 298 LEU B CA 1
ATOM 6326 C C . LEU B 1 298 ? 15.305 27.844 9.398 1 98.75 298 LEU B C 1
ATOM 6328 O O . LEU B 1 298 ? 15.156 28.141 8.211 1 98.75 298 LEU B O 1
ATOM 6332 N N . GLU B 1 299 ? 14.742 28.531 10.398 1 98.31 299 GLU B N 1
ATOM 6333 C CA . GLU B 1 299 ? 13.945 29.719 10.141 1 98.31 299 GLU B CA 1
ATOM 6334 C C . GLU B 1 299 ? 14.789 30.812 9.484 1 98.31 299 GLU B C 1
ATOM 6336 O O . GLU B 1 299 ? 14.297 31.547 8.633 1 98.31 299 GLU B O 1
ATOM 6341 N N . LYS B 1 300 ? 16.031 30.938 9.898 1 97.56 300 LYS B N 1
ATOM 6342 C CA . LYS B 1 300 ? 16.953 31.938 9.391 1 97.56 300 LYS B CA 1
ATOM 6343 C C . LYS B 1 300 ? 17.703 31.422 8.164 1 97.56 300 LYS B C 1
ATOM 6345 O O . LYS B 1 300 ? 18.938 31.359 8.18 1 97.56 300 LYS B O 1
ATOM 6350 N N . SER B 1 301 ? 17.078 31.078 7.148 1 98.25 301 SER B N 1
ATOM 6351 C CA . SER B 1 301 ? 17.656 30.562 5.906 1 98.25 301 SER B CA 1
ATOM 6352 C C . SER B 1 301 ? 16.828 31.016 4.699 1 98.25 301 SER B C 1
ATOM 6354 O O . SER B 1 301 ? 15.758 31.609 4.855 1 98.25 301 SER B O 1
ATOM 6356 N N . GLN B 1 302 ? 17.281 30.703 3.5 1 98.25 302 GLN B N 1
ATOM 6357 C CA . GLN B 1 302 ? 16.578 31.047 2.264 1 98.25 302 GLN B CA 1
ATOM 6358 C C . GLN B 1 302 ? 15.508 30.016 1.927 1 98.25 302 GLN B C 1
ATOM 6360 O O . GLN B 1 302 ? 14.688 30.234 1.032 1 98.25 302 GLN B O 1
ATOM 6365 N N . ALA B 1 303 ? 15.492 28.844 2.611 1 98.88 303 ALA B N 1
ATOM 6366 C CA . ALA B 1 303 ? 14.445 27.859 2.348 1 98.88 303 ALA B CA 1
ATOM 6367 C C . ALA B 1 303 ? 13.07 28.422 2.717 1 98.88 303 ALA B C 1
ATOM 6369 O O . ALA B 1 303 ? 12.938 29.141 3.701 1 98.88 303 ALA B O 1
ATOM 6370 N N . ILE B 1 304 ? 12.078 28.078 1.922 1 98.88 304 ILE B N 1
ATOM 6371 C CA . ILE B 1 304 ? 10.703 28.422 2.254 1 98.88 304 ILE B CA 1
ATOM 6372 C C . ILE B 1 304 ? 10.227 27.578 3.43 1 98.88 304 ILE B C 1
ATOM 6374 O O . ILE B 1 304 ? 10.359 26.359 3.412 1 98.88 304 ILE B O 1
ATOM 6378 N N . LYS B 1 305 ? 9.758 28.25 4.473 1 98.75 305 LYS B N 1
ATOM 6379 C CA . LYS B 1 305 ? 9.281 27.516 5.637 1 98.75 305 LYS B CA 1
ATOM 6380 C C . LYS B 1 305 ? 7.809 27.156 5.492 1 98.75 305 LYS B C 1
ATOM 6382 O O . LYS B 1 305 ? 7.008 27.969 5.031 1 98.75 305 LYS B O 1
ATOM 6387 N N . CYS B 1 306 ? 7.41 25.953 5.824 1 98.81 306 CYS B N 1
ATOM 6388 C CA . CYS B 1 306 ? 6.043 25.453 5.82 1 98.81 306 CYS B CA 1
ATOM 6389 C C . CYS B 1 306 ? 5.703 24.797 7.156 1 98.81 306 CYS B C 1
ATOM 6391 O O . CYS B 1 306 ? 5.844 23.594 7.32 1 98.81 306 CYS B O 1
ATOM 6393 N N . PRO B 1 307 ? 5.258 25.516 8.133 1 98.25 307 PRO B N 1
ATOM 6394 C CA . PRO B 1 307 ? 5.062 26.969 8.016 1 98.25 307 PRO B CA 1
ATOM 6395 C C . PRO B 1 307 ? 6.238 27.766 8.57 1 98.25 307 PRO B C 1
ATOM 6397 O O . PRO B 1 307 ? 7.117 27.203 9.227 1 98.25 307 PRO B O 1
ATOM 6400 N N . SER B 1 308 ? 6.254 29.062 8.281 1 98 308 SER B N 1
ATOM 6401 C CA . SER B 1 308 ? 7.117 29.953 9.031 1 98 308 SER B CA 1
ATOM 6402 C C . SER B 1 308 ? 6.688 30.047 10.492 1 98 308 SER B C 1
ATOM 6404 O O . SER B 1 308 ? 5.57 29.672 10.836 1 98 308 SER B O 1
ATOM 6406 N N . ILE B 1 309 ? 7.562 30.547 11.312 1 97.06 309 ILE B N 1
ATOM 6407 C CA . ILE B 1 309 ? 7.262 30.672 12.734 1 97.06 309 ILE B CA 1
ATOM 6408 C C . ILE B 1 309 ? 6.078 31.609 12.93 1 97.06 309 ILE B C 1
ATOM 6410 O O . ILE B 1 309 ? 5.207 31.344 13.766 1 97.06 309 ILE B O 1
ATOM 6414 N N . LEU B 1 310 ? 6.059 32.688 12.227 1 97.06 310 LEU B N 1
ATOM 6415 C CA . LEU B 1 310 ? 4.957 33.625 12.367 1 97.06 310 LEU B CA 1
ATOM 6416 C C . LEU B 1 310 ? 3.641 33 11.93 1 97.06 310 LEU B C 1
ATOM 6418 O O . LEU B 1 310 ? 2.602 33.219 12.555 1 97.06 310 LEU B O 1
ATOM 6422 N N . THR B 1 311 ? 3.67 32.25 10.797 1 97.69 311 THR B N 1
ATOM 6423 C CA . THR B 1 311 ? 2.479 31.531 10.344 1 97.69 311 THR B CA 1
ATOM 6424 C C . THR B 1 311 ? 2.016 30.531 11.398 1 97.69 311 THR B C 1
ATOM 6426 O O . THR B 1 311 ? 0.819 30.406 11.672 1 97.69 311 THR B O 1
ATOM 6429 N N . GLN B 1 312 ? 2.916 29.766 12 1 97.06 312 GLN B N 1
ATOM 6430 C CA . GLN B 1 312 ? 2.566 28.828 13.062 1 97.06 312 GLN B CA 1
ATOM 6431 C C . GLN B 1 312 ? 1.892 29.562 14.227 1 97.06 312 GLN B C 1
ATOM 6433 O O . GLN B 1 312 ? 0.849 29.109 14.711 1 97.06 312 GLN B O 1
ATOM 6438 N N . LEU B 1 313 ? 2.445 30.672 14.633 1 96.19 313 LEU B N 1
ATOM 6439 C CA . LEU B 1 313 ? 1.945 31.422 15.781 1 96.19 313 LEU B CA 1
ATOM 6440 C C . LEU B 1 313 ? 0.584 32.031 15.469 1 96.19 313 LEU B C 1
ATOM 6442 O O . LEU B 1 313 ? -0.227 32.25 16.375 1 96.19 313 LEU B O 1
ATOM 6446 N N . SER B 1 314 ? 0.353 32.344 14.219 1 96.5 314 SER B N 1
ATOM 6447 C CA . SER B 1 314 ? -0.923 32.938 13.828 1 96.5 314 SER B CA 1
ATOM 6448 C C . SER B 1 314 ? -2.08 31.969 14.094 1 96.5 314 SER B C 1
ATOM 6450 O O . SER B 1 314 ? -3.236 32.406 14.156 1 96.5 314 SER B O 1
ATOM 6452 N N . GLY B 1 315 ? -1.782 30.672 14.219 1 94.81 315 GLY B N 1
ATOM 6453 C CA . GLY B 1 315 ? -2.807 29.672 14.469 1 94.81 315 GLY B CA 1
ATOM 6454 C C . GLY B 1 315 ? -3.162 29.531 15.938 1 94.81 315 GLY B C 1
ATOM 6455 O O . GLY B 1 315 ? -3.973 28.672 16.312 1 94.81 315 GLY B O 1
ATOM 6456 N N . SER B 1 316 ? -2.637 30.328 16.812 1 92.69 316 SER B N 1
ATOM 6457 C CA . SER B 1 316 ? -2.91 30.25 18.25 1 92.69 316 SER B CA 1
ATOM 6458 C C . SER B 1 316 ? -4.398 30.422 18.547 1 92.69 316 SER B C 1
ATOM 6460 O O . SER B 1 316 ? -5.094 31.141 17.812 1 92.69 316 SER B O 1
ATOM 6462 N N . LYS B 1 317 ? -4.891 29.859 19.625 1 90.75 317 LYS B N 1
ATOM 6463 C CA . LYS B 1 317 ? -6.312 29.844 19.969 1 90.75 317 LYS B CA 1
ATOM 6464 C C . LYS B 1 317 ? -6.832 31.25 20.234 1 90.75 317 LYS B C 1
ATOM 6466 O O . LYS B 1 317 ? -7.984 31.562 19.922 1 90.75 317 LYS B O 1
ATOM 6471 N N . LYS B 1 318 ? -6.023 32.094 20.828 1 90.19 318 LYS B N 1
ATOM 6472 C CA . LYS B 1 318 ? -6.426 33.469 21.062 1 90.19 318 LYS B CA 1
ATOM 6473 C C . LYS B 1 318 ? -6.699 34.188 19.734 1 90.19 318 LYS B C 1
ATOM 6475 O O . LYS B 1 318 ? -7.664 34.938 19.625 1 90.19 318 LYS B O 1
ATOM 6480 N N . ILE B 1 319 ? -5.844 34 18.812 1 93.5 319 ILE B N 1
ATOM 6481 C CA . ILE B 1 319 ? -6.035 34.625 17.5 1 93.5 319 ILE B CA 1
ATOM 6482 C C . ILE B 1 319 ? -7.324 34.094 16.875 1 93.5 319 ILE B C 1
ATOM 6484 O O . ILE B 1 319 ? -8.094 34.875 16.297 1 93.5 319 ILE B O 1
ATOM 6488 N N . GLN B 1 320 ? -7.523 32.812 16.953 1 94 320 GLN B N 1
ATOM 6489 C CA . GLN B 1 320 ? -8.742 32.219 16.406 1 94 320 GLN B CA 1
ATOM 6490 C C . GLN B 1 320 ? -9.984 32.812 17.078 1 94 320 GLN B C 1
ATOM 6492 O O . GLN B 1 320 ? -10.992 33.062 16.406 1 94 320 GLN B O 1
ATOM 6497 N N . GLN B 1 321 ? -9.891 33.031 18.359 1 92.62 321 GLN B N 1
ATOM 6498 C CA . GLN B 1 321 ? -10.977 33.688 19.094 1 92.62 321 GLN B CA 1
ATOM 6499 C C . GLN B 1 321 ? -11.227 35.094 18.562 1 92.62 321 GLN B C 1
ATOM 6501 O O . GLN B 1 321 ? -12.375 35.469 18.328 1 92.62 321 GLN B O 1
ATOM 6506 N N . LEU B 1 322 ? -10.188 35.844 18.328 1 92.69 322 LEU B N 1
ATOM 6507 C CA . LEU B 1 322 ? -10.305 37.219 17.859 1 92.69 322 LEU B CA 1
ATOM 6508 C C . LEU B 1 322 ? -10.859 37.25 16.438 1 92.69 322 LEU B C 1
ATOM 6510 O O . LEU B 1 322 ? -11.578 38.188 16.078 1 92.69 322 LEU B O 1
ATOM 6514 N N . LEU B 1 323 ? -10.578 36.25 15.688 1 94.44 323 LEU B N 1
ATOM 6515 C CA . LEU B 1 323 ? -10.992 36.188 14.289 1 94.44 323 LEU B CA 1
ATOM 6516 C C . LEU B 1 323 ? -12.477 35.875 14.18 1 94.44 323 LEU B C 1
ATOM 6518 O O . LEU B 1 323 ? -13.055 35.938 13.086 1 94.44 323 LEU B O 1
ATOM 6522 N N . THR B 1 324 ? -13.141 35.562 15.281 1 93.25 324 THR B N 1
ATOM 6523 C CA . THR B 1 324 ? -14.586 35.344 15.227 1 93.25 324 THR B CA 1
ATOM 6524 C C . THR B 1 324 ? -15.328 36.688 15.234 1 93.25 324 THR B C 1
ATOM 6526 O O . THR B 1 324 ? -16.531 36.719 14.992 1 93.25 324 THR B O 1
ATOM 6529 N N . ASN B 1 325 ? -14.586 37.75 15.492 1 93.12 325 ASN B N 1
ATOM 6530 C CA . ASN B 1 325 ? -15.164 39.094 15.508 1 93.12 325 ASN B CA 1
ATOM 6531 C C . ASN B 1 325 ? -15.289 39.656 14.102 1 93.12 325 ASN B C 1
ATOM 6533 O O . ASN B 1 325 ? -14.297 39.781 13.383 1 93.12 325 ASN B O 1
ATOM 6537 N N . GLU B 1 326 ? -16.453 40.125 13.773 1 95.06 326 GLU B N 1
ATOM 6538 C CA . GLU B 1 326 ? -16.766 40.625 12.438 1 95.06 326 GLU B CA 1
ATOM 6539 C C . GLU B 1 326 ? -15.859 41.812 12.07 1 95.06 326 GLU B C 1
ATOM 6541 O O . GLU B 1 326 ? -15.375 41.906 10.945 1 95.06 326 GLU B O 1
ATOM 6546 N N . SER B 1 327 ? -15.695 42.688 13.008 1 95 327 SER B N 1
ATOM 6547 C CA . SER B 1 327 ? -14.875 43.875 12.75 1 95 327 SER B CA 1
ATOM 6548 C C . SER B 1 327 ? -13.438 43.5 12.438 1 95 327 SER B C 1
ATOM 6550 O O . SER B 1 327 ? -12.812 44.062 11.547 1 95 327 SER B O 1
ATOM 6552 N N . VAL B 1 328 ? -12.898 42.531 13.156 1 95.44 328 VAL B N 1
ATOM 6553 C CA . VAL B 1 328 ? -11.539 42.062 12.93 1 95.44 328 VAL B CA 1
ATOM 6554 C C . VAL B 1 328 ? -11.43 41.406 11.555 1 95.44 328 VAL B C 1
ATOM 6556 O O . VAL B 1 328 ? -10.461 41.625 10.828 1 95.44 328 VAL B O 1
ATOM 6559 N N . ILE B 1 329 ? -12.445 40.625 11.148 1 96.62 329 ILE B N 1
ATOM 6560 C CA . ILE B 1 329 ? -12.477 39.969 9.852 1 96.62 329 ILE B CA 1
ATOM 6561 C C . ILE B 1 329 ? -12.461 41 8.734 1 96.62 329 ILE B C 1
ATOM 6563 O O . ILE B 1 329 ? -11.68 40.906 7.785 1 96.62 329 ILE B O 1
ATOM 6567 N N . LYS B 1 330 ? -13.297 42.031 8.898 1 96.44 330 LYS B N 1
ATOM 6568 C CA . LYS B 1 330 ? -13.414 43.062 7.871 1 96.44 330 LYS B CA 1
ATOM 6569 C C . LYS B 1 330 ? -12.125 43.844 7.73 1 96.44 330 LYS B C 1
ATOM 6571 O O . LYS B 1 330 ? -11.766 44.281 6.633 1 96.44 330 LYS B O 1
ATOM 6576 N N . GLN B 1 331 ? -11.445 44 8.836 1 96.62 331 GLN B N 1
ATOM 6577 C CA . GLN B 1 331 ? -10.156 44.688 8.797 1 96.62 331 GLN B CA 1
ATOM 6578 C C . GLN B 1 331 ? -9.094 43.844 8.125 1 96.62 331 GLN B C 1
ATOM 6580 O O . GLN B 1 331 ? -8.188 44.344 7.469 1 96.62 331 GLN B O 1
ATOM 6585 N N . THR B 1 332 ? -9.203 42.562 8.312 1 96.81 332 THR B N 1
ATOM 6586 C CA . THR B 1 332 ? -8.211 41.625 7.805 1 96.81 332 THR B CA 1
ATOM 6587 C C . THR B 1 332 ? -8.492 41.281 6.344 1 96.81 332 THR B C 1
ATOM 6589 O O . THR B 1 332 ? -7.562 41 5.574 1 96.81 332 THR B O 1
ATOM 6592 N N . LEU B 1 333 ? -9.773 41.219 6.008 1 96.12 333 LEU B N 1
ATOM 6593 C CA . LEU B 1 333 ? -10.234 41 4.641 1 96.12 333 LEU B CA 1
ATOM 6594 C C . LEU B 1 333 ? -11.055 42.188 4.156 1 96.12 333 LEU B C 1
ATOM 6596 O O . LEU B 1 333 ? -12.266 42.062 3.957 1 96.12 333 LEU B O 1
ATOM 6600 N N . PRO B 1 334 ? -10.391 43.188 3.742 1 91.5 334 PRO B N 1
ATOM 6601 C CA . PRO B 1 334 ? -11.125 44.438 3.441 1 91.5 334 PRO B CA 1
ATOM 6602 C C . PRO B 1 334 ? -12.016 44.312 2.211 1 91.5 334 PRO B C 1
ATOM 6604 O O . PRO B 1 334 ? -13.008 45.031 2.082 1 91.5 334 PRO B O 1
ATOM 6607 N N . ASN B 1 335 ? -11.742 43.438 1.251 1 92.19 335 ASN B N 1
ATOM 6608 C CA . ASN B 1 335 ? -12.508 43.281 0.02 1 92.19 335 ASN B CA 1
ATOM 6609 C C . ASN B 1 335 ? -13.531 42.156 0.116 1 92.19 335 ASN B C 1
ATOM 6611 O O . ASN B 1 335 ? -14.117 41.75 -0.89 1 92.19 335 ASN B O 1
ATOM 6615 N N . ILE B 1 336 ? -13.703 41.656 1.36 1 95.06 336 ILE B N 1
ATOM 6616 C CA . ILE B 1 336 ? -14.641 40.531 1.51 1 95.06 336 ILE B CA 1
ATOM 6617 C C . ILE B 1 336 ? -16.062 41 1.215 1 95.06 336 ILE B C 1
ATOM 6619 O O . ILE B 1 336 ? -16.453 42.094 1.646 1 95.06 336 ILE B O 1
ATOM 6623 N N . ASP B 1 337 ? -16.781 40.312 0.383 1 95.81 337 ASP B N 1
ATOM 6624 C CA . ASP B 1 337 ? -18.156 40.719 0.123 1 95.81 337 ASP B CA 1
ATOM 6625 C C . ASP B 1 337 ? -19.109 40.125 1.184 1 95.81 337 ASP B C 1
ATOM 6627 O O . ASP B 1 337 ? -18.688 39.344 2.037 1 95.81 337 ASP B O 1
ATOM 6631 N N . ASP B 1 338 ? -20.297 40.531 1.116 1 96.25 338 ASP B N 1
ATOM 6632 C CA . ASP B 1 338 ? -21.266 40.188 2.158 1 96.25 338 ASP B CA 1
ATOM 6633 C C . ASP B 1 338 ? -21.547 38.688 2.211 1 96.25 338 ASP B C 1
ATOM 6635 O O . ASP B 1 338 ? -21.75 38.125 3.291 1 96.25 338 ASP B O 1
ATOM 6639 N N . GLU B 1 339 ? -21.594 38.156 1.09 1 96.44 339 GLU B N 1
ATOM 6640 C CA . GLU B 1 339 ? -21.875 36.719 1.041 1 96.44 339 GLU B CA 1
ATOM 6641 C C . GLU B 1 339 ? -20.734 35.906 1.662 1 96.44 339 GLU B C 1
ATOM 6643 O O . GLU B 1 339 ? -20.984 34.969 2.441 1 96.44 339 GLU B O 1
ATOM 6648 N N . GLU B 1 340 ? -19.547 36.219 1.297 1 96.12 340 GLU B N 1
ATOM 6649 C CA . GLU B 1 340 ? -18.375 35.562 1.854 1 96.12 340 GLU B CA 1
ATOM 6650 C C . GLU B 1 340 ? -18.281 35.781 3.361 1 96.12 340 GLU B C 1
ATOM 6652 O O . GLU B 1 340 ? -17.969 34.844 4.109 1 96.12 340 GLU B O 1
ATOM 6657 N N . LEU B 1 341 ? -18.5 37.031 3.748 1 96.81 341 LEU B N 1
ATOM 6658 C CA . LEU B 1 341 ? -18.469 37.344 5.168 1 96.81 341 LEU B CA 1
ATOM 6659 C C . LEU B 1 341 ? -19.484 36.531 5.945 1 96.81 341 LEU B C 1
ATOM 6661 O O . LEU B 1 341 ? -19.172 35.969 6.996 1 96.81 341 LEU B O 1
ATOM 6665 N N . SER B 1 342 ? -20.641 36.531 5.391 1 96.19 342 SER B N 1
ATOM 6666 C CA . SER B 1 342 ? -21.703 35.781 6.039 1 96.19 342 SER B CA 1
ATOM 6667 C C . SER B 1 342 ? -21.359 34.281 6.137 1 96.19 342 SER B C 1
ATOM 6669 O O . SER B 1 342 ? -21.641 33.656 7.145 1 96.19 342 SER B O 1
ATOM 6671 N N . SER B 1 343 ? -20.797 33.781 5.09 1 95.19 343 SER B N 1
ATOM 6672 C CA . SER B 1 343 ? -20.391 32.375 5.055 1 95.19 343 SER B CA 1
ATOM 6673 C C . SER B 1 343 ? -19.328 32.062 6.113 1 95.19 343 SER B C 1
ATOM 6675 O O . SER B 1 343 ? -19.391 31.047 6.789 1 95.19 343 SER B O 1
ATOM 6677 N N . LEU B 1 344 ? -18.406 32.906 6.234 1 95.81 344 LEU B N 1
ATOM 6678 C CA . LEU B 1 344 ? -17.359 32.75 7.227 1 95.81 344 LEU B CA 1
ATOM 6679 C C . LEU B 1 344 ? -17.922 32.844 8.641 1 95.81 344 LEU B C 1
ATOM 6681 O O . LEU B 1 344 ? -17.625 31.984 9.484 1 95.81 344 LEU B O 1
ATOM 6685 N N . LEU B 1 345 ? -18.734 33.844 8.883 1 95.75 345 LEU B N 1
ATOM 6686 C CA . LEU B 1 345 ? -19.297 34.094 10.203 1 95.75 345 LEU B CA 1
ATOM 6687 C C . LEU B 1 345 ? -20.188 32.938 10.648 1 95.75 345 LEU B C 1
ATOM 6689 O O . LEU B 1 345 ? -20.234 32.625 11.836 1 95.75 345 LEU B O 1
ATOM 6693 N N . SER B 1 346 ? -20.766 32.375 9.695 1 94.44 346 SER B N 1
ATOM 6694 C CA . SER B 1 346 ? -21.688 31.297 10.008 1 94.44 346 SER B CA 1
ATOM 6695 C C . SER B 1 346 ? -20.953 30.078 10.555 1 94.44 346 SER B C 1
ATOM 6697 O O . SER B 1 346 ? -21.562 29.203 11.188 1 94.44 346 SER B O 1
ATOM 6699 N N . THR B 1 347 ? -19.656 29.938 10.305 1 95.94 347 THR B N 1
ATOM 6700 C CA . THR B 1 347 ? -18.906 28.766 10.719 1 95.94 347 THR B CA 1
ATOM 6701 C C . THR B 1 347 ? -18.453 28.891 12.172 1 95.94 347 THR B C 1
ATOM 6703 O O . THR B 1 347 ? -18.016 27.922 12.789 1 95.94 347 THR B O 1
ATOM 6706 N N . PHE B 1 348 ? -18.5 30.062 12.727 1 94.62 348 PHE B N 1
ATOM 6707 C CA . PHE B 1 348 ? -17.906 30.297 14.039 1 94.62 348 PHE B CA 1
ATOM 6708 C C . PHE B 1 348 ? -18.891 29.984 15.148 1 94.62 348 PHE B C 1
ATOM 6710 O O . PHE B 1 348 ? -20.109 30.125 14.969 1 94.62 348 PHE B O 1
ATOM 6717 N N . VAL B 1 349 ? -18.344 29.469 16.172 1 91.25 349 VAL B N 1
ATOM 6718 C CA . VAL B 1 349 ? -19.062 29.406 17.438 1 91.25 349 VAL B CA 1
ATOM 6719 C C . VAL B 1 349 ? -18.625 30.547 18.344 1 91.25 349 VAL B C 1
ATOM 6721 O O . VAL B 1 349 ? -17.641 31.234 18.062 1 91.25 349 VAL B O 1
ATOM 6724 N N . ARG B 1 350 ? -19.359 30.625 19.391 1 90.19 350 ARG B N 1
ATOM 6725 C CA . ARG B 1 350 ? -19 31.656 20.359 1 90.19 350 ARG B CA 1
ATOM 6726 C C . ARG B 1 350 ? -17.734 31.281 21.125 1 90.19 350 ARG B C 1
ATOM 6728 O O . ARG B 1 350 ? -17.672 30.203 21.734 1 90.19 350 ARG B O 1
ATOM 6735 N N . ILE B 1 351 ? -16.734 32.062 20.984 1 91.75 351 ILE B N 1
ATOM 6736 C CA . ILE B 1 351 ? -15.492 31.922 21.734 1 91.75 351 ILE B CA 1
ATOM 6737 C C . ILE B 1 351 ? -15.211 33.188 22.531 1 91.75 351 ILE B C 1
ATOM 6739 O O . ILE B 1 351 ? -15.195 34.281 21.984 1 91.75 351 ILE B O 1
ATOM 6743 N N . LEU B 1 352 ? -15.016 33.031 23.828 1 91.62 352 LEU B N 1
ATOM 6744 C CA . LEU B 1 352 ? -14.781 34.156 24.703 1 91.62 352 LEU B CA 1
ATOM 6745 C C . LEU B 1 352 ? -13.367 34.125 25.297 1 91.62 352 LEU B C 1
ATOM 6747 O O . LEU B 1 352 ? -12.852 33.031 25.594 1 91.62 352 LEU B O 1
ATOM 6751 N N . PRO B 1 353 ? -12.789 35.281 25.406 1 87.12 353 PRO B N 1
ATOM 6752 C CA . PRO B 1 353 ? -11.492 35.344 26.078 1 87.12 353 PRO B CA 1
ATOM 6753 C C . PRO B 1 353 ? -11.609 35.312 27.594 1 87.12 353 PRO B C 1
ATOM 6755 O O . PRO B 1 353 ? -12.703 35.5 28.141 1 87.12 353 PRO B O 1
ATOM 6758 N N . PHE B 1 354 ? -10.547 34.938 28.234 1 84.81 354 PHE B N 1
ATOM 6759 C CA . PHE B 1 354 ? -10.477 35.031 29.688 1 84.81 354 PHE B CA 1
ATOM 6760 C C . PHE B 1 354 ? -9.555 36.156 30.109 1 84.81 354 PHE B C 1
ATOM 6762 O O . PHE B 1 354 ? -8.586 35.938 30.828 1 84.81 354 PHE B O 1
ATOM 6769 N N . ASP B 1 355 ? -9.859 37.281 29.641 1 79.38 355 ASP B N 1
ATOM 6770 C CA . ASP B 1 355 ? -9.07 38.469 30 1 79.38 355 ASP B CA 1
ATOM 6771 C C . ASP B 1 355 ? -9.922 39.469 30.766 1 79.38 355 ASP B C 1
ATOM 6773 O O . ASP B 1 355 ? -10.984 39.125 31.297 1 79.38 355 ASP B O 1
ATOM 6777 N N . ASP B 1 356 ? -9.375 40.719 30.891 1 81.44 356 ASP B N 1
ATOM 6778 C CA . ASP B 1 356 ? -10.039 41.688 31.75 1 81.44 356 ASP B CA 1
ATOM 6779 C C . ASP B 1 356 ? -11.07 42.531 30.969 1 81.44 356 ASP B C 1
ATOM 6781 O O . ASP B 1 356 ? -11.648 43.469 31.5 1 81.44 356 ASP B O 1
ATOM 6785 N N . THR B 1 357 ? -11.32 42.094 29.828 1 85.25 357 THR B N 1
ATOM 6786 C CA . THR B 1 357 ? -12.312 42.781 29.016 1 85.25 357 THR B CA 1
ATOM 6787 C C . THR B 1 357 ? -13.727 42.406 29.453 1 85.25 357 THR B C 1
ATOM 6789 O O . THR B 1 357 ? -13.906 41.5 30.266 1 85.25 357 THR B O 1
ATOM 6792 N N . GLU B 1 358 ? -14.703 43.125 28.922 1 90.31 358 GLU B N 1
ATOM 6793 C CA . GLU B 1 358 ? -16.094 42.781 29.203 1 90.31 358 GLU B CA 1
ATOM 6794 C C . GLU B 1 358 ? -16.406 41.344 28.781 1 90.31 358 GLU B C 1
ATOM 6796 O O . GLU B 1 358 ? -17.109 40.625 29.516 1 90.31 358 GLU B O 1
ATOM 6801 N N . GLN B 1 359 ? -15.961 40.969 27.688 1 89.94 359 GLN B N 1
ATOM 6802 C CA . GLN B 1 359 ? -16.156 39.594 27.219 1 89.94 359 GLN B CA 1
ATOM 6803 C C . GLN B 1 359 ? -15.461 38.594 28.125 1 89.94 359 GLN B C 1
ATOM 6805 O O . GLN B 1 359 ? -15.961 37.5 28.344 1 89.94 359 GLN B O 1
ATOM 6810 N N . GLY B 1 360 ? -14.344 39 28.625 1 89.69 360 GLY B N 1
ATOM 6811 C CA . GLY B 1 360 ? -13.633 38.156 29.562 1 89.69 360 GLY B CA 1
ATOM 6812 C C . GLY B 1 360 ? -14.375 37.938 30.859 1 89.69 360 GLY B C 1
ATOM 6813 O O . GLY B 1 360 ? -14.383 36.844 31.406 1 89.69 360 GLY B O 1
ATOM 6814 N N . GLN B 1 361 ? -14.953 38.969 31.297 1 91.44 361 GLN B N 1
ATOM 6815 C CA . GLN B 1 361 ? -15.758 38.875 32.5 1 91.44 361 GLN B CA 1
ATOM 6816 C C . GLN B 1 361 ? -16.984 38 32.281 1 91.44 361 GLN B C 1
ATOM 6818 O O . GLN B 1 361 ? -17.359 37.219 33.156 1 91.44 361 GLN B O 1
ATOM 6823 N N . GLU B 1 362 ? -17.469 38.219 31.188 1 93.69 362 GLU B N 1
ATOM 6824 C CA . GLU B 1 362 ? -18.594 37.344 30.828 1 93.69 362 GLU B CA 1
ATOM 6825 C C . GLU B 1 362 ? -18.156 35.875 30.797 1 93.69 362 GLU B C 1
ATOM 6827 O O . GLU B 1 362 ? -18.891 35 31.266 1 93.69 362 GLU B O 1
ATOM 6832 N N . ALA B 1 363 ? -17.062 35.594 30.188 1 93.44 363 ALA B N 1
ATOM 6833 C CA . ALA B 1 363 ? -16.516 34.25 30.125 1 93.44 363 ALA B CA 1
ATOM 6834 C C . ALA B 1 363 ? -16.359 33.625 31.516 1 93.44 363 ALA B C 1
ATOM 6836 O O . ALA B 1 363 ? -16.719 32.469 31.734 1 93.44 363 ALA B O 1
ATOM 6837 N N . ALA B 1 364 ? -15.844 34.438 32.375 1 92.81 364 ALA B N 1
ATOM 6838 C CA . ALA B 1 364 ? -15.648 33.969 33.75 1 92.81 364 ALA B CA 1
ATOM 6839 C C . ALA B 1 364 ? -16.984 33.594 34.375 1 92.81 364 ALA B C 1
ATOM 6841 O O . ALA B 1 364 ? -17.078 32.562 35.062 1 92.81 364 ALA B O 1
ATOM 6842 N N . LYS B 1 365 ? -17.891 34.406 34.188 1 94.88 365 LYS B N 1
ATOM 6843 C CA . LYS B 1 365 ? -19.219 34.156 34.719 1 94.88 365 LYS B CA 1
ATOM 6844 C C . LYS B 1 365 ? -19.797 32.875 34.156 1 94.88 365 LYS B C 1
ATOM 6846 O O . LYS B 1 365 ? -20.297 32.031 34.906 1 94.88 365 LYS B O 1
ATOM 6851 N N . LEU B 1 366 ? -19.766 32.75 32.938 1 95.06 366 LEU B N 1
ATOM 6852 C CA . LEU B 1 366 ? -20.344 31.578 32.25 1 95.06 366 LEU B CA 1
ATOM 6853 C C . LEU B 1 366 ? -19.594 30.312 32.625 1 95.06 366 LEU B C 1
ATOM 6855 O O . LEU B 1 366 ? -20.203 29.25 32.75 1 95.06 366 LEU B O 1
ATOM 6859 N N . ALA B 1 367 ? -18.312 30.406 32.781 1 94.94 367 ALA B N 1
ATOM 6860 C CA . ALA B 1 367 ? -17.484 29.266 33.125 1 94.94 367 ALA B CA 1
ATOM 6861 C C . ALA B 1 367 ? -17.875 28.672 34.469 1 94.94 367 ALA B C 1
ATOM 6863 O O . ALA B 1 367 ? -17.734 27.469 34.688 1 94.94 367 ALA B O 1
ATOM 6864 N N . PHE B 1 368 ? -18.375 29.469 35.312 1 95.12 368 PHE B N 1
ATOM 6865 C CA . PHE B 1 368 ? -18.75 29.016 36.656 1 95.12 368 PHE B CA 1
ATOM 6866 C C . PHE B 1 368 ? -20.25 28.719 36.719 1 95.12 368 PHE B C 1
ATOM 6868 O O . PHE B 1 368 ? -20.656 27.766 37.375 1 95.12 368 PHE B O 1
ATOM 6875 N N . GLU B 1 369 ? -21.031 29.406 36.031 1 96.12 369 GLU B N 1
ATOM 6876 C CA . GLU B 1 369 ? -22.484 29.281 36.188 1 96.12 369 GLU B CA 1
ATOM 6877 C C . GLU B 1 369 ? -23.047 28.219 35.25 1 96.12 369 GLU B C 1
ATOM 6879 O O . GLU B 1 369 ? -24.016 27.547 35.594 1 96.12 369 GLU B O 1
ATOM 6884 N N . LYS B 1 370 ? -22.516 28.172 34.094 1 96.5 370 LYS B N 1
ATOM 6885 C CA . LYS B 1 370 ? -23.016 27.234 33.094 1 96.5 370 LYS B CA 1
ATOM 6886 C C . LYS B 1 370 ? -21.875 26.469 32.406 1 96.5 370 LYS B C 1
ATOM 6888 O O . LYS B 1 370 ? -21.781 26.438 31.188 1 96.5 370 LYS B O 1
ATOM 6893 N N . PRO B 1 371 ? -21.047 25.906 33.219 1 94.75 371 PRO B N 1
ATOM 6894 C CA . PRO B 1 371 ? -19.875 25.234 32.656 1 94.75 371 PRO B CA 1
ATOM 6895 C C . PRO B 1 371 ? -20.25 24.078 31.719 1 94.75 371 PRO B C 1
ATOM 6897 O O . PRO B 1 371 ? -19.469 23.734 30.828 1 94.75 371 PRO B O 1
ATOM 6900 N N . GLU B 1 372 ? -21.484 23.531 31.75 1 92.56 372 GLU B N 1
ATOM 6901 C CA . GLU B 1 372 ? -21.922 22.375 30.969 1 92.56 372 GLU B CA 1
ATOM 6902 C C . GLU B 1 372 ? -21.969 22.703 29.484 1 92.56 372 GLU B C 1
ATOM 6904 O O . GLU B 1 372 ? -22 21.797 28.641 1 92.56 372 GLU B O 1
ATOM 6909 N N . ASN B 1 373 ? -21.922 23.969 29.156 1 92.94 373 ASN B N 1
ATOM 6910 C CA . ASN B 1 373 ? -22.078 24.391 27.766 1 92.94 373 ASN B CA 1
ATOM 6911 C C . ASN B 1 373 ? -20.734 24.766 27.141 1 92.94 373 ASN B C 1
ATOM 6913 O O . ASN B 1 373 ? -20.703 25.25 26 1 92.94 373 ASN B O 1
ATOM 6917 N N . PHE B 1 374 ? -19.641 24.531 27.938 1 93.12 374 PHE B N 1
ATOM 6918 C CA . PHE B 1 374 ? -18.422 25.156 27.453 1 93.12 374 PHE B CA 1
ATOM 6919 C C . PHE B 1 374 ? -17.234 24.203 27.562 1 93.12 374 PHE B C 1
ATOM 6921 O O . PHE B 1 374 ? -17.328 23.188 28.25 1 93.12 374 PHE B O 1
ATOM 6928 N N . VAL B 1 375 ? -16.281 24.453 26.812 1 90.62 375 VAL B N 1
ATOM 6929 C CA . VAL B 1 375 ? -14.961 23.828 26.891 1 90.62 375 VAL B CA 1
ATOM 6930 C C . VAL B 1 375 ? -13.883 24.906 27.031 1 90.62 375 VAL B C 1
ATOM 6932 O O . VAL B 1 375 ? -13.945 25.938 26.375 1 90.62 375 VAL B O 1
ATOM 6935 N N . LEU B 1 376 ? -13.039 24.719 28.016 1 91.25 376 LEU B N 1
ATOM 6936 C CA . LEU B 1 376 ? -11.891 25.594 28.234 1 91.25 376 LEU B CA 1
ATOM 6937 C C . LEU B 1 376 ? -10.648 25.047 27.531 1 91.25 376 LEU B C 1
ATOM 6939 O O . LEU B 1 376 ? -10.227 23.922 27.797 1 91.25 376 LEU B O 1
ATOM 6943 N N . LYS B 1 377 ? -10.094 25.797 26.578 1 87.56 377 LYS B N 1
ATOM 6944 C CA . LYS B 1 377 ? -8.969 25.328 25.766 1 87.56 377 LYS B CA 1
ATOM 6945 C C . LYS B 1 377 ? -7.73 26.188 26.016 1 87.56 377 LYS B C 1
ATOM 6947 O O . LYS B 1 377 ? -7.812 27.422 25.984 1 87.56 377 LYS B O 1
ATOM 6952 N N . PRO B 1 378 ? -6.594 25.562 26.266 1 82.94 378 PRO B N 1
ATOM 6953 C CA . PRO B 1 378 ? -5.34 26.312 26.359 1 82.94 378 PRO B CA 1
ATOM 6954 C C . PRO B 1 378 ? -4.789 26.703 24.984 1 82.94 378 PRO B C 1
ATOM 6956 O O . PRO B 1 378 ? -5.312 26.281 23.953 1 82.94 378 PRO B O 1
ATOM 6959 N N . GLN B 1 379 ? -3.779 27.531 24.969 1 73.06 379 GLN B N 1
ATOM 6960 C CA . GLN B 1 379 ? -3.203 28.047 23.734 1 73.06 379 GLN B CA 1
ATOM 6961 C C . GLN B 1 379 ? -2.436 26.969 22.984 1 73.06 379 GLN B C 1
ATOM 6963 O O . GLN B 1 379 ? -2.273 27.047 21.766 1 73.06 379 GLN B O 1
ATOM 6968 N N . ARG B 1 380 ? -2.01 25.984 23.594 1 63.78 380 ARG B N 1
ATOM 6969 C CA . ARG B 1 380 ? -1.166 24.953 22.984 1 63.78 380 ARG B CA 1
ATOM 6970 C C . ARG B 1 380 ? -1.989 24.016 22.109 1 63.78 380 ARG B C 1
ATOM 6972 O O . ARG B 1 380 ? -3.205 23.906 22.281 1 63.78 380 ARG B O 1
ATOM 6979 N N . 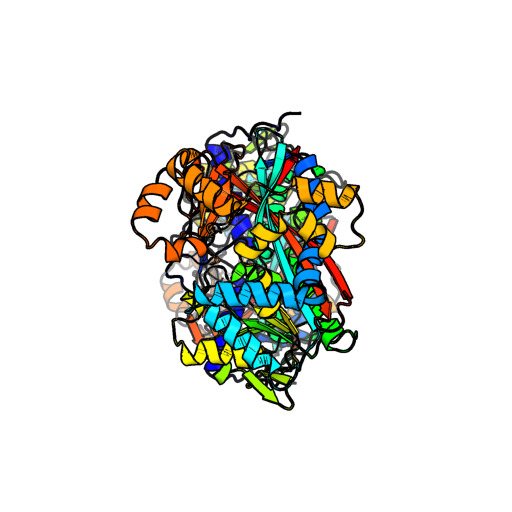GLU B 1 381 ? -1.304 23.672 20.938 1 59.16 381 GLU B N 1
ATOM 6980 C CA . GLU B 1 381 ? -1.921 22.656 20.078 1 59.16 381 GLU B CA 1
ATOM 6981 C C . GLU B 1 381 ? -1.821 21.266 20.703 1 59.16 381 GLU B C 1
ATOM 6983 O O . GLU B 1 381 ? -1.096 21.062 21.672 1 59.16 381 GLU B O 1
ATOM 6988 N N . GLY B 1 382 ? -2.586 20.266 20.328 1 55.31 382 GLY B N 1
ATOM 6989 C CA . GLY B 1 382 ? -2.508 18.875 20.719 1 55.31 382 GLY B CA 1
ATOM 6990 C C . GLY B 1 382 ? -3.67 18.438 21.594 1 55.31 382 GLY B C 1
ATOM 6991 O O . GLY B 1 382 ? -4.352 19.266 22.203 1 55.31 382 GLY B O 1
ATOM 6992 N N . GLY B 1 383 ? -4.004 17.188 21.516 1 57.16 383 GLY B N 1
ATOM 6993 C CA . GLY B 1 383 ? -5.086 16.578 22.266 1 57.16 383 GLY B CA 1
ATOM 6994 C C . GLY B 1 383 ? -4.75 16.375 23.734 1 57.16 383 GLY B C 1
ATOM 6995 O O . GLY B 1 383 ? -3.574 16.312 24.094 1 57.16 383 GLY B O 1
ATOM 6996 N N . GLY B 1 384 ? -5.605 16.547 24.594 1 59.34 384 GLY B N 1
ATOM 6997 C CA . GLY B 1 384 ? -5.504 16.109 25.984 1 59.34 384 GLY B CA 1
ATOM 6998 C C . GLY B 1 384 ? -5.438 17.266 26.969 1 59.34 384 GLY B C 1
ATOM 6999 O O . GLY B 1 384 ? -5.438 17.047 28.172 1 59.34 384 GLY B O 1
ATOM 7000 N N . ASN B 1 385 ? -5.52 18.5 26.453 1 69.69 385 ASN B N 1
ATOM 7001 C CA . ASN B 1 385 ? -5.324 19.625 27.375 1 69.69 385 ASN B CA 1
ATOM 7002 C C . ASN B 1 385 ? -6.617 20.406 27.594 1 69.69 385 ASN B C 1
ATOM 7004 O O . ASN B 1 385 ? -6.652 21.359 28.375 1 69.69 385 ASN B O 1
ATOM 7008 N N . ASN B 1 386 ? -7.629 20.062 26.953 1 82.19 386 ASN B N 1
ATOM 7009 C CA . ASN B 1 386 ? -8.898 20.766 27.094 1 82.19 386 ASN B CA 1
ATOM 7010 C C . ASN B 1 386 ? -9.617 20.375 28.375 1 82.19 386 ASN B C 1
ATOM 7012 O O . ASN B 1 386 ? -9.469 19.25 28.859 1 82.19 386 ASN B O 1
ATOM 7016 N N . ILE B 1 387 ? -10.312 21.328 29.031 1 87.94 387 ILE B N 1
ATOM 7017 C CA . ILE B 1 387 ? -11.133 21.109 30.219 1 87.94 387 ILE B CA 1
ATOM 7018 C C . ILE B 1 387 ? -12.609 21.281 29.859 1 87.94 387 ILE B C 1
ATOM 7020 O O . ILE B 1 387 ? -13.023 22.312 29.344 1 87.94 387 ILE B O 1
ATOM 7024 N N . TYR B 1 388 ? -13.32 20.203 30.172 1 88.81 388 TYR B N 1
ATOM 7025 C CA . TYR B 1 388 ? -14.68 20.172 29.656 1 88.81 388 TYR B CA 1
ATOM 7026 C C . TYR B 1 388 ? -15.703 20.359 30.766 1 88.81 388 TYR B C 1
ATOM 7028 O O . TYR B 1 388 ? -15.57 19.766 31.844 1 88.81 388 TYR B O 1
ATOM 7036 N N . LYS B 1 389 ? -16.688 21.141 30.562 1 93 389 LYS B N 1
ATOM 7037 C CA . LYS B 1 389 ? -17.953 21.188 31.297 1 93 389 LYS B CA 1
ATOM 7038 C C . LYS B 1 389 ? -17.719 21.391 32.781 1 93 389 LYS B C 1
ATOM 7040 O O . LYS B 1 389 ? -17.062 22.344 33.219 1 93 389 LYS B O 1
ATOM 7045 N N . GLN B 1 390 ? -18.156 20.344 33.5 1 92.62 390 GLN B N 1
ATOM 7046 C CA . GLN B 1 390 ? -18.188 20.5 34.938 1 92.62 390 GLN B CA 1
ATOM 7047 C C . GLN B 1 390 ? -16.766 20.531 35.531 1 92.62 390 GLN B C 1
ATOM 7049 O O . GLN B 1 390 ? -16.578 20.906 36.688 1 92.62 390 GLN B O 1
ATOM 7054 N N . ASP B 1 391 ? -15.836 20.234 34.75 1 93 391 ASP B N 1
ATOM 7055 C CA . ASP B 1 391 ? -14.461 20.234 35.25 1 93 391 ASP B CA 1
ATOM 7056 C C . ASP B 1 391 ? -13.867 21.641 35.188 1 93 391 ASP B C 1
ATOM 7058 O O . ASP B 1 391 ? -12.82 21.906 35.781 1 93 391 ASP B O 1
ATOM 7062 N N . ILE B 1 392 ? -14.539 22.562 34.562 1 94.5 392 ILE B N 1
ATOM 7063 C CA . ILE B 1 392 ? -14 23.891 34.281 1 94.5 392 ILE B CA 1
ATOM 7064 C C . ILE B 1 392 ? -13.875 24.672 35.594 1 94.5 392 ILE B C 1
ATOM 7066 O O . ILE B 1 392 ? -12.805 25.188 35.906 1 94.5 392 ILE B O 1
ATOM 7070 N N . PRO B 1 393 ? -14.945 24.703 36.406 1 95.12 393 PRO B N 1
ATOM 7071 C CA . PRO B 1 393 ? -14.82 25.484 37.625 1 95.12 393 PRO B CA 1
ATOM 7072 C C . PRO B 1 393 ? -13.727 24.969 38.562 1 95.12 393 PRO B C 1
ATOM 7074 O O . PRO B 1 393 ? -12.953 25.75 39.094 1 95.12 393 PRO B O 1
ATOM 7077 N N . ALA B 1 394 ? -13.711 23.703 38.688 1 95.19 394 ALA B N 1
ATOM 7078 C CA . ALA B 1 394 ? -12.695 23.109 39.562 1 95.19 394 ALA B CA 1
ATOM 7079 C C . ALA B 1 394 ? -11.289 23.438 39.062 1 95.19 394 ALA B C 1
ATOM 7081 O O . ALA B 1 394 ? -10.391 23.703 39.875 1 95.19 394 ALA B O 1
ATOM 7082 N N . PHE B 1 395 ? -11.141 23.391 37.812 1 94.06 395 PHE B N 1
ATOM 7083 C CA . PHE B 1 395 ? -9.844 23.688 37.219 1 94.06 395 PHE B CA 1
ATOM 7084 C C . PHE B 1 395 ? -9.484 25.156 37.438 1 94.06 395 PHE B C 1
ATOM 7086 O O . PHE B 1 395 ? -8.359 25.469 37.844 1 94.06 395 PHE B O 1
ATOM 7093 N N . LEU B 1 396 ? -10.422 26.047 37.156 1 93.69 396 LEU B N 1
ATOM 7094 C CA . LEU B 1 396 ? -10.18 27.484 37.25 1 93.69 396 LEU B CA 1
ATOM 7095 C C . LEU B 1 396 ? -9.875 27.875 38.688 1 93.69 396 LEU B C 1
ATOM 7097 O O . LEU B 1 396 ? -9.094 28.797 38.938 1 93.69 396 LEU B O 1
ATOM 7101 N N . ASN B 1 397 ? -10.406 27.125 39.594 1 93.69 397 ASN B N 1
ATOM 7102 C CA . ASN B 1 397 ? -10.148 27.391 41 1 93.69 397 ASN B CA 1
ATOM 7103 C C . ASN B 1 397 ? -8.75 26.953 41.406 1 93.69 397 ASN B C 1
ATOM 7105 O O . ASN B 1 397 ? -8.219 27.422 42.406 1 93.69 397 ASN B O 1
ATOM 7109 N N . LYS B 1 398 ? -8.219 26.078 40.656 1 93.44 398 LYS B N 1
ATOM 7110 C CA . LYS B 1 398 ? -6.914 25.516 41 1 93.44 398 LYS B CA 1
ATOM 7111 C C . LYS B 1 398 ? -5.789 26.406 40.469 1 93.44 398 LYS B C 1
ATOM 7113 O O . LYS B 1 398 ? -4.652 26.328 40.938 1 93.44 398 LYS B O 1
ATOM 7118 N N . ILE B 1 399 ? -6.09 27.219 39.531 1 88.44 399 ILE B N 1
ATOM 7119 C CA . ILE B 1 399 ? -5.031 28.031 38.969 1 88.44 399 ILE B CA 1
ATOM 7120 C C . ILE B 1 399 ? -5.262 29.5 39.344 1 88.44 399 ILE B C 1
ATOM 7122 O O . ILE B 1 399 ? -6.383 29.891 39.688 1 88.44 399 ILE B O 1
ATOM 7126 N N . SER B 1 400 ? -4.168 30.328 39.281 1 88.56 400 SER B N 1
ATOM 7127 C CA . SER B 1 400 ? -4.27 31.75 39.594 1 88.56 400 SER B CA 1
ATOM 7128 C C . SER B 1 400 ? -5.082 32.5 38.531 1 88.56 400 SER B C 1
ATOM 7130 O O . SER B 1 400 ? -4.973 32.219 37.344 1 88.56 400 SER B O 1
ATOM 7132 N N . LYS B 1 401 ? -5.863 33.375 38.969 1 87.81 401 LYS B N 1
ATOM 7133 C CA . LYS B 1 401 ? -6.672 34.188 38.062 1 87.81 401 LYS B CA 1
ATOM 7134 C C . LYS B 1 401 ? -5.797 34.875 37 1 87.81 401 LYS B C 1
ATOM 7136 O O . LYS B 1 401 ? -6.23 35.094 35.875 1 87.81 401 LYS B O 1
ATOM 7141 N N . LYS B 1 402 ? -4.621 35.219 37.375 1 84 402 LYS B N 1
ATOM 7142 C CA . LYS B 1 402 ? -3.695 35.875 36.438 1 84 402 LYS B CA 1
ATOM 7143 C C . LYS B 1 402 ? -3.379 34.969 35.25 1 84 402 LYS B C 1
ATOM 7145 O O . LYS B 1 402 ? -2.955 35.469 34.188 1 84 402 LYS B O 1
ATOM 7150 N N . ASP B 1 403 ? -3.641 33.656 35.438 1 85.31 403 ASP B N 1
ATOM 7151 C CA . ASP B 1 403 ? -3.293 32.688 34.406 1 85.31 403 ASP B CA 1
ATOM 7152 C C . ASP B 1 403 ? -4.504 32.344 33.531 1 85.31 403 ASP B C 1
ATOM 7154 O O . ASP B 1 403 ? -4.379 31.625 32.531 1 85.31 403 ASP B O 1
ATOM 7158 N N . TRP B 1 404 ? -5.633 32.906 33.844 1 86.81 404 TRP B N 1
ATOM 7159 C CA . TRP B 1 404 ? -6.852 32.594 33.094 1 86.81 404 TRP B CA 1
ATOM 7160 C C . TRP B 1 404 ? -6.734 33.062 31.656 1 86.81 404 TRP B C 1
ATOM 7162 O O . TRP B 1 404 ? -7.324 32.469 30.75 1 86.81 404 TRP B O 1
ATOM 7172 N N . GLY B 1 405 ? -5.949 34.094 31.469 1 81.69 405 GLY B N 1
ATOM 7173 C CA . GLY B 1 405 ? -5.785 34.656 30.141 1 81.69 405 GLY B CA 1
ATOM 7174 C C . GLY B 1 405 ? -5.141 33.688 29.156 1 81.69 405 GLY B C 1
ATOM 7175 O O . GLY B 1 405 ? -5.199 33.906 27.953 1 81.69 405 GLY B O 1
ATOM 7176 N N . ALA B 1 406 ? -4.613 32.625 29.703 1 83.44 406 ALA B N 1
ATOM 7177 C CA . ALA B 1 406 ? -3.973 31.609 28.859 1 83.44 406 ALA B CA 1
ATOM 7178 C C . ALA B 1 406 ? -5.008 30.703 28.219 1 83.44 406 ALA B C 1
ATOM 7180 O O . ALA B 1 406 ? -4.668 29.844 27.391 1 83.44 406 ALA B O 1
ATOM 7181 N N . TYR B 1 407 ? -6.23 30.953 28.578 1 87.81 407 TYR B N 1
ATOM 7182 C CA . TYR B 1 407 ? -7.293 30.078 28.094 1 87.81 407 TYR B CA 1
ATOM 7183 C C . TYR B 1 407 ? -8.359 30.875 27.359 1 87.81 407 TYR B C 1
ATOM 7185 O O . TYR B 1 407 ? -8.438 32.094 27.484 1 87.81 407 TYR B O 1
ATOM 7193 N N . ILE B 1 408 ? -9.039 30.172 26.5 1 88.62 408 ILE B N 1
ATOM 7194 C CA . ILE B 1 408 ? -10.266 30.672 25.906 1 88.62 408 ILE B CA 1
ATOM 7195 C C . ILE B 1 408 ? -11.445 29.781 26.281 1 88.62 408 ILE B C 1
ATOM 7197 O O . ILE B 1 408 ? -11.25 28.609 26.609 1 88.62 408 ILE B O 1
ATOM 7201 N N . LEU B 1 409 ? -12.57 30.359 26.375 1 92.5 409 LEU B N 1
ATOM 7202 C CA . LEU B 1 409 ? -13.797 29.625 26.656 1 92.5 409 LEU B CA 1
ATOM 7203 C C . LEU B 1 409 ? -14.648 29.5 25.391 1 92.5 409 LEU B C 1
ATOM 7205 O O . LEU B 1 409 ? -15.094 30.516 24.844 1 92.5 409 LEU B O 1
ATOM 7209 N N . MET B 1 410 ? -14.82 28.312 24.906 1 92 410 MET B N 1
ATOM 7210 C CA . MET B 1 410 ? -15.547 28.078 23.672 1 92 410 MET B CA 1
ATOM 7211 C C . MET B 1 410 ? -16.859 27.344 23.938 1 92 410 MET B C 1
ATOM 7213 O O . MET B 1 410 ? -16.906 26.422 24.766 1 92 410 MET B O 1
ATOM 7217 N N . GLU B 1 411 ? -17.859 27.844 23.312 1 91.94 411 GLU B N 1
ATOM 7218 C CA . GLU B 1 411 ? -19.141 27.141 23.422 1 91.94 411 GLU B CA 1
ATOM 7219 C C . GLU B 1 411 ? -19.062 25.766 22.781 1 91.94 411 GLU B C 1
ATOM 7221 O O . GLU B 1 411 ? -18.438 25.578 21.734 1 91.94 411 GLU B O 1
ATOM 7226 N N . LEU B 1 412 ? -19.719 24.828 23.469 1 90.19 412 LEU B N 1
ATOM 7227 C CA . LEU B 1 412 ? -19.703 23.453 22.984 1 90.19 412 LEU B CA 1
ATOM 7228 C C . LEU B 1 412 ? -20.594 23.312 21.75 1 90.19 412 LEU B C 1
ATOM 7230 O O . LEU B 1 412 ? -21.672 23.922 21.672 1 90.19 412 LEU B O 1
ATOM 7234 N N . ILE B 1 413 ? -20.062 22.609 20.766 1 89.81 413 ILE B N 1
ATOM 7235 C CA . ILE B 1 413 ? -20.844 22.219 19.594 1 89.81 413 ILE B CA 1
ATOM 7236 C C . ILE B 1 413 ? -21.562 20.891 19.875 1 89.81 413 ILE B C 1
ATOM 7238 O O . ILE B 1 413 ? -20.984 19.984 20.484 1 89.81 413 ILE B O 1
ATOM 7242 N N . ASN B 1 414 ? -22.812 20.828 19.594 1 87.94 414 ASN B N 1
ATOM 7243 C CA . ASN B 1 414 ? -23.562 19.578 19.75 1 87.94 414 ASN B CA 1
ATOM 7244 C C . ASN B 1 414 ? -23.609 18.797 18.438 1 87.94 414 ASN B C 1
ATOM 7246 O O . ASN B 1 414 ? -24.578 18.906 17.688 1 87.94 414 ASN B O 1
ATOM 7250 N N . PRO B 1 415 ? -22.625 18.016 18.312 1 88.81 415 PRO B N 1
ATOM 7251 C CA . PRO B 1 415 ? -22.578 17.312 17.031 1 88.81 415 PRO B CA 1
ATOM 7252 C C . PRO B 1 415 ? -23.562 16.156 16.953 1 88.81 415 PRO B C 1
ATOM 7254 O O . PRO B 1 415 ? -24.016 15.648 17.984 1 88.81 415 PRO B O 1
ATOM 7257 N N . GLU B 1 416 ? -23.906 15.82 15.773 1 87.25 416 GLU B N 1
ATOM 7258 C CA . GLU B 1 416 ? -24.688 14.602 15.562 1 87.25 416 GLU B CA 1
ATOM 7259 C C . GLU B 1 416 ? -23.828 13.359 15.82 1 87.25 416 GLU B C 1
ATOM 7261 O O . GLU B 1 416 ? -22.641 13.352 15.5 1 87.25 416 GLU B O 1
ATOM 7266 N N . THR B 1 417 ? -24.422 12.43 16.422 1 91.31 417 THR B N 1
ATOM 7267 C CA . THR B 1 417 ? -23.734 11.172 16.688 1 91.31 417 THR B CA 1
ATOM 7268 C C . THR B 1 417 ? -24.297 10.055 15.812 1 91.31 417 THR B C 1
ATOM 7270 O O . THR B 1 417 ? -25.469 10.07 15.453 1 91.31 417 THR B O 1
ATOM 7273 N N . TYR B 1 418 ? -23.438 9.18 15.438 1 94.12 418 TYR B N 1
ATOM 7274 C CA . TYR B 1 418 ? -23.844 8.016 14.648 1 94.12 418 TYR B CA 1
ATOM 7275 C C . TYR B 1 418 ? -23.297 6.73 15.258 1 94.12 418 TYR B C 1
ATOM 7277 O O . TYR B 1 418 ? -22.188 6.711 15.812 1 94.12 418 TYR B O 1
ATOM 7285 N N . ARG B 1 419 ? -24.094 5.668 15.258 1 93.62 419 ARG B N 1
ATOM 7286 C CA . ARG B 1 419 ? -23.672 4.379 15.789 1 93.62 419 ARG B CA 1
ATOM 7287 C C . ARG B 1 419 ? -22.891 3.584 14.75 1 93.62 419 ARG B C 1
ATOM 7289 O O . ARG B 1 419 ? -23.359 2.555 14.266 1 93.62 419 ARG B O 1
ATOM 7296 N N . ASN B 1 420 ? -21.75 4.043 14.359 1 95.69 420 ASN B N 1
ATOM 7297 C CA . ASN B 1 420 ? -20.844 3.359 13.438 1 95.69 420 ASN B CA 1
ATOM 7298 C C . ASN B 1 420 ? -19.969 2.35 14.164 1 95.69 420 ASN B C 1
ATOM 7300 O O . ASN B 1 420 ? -20.156 2.098 15.359 1 95.69 420 ASN B O 1
ATOM 7304 N N . LYS B 1 421 ? -19.141 1.621 13.477 1 95.38 421 LYS B N 1
ATOM 7305 C CA . LYS B 1 421 ? -18.203 0.656 14.047 1 95.38 421 LYS B CA 1
ATOM 7306 C C . LYS B 1 421 ? -16.766 1.102 13.836 1 95.38 421 LYS B C 1
ATOM 7308 O O . LYS B 1 421 ? -16.391 1.557 12.75 1 95.38 421 LYS B O 1
ATOM 7313 N N . ILE B 1 422 ? -15.961 1.078 14.867 1 95.44 422 ILE B N 1
ATOM 7314 C CA . ILE B 1 422 ? -14.539 1.413 14.797 1 95.44 422 ILE B CA 1
ATOM 7315 C C . ILE B 1 422 ? -13.703 0.135 14.852 1 95.44 422 ILE B C 1
ATOM 7317 O O . ILE B 1 422 ? -13.93 -0.727 15.703 1 95.44 422 ILE B O 1
ATOM 7321 N N . LEU B 1 423 ? -12.867 -0.053 13.883 1 96.25 423 LEU B N 1
ATOM 7322 C CA . LEU B 1 423 ? -11.898 -1.146 13.859 1 96.25 423 LEU B CA 1
ATOM 7323 C C . LEU B 1 423 ? -10.539 -0.681 14.359 1 96.25 423 LEU B C 1
ATOM 7325 O O . LEU B 1 423 ? -9.938 0.234 13.789 1 96.25 423 LEU B O 1
ATOM 7329 N N . ARG B 1 424 ? -10.016 -1.26 15.43 1 93.81 424 ARG B N 1
ATOM 7330 C CA . ARG B 1 424 ? -8.734 -0.911 16.047 1 93.81 424 ARG B CA 1
ATOM 7331 C C . ARG B 1 424 ? -8.047 -2.146 16.609 1 93.81 424 ARG B C 1
ATOM 7333 O O . ARG B 1 424 ? -8.609 -2.848 17.453 1 93.81 424 ARG B O 1
ATOM 7340 N N . ASN B 1 425 ? -6.852 -2.453 16.125 1 91.62 425 ASN B N 1
ATOM 7341 C CA . ASN B 1 425 ? -6.055 -3.588 16.578 1 91.62 425 ASN B CA 1
ATOM 7342 C C . ASN B 1 425 ? -6.84 -4.895 16.5 1 91.62 425 ASN B C 1
ATOM 7344 O O . ASN B 1 425 ? -6.871 -5.672 17.453 1 91.62 425 ASN B O 1
ATOM 7348 N N . GLY B 1 426 ? -7.562 -4.996 15.422 1 91.88 426 GLY B N 1
ATOM 7349 C CA . GLY B 1 426 ? -8.273 -6.234 15.156 1 91.88 426 GLY B CA 1
ATOM 7350 C C . GLY B 1 426 ? -9.594 -6.34 15.883 1 91.88 426 GLY B C 1
ATOM 7351 O O . GLY B 1 426 ? -10.352 -7.293 15.68 1 91.88 426 GLY B O 1
ATOM 7352 N N . GLN B 1 427 ? -9.883 -5.406 16.688 1 93.69 427 GLN B N 1
ATOM 7353 C CA . GLN B 1 427 ? -11.133 -5.41 17.453 1 93.69 427 GLN B CA 1
ATOM 7354 C C . GLN B 1 427 ? -12.125 -4.406 16.875 1 93.69 427 GLN B C 1
ATOM 7356 O O . GLN B 1 427 ? -11.742 -3.303 16.469 1 93.69 427 GLN B O 1
ATOM 7361 N N . THR B 1 428 ? -13.406 -4.832 16.828 1 94.56 428 THR B N 1
ATOM 7362 C CA . THR B 1 428 ? -14.477 -3.965 16.359 1 94.56 428 THR B CA 1
ATOM 7363 C C . THR B 1 428 ? -15.266 -3.391 17.531 1 94.56 428 THR B C 1
ATOM 7365 O O . THR B 1 428 ? -15.773 -4.137 18.375 1 94.56 428 THR B O 1
ATOM 7368 N N . TYR B 1 429 ? -15.367 -2.078 17.609 1 92.31 429 TYR B N 1
ATOM 7369 C CA . TYR B 1 429 ? -16.141 -1.383 18.641 1 92.31 429 TYR B CA 1
ATOM 7370 C C . TYR B 1 429 ? -17.422 -0.794 18.062 1 92.31 429 TYR B C 1
ATOM 7372 O O . TYR B 1 429 ? -17.375 -0.075 17.062 1 92.31 429 TYR B O 1
ATOM 7380 N N . HIS B 1 430 ? -18.484 -1.221 18.656 1 89.75 430 HIS B N 1
ATOM 7381 C CA . HIS B 1 430 ? -19.781 -0.697 18.266 1 89.75 430 HIS B CA 1
ATOM 7382 C C . HIS B 1 430 ? -20.234 0.4 19.219 1 89.75 430 HIS B C 1
ATOM 7384 O O . HIS B 1 430 ? -20.781 0.111 20.297 1 89.75 430 HIS B O 1
ATOM 7390 N N . GLU B 1 431 ? -19.922 1.646 18.875 1 85.56 431 GLU B N 1
ATOM 7391 C CA . GLU B 1 431 ? -20.25 2.758 19.766 1 85.56 431 GLU B CA 1
ATOM 7392 C C . GLU B 1 431 ? -20.734 3.969 18.969 1 85.56 431 GLU B C 1
ATOM 7394 O O . GLU B 1 431 ? -20.547 4.035 17.75 1 85.56 431 GLU B O 1
ATOM 7399 N N . ASN B 1 432 ? -21.422 4.785 19.719 1 91.94 432 ASN B N 1
ATOM 7400 C CA . ASN B 1 432 ? -21.719 6.09 19.125 1 91.94 432 ASN B CA 1
ATOM 7401 C C . ASN B 1 432 ? -20.438 6.902 18.922 1 91.94 432 ASN B C 1
ATOM 7403 O O . ASN B 1 432 ? -19.562 6.945 19.797 1 91.94 432 ASN B O 1
ATOM 7407 N N . ILE B 1 433 ? -20.406 7.398 17.688 1 93.56 433 ILE B N 1
ATOM 7408 C CA . ILE B 1 433 ? -19.188 8.148 17.391 1 93.56 433 ILE B CA 1
ATOM 7409 C C . ILE B 1 433 ? -19.547 9.586 17.016 1 93.56 433 ILE B C 1
ATOM 7411 O O . ILE B 1 433 ? -20.672 9.859 16.594 1 93.56 433 ILE B O 1
ATOM 7415 N N . VAL B 1 434 ? -18.641 10.508 17.281 1 93.06 434 VAL B N 1
ATOM 7416 C CA . VAL B 1 434 ? -18.672 11.891 16.828 1 93.06 434 VAL B CA 1
ATOM 7417 C C . VAL B 1 434 ? -17.578 12.125 15.789 1 93.06 434 VAL B C 1
ATOM 7419 O O . VAL B 1 434 ? -16.453 11.633 15.945 1 93.06 434 VAL B O 1
ATOM 7422 N N . SER B 1 435 ? -17.984 12.789 14.711 1 95.06 435 SER B N 1
ATOM 7423 C CA . SER B 1 435 ? -17.031 12.984 13.625 1 95.06 435 SER B CA 1
ATOM 7424 C C . SER B 1 435 ? -16.641 14.453 13.477 1 95.06 435 SER B C 1
ATOM 7426 O O . SER B 1 435 ? -17.469 15.336 13.727 1 95.06 435 SER B O 1
ATOM 7428 N N . GLU B 1 436 ? -15.43 14.688 13.172 1 95.25 436 GLU B N 1
ATOM 7429 C CA . GLU B 1 436 ? -14.875 16 12.852 1 95.25 436 GLU B CA 1
ATOM 7430 C C . GLU B 1 436 ? -14.375 16.047 11.414 1 95.25 436 GLU B C 1
ATOM 7432 O O . GLU B 1 436 ? -13.555 15.227 11.008 1 95.25 436 GLU B O 1
ATOM 7437 N N . LEU B 1 437 ? -14.922 17 10.68 1 97.56 437 LEU B N 1
ATOM 7438 C CA . LEU B 1 437 ? -14.523 17.203 9.289 1 97.56 437 LEU B CA 1
ATOM 7439 C C . LEU B 1 437 ? -13.391 18.219 9.195 1 97.56 437 LEU B C 1
ATOM 7441 O O . LEU B 1 437 ? -13.523 19.344 9.68 1 97.56 437 LEU B O 1
ATOM 7445 N N . GLY B 1 438 ? -12.258 17.812 8.727 1 98.12 438 GLY B N 1
ATOM 7446 C CA . GLY B 1 438 ? -11.156 18.719 8.438 1 98.12 438 GLY B CA 1
ATOM 7447 C C . GLY B 1 438 ? -10.984 18.984 6.957 1 98.12 438 GLY B C 1
ATOM 7448 O O . GLY B 1 438 ? -11.016 18.062 6.145 1 98.12 438 GLY B O 1
ATOM 7449 N N . VAL B 1 439 ? -10.883 20.25 6.559 1 98.81 439 VAL B N 1
ATOM 7450 C CA . VAL B 1 439 ? -10.609 20.609 5.172 1 98.81 439 VAL B CA 1
ATOM 7451 C C . VAL B 1 439 ? -9.211 21.203 5.062 1 98.81 439 VAL B C 1
ATOM 7453 O O . VAL B 1 439 ? -8.867 22.141 5.785 1 98.81 439 VAL B O 1
ATOM 7456 N N . PHE B 1 440 ? -8.438 20.609 4.09 1 98.88 440 PHE B N 1
ATOM 7457 C CA . PHE B 1 440 ? -7.059 21.047 3.9 1 98.88 440 PHE B CA 1
ATOM 7458 C C . PHE B 1 440 ? -6.996 22.203 2.904 1 98.88 440 PHE B C 1
ATOM 7460 O O . PHE B 1 440 ? -7.805 22.266 1.977 1 98.88 440 PHE B O 1
ATOM 7467 N N . GLY B 1 441 ? -6.043 23.109 3.135 1 98.88 441 GLY B N 1
ATOM 7468 C CA . GLY B 1 441 ? -5.703 24.172 2.197 1 98.88 441 GLY B CA 1
ATOM 7469 C C . GLY B 1 441 ? -4.211 24.406 2.088 1 98.88 441 GLY B C 1
ATOM 7470 O O . GLY B 1 441 ? -3.473 24.219 3.057 1 98.88 441 GLY B O 1
ATOM 7471 N N . THR B 1 442 ? -3.742 24.719 0.855 1 98.88 442 THR B N 1
ATOM 7472 C CA . THR B 1 442 ? -2.354 25.109 0.64 1 98.88 442 THR B CA 1
ATOM 7473 C C . THR B 1 442 ? -2.268 26.531 0.086 1 98.88 442 THR B C 1
ATOM 7475 O O . THR B 1 442 ? -3.111 26.938 -0.711 1 98.88 442 THR B O 1
ATOM 7478 N N . ILE B 1 443 ? -1.273 27.266 0.529 1 98.81 443 ILE B N 1
ATOM 7479 C CA . ILE B 1 443 ? -1.137 28.641 0.067 1 98.81 443 ILE B CA 1
ATOM 7480 C C . ILE B 1 443 ? 0.336 29.047 0.072 1 98.81 443 ILE B C 1
ATOM 7482 O O . ILE B 1 443 ? 1.064 28.75 1.021 1 98.81 443 ILE B O 1
ATOM 7486 N N . VAL B 1 444 ? 0.841 29.547 -1.033 1 98.81 444 VAL B N 1
ATOM 7487 C CA . VAL B 1 444 ? 2.158 30.172 -1.12 1 98.81 444 VAL B CA 1
ATOM 7488 C C . VAL B 1 444 ? 2.008 31.688 -1.198 1 98.81 444 VAL B C 1
ATOM 7490 O O . VAL B 1 444 ? 1.192 32.188 -1.97 1 98.81 444 VAL B O 1
ATOM 7493 N N . PHE B 1 445 ? 2.758 32.406 -0.371 1 98.38 445 PHE B N 1
ATOM 7494 C CA . PHE B 1 445 ? 2.59 33.844 -0.318 1 98.38 445 PHE B CA 1
ATOM 7495 C C . PHE B 1 445 ? 3.893 34.531 0.089 1 98.38 445 PHE B C 1
ATOM 7497 O O . PHE B 1 445 ? 4.805 33.875 0.598 1 98.38 445 PHE B O 1
ATOM 7504 N N . ASP B 1 446 ? 4.004 35.781 -0.268 1 98 446 ASP B N 1
ATOM 7505 C CA . ASP B 1 446 ? 5.109 36.656 0.157 1 98 446 ASP B CA 1
ATOM 7506 C C . ASP B 1 446 ? 4.781 37.344 1.47 1 98 446 ASP B C 1
ATOM 7508 O O . ASP B 1 446 ? 3.924 38.25 1.506 1 98 446 ASP B O 1
ATOM 7512 N N . GLU B 1 447 ? 5.41 37 2.561 1 95.12 447 GLU B N 1
ATOM 7513 C CA . GLU B 1 447 ? 5.105 37.5 3.9 1 95.12 447 GLU B CA 1
ATOM 7514 C C . GLU B 1 447 ? 5.406 39 4.02 1 95.12 447 GLU B C 1
ATOM 7516 O O . GLU B 1 447 ? 4.883 39.656 4.906 1 95.12 447 GLU B O 1
ATOM 7521 N N . GLN B 1 448 ? 6.215 39.5 3.191 1 92.69 448 GLN B N 1
ATOM 7522 C CA . GLN B 1 448 ? 6.59 40.906 3.24 1 92.69 448 GLN B CA 1
ATOM 7523 C C . GLN B 1 448 ? 5.676 41.75 2.352 1 92.69 448 GLN B C 1
ATOM 7525 O O . GLN B 1 448 ? 5.125 42.781 2.797 1 92.69 448 GLN B O 1
ATOM 7530 N N . ALA B 1 449 ? 5.484 41.25 1.14 1 92.5 449 ALA B N 1
ATOM 7531 C CA . ALA B 1 449 ? 4.723 42.031 0.17 1 92.5 449 ALA B CA 1
ATOM 7532 C C . ALA B 1 449 ? 3.229 41.75 0.282 1 92.5 449 ALA B C 1
ATOM 7534 O O . ALA B 1 449 ? 2.396 42.562 -0.133 1 92.5 449 ALA B O 1
ATOM 7535 N N . GLY B 1 450 ? 2.908 40.625 0.823 1 93.62 450 GLY B N 1
ATOM 7536 C CA . GLY B 1 450 ? 1.515 40.25 1.002 1 93.62 450 GLY B CA 1
ATOM 7537 C C . GLY B 1 450 ? 0.914 39.562 -0.219 1 93.62 450 GLY B C 1
ATOM 7538 O O . GLY B 1 450 ? -0.23 39.125 -0.183 1 93.62 450 GLY B O 1
ATOM 7539 N N . ALA B 1 451 ? 1.686 39.438 -1.245 1 96.12 451 ALA B N 1
ATOM 7540 C CA . ALA B 1 451 ? 1.183 38.844 -2.484 1 96.12 451 ALA B CA 1
ATOM 7541 C C . ALA B 1 451 ? 0.944 37.344 -2.322 1 96.12 451 ALA B C 1
ATOM 7543 O O . ALA B 1 451 ? 1.812 36.625 -1.829 1 96.12 451 ALA B O 1
ATOM 7544 N N . ILE B 1 452 ? -0.198 36.906 -2.668 1 97.25 452 ILE B N 1
ATOM 7545 C CA . ILE B 1 452 ? -0.525 35.469 -2.689 1 97.25 452 ILE B CA 1
ATOM 7546 C C . ILE B 1 452 ? -0.136 34.875 -4.039 1 97.25 452 ILE B C 1
ATOM 7548 O O . ILE B 1 452 ? -0.584 35.344 -5.086 1 97.25 452 ILE B O 1
ATOM 7552 N N . LYS B 1 453 ? 0.689 33.875 -4.043 1 98.12 453 LYS B N 1
ATOM 7553 C CA . LYS B 1 453 ? 1.192 33.25 -5.266 1 98.12 453 LYS B CA 1
ATOM 7554 C C . LYS B 1 453 ? 0.35 32.031 -5.66 1 98.12 453 LYS B C 1
ATOM 7556 O O . LYS B 1 453 ? 0.196 31.734 -6.848 1 98.12 453 LYS B O 1
ATOM 7561 N N . SER B 1 454 ? -0.122 31.297 -4.73 1 98.31 454 SER B N 1
ATOM 7562 C CA . SER B 1 454 ? -1.004 30.156 -4.914 1 98.31 454 SER B CA 1
ATOM 7563 C C . SER B 1 454 ? -1.932 29.969 -3.715 1 98.31 454 SER B C 1
ATOM 7565 O O . SER B 1 454 ? -1.525 30.188 -2.57 1 98.31 454 SER B O 1
ATOM 7567 N N . ASN B 1 455 ? -3.191 29.703 -3.879 1 98.69 455 ASN B N 1
ATOM 7568 C CA . ASN B 1 455 ? -4.211 29.453 -2.867 1 98.69 455 ASN B CA 1
ATOM 7569 C C . ASN B 1 455 ? -5.18 28.359 -3.314 1 98.69 455 ASN B C 1
ATOM 7571 O O . ASN B 1 455 ? -6.004 28.578 -4.203 1 98.69 455 ASN B O 1
ATOM 7575 N N . LYS B 1 456 ? -5.109 27.141 -2.676 1 98.81 456 LYS B N 1
ATOM 7576 C CA . LYS B 1 456 ? -5.863 26 -3.162 1 98.81 456 LYS B CA 1
ATOM 7577 C C . LYS B 1 456 ? -6.492 25.219 -2.008 1 98.81 456 LYS B C 1
ATOM 7579 O O . LYS B 1 456 ? -6.008 25.281 -0.876 1 98.81 456 LYS B O 1
ATOM 7584 N N . ASN B 1 457 ? -7.68 24.641 -2.293 1 98.69 457 ASN B N 1
ATOM 7585 C CA . ASN B 1 457 ? -8.109 23.516 -1.459 1 98.69 457 ASN B CA 1
ATOM 7586 C C . ASN B 1 457 ? -7.219 22.297 -1.664 1 98.69 457 ASN B C 1
ATOM 7588 O O . ASN B 1 457 ? -6.629 22.125 -2.732 1 98.69 457 ASN B O 1
ATOM 7592 N N . ALA B 1 458 ? -7.098 21.484 -0.669 1 98.81 458 ALA B N 1
ATOM 7593 C CA . ALA B 1 458 ? -6.211 20.328 -0.801 1 98.81 458 ALA B CA 1
ATOM 7594 C C . ALA B 1 458 ? -6.852 19.078 -0.21 1 98.81 458 ALA B C 1
ATOM 7596 O O . ALA B 1 458 ? -6.195 18.312 0.504 1 98.81 458 ALA B O 1
ATOM 7597 N N . GLY B 1 459 ? -8.109 18.906 -0.448 1 98.69 459 GLY B N 1
ATOM 7598 C CA . GLY B 1 459 ? -8.828 17.734 0.021 1 98.69 459 GLY B CA 1
ATOM 7599 C C . GLY B 1 459 ? -9.344 17.875 1.439 1 98.69 459 GLY B C 1
ATOM 7600 O O . GLY B 1 459 ? -9.539 19 1.925 1 98.69 459 GLY B O 1
ATOM 7601 N N . TRP B 1 460 ? -9.727 16.703 2.109 1 98.81 460 TRP B N 1
ATOM 7602 C CA . TRP B 1 460 ? -10.367 16.719 3.424 1 98.81 460 TRP B CA 1
ATOM 7603 C C . TRP B 1 460 ? -10.047 15.453 4.203 1 98.81 460 TRP B C 1
ATOM 7605 O O . TRP B 1 460 ? -9.469 14.508 3.652 1 98.81 460 TRP B O 1
ATOM 7615 N N . LEU B 1 461 ? -10.336 15.539 5.41 1 97.75 461 LEU B N 1
ATOM 7616 C CA . LEU B 1 461 ? -10.188 14.445 6.367 1 97.75 461 LEU B CA 1
ATOM 7617 C C . LEU B 1 461 ? -11.414 14.336 7.266 1 97.75 461 LEU B C 1
ATOM 7619 O O . LEU B 1 461 ? -11.953 15.352 7.711 1 97.75 461 LEU B O 1
ATOM 7623 N N . LEU B 1 462 ? -11.953 13.164 7.367 1 98.19 462 LEU B N 1
ATOM 7624 C CA . LEU B 1 462 ? -12.906 12.93 8.445 1 98.19 462 LEU B CA 1
ATOM 7625 C C . LEU B 1 462 ? -12.281 12.094 9.555 1 98.19 462 LEU B C 1
ATOM 7627 O O . LEU B 1 462 ? -11.711 11.031 9.289 1 98.19 462 LEU B O 1
ATOM 7631 N N . ARG B 1 463 ? -12.227 12.625 10.734 1 96.62 463 ARG B N 1
ATOM 7632 C CA . ARG B 1 463 ? -11.812 11.891 11.922 1 96.62 463 ARG B CA 1
ATOM 7633 C C . ARG B 1 463 ? -13 11.625 12.844 1 96.62 463 ARG B C 1
ATOM 7635 O O . ARG B 1 463 ? -13.883 12.477 12.992 1 96.62 463 ARG B O 1
ATOM 7642 N N . SER B 1 464 ? -13.023 10.438 13.406 1 95.75 464 SER B N 1
ATOM 7643 C CA . SER B 1 464 ? -14.102 10.094 14.328 1 95.75 464 SER B CA 1
ATOM 7644 C C . SER B 1 464 ? -13.555 9.539 15.641 1 95.75 464 SER B C 1
ATOM 7646 O O . SER B 1 464 ? -12.422 9.07 15.695 1 95.75 464 SER B O 1
ATOM 7648 N N . LYS B 1 465 ? -14.305 9.758 16.672 1 91.5 465 LYS B N 1
ATOM 7649 C CA . LYS B 1 465 ? -13.992 9.234 18 1 91.5 465 LYS B CA 1
ATOM 7650 C C . LYS B 1 465 ? -15.25 8.773 18.719 1 91.5 465 LYS B C 1
ATOM 7652 O O . LYS B 1 465 ? -16.359 9.094 18.297 1 91.5 465 LYS B O 1
ATOM 7657 N N . PHE B 1 466 ? -14.984 8.031 19.75 1 89.12 466 PHE B N 1
ATOM 7658 C CA . PHE B 1 466 ? -16.109 7.676 20.594 1 89.12 466 PHE B CA 1
ATOM 7659 C C . PHE B 1 466 ? -16.75 8.922 21.188 1 89.12 466 PHE B C 1
ATOM 7661 O O . PHE B 1 466 ? -16.062 9.859 21.578 1 89.12 466 PHE B O 1
ATOM 7668 N N . GLU B 1 467 ? -18.031 8.898 21.219 1 83.69 467 GLU B N 1
ATOM 7669 C CA . GLU B 1 467 ? -18.766 10.008 21.812 1 83.69 467 GLU B CA 1
ATOM 7670 C C . GLU B 1 467 ? -18.328 10.25 23.25 1 83.69 467 GLU B C 1
ATOM 7672 O O . GLU B 1 467 ? -18.281 11.398 23.719 1 83.69 467 GLU B O 1
ATOM 7677 N N . THR B 1 468 ? -17.953 9.156 23.859 1 76.75 468 THR B N 1
ATOM 7678 C CA . THR B 1 468 ? -17.594 9.227 25.281 1 76.75 468 THR B CA 1
ATOM 7679 C C . THR B 1 468 ? -16.172 9.758 25.438 1 76.75 468 THR B C 1
ATOM 7681 O O . THR B 1 468 ? -15.766 10.102 26.547 1 76.75 468 THR B O 1
ATOM 7684 N N . SER B 1 469 ? -15.516 9.812 24.312 1 73.25 469 SER B N 1
ATOM 7685 C CA . SER B 1 469 ? -14.148 10.312 24.375 1 73.25 469 SER B CA 1
ATOM 7686 C C . SER B 1 469 ? -14.109 11.828 24.266 1 73.25 469 SER B C 1
ATOM 7688 O O . SER B 1 469 ? -14.734 12.406 23.375 1 73.25 469 SER B O 1
ATOM 7690 N N . ASP B 1 470 ? -13.375 12.375 25.172 1 61.78 470 ASP B N 1
ATOM 7691 C CA . ASP B 1 470 ? -13.266 13.836 25.125 1 61.78 470 ASP B CA 1
ATOM 7692 C C . ASP B 1 470 ? -12.18 14.266 24.141 1 61.78 470 ASP B C 1
ATOM 7694 O O . ASP B 1 470 ? -12.188 15.406 23.672 1 61.78 470 ASP B O 1
ATOM 7698 N N . GLU B 1 471 ? -11.32 13.32 23.844 1 62.81 471 GLU B N 1
ATOM 7699 C CA . GLU B 1 471 ? -10.234 13.664 22.922 1 62.81 471 GLU B CA 1
ATOM 7700 C C . GLU B 1 471 ? -10.398 12.945 21.594 1 62.81 471 GLU B C 1
ATOM 7702 O O . GLU B 1 471 ? -10.945 11.844 21.531 1 62.81 471 GLU B O 1
ATOM 7707 N N . GLY B 1 472 ? -10.031 13.594 20.469 1 57.19 472 GLY B N 1
ATOM 7708 C CA . GLY B 1 472 ? -10.289 13.055 19.156 1 57.19 472 GLY B CA 1
ATOM 7709 C C . GLY B 1 472 ? -9.023 12.695 18.391 1 57.19 472 GLY B C 1
ATOM 7710 O O . GLY B 1 472 ? -9.094 12.156 17.281 1 57.19 472 GLY B O 1
ATOM 7711 N N . GLY B 1 473 ? -7.848 12.93 18.906 1 66.88 473 GLY B N 1
ATOM 7712 C CA . GLY B 1 473 ? -6.625 12.656 18.172 1 66.88 473 GLY B CA 1
ATOM 7713 C C . GLY B 1 473 ? -6.426 11.188 17.859 1 66.88 473 GLY B C 1
ATOM 7714 O O . GLY B 1 473 ? -6.438 10.352 18.781 1 66.88 473 GLY B O 1
ATOM 7715 N N . VAL B 1 474 ? -6.254 10.781 16.656 1 74.56 474 VAL B N 1
ATOM 7716 C CA . VAL B 1 474 ? -6.062 9.406 16.219 1 74.56 474 VAL B CA 1
ATOM 7717 C C . VAL B 1 474 ? -4.703 8.898 16.703 1 74.56 474 VAL B C 1
ATOM 7719 O O . VAL B 1 474 ? -4.609 7.828 17.312 1 74.56 474 VAL B O 1
ATOM 7722 N N . ALA B 1 475 ? -3.738 9.68 16.547 1 59.62 475 ALA B N 1
ATOM 7723 C CA . ALA B 1 475 ? -2.375 9.305 16.922 1 59.62 475 ALA B CA 1
ATOM 7724 C C . ALA B 1 475 ? -2.234 9.141 18.422 1 59.62 475 ALA B C 1
ATOM 7726 O O . ALA B 1 475 ? -1.41 8.359 18.906 1 59.62 475 ALA B O 1
ATOM 7727 N N . ALA B 1 476 ? -3.166 9.867 19.031 1 57.09 476 ALA B N 1
ATOM 7728 C CA . ALA B 1 476 ? -3.143 9.82 20.5 1 57.09 476 ALA B CA 1
ATOM 7729 C C . ALA B 1 476 ? -3.92 8.609 21.016 1 57.09 476 ALA B C 1
ATOM 7731 O O . ALA B 1 476 ? -3.902 8.328 22.219 1 57.09 476 ALA B O 1
ATOM 7732 N N . GLY B 1 477 ? -4.547 7.883 20.031 1 69.12 477 GLY B N 1
ATOM 7733 C CA . GLY B 1 477 ? -5.219 6.648 20.406 1 69.12 477 GLY B CA 1
ATOM 7734 C C . GLY B 1 477 ? -6.699 6.836 20.703 1 69.12 477 GLY B C 1
ATOM 7735 O O . GLY B 1 477 ? -7.383 5.891 21.094 1 69.12 477 GLY B O 1
ATOM 7736 N N . PHE B 1 478 ? -7.203 8.055 20.391 1 71.56 478 PHE B N 1
ATOM 7737 C CA . PHE B 1 478 ? -8.578 8.336 20.797 1 71.56 478 PHE B CA 1
ATOM 7738 C C . PHE B 1 478 ? -9.516 8.297 19.609 1 71.56 478 PHE B C 1
ATOM 7740 O O . PHE B 1 478 ? -10.727 8.117 19.766 1 71.56 478 PHE B O 1
ATOM 7747 N N . GLY B 1 479 ? -8.922 8.516 18.484 1 88.06 479 GLY B N 1
ATOM 7748 C CA . GLY B 1 479 ? -9.75 8.617 17.297 1 88.06 479 GLY B CA 1
ATOM 7749 C C . GLY B 1 479 ? -9.398 7.598 16.234 1 88.06 479 GLY B C 1
ATOM 7750 O O . GLY B 1 479 ? -8.664 6.645 16.5 1 88.06 479 GLY B O 1
ATOM 7751 N N . CYS B 1 480 ? -10.094 7.707 15.141 1 95.38 480 CYS B N 1
ATOM 7752 C CA . CYS B 1 480 ? -9.844 6.863 13.977 1 95.38 480 CYS B CA 1
ATOM 7753 C C . CYS B 1 480 ? -10.055 7.641 12.68 1 95.38 480 CYS B C 1
ATOM 7755 O O . CYS B 1 480 ? -10.641 8.719 12.688 1 95.38 480 CYS B O 1
ATOM 7757 N N . VAL B 1 481 ? -9.406 7.168 11.68 1 97.81 481 VAL B N 1
ATOM 7758 C CA . VAL B 1 481 ? -9.609 7.742 10.352 1 97.81 481 VAL B CA 1
ATOM 7759 C C . VAL B 1 481 ? -10.938 7.258 9.773 1 97.81 481 VAL B C 1
ATOM 7761 O O . VAL B 1 481 ? -11.25 6.066 9.844 1 97.81 481 VAL B O 1
ATOM 7764 N N . ASP B 1 482 ? -11.711 8.148 9.297 1 97.94 482 ASP B N 1
ATOM 7765 C CA . ASP B 1 482 ? -13.062 7.926 8.789 1 97.94 482 ASP B CA 1
ATOM 7766 C C . ASP B 1 482 ? -13.227 8.516 7.391 1 97.94 482 ASP B C 1
ATOM 7768 O O . ASP B 1 482 ? -12.305 9.133 6.859 1 97.94 482 ASP B O 1
ATOM 7772 N N . ASN B 1 483 ? -14.273 8.18 6.703 1 98.19 483 ASN B N 1
ATOM 7773 C CA . ASN B 1 483 ? -14.641 8.773 5.422 1 98.19 483 ASN B CA 1
ATOM 7774 C C . ASN B 1 483 ? -16.094 9.266 5.426 1 98.19 483 ASN B C 1
ATOM 7776 O O . ASN B 1 483 ? -16.906 8.812 6.234 1 98.19 483 ASN B O 1
ATOM 7780 N N . VAL B 1 484 ? -16.375 10.195 4.547 1 98.19 484 VAL B N 1
ATOM 7781 C CA . VAL B 1 484 ? -17.688 10.812 4.508 1 98.19 484 VAL B CA 1
ATOM 7782 C C . VAL B 1 484 ? -18.625 9.984 3.633 1 98.19 484 VAL B C 1
ATOM 7784 O O . VAL B 1 484 ? -18.234 9.508 2.566 1 98.19 484 VAL B O 1
ATOM 7787 N N . TYR B 1 485 ? -19.828 9.742 4.117 1 97.94 485 TYR B N 1
ATOM 7788 C CA . TYR B 1 485 ? -21.016 9.445 3.316 1 97.94 485 TYR B CA 1
ATOM 7789 C C . TYR B 1 485 ? -21.891 10.688 3.156 1 97.94 485 TYR B C 1
ATOM 7791 O O . TYR B 1 485 ? -22.531 11.125 4.109 1 97.94 485 TYR B O 1
ATOM 7799 N N . LEU B 1 486 ? -21.859 11.25 1.92 1 97.81 486 LEU B N 1
ATOM 7800 C CA . LEU B 1 486 ? -22.578 12.5 1.699 1 97.81 486 LEU B CA 1
ATOM 7801 C C . LEU B 1 486 ? -24.031 12.234 1.339 1 97.81 486 LEU B C 1
ATOM 7803 O O . LEU B 1 486 ? -24.312 11.469 0.41 1 97.81 486 LEU B O 1
ATOM 7807 N N . TYR B 1 487 ? -24.953 12.898 2.062 1 95.56 487 TYR B N 1
ATOM 7808 C CA . TYR B 1 487 ? -26.359 12.711 1.794 1 95.56 487 TYR B CA 1
ATOM 7809 C C . TYR B 1 487 ? -27.078 14.055 1.645 1 95.56 487 TYR B C 1
ATOM 7811 O O . TYR B 1 487 ? -26.578 15.078 2.121 1 95.56 487 TYR B O 1
#

Solvent-accessible surface area (backbone atoms only — not comparable to full-atom values): 48698 Å² total; per-residue (Å²): 120,81,67,80,77,77,70,75,62,54,74,68,51,44,51,51,40,49,51,53,50,33,51,49,24,47,38,58,26,32,37,25,42,50,86,90,56,55,82,36,39,36,25,38,40,38,25,43,77,56,60,46,79,39,52,40,67,32,52,52,50,53,60,65,45,38,50,54,52,53,48,45,56,51,24,35,57,32,77,35,32,68,64,46,48,54,52,49,55,57,50,17,69,68,33,53,87,42,60,21,46,51,49,48,40,43,56,59,40,45,70,87,44,78,69,40,51,48,34,29,41,52,32,31,42,30,24,31,44,25,56,90,74,60,38,41,30,52,76,48,57,42,31,50,48,69,74,47,35,23,41,19,24,39,47,17,51,49,53,45,49,41,26,70,65,3,60,48,24,77,51,38,75,39,56,65,62,58,74,87,26,44,61,57,32,50,8,22,55,36,46,20,47,41,54,47,50,41,39,22,56,65,52,72,70,32,95,62,55,74,41,27,33,33,37,32,34,53,82,88,53,41,62,46,45,28,55,45,46,22,51,50,37,24,29,76,77,64,55,30,48,72,46,78,41,33,45,70,44,33,76,79,43,43,43,71,59,97,45,32,36,24,35,60,84,49,59,41,39,36,27,25,41,38,36,57,38,75,64,45,65,78,62,32,61,89,47,46,70,48,18,53,48,29,53,37,55,57,64,51,18,48,30,27,27,27,40,36,63,65,54,37,58,60,38,29,49,66,49,55,40,52,56,65,36,66,70,52,40,45,70,48,38,71,83,61,48,69,66,58,47,50,56,56,57,59,24,51,58,62,50,29,46,33,47,94,45,75,58,10,50,48,33,54,49,40,40,63,75,48,16,77,52,31,33,39,37,50,52,67,67,75,73,80,66,64,34,55,17,78,48,32,44,61,49,56,69,71,45,60,74,88,55,40,55,45,31,34,40,30,51,60,77,56,55,55,68,44,80,49,36,38,38,44,86,76,41,77,42,81,44,48,26,36,56,36,44,29,35,26,27,26,34,32,31,27,50,74,81,50,50,73,77,43,76,36,72,18,39,38,32,34,36,28,16,45,59,88,44,90,41,56,41,43,92,78,69,42,20,21,50,31,30,53,27,46,74,122,82,66,80,76,76,70,74,60,54,74,67,50,45,51,52,40,49,52,55,52,33,50,50,24,48,37,59,25,32,37,26,42,50,87,91,56,53,84,34,38,40,26,38,41,39,25,44,77,55,61,46,79,40,53,40,68,32,52,50,49,53,61,66,46,37,50,53,51,52,49,47,56,52,24,36,57,32,76,35,34,68,64,47,50,54,53,48,56,58,50,16,69,69,34,51,86,43,58,21,46,50,49,48,40,45,56,60,39,45,69,88,45,77,70,39,51,47,34,27,41,49,33,32,40,30,23,32,45,25,56,89,73,60,36,40,30,51,75,46,57,42,32,50,47,69,74,48,36,23,40,20,25,39,48,17,50,49,52,44,48,39,25,70,68,6,61,49,22,75,58,39,72,40,58,65,62,58,74,87,24,42,60,58,34,52,8,22,55,35,47,21,46,40,54,50,50,42,40,21,54,64,53,72,69,31,92,63,53,74,43,27,35,34,37,32,35,56,80,88,52,43,63,46,45,27,52,45,47,22,51,51,37,24,29,76,74,65,54,29,49,73,46,78,41,34,44,70,43,32,74,80,43,43,42,72,60,96,46,33,37,23,36,60,82,54,60,42,38,35,25,27,40,36,35,57,37,74,64,46,65,77,61,34,60,86,47,47,69,48,17,53,48,29,53,37,53,58,65,52,17,47,29,28,26,28,38,35,62,64,55,38,58,60,39,29,47,67,50,54,40,52,57,66,35,64,67,52,40,44,69,49,38,71,83,61,47,68,67,58,47,52,57,56,57,60,24,51,59,62,50,29,47,34,46,94,44,72,56,10,49,48,33,55,50,41,39,62,74,48,18,77,50,32,33,39,36,50,52,68,66,74,73,81,64,64,34,53,18,78,48,33,43,62,50,57,70,72,45,60,75,88,55,39,54,45,30,35,40,30,52,60,77,56,56,54,68,44,78,50,38,39,36,46,86,76,39,76,42,83,42,48,26,35,57,35,44,28,37,27,26,27,34,32,30,28,52,73,81,50,48,73,77,44,76,36,74,18,38,37,33,33,37,28,17,44,60,87,44,91,38,55,41,43,92,78,70,42,20,22,50,28,30,53,27,44,73